Protein 5KKU (pdb70)

Radius of gyration: 38.11 Å; Cα contacts (8 Å, |Δi|>4): 2691; chains: 4; bounding box: 74×84×121 Å

Sequence (1148 aa):
DQVKTFLQKISHTNYIVRDHRVHQIRVLPGVTLIDMLYRLAAGYLGERPIELRQIIFKQPVVTSEEFDKHLYVTFTPARDSWKVEITSEKAKNGTPLGGNRDENMECQLYLQEDAPRAKELNIEAFMKNASRKWDMHDIYGIARRSHIEHGEFMKNEGAVYQLQDKEELMELTLSDLAEGFREKFKAHPAFLDASTLAGSSFALPYIPFMIDRFCMYQPFPKTIYTYSAKNSRTESGVSDSEPDVYSADFTIYDRAGNVLAECEKLTVKRVRQANMITHLEHHHHHTDQVKTFLQKISHTNYIVRDHRVHQIRVLPGVTLIDMLYRLAAGYLGERPIELRQIIFKQPVVTSEEFDKHLYVTFTPARDSWKVEITSEKAKNGTPLGGNRDENMECQLYLQEDAPRAKELNIEAFMKNASRKWDMHDIYGIARRSHIEHGEFMKNEGAVYQLQDKEELMELTLSDLAEGFREKFKAHPAFLDASTLAGSSFALSAPYIPFMIDRFCMYQPFPKTIYTYSAKNSRTESGVSDSEPDVYSADFTIYDRAGNVLAECEKLTVKRVRQANMITHLEHHHHHATDQVKTFLQKISHTNYIVRDHRVHQIRVLPGVTLIDMLYRLAAGYLGERPIELRQIIFKQPVVTSEEFDKHLYVTFTPARDSWKVEITSEKAKNGTPLGGNRDENMECQLYLQEDAPRAKELNIEAFMKNASRKWDMHDIYGIARRSHIEHGEFMKNEGAVYQLQDKEELMELTLSDLAEGFREKFKAHPAFLDASTLAGSSFALSPYIPFMIDRFCMYQPFPKTIYTYSAKNSRTESGVSDSEPDVYSADFTIYDRAGNVLAECEKLTVKRVRQANMITHLEHHHHHTDQVKTFLQKISHTNYIVRDHRVHQIRVLPGVTLIDMLYRLAAGYLGERPIELRQIIFKQPVVTSEEFDKHLYVTFTPARDSWKVEITSEKAKNGTPLGGNRDENMECQLYLQAPRAKELNIEAFMKNASRKWDMHDIYGIARRSHIEHGEFMKNEGAVYQLQDKEELMELTLSDLAEGFREKFKAHPAFLDASTLAGSSFALYIPFMIDRFCMYQPFPKTIYTYSAKNSRTESGVSDSEPDVYSADFTIYDRAGNVLAECEKLTVKRVRQANMITHLEHHHHH

Organism: Bacillus amyloliquefaciens (NCBI:txid1390)

Secondary structure (DSSP, 8-state):
---EEEEEEE-TT-HHHHTEEETTEEEE-TTHHHHHHHHHHHHHT-S--EEEEEEEE-S-EE--SS-EEEEEEEEEEETTEEEEEEEEEEEETTEE-----EEEEEEEEEE--S---S----HHHHHHT-SEEEETTTTTHHHHHTTEEE-TTT--EEEEEEETTTEEEEEEE--HHHHTTTTTSSS-HHHHHHHTTTTTTTT--EEEEEEEEEEE-S---SEEEEEEEGGG-EETTSS-SS-SEEEEEEEEE-TTS-EEEEEEEEEEEE--HHHHHHHHHHHH--/--S-EEEEEEE-TT-HHHHTEEETTEEEE-TTHHHHHHHHHHHHHSTT--EEEEEEEE-S-EE-BTTBEEEEEEEEEE-SSSEEEEEEEEEEETTEE-----EEEEEEEEEE--SPPSSPP--HHHHHHT-SEEEEHHHHTHHHHHTTEEE-TTT--EEEEEEETTTEEEEEEE--HHHHTTTTTSSS-HHHHHHHTTTTHHHHH---EEEEEEEEEEE-S---SS-EEEEEGGG-EETTSS-SS-SEEEEEEEEE-TTS-EEEEEEEEEEEE--HHHHHHHHHHHH--/--SS-EEEEEEE-TT-HHHHTEEETTEEEE-TTHHHHHHHHHHHHHTTT--EEEEEEEE-S-EE--SS-EEEEEEEEEEETTEEEEEEEEEEEETTEE-----EEEEEEEEEE--SPP-SPP--HHHHHHH-SEEEEHHHHHHHHHTTTEEE-TTT--EEEEEEETTTEEEEEEE--HHHHTTTTTSSS-HHHHHHHTTTTHHHH---EEEEEEEEEEE-S---SEEEEEEEGGG-EETTSS-SS-SEEEEEEEEE-TTS-EEEEEEEEEEEE--HHHHHHHHHHHH--/--S-EEEEEEE-TT-HHHHTEEETTEEEE-TTHHHHHHHHHHHHHS-S--EEEEEEEE-S-EE--SS-EEEEEEEEEEETTEEEEEEEEEEEETTEE-----EEEEEEEEEE----SPP--HHHHHHT-SEEEEHHHHHHHHHHTTEEE-TTT--EEEEEEETTTEEEEEEE--HHHHTTGGGSSS-HHHHHHHTTTTGGGT--EEEEEEEEEE-S---SEEEEEEEGGG-EETTSS-SS-SEEEEEEEEE-TT--EEEEEEEEEEE---HHHHHHHHHHHH--

Foldseek 3Di:
DFKDKDKDWFFPPPLQQVFKDFLNWRWHALLNVVQVCLVVCCPPPPNFFKKWFWKFFFAIHTYEPVWIKMKIWMWGDDDQWTKIWIKMATDDPPGGDPDDIGTGMIIIMHGDDDDDPDAFDQPVVQVVQFDDKDWQVVLCVVCVVSRIGGDQQQRWGDMWTDDPLWKIKTKTAHHPVNQVCQVVIQERVSNSVSLVSPPVVNVPQKGWTTFGIKGFDARDDRIKMKMWGPVQKAFPPGDDPATQKIWTKIFIDDNVGDTGMITHITIIGHDDSVRVVVSSVVVHDD/DQAKDKDKDWFFCPPLQQVFKDFPNWRWHALCVCVLVVQVVCCVVVPNFFKKWFWKFFDAIQTYEPVWIKMKMWMWGDDDQFTKIWMKMATDDPPGGDPDDIGTGMIITMHGDDDDDPDDFDQCVVQPVQFDDKDWLVVLCVVVVVLRIGGDQQQRWGFMWGHHPLWKIKTWTFHRPNNVVCQVVTQARSSVSVSLVSPPSVSVVVVNKGFGTWRIKGFDAGDDGTKMKMWTPVFKAFPPRDDPATQKIWTWIFIADNVRDTGMTTHTRMIGDDDPVRVVVSSVVSHDD/DQQAKDKDKDWFFCPDLQQVFKDFLNWGWRAQCVVVLVCVVVCCVVVNPFFKKKFWKFFDAIQTYDPVWIKMKMWMWGDDDQWIKIWIKMATADPPGGPPDDIGTGMIIIMHTDDDDDPDDFDQQVVQQVQFPDKDWVVVLCVVVVVSRIGGGQQQDWGDMKTHHPLFKIKTKTAGHPVNVVCQVVTQARSSVSVSLVSPSSVSPVCPKGFTTFGIKGFDAGDDRIKMKMWGCVQKAFDPRDDPDTQKIWTWIFIADNRRDTGMTTHTRMIGDDDPVRVVVSSCVSHDD/DAAKDKDKDWFFCPPPQQVFKDALNWGWHALLVVVLVCLVVCCPVPPNFFKKWFWKFFDDIQTYEPAWIKMKMWIWHDDDQWTKIWIKMATDDPPGGPPDDIDTGMITIMHGDPDDDDFDQPVVQVVQFDDKDWVVVLCVVVVVSRIGGDQQQRWGDMKTHHPLWKIKTKTAHHPVNVVCQVVIQARSSVSVSLVSPSSVNVCAGWTTFRIKGFDAGDDRIKMKMWTPVQKAFDPRDDPDTQKIWTWIFIADNSGDTGMTTHTTMGGDDDSVRVVVSSVVSHDD

Structure (mmCIF, N/CA/C/O backbone):
data_5KKU
#
_entry.id   5KKU
#
_cell.length_a   41.355
_cell.length_b   73.981
_cell.length_c   94.178
_cell.angle_alpha   90.20
_cell.angle_beta   90.08
_cell.angle_gamma   90.66
#
_symmetry.space_group_name_H-M   'P 1'
#
loop_
_entity.id
_entity.type
_entity.pdbx_description
1 polymer 'Polyketide synthase type I'
2 water water
#
loop_
_atom_site.group_PDB
_atom_site.id
_atom_site.type_symbol
_atom_site.label_atom_id
_atom_site.label_alt_id
_atom_site.label_comp_id
_atom_site.label_asym_id
_atom_site.label_entity_id
_atom_site.label_seq_id
_atom_site.pdbx_PDB_ins_code
_atom_site.Cartn_x
_atom_site.Cartn_y
_atom_site.Cartn_z
_atom_site.occupancy
_atom_site.B_iso_or_equiv
_atom_site.auth_seq_id
_atom_site.auth_comp_id
_atom_site.auth_asym_id
_atom_site.auth_atom_id
_atom_site.pdbx_PDB_model_num
ATOM 1 N N . ASP A 1 6 ? 1.003 33.101 -45.190 1.00 53.45 6 ASP A N 1
ATOM 2 C CA . ASP A 1 6 ? -0.275 32.616 -44.757 1.00 47.21 6 ASP A CA 1
ATOM 3 C C . ASP A 1 6 ? -1.073 31.699 -45.702 1.00 54.35 6 ASP A C 1
ATOM 4 O O . ASP A 1 6 ? -1.441 31.952 -46.843 1.00 50.80 6 ASP A O 1
ATOM 9 N N . GLN A 1 7 ? -1.355 30.525 -45.147 1.00 58.98 7 GLN A N 1
ATOM 10 C CA . GLN A 1 7 ? -2.104 29.499 -45.863 1.00 53.77 7 GLN A CA 1
ATOM 11 C C . GLN A 1 7 ? -2.172 28.204 -45.061 1.00 46.35 7 GLN A C 1
ATOM 12 O O . GLN A 1 7 ? -3.053 28.029 -44.220 1.00 41.40 7 GLN A O 1
ATOM 18 N N . VAL A 1 8 ? -1.236 27.299 -45.329 1.00 40.69 8 VAL A N 1
ATOM 19 C CA . VAL A 1 8 ? -1.188 26.018 -44.633 1.00 40.04 8 VAL A CA 1
ATOM 20 C C . VAL A 1 8 ? 0.136 25.839 -43.898 1.00 43.06 8 VAL A C 1
ATOM 21 O O . VAL A 1 8 ? 1.203 26.127 -44.441 1.00 47.30 8 VAL A O 1
ATOM 25 N N . LYS A 1 9 ? 0.059 25.363 -42.659 1.00 38.66 9 LYS A N 1
ATOM 26 C CA . LYS A 1 9 ? 1.251 25.145 -41.847 1.00 36.54 9 LYS A CA 1
ATOM 27 C C . LYS A 1 9 ? 0.967 24.183 -40.699 1.00 35.63 9 LYS A C 1
ATOM 28 O O . LYS A 1 9 ? 0.279 24.531 -39.740 1.00 33.70 9 LYS A O 1
ATOM 34 N N . THR A 1 10 ? 1.501 22.970 -40.804 1.00 32.89 10 THR A N 1
ATOM 35 C CA . THR A 1 10 ? 1.307 21.956 -39.775 1.00 27.98 10 THR A CA 1
ATOM 36 C C . THR A 1 10 ? 2.398 22.033 -38.712 1.00 30.81 10 THR A C 1
ATOM 37 O O . THR A 1 10 ? 3.587 21.952 -39.022 1.00 28.27 10 THR A O 1
ATOM 41 N N . PHE A 1 11 ? 1.986 22.189 -37.458 1.00 34.64 11 PHE A N 1
ATOM 42 C CA . PHE A 1 11 ? 2.926 22.278 -36.348 1.00 33.50 11 PHE A CA 1
ATOM 43 C C . PHE A 1 11 ? 2.898 21.012 -35.498 1.00 27.46 11 PHE A C 1
ATOM 44 O O . PHE A 1 11 ? 1.841 20.416 -35.289 1.00 24.53 11 PHE A O 1
ATOM 52 N N . LEU A 1 12 ? 4.066 20.606 -35.010 1.00 31.24 12 LEU A N 1
ATOM 53 C CA . LEU A 1 12 ? 4.177 19.412 -34.183 1.00 26.80 12 LEU A CA 1
ATOM 54 C C . LEU A 1 12 ? 4.246 19.647 -32.690 1.00 28.67 12 LEU A C 1
ATOM 55 O O . LEU A 1 12 ? 5.121 20.299 -32.259 1.00 24.70 12 LEU A O 1
ATOM 60 N N . GLN A 1 13 ? 3.344 19.054 -31.923 1.00 28.25 13 GLN A N 1
ATOM 61 C CA . GLN A 1 13 ? 3.392 19.146 -30.474 1.00 23.43 13 GLN A CA 1
ATOM 62 C C . GLN A 1 13 ? 3.464 17.768 -29.838 1.00 25.12 13 GLN A C 1
ATOM 63 O O . GLN A 1 13 ? 2.918 16.865 -30.334 1.00 25.60 13 GLN A O 1
ATOM 69 N N . LYS A 1 14 ? 4.136 17.653 -28.717 1.00 28.62 14 LYS A N 1
ATOM 70 C CA . LYS A 1 14 ? 4.290 16.373 -28.064 1.00 30.13 14 LYS A CA 1
ATOM 71 C C . LYS A 1 14 ? 3.573 16.248 -26.741 1.00 28.94 14 LYS A C 1
ATOM 72 O O . LYS A 1 14 ? 3.789 17.003 -25.873 1.00 36.68 14 LYS A O 1
ATOM 78 N N . ILE A 1 15 ? 2.708 15.282 -26.596 1.00 26.72 15 ILE A N 1
ATOM 79 C CA . ILE A 1 15 ? 2.084 14.979 -25.327 1.00 22.70 15 ILE A CA 1
ATOM 80 C C . ILE A 1 15 ? 2.575 13.630 -24.815 1.00 27.18 15 ILE A C 1
ATOM 81 O O . ILE A 1 15 ? 2.111 12.621 -25.206 1.00 26.82 15 ILE A O 1
ATOM 86 N N . SER A 1 16 ? 3.546 13.636 -23.934 1.00 26.48 16 SER A N 1
ATOM 87 C CA . SER A 1 16 ? 4.051 12.392 -23.395 1.00 27.89 16 SER A CA 1
ATOM 88 C C . SER A 1 16 ? 3.262 11.855 -22.221 1.00 21.41 16 SER A C 1
ATOM 89 O O . SER A 1 16 ? 2.544 12.559 -21.603 1.00 25.04 16 SER A O 1
ATOM 92 N N . HIS A 1 17 ? 3.429 10.592 -21.924 1.00 24.65 17 HIS A N 1
ATOM 93 C CA . HIS A 1 17 ? 2.782 9.918 -20.818 1.00 21.03 17 HIS A CA 1
ATOM 94 C C . HIS A 1 17 ? 3.121 10.553 -19.479 1.00 22.65 17 HIS A C 1
ATOM 95 O O . HIS A 1 17 ? 2.333 10.510 -18.594 1.00 24.62 17 HIS A O 1
ATOM 102 N N . THR A 1 18 ? 4.302 11.147 -19.363 1.00 18.35 18 THR A N 1
ATOM 103 C CA . THR A 1 18 ? 4.768 11.811 -18.169 1.00 22.62 18 THR A CA 1
ATOM 104 C C . THR A 1 18 ? 4.369 13.269 -18.029 1.00 26.98 18 THR A C 1
ATOM 105 O O . THR A 1 18 ? 4.659 13.906 -17.064 1.00 28.75 18 THR A O 1
ATOM 109 N N . ASN A 1 19 ? 3.667 13.806 -19.010 1.00 24.49 19 ASN A N 1
ATOM 110 C CA . ASN A 1 19 ? 3.173 15.155 -18.924 1.00 23.70 19 ASN A CA 1
ATOM 111 C C . ASN A 1 19 ? 2.266 15.350 -17.701 1.00 25.63 19 ASN A C 1
ATOM 112 O O . ASN A 1 19 ? 1.394 14.586 -17.482 1.00 23.52 19 ASN A O 1
ATOM 117 N N . TYR A 1 20 ? 2.520 16.387 -16.929 1.00 21.40 20 TYR A N 1
ATOM 118 C CA . TYR A 1 20 ? 1.822 16.584 -15.683 1.00 28.45 20 TYR A CA 1
ATOM 119 C C . TYR A 1 20 ? 0.316 16.631 -15.847 1.00 25.31 20 TYR A C 1
ATOM 120 O O . TYR A 1 20 ? -0.363 16.262 -14.967 1.00 21.21 20 TYR A O 1
ATOM 129 N N . ILE A 1 21 ? -0.157 17.096 -16.999 1.00 16.95 21 ILE A N 1
ATOM 130 C CA . ILE A 1 21 ? -1.589 17.184 -17.259 1.00 23.33 21 ILE A CA 1
ATOM 131 C C . ILE A 1 21 ? -2.250 15.811 -17.182 1.00 22.44 21 ILE A C 1
ATOM 132 O O . ILE A 1 21 ? -3.146 15.587 -16.368 1.00 26.33 21 ILE A O 1
ATOM 137 N N . VAL A 1 22 ? -1.802 14.896 -18.035 1.00 22.47 22 VAL A N 1
ATOM 138 C CA . VAL A 1 22 ? -2.349 13.545 -18.066 1.00 24.20 22 VAL A CA 1
ATOM 139 C C . VAL A 1 22 ? -2.005 12.780 -16.792 1.00 23.29 22 VAL A C 1
ATOM 140 O O . VAL A 1 22 ? -2.750 11.898 -16.365 1.00 21.51 22 VAL A O 1
ATOM 144 N N . ARG A 1 23 ? -0.912 13.101 -16.188 1.00 20.75 23 ARG A N 1
ATOM 145 C CA . ARG A 1 23 ? -0.578 12.410 -15.008 1.00 23.09 23 ARG A CA 1
ATOM 146 C C . ARG A 1 23 ? -1.590 12.701 -13.944 1.00 23.57 23 ARG A C 1
ATOM 147 O O . ARG A 1 23 ? -1.939 11.862 -13.194 1.00 18.12 23 ARG A O 1
ATOM 155 N N . ASP A 1 24 ? -2.080 13.925 -13.944 1.00 26.64 24 ASP A N 1
ATOM 156 C CA . ASP A 1 24 ? -2.969 14.390 -12.900 1.00 25.61 24 ASP A CA 1
ATOM 157 C C . ASP A 1 24 ? -4.397 14.584 -13.424 1.00 24.66 24 ASP A C 1
ATOM 158 O O . ASP A 1 24 ? -5.173 15.307 -12.899 1.00 20.87 24 ASP A O 1
ATOM 163 N N . HIS A 1 25 ? -4.694 13.895 -14.505 1.00 24.18 25 HIS A N 1
ATOM 164 C CA . HIS A 1 25 ? -6.052 13.782 -15.025 1.00 26.83 25 HIS A CA 1
ATOM 165 C C . HIS A 1 25 ? -6.343 12.406 -15.587 1.00 26.94 25 HIS A C 1
ATOM 166 O O . HIS A 1 25 ? -6.028 12.085 -16.715 1.00 23.98 25 HIS A O 1
ATOM 173 N N . ARG A 1 26 ? -6.920 11.568 -14.776 1.00 24.68 26 ARG A N 1
ATOM 174 C CA . ARG A 1 26 ? -7.212 10.247 -15.243 1.00 18.93 26 ARG A CA 1
ATOM 175 C C . ARG A 1 26 ? -8.681 9.909 -15.148 1.00 21.73 26 ARG A C 1
ATOM 176 O O . ARG A 1 26 ? -9.301 10.218 -14.205 1.00 24.06 26 ARG A O 1
ATOM 184 N N . VAL A 1 27 ? -9.230 9.338 -16.181 1.00 25.11 27 VAL A N 1
ATOM 185 C CA . VAL A 1 27 ? -10.587 8.876 -16.184 1.00 22.50 27 VAL A CA 1
ATOM 186 C C . VAL A 1 27 ? -10.672 7.343 -16.239 1.00 25.10 27 VAL A C 1
ATOM 187 O O . VAL A 1 27 ? -10.204 6.743 -17.148 1.00 29.13 27 VAL A O 1
ATOM 191 N N . HIS A 1 28 ? -11.295 6.724 -15.272 1.00 28.60 28 HIS A N 1
ATOM 192 C CA . HIS A 1 28 ? -11.148 5.303 -15.016 1.00 29.02 28 HIS A CA 1
ATOM 193 C C . HIS A 1 28 ? -9.693 4.846 -15.034 1.00 24.32 28 HIS A C 1
ATOM 194 O O . HIS A 1 28 ? -9.361 3.889 -15.624 1.00 22.61 28 HIS A O 1
ATOM 201 N N . GLN A 1 29 ? -8.852 5.561 -14.359 1.00 26.87 29 GLN A N 1
ATOM 202 C CA . GLN A 1 29 ? -7.495 5.139 -14.181 1.00 27.61 29 GLN A CA 1
ATOM 203 C C . GLN A 1 29 ? -6.697 5.175 -15.455 1.00 24.93 29 GLN A C 1
ATOM 204 O O . GLN A 1 29 ? -5.666 4.620 -15.515 1.00 28.96 29 GLN A O 1
ATOM 210 N N . ILE A 1 30 ? -7.215 5.843 -16.452 1.00 23.17 30 ILE A N 1
ATOM 211 C CA . ILE A 1 30 ? -6.499 6.015 -17.694 1.00 19.85 30 ILE A CA 1
ATOM 212 C C . ILE A 1 30 ? -6.129 7.483 -17.876 1.00 25.30 30 ILE A C 1
ATOM 213 O O . ILE A 1 30 ? -6.927 8.320 -17.642 1.00 21.56 30 ILE A O 1
ATOM 218 N N . ARG A 1 31 ? -4.897 7.744 -18.299 1.00 22.23 31 ARG A N 1
ATOM 219 C CA . ARG A 1 31 ? -4.432 9.110 -18.509 1.00 18.81 31 ARG A CA 1
ATOM 220 C C . ARG A 1 31 ? -4.928 9.661 -19.842 1.00 27.09 31 ARG A C 1
ATOM 221 O O . ARG A 1 31 ? -4.639 9.104 -20.901 1.00 24.33 31 ARG A O 1
ATOM 229 N N . VAL A 1 32 ? -5.676 10.758 -19.782 1.00 28.15 32 VAL A N 1
ATOM 230 C CA . VAL A 1 32 ? -6.213 11.387 -20.983 1.00 22.18 32 VAL A CA 1
ATOM 231 C C . VAL A 1 32 ? -5.855 12.868 -21.035 1.00 24.44 32 VAL A C 1
ATOM 232 O O . VAL A 1 32 ? -5.381 13.437 -20.051 1.00 25.97 32 VAL A O 1
ATOM 236 N N . LEU A 1 33 ? -6.084 13.488 -22.188 1.00 25.17 33 LEU A N 1
ATOM 237 C CA . LEU A 1 33 ? -5.786 14.903 -22.370 1.00 30.43 33 LEU A CA 1
ATOM 238 C C . LEU A 1 33 ? -7.063 15.736 -22.408 1.00 28.05 33 LEU A C 1
ATOM 239 O O . LEU A 1 33 ? -7.881 15.587 -23.321 1.00 25.48 33 LEU A O 1
ATOM 244 N N . PRO A 1 34 ? -7.224 16.642 -21.367 1.00 23.11 34 PRO A N 1
ATOM 245 C CA . PRO A 1 34 ? -8.469 17.428 -21.440 1.00 22.07 34 PRO A CA 1
ATOM 246 C C . PRO A 1 34 ? -8.619 18.132 -22.785 1.00 21.94 34 PRO A C 1
ATOM 247 O O . PRO A 1 34 ? -7.646 18.677 -23.306 1.00 20.60 34 PRO A O 1
ATOM 251 N N . GLY A 1 35 ? -9.829 18.117 -23.334 1.00 12.89 35 GLY A N 1
ATOM 252 C CA . GLY A 1 35 ? -10.094 18.754 -24.611 1.00 23.25 35 GLY A CA 1
ATOM 253 C C . GLY A 1 35 ? -9.787 20.238 -24.595 1.00 23.07 35 GLY A C 1
ATOM 254 O O . GLY A 1 35 ? -9.331 20.798 -25.592 1.00 20.47 35 GLY A O 1
ATOM 255 N N . VAL A 1 36 ? -10.037 20.877 -23.457 1.00 20.67 36 VAL A N 1
ATOM 256 C CA . VAL A 1 36 ? -9.789 22.289 -23.311 1.00 17.72 36 VAL A CA 1
ATOM 257 C C . VAL A 1 36 ? -8.321 22.646 -23.221 1.00 21.42 36 VAL A C 1
ATOM 258 O O . VAL A 1 36 ? -7.956 23.721 -23.487 1.00 26.95 36 VAL A O 1
ATOM 262 N N . THR A 1 37 ? -7.503 21.739 -22.805 1.00 20.51 37 THR A N 1
ATOM 263 C CA . THR A 1 37 ? -6.085 21.882 -22.872 1.00 21.58 37 THR A CA 1
ATOM 264 C C . THR A 1 37 ? -5.596 22.384 -24.242 1.00 27.46 37 THR A C 1
ATOM 265 O O . THR A 1 37 ? -4.678 23.144 -24.321 1.00 30.44 37 THR A O 1
ATOM 269 N N . LEU A 1 38 ? -6.219 21.920 -25.314 1.00 28.47 38 LEU A N 1
ATOM 270 C CA . LEU A 1 38 ? -5.864 22.281 -26.671 1.00 24.29 38 LEU A CA 1
ATOM 271 C C . LEU A 1 38 ? -6.076 23.735 -26.992 1.00 26.55 38 LEU A C 1
ATOM 272 O O . LEU A 1 38 ? -5.459 24.266 -27.867 1.00 25.47 38 LEU A O 1
ATOM 277 N N . ILE A 1 39 ? -6.937 24.391 -26.251 1.00 23.02 39 ILE A N 1
ATOM 278 C CA . ILE A 1 39 ? -7.126 25.814 -26.385 1.00 28.21 39 ILE A CA 1
ATOM 279 C C . ILE A 1 39 ? -5.805 26.558 -26.115 1.00 24.66 39 ILE A C 1
ATOM 280 O O . ILE A 1 39 ? -5.442 27.450 -26.840 1.00 26.15 39 ILE A O 1
ATOM 285 N N . ASP A 1 40 ? -5.082 26.137 -25.081 1.00 24.33 40 ASP A N 1
ATOM 286 C CA . ASP A 1 40 ? -3.769 26.698 -24.766 1.00 24.77 40 ASP A CA 1
ATOM 287 C C . ASP A 1 40 ? -2.794 26.433 -25.879 1.00 26.42 40 ASP A C 1
ATOM 288 O O . ASP A 1 40 ? -2.018 27.246 -26.230 1.00 33.76 40 ASP A O 1
ATOM 293 N N . MET A 1 41 ? -2.800 25.240 -26.420 1.00 26.14 41 MET A N 1
ATOM 294 C CA . MET A 1 41 ? -1.877 24.884 -27.479 1.00 24.79 41 MET A CA 1
ATOM 295 C C . MET A 1 41 ? -2.025 25.802 -28.667 1.00 25.83 41 MET A C 1
ATOM 296 O O . MET A 1 41 ? -1.057 26.224 -29.187 1.00 27.32 41 MET A O 1
ATOM 301 N N . LEU A 1 42 ? -3.248 26.066 -29.072 1.00 23.66 42 LEU A N 1
ATOM 302 C CA . LEU A 1 42 ? -3.525 26.921 -30.197 1.00 28.45 42 LEU A CA 1
ATOM 303 C C . LEU A 1 42 ? -3.023 28.332 -29.990 1.00 26.62 42 LEU A C 1
ATOM 304 O O . LEU A 1 42 ? -2.474 28.899 -30.855 1.00 28.01 42 LEU A O 1
ATOM 309 N N . TYR A 1 43 ? -3.213 28.847 -28.799 1.00 29.33 43 TYR A N 1
ATOM 310 C CA . TYR A 1 43 ? -2.740 30.151 -28.452 1.00 27.66 43 TYR A CA 1
ATOM 311 C C . TYR A 1 43 ? -1.217 30.235 -28.426 1.00 29.37 43 TYR A C 1
ATOM 312 O O . TYR A 1 43 ? -0.701 31.213 -28.817 1.00 29.88 43 TYR A O 1
ATOM 321 N N . ARG A 1 44 ? -0.528 29.195 -27.979 1.00 24.44 44 ARG A N 1
ATOM 322 C CA . ARG A 1 44 ? 0.904 29.205 -27.990 1.00 27.23 44 ARG A CA 1
ATOM 323 C C . ARG A 1 44 ? 1.436 29.178 -29.409 1.00 30.64 44 ARG A C 1
ATOM 324 O O . ARG A 1 44 ? 2.356 29.863 -29.709 1.00 31.96 44 ARG A O 1
ATOM 332 N N . LEU A 1 45 ? 0.851 28.342 -30.252 1.00 31.01 45 LEU A N 1
ATOM 333 C CA . LEU A 1 45 ? 1.255 28.164 -31.632 1.00 30.23 45 LEU A CA 1
ATOM 334 C C . LEU A 1 45 ? 0.881 29.330 -32.514 1.00 35.49 45 LEU A C 1
ATOM 335 O O . LEU A 1 45 ? 1.631 29.679 -33.357 1.00 38.65 45 LEU A O 1
ATOM 340 N N . ALA A 1 46 ? -0.297 29.887 -32.340 1.00 30.68 46 ALA A N 1
ATOM 341 C CA . ALA A 1 46 ? -0.699 31.022 -33.116 1.00 31.34 46 ALA A CA 1
ATOM 342 C C . ALA A 1 46 ? 0.367 32.081 -33.024 1.00 40.52 46 ALA A C 1
ATOM 343 O O . ALA A 1 46 ? 0.753 32.639 -33.986 1.00 43.78 46 ALA A O 1
ATOM 345 N N . ALA A 1 47 ? 0.771 32.371 -31.807 1.00 38.18 47 ALA A N 1
ATOM 346 C CA . ALA A 1 47 ? 1.692 33.433 -31.524 1.00 45.46 47 ALA A CA 1
ATOM 347 C C . ALA A 1 47 ? 2.886 33.317 -32.427 1.00 42.68 47 ALA A C 1
ATOM 348 O O . ALA A 1 47 ? 3.609 34.236 -32.586 1.00 47.00 47 ALA A O 1
ATOM 350 N N . GLY A 1 48 ? 3.067 32.160 -33.018 1.00 44.36 48 GLY A N 1
ATOM 351 C CA . GLY A 1 48 ? 4.199 31.913 -33.857 1.00 45.04 48 GLY A CA 1
ATOM 352 C C . GLY A 1 48 ? 3.929 31.940 -35.331 1.00 48.04 48 GLY A C 1
ATOM 353 O O . GLY A 1 48 ? 4.823 32.147 -36.091 1.00 54.09 48 GLY A O 1
ATOM 354 N N . TYR A 1 49 ? 2.693 31.731 -35.726 1.00 46.94 49 TYR A N 1
ATOM 355 C CA . TYR A 1 49 ? 2.381 31.470 -37.104 1.00 46.69 49 TYR A CA 1
ATOM 356 C C . TYR A 1 49 ? 1.747 32.675 -37.708 1.00 50.99 49 TYR A C 1
ATOM 357 O O . TYR A 1 49 ? 1.877 32.889 -38.884 1.00 52.82 49 TYR A O 1
ATOM 366 N N . LEU A 1 50 ? 1.130 33.494 -36.874 1.00 50.36 50 LEU A N 1
ATOM 367 C CA . LEU A 1 50 ? 0.452 34.687 -37.333 1.00 50.95 50 LEU A CA 1
ATOM 368 C C . LEU A 1 50 ? 1.298 35.898 -37.157 1.00 53.24 50 LEU A C 1
ATOM 369 O O . LEU A 1 50 ? 1.380 36.724 -38.033 1.00 54.30 50 LEU A O 1
ATOM 374 N N . GLY A 1 51 ? 1.921 35.984 -36.001 1.00 48.36 51 GLY A N 1
ATOM 375 C CA . GLY A 1 51 ? 2.622 37.138 -35.539 1.00 38.77 51 GLY A CA 1
ATOM 376 C C . GLY A 1 51 ? 2.091 36.997 -34.171 1.00 54.27 51 GLY A C 1
ATOM 377 O O . GLY A 1 51 ? 1.377 36.058 -33.958 1.00 55.46 51 GLY A O 1
ATOM 378 N N . GLU A 1 52 ? 2.399 37.891 -33.251 1.00 56.29 52 GLU A N 1
ATOM 379 C CA . GLU A 1 52 ? 1.732 37.848 -31.975 1.00 48.80 52 GLU A CA 1
ATOM 380 C C . GLU A 1 52 ? 0.722 38.895 -32.391 1.00 53.69 52 GLU A C 1
ATOM 381 O O . GLU A 1 52 ? 1.033 40.033 -32.582 1.00 63.02 52 GLU A O 1
ATOM 387 N N . ARG A 1 53 ? -0.519 38.488 -32.525 1.00 55.19 53 ARG A N 1
ATOM 388 C CA . ARG A 1 53 ? -1.576 39.403 -32.888 1.00 51.72 53 ARG A CA 1
ATOM 389 C C . ARG A 1 53 ? -2.595 38.734 -32.011 1.00 51.97 53 ARG A C 1
ATOM 390 O O . ARG A 1 53 ? -2.632 37.530 -32.007 1.00 53.98 53 ARG A O 1
ATOM 398 N N . PRO A 1 54 ? -3.393 39.458 -31.239 1.00 41.24 54 PRO A N 1
ATOM 399 C CA . PRO A 1 54 ? -4.321 38.696 -30.400 1.00 45.89 54 PRO A CA 1
ATOM 400 C C . PRO A 1 54 ? -5.378 37.960 -31.202 1.00 36.69 54 PRO A C 1
ATOM 401 O O . PRO A 1 54 ? -5.850 38.542 -32.103 1.00 42.17 54 PRO A O 1
ATOM 405 N N . ILE A 1 55 ? -5.699 36.716 -30.865 1.00 36.77 55 ILE A N 1
ATOM 406 C CA . ILE A 1 55 ? -6.698 35.973 -31.623 1.00 28.16 55 ILE A CA 1
ATOM 407 C C . ILE A 1 55 ? -7.658 35.202 -30.728 1.00 32.56 55 ILE A C 1
ATOM 408 O O . ILE A 1 55 ? -7.370 34.946 -29.559 1.00 34.54 55 ILE A O 1
ATOM 413 N N . GLU A 1 56 ? -8.803 34.836 -31.293 1.00 30.86 56 GLU A N 1
ATOM 414 C CA . GLU A 1 56 ? -9.817 34.090 -30.565 1.00 26.70 56 GLU A CA 1
ATOM 415 C C . GLU A 1 56 ? -10.195 32.828 -31.330 1.00 31.14 56 GLU A C 1
ATOM 416 O O . GLU A 1 56 ? -9.689 32.577 -32.424 1.00 27.60 56 GLU A O 1
ATOM 422 N N . LEU A 1 57 ? -11.088 32.037 -30.747 1.00 27.97 57 LEU A N 1
ATOM 423 C CA . LEU A 1 57 ? -11.530 30.826 -31.352 1.00 21.09 57 LEU A CA 1
ATOM 424 C C . LEU A 1 57 ? -13.032 30.706 -31.435 1.00 23.64 57 LEU A C 1
ATOM 425 O O . LEU A 1 57 ? -13.724 31.114 -30.568 1.00 28.41 57 LEU A O 1
ATOM 430 N N . ARG A 1 58 ? -13.533 30.138 -32.497 1.00 19.29 58 ARG A N 1
ATOM 431 C CA . ARG A 1 58 ? -14.944 29.951 -32.666 1.00 23.46 58 ARG A CA 1
ATOM 432 C C . ARG A 1 58 ? -15.282 28.562 -33.182 1.00 22.87 58 ARG A C 1
ATOM 433 O O . ARG A 1 58 ? -14.482 27.939 -33.775 1.00 27.15 58 ARG A O 1
ATOM 441 N N . GLN A 1 59 ? -16.504 28.136 -33.011 1.00 24.73 59 GLN A N 1
ATOM 442 C CA . GLN A 1 59 ? -16.979 26.850 -33.463 1.00 22.29 59 GLN A CA 1
ATOM 443 C C . GLN A 1 59 ? -16.029 25.724 -33.150 1.00 24.90 59 GLN A C 1
ATOM 444 O O . GLN A 1 59 ? -15.740 24.915 -33.955 1.00 28.50 59 GLN A O 1
ATOM 450 N N . ILE A 1 60 ? -15.583 25.639 -31.921 1.00 23.69 60 ILE A N 1
ATOM 451 C CA . ILE A 1 60 ? -14.734 24.569 -31.466 1.00 21.86 60 ILE A CA 1
ATOM 452 C C . ILE A 1 60 ? -15.464 23.257 -31.336 1.00 22.29 60 ILE A C 1
ATOM 453 O O . ILE A 1 60 ? -16.534 23.201 -30.842 1.00 21.42 60 ILE A O 1
ATOM 458 N N . ILE A 1 61 ? -14.860 22.193 -31.775 1.00 20.70 61 ILE A N 1
ATOM 459 C CA . ILE A 1 61 ? -15.418 20.886 -31.589 1.00 27.95 61 ILE A CA 1
ATOM 460 C C . ILE A 1 61 ? -14.385 19.960 -31.019 1.00 23.66 61 ILE A C 1
ATOM 461 O O . ILE A 1 61 ? -13.383 19.801 -31.592 1.00 24.38 61 ILE A O 1
ATOM 466 N N . PHE A 1 62 ? -14.676 19.347 -29.903 1.00 25.89 62 PHE A N 1
ATOM 467 C CA . PHE A 1 62 ? -13.783 18.424 -29.286 1.00 21.54 62 PHE A CA 1
ATOM 468 C C . PHE A 1 62 ? -14.128 17.018 -29.720 1.00 29.42 62 PHE A C 1
ATOM 469 O O . PHE A 1 62 ? -15.229 16.572 -29.591 1.00 26.96 62 PHE A O 1
ATOM 477 N N . LYS A 1 63 ? -13.163 16.327 -30.269 1.00 28.68 63 LYS A N 1
ATOM 478 C CA . LYS A 1 63 ? -13.399 15.029 -30.840 1.00 29.26 63 LYS A CA 1
ATOM 479 C C . LYS A 1 63 ? -12.821 13.635 -30.717 1.00 33.65 63 LYS A C 1
ATOM 480 O O . LYS A 1 63 ? -13.515 12.681 -30.921 1.00 55.69 63 LYS A O 1
ATOM 486 N N . GLN A 1 64 ? -11.704 13.424 -30.227 1.00 29.38 64 GLN A N 1
ATOM 487 C CA . GLN A 1 64 ? -11.222 12.145 -29.789 1.00 27.99 64 GLN A CA 1
ATOM 488 C C . GLN A 1 64 ? -10.308 12.569 -28.616 1.00 26.28 64 GLN A C 1
ATOM 489 O O . GLN A 1 64 ? -9.583 13.477 -28.753 1.00 22.25 64 GLN A O 1
ATOM 495 N N . PRO A 1 65 ? -10.394 11.921 -27.480 1.00 22.62 65 PRO A N 1
ATOM 496 C CA . PRO A 1 65 ? -9.527 12.256 -26.369 1.00 22.85 65 PRO A CA 1
ATOM 497 C C . PRO A 1 65 ? -8.088 11.842 -26.633 1.00 23.89 65 PRO A C 1
ATOM 498 O O . PRO A 1 65 ? -7.922 10.837 -27.216 1.00 23.21 65 PRO A O 1
ATOM 502 N N . VAL A 1 66 ? -7.103 12.643 -26.302 1.00 23.08 66 VAL A N 1
ATOM 503 C CA . VAL A 1 66 ? -5.718 12.233 -26.376 1.00 16.80 66 VAL A CA 1
ATOM 504 C C . VAL A 1 66 ? -5.371 11.387 -25.148 1.00 26.02 66 VAL A C 1
ATOM 505 O O . VAL A 1 66 ? -5.295 11.888 -24.073 1.00 18.12 66 VAL A O 1
ATOM 509 N N . VAL A 1 67 ? -5.194 10.089 -25.340 1.00 24.39 67 VAL A N 1
ATOM 510 C CA . VAL A 1 67 ? -4.864 9.145 -24.291 1.00 22.92 67 VAL A CA 1
ATOM 511 C C . VAL A 1 67 ? -3.408 8.691 -24.367 1.00 26.61 67 VAL A C 1
ATOM 512 O O . VAL A 1 67 ? -2.962 8.300 -25.381 1.00 21.85 67 VAL A O 1
ATOM 516 N N . THR A 1 68 ? -2.739 8.655 -23.233 1.00 20.04 68 THR A N 1
ATOM 517 C CA . THR A 1 68 ? -1.383 8.137 -23.166 1.00 22.56 68 THR A CA 1
ATOM 518 C C . THR A 1 68 ? -1.269 6.848 -22.413 1.00 24.23 68 THR A C 1
ATOM 519 O O . THR A 1 68 ? -2.144 6.478 -21.710 1.00 23.92 68 THR A O 1
ATOM 523 N N . SER A 1 69 ? -0.151 6.186 -22.550 1.00 23.63 69 SER A N 1
ATOM 524 C CA . SER A 1 69 ? 0.096 4.926 -21.925 1.00 20.61 69 SER A CA 1
ATOM 525 C C . SER A 1 69 ? 1.566 4.784 -21.550 1.00 25.58 69 SER A C 1
ATOM 526 O O . SER A 1 69 ? 2.373 5.505 -22.030 1.00 22.54 69 SER A O 1
ATOM 529 N N . GLU A 1 70 ? 1.905 3.856 -20.677 1.00 26.70 70 GLU A N 1
ATOM 530 C CA . GLU A 1 70 ? 3.270 3.460 -20.510 1.00 26.87 70 GLU A CA 1
ATOM 531 C C . GLU A 1 70 ? 3.868 2.958 -21.813 1.00 30.62 70 GLU A C 1
ATOM 532 O O . GLU A 1 70 ? 5.034 3.098 -22.050 1.00 25.54 70 GLU A O 1
ATOM 538 N N . GLU A 1 71 ? 3.024 2.347 -22.626 1.00 28.41 71 GLU A N 1
ATOM 539 C CA . GLU A 1 71 ? 3.407 1.775 -23.873 1.00 25.48 71 GLU A CA 1
ATOM 540 C C . GLU A 1 71 ? 3.623 2.779 -24.994 1.00 30.13 71 GLU A C 1
ATOM 541 O O . GLU A 1 71 ? 4.314 2.475 -25.904 1.00 33.45 71 GLU A O 1
ATOM 547 N N . PHE A 1 72 ? 2.977 3.939 -24.936 1.00 23.13 72 PHE A N 1
ATOM 548 C CA . PHE A 1 72 ? 3.093 4.973 -25.968 1.00 27.13 72 PHE A CA 1
ATOM 549 C C . PHE A 1 72 ? 2.863 6.415 -25.544 1.00 24.92 72 PHE A C 1
ATOM 550 O O . PHE A 1 72 ? 2.066 6.709 -24.741 1.00 25.76 72 PHE A O 1
ATOM 558 N N . ASP A 1 73 ? 3.561 7.335 -26.143 1.00 23.97 73 ASP A N 1
ATOM 559 C CA . ASP A 1 73 ? 3.252 8.730 -25.984 1.00 24.89 73 ASP A CA 1
ATOM 560 C C . ASP A 1 73 ? 2.348 9.179 -27.121 1.00 28.64 73 ASP A C 1
ATOM 561 O O . ASP A 1 73 ? 1.809 8.369 -27.822 1.00 30.82 73 ASP A O 1
ATOM 566 N N . LYS A 1 74 ? 2.185 10.464 -27.324 1.00 25.27 74 LYS A N 1
ATOM 567 C CA . LYS A 1 74 ? 1.459 10.952 -28.465 1.00 27.31 74 LYS A CA 1
ATOM 568 C C . LYS A 1 74 ? 2.145 12.100 -29.148 1.00 25.33 74 LYS A C 1
ATOM 569 O O . LYS A 1 74 ? 2.686 12.923 -28.521 1.00 23.52 74 LYS A O 1
ATOM 575 N N . HIS A 1 75 ? 2.090 12.122 -30.458 1.00 26.22 75 HIS A N 1
ATOM 576 C CA . HIS A 1 75 ? 2.438 13.273 -31.245 1.00 25.63 75 HIS A CA 1
ATOM 577 C C . HIS A 1 75 ? 1.227 13.903 -31.801 1.00 28.23 75 HIS A C 1
ATOM 578 O O . HIS A 1 75 ? 0.442 13.265 -32.388 1.00 29.92 75 HIS A O 1
ATOM 585 N N . LEU A 1 76 ? 1.071 15.182 -31.640 1.00 25.98 76 LEU A N 1
ATOM 586 C CA . LEU A 1 76 ? -0.059 15.896 -32.160 1.00 22.54 76 LEU A CA 1
ATOM 587 C C . LEU A 1 76 ? 0.323 16.747 -33.367 1.00 25.96 76 LEU A C 1
ATOM 588 O O . LEU A 1 76 ? 1.367 17.286 -33.436 1.00 29.10 76 LEU A O 1
ATOM 593 N N . TYR A 1 77 ? -0.539 16.847 -34.342 1.00 28.34 77 TYR A N 1
ATOM 594 C CA . TYR A 1 77 ? -0.297 17.664 -35.517 1.00 27.25 77 TYR A CA 1
ATOM 595 C C . TYR A 1 77 ? -1.327 18.796 -35.621 1.00 26.29 77 TYR A C 1
ATOM 596 O O . TYR A 1 77 ? -2.464 18.559 -35.867 1.00 28.60 77 TYR A O 1
ATOM 605 N N . VAL A 1 78 ? -0.890 20.021 -35.401 1.00 27.42 78 VAL A N 1
ATOM 606 C CA . VAL A 1 78 ? -1.759 21.181 -35.488 1.00 25.63 78 VAL A CA 1
ATOM 607 C C . VAL A 1 78 ? -1.643 21.850 -36.837 1.00 26.70 78 VAL A C 1
ATOM 608 O O . VAL A 1 78 ? -0.626 22.373 -37.174 1.00 30.34 78 VAL A O 1
ATOM 612 N N . THR A 1 79 ? -2.697 21.863 -37.598 1.00 26.54 79 THR A N 1
ATOM 613 C CA . THR A 1 79 ? -2.630 22.360 -38.952 1.00 30.90 79 THR A CA 1
ATOM 614 C C . THR A 1 79 ? -3.447 23.615 -39.164 1.00 30.14 79 THR A C 1
ATOM 615 O O . THR A 1 79 ? -4.628 23.604 -39.036 1.00 29.81 79 THR A O 1
ATOM 619 N N . PHE A 1 80 ? -2.787 24.701 -39.490 1.00 29.61 80 PHE A N 1
ATOM 620 C CA . PHE A 1 80 ? -3.466 25.937 -39.831 1.00 33.09 80 PHE A CA 1
ATOM 621 C C . PHE A 1 80 ? -3.778 25.994 -41.318 1.00 36.20 80 PHE A C 1
ATOM 622 O O . PHE A 1 80 ? -2.899 25.889 -42.122 1.00 38.09 80 PHE A O 1
ATOM 630 N N . THR A 1 81 ? -5.020 26.165 -41.696 1.00 33.43 81 THR A N 1
ATOM 631 C CA . THR A 1 81 ? -5.376 26.240 -43.082 1.00 32.21 81 THR A CA 1
ATOM 632 C C . THR A 1 81 ? -6.086 27.547 -43.322 1.00 42.87 81 THR A C 1
ATOM 633 O O . THR A 1 81 ? -7.042 27.832 -42.675 1.00 43.90 81 THR A O 1
ATOM 637 N N . PRO A 1 82 ? -5.629 28.318 -44.290 1.00 46.53 82 PRO A N 1
ATOM 638 C CA . PRO A 1 82 ? -6.268 29.569 -44.640 1.00 40.12 82 PRO A CA 1
ATOM 639 C C . PRO A 1 82 ? -7.718 29.429 -45.068 1.00 35.04 82 PRO A C 1
ATOM 640 O O . PRO A 1 82 ? -8.133 28.501 -45.694 1.00 27.26 82 PRO A O 1
ATOM 644 N N . ALA A 1 83 ? -8.480 30.432 -44.696 1.00 34.93 83 ALA A N 1
ATOM 645 C CA . ALA A 1 83 ? -9.877 30.461 -44.979 1.00 39.26 83 ALA A CA 1
ATOM 646 C C . ALA A 1 83 ? -10.450 31.850 -45.032 1.00 37.15 83 ALA A C 1
ATOM 647 O O . ALA A 1 83 ? -9.746 32.804 -45.111 1.00 32.83 83 ALA A O 1
ATOM 649 N N . ARG A 1 84 ? -11.760 31.903 -44.991 1.00 35.51 84 ARG A N 1
ATOM 650 C CA . ARG A 1 84 ? -12.525 33.120 -45.099 1.00 42.82 84 ARG A CA 1
ATOM 651 C C . ARG A 1 84 ? -12.373 34.168 -43.943 1.00 45.38 84 ARG A C 1
ATOM 652 O O . ARG A 1 84 ? -13.048 34.120 -42.954 1.00 43.48 84 ARG A O 1
ATOM 660 N N . ASP A 1 85 ? -11.450 35.102 -44.109 1.00 38.17 85 ASP A N 1
ATOM 661 C CA . ASP A 1 85 ? -11.189 36.106 -43.107 1.00 42.17 85 ASP A CA 1
ATOM 662 C C . ASP A 1 85 ? -10.898 35.394 -41.790 1.00 45.55 85 ASP A C 1
ATOM 663 O O . ASP A 1 85 ? -11.351 35.790 -40.747 1.00 38.86 85 ASP A O 1
ATOM 668 N N . SER A 1 86 ? -10.121 34.340 -41.855 1.00 41.67 86 SER A N 1
ATOM 669 C CA . SER A 1 86 ? -9.898 33.476 -40.702 1.00 40.71 86 SER A CA 1
ATOM 670 C C . SER A 1 86 ? -8.925 32.375 -41.027 1.00 41.16 86 SER A C 1
ATOM 671 O O . SER A 1 86 ? -8.383 32.354 -42.081 1.00 42.43 86 SER A O 1
ATOM 674 N N . TRP A 1 87 ? -8.747 31.452 -40.107 1.00 38.97 87 TRP A N 1
ATOM 675 C CA . TRP A 1 87 ? -8.031 30.225 -40.383 1.00 36.77 87 TRP A CA 1
ATOM 676 C C . TRP A 1 87 ? -8.721 29.020 -39.813 1.00 35.78 87 TRP A C 1
ATOM 677 O O . TRP A 1 87 ? -9.163 29.053 -38.719 1.00 35.83 87 TRP A O 1
ATOM 688 N N . LYS A 1 88 ? -8.772 27.934 -40.541 1.00 35.27 88 LYS A N 1
ATOM 689 C CA . LYS A 1 88 ? -9.243 26.729 -39.957 1.00 33.36 88 LYS A CA 1
ATOM 690 C C . LYS A 1 88 ? -8.117 26.009 -39.271 1.00 37.20 88 LYS A C 1
ATOM 691 O O . LYS A 1 88 ? -7.034 25.945 -39.745 1.00 33.89 88 LYS A O 1
ATOM 697 N N . VAL A 1 89 ? -8.398 25.482 -38.100 1.00 36.01 89 VAL A N 1
ATOM 698 C CA . VAL A 1 89 ? -7.422 24.744 -37.364 1.00 32.14 89 VAL A CA 1
ATOM 699 C C . VAL A 1 89 ? -7.888 23.349 -37.012 1.00 32.88 89 VAL A C 1
ATOM 700 O O . VAL A 1 89 ? -8.956 23.147 -36.528 1.00 33.85 89 VAL A O 1
ATOM 704 N N . GLU A 1 90 ? -7.040 22.374 -37.229 1.00 31.29 90 GLU A N 1
ATOM 705 C CA . GLU A 1 90 ? -7.361 21.027 -36.834 1.00 28.73 90 GLU A CA 1
ATOM 706 C C . GLU A 1 90 ? -6.215 20.362 -36.131 1.00 29.20 90 GLU A C 1
ATOM 707 O O . GLU A 1 90 ? -5.091 20.503 -36.545 1.00 22.10 90 GLU A O 1
ATOM 713 N N . ILE A 1 91 ? -6.529 19.622 -35.102 1.00 29.49 91 ILE A N 1
ATOM 714 C CA . ILE A 1 91 ? -5.550 18.865 -34.373 1.00 24.93 91 ILE A CA 1
ATOM 715 C C . ILE A 1 91 ? -5.778 17.366 -34.501 1.00 29.68 91 ILE A C 1
ATOM 716 O O . ILE A 1 91 ? -6.814 16.842 -34.216 1.00 27.33 91 ILE A O 1
ATOM 721 N N . THR A 1 92 ? -4.780 16.658 -34.948 1.00 29.01 92 THR A N 1
ATOM 722 C CA . THR A 1 92 ? -4.857 15.228 -34.960 1.00 26.92 92 THR A CA 1
ATOM 723 C C . THR A 1 92 ? -3.711 14.700 -34.137 1.00 26.62 92 THR A C 1
ATOM 724 O O . THR A 1 92 ? -2.889 15.437 -33.744 1.00 24.55 92 THR A O 1
ATOM 728 N N . SER A 1 93 ? -3.656 13.400 -33.952 1.00 27.23 93 SER A N 1
ATOM 729 C CA . SER A 1 93 ? -2.595 12.801 -33.183 1.00 27.59 93 SER A CA 1
ATOM 730 C C . SER A 1 93 ? -2.279 11.362 -33.504 1.00 25.23 93 SER A C 1
ATOM 731 O O . SER A 1 93 ? -3.049 10.668 -34.081 1.00 23.18 93 SER A O 1
ATOM 734 N N . GLU A 1 94 ? -1.143 10.903 -33.047 1.00 22.36 94 GLU A N 1
ATOM 735 C CA . GLU A 1 94 ? -0.641 9.613 -33.393 1.00 22.66 94 GLU A CA 1
ATOM 736 C C . GLU A 1 94 ? 0.187 9.047 -32.298 1.00 23.54 94 GLU A C 1
ATOM 737 O O . GLU A 1 94 ? 0.748 9.782 -31.586 1.00 21.58 94 GLU A O 1
ATOM 743 N N . LYS A 1 95 ? 0.251 7.729 -32.188 1.00 18.87 95 LYS A N 1
ATOM 744 C CA . LYS A 1 95 ? 1.092 7.111 -31.195 1.00 22.49 95 LYS A CA 1
ATOM 745 C C . LYS A 1 95 ? 2.589 7.357 -31.507 1.00 30.15 95 LYS A C 1
ATOM 746 O O . LYS A 1 95 ? 2.984 7.388 -32.651 1.00 26.97 95 LYS A O 1
ATOM 752 N N . ALA A 1 96 ? 3.402 7.532 -30.493 1.00 25.20 96 ALA A N 1
ATOM 753 C CA . ALA A 1 96 ? 4.835 7.599 -30.680 1.00 26.71 96 ALA A CA 1
ATOM 754 C C . ALA A 1 96 ? 5.539 6.919 -29.541 1.00 24.81 96 ALA A C 1
ATOM 755 O O . ALA A 1 96 ? 4.966 6.677 -28.541 1.00 30.38 96 ALA A O 1
ATOM 757 N N . LYS A 1 97 ? 6.803 6.634 -29.710 1.00 18.56 97 LYS A N 1
ATOM 758 C CA . LYS A 1 97 ? 7.604 6.019 -28.680 1.00 27.40 97 LYS A CA 1
ATOM 759 C C . LYS A 1 97 ? 9.055 6.492 -28.763 1.00 29.82 97 LYS A C 1
ATOM 760 O O . LYS A 1 97 ? 9.622 6.553 -29.805 1.00 31.22 97 LYS A O 1
ATOM 766 N N . ASN A 1 98 ? 9.610 6.859 -27.631 1.00 33.69 98 ASN A N 1
ATOM 767 C CA . ASN A 1 98 ? 10.958 7.368 -27.575 1.00 32.05 98 ASN A CA 1
ATOM 768 C C . ASN A 1 98 ? 11.256 8.406 -28.649 1.00 33.33 98 ASN A C 1
ATOM 769 O O . ASN A 1 98 ? 12.270 8.312 -29.330 1.00 34.22 98 ASN A O 1
ATOM 774 N N . GLY A 1 99 ? 10.352 9.360 -28.794 1.00 30.45 99 GLY A N 1
ATOM 775 C CA . GLY A 1 99 ? 10.491 10.467 -29.693 1.00 22.85 99 GLY A CA 1
ATOM 776 C C . GLY A 1 99 ? 10.150 10.282 -31.142 1.00 27.19 99 GLY A C 1
ATOM 777 O O . GLY A 1 99 ? 10.219 11.191 -31.869 1.00 26.34 99 GLY A O 1
ATOM 778 N N . THR A 1 100 ? 9.770 9.091 -31.532 1.00 27.87 100 THR A N 1
ATOM 779 C CA . THR A 1 100 ? 9.441 8.810 -32.898 1.00 31.44 100 THR A CA 1
ATOM 780 C C . THR A 1 100 ? 8.012 8.298 -33.078 1.00 30.20 100 THR A C 1
ATOM 781 O O . THR A 1 100 ? 7.619 7.360 -32.443 1.00 28.22 100 THR A O 1
ATOM 785 N N . PRO A 1 101 ? 7.255 8.958 -34.061 1.00 26.69 101 PRO A N 1
ATOM 786 C CA . PRO A 1 101 ? 5.913 8.396 -34.262 1.00 26.92 101 PRO A CA 1
ATOM 787 C C . PRO A 1 101 ? 5.900 6.984 -34.822 1.00 28.46 101 PRO A C 1
ATOM 788 O O . PRO A 1 101 ? 6.886 6.546 -35.309 1.00 25.63 101 PRO A O 1
ATOM 792 N N . LEU A 1 102 ? 4.769 6.325 -34.789 1.00 28.33 102 LEU A N 1
ATOM 793 C CA . LEU A 1 102 ? 4.702 4.947 -35.104 1.00 25.36 102 LEU A CA 1
ATOM 794 C C . LEU A 1 102 ? 4.160 4.626 -36.471 1.00 28.76 102 LEU A C 1
ATOM 795 O O . LEU A 1 102 ? 4.217 3.518 -36.881 1.00 26.56 102 LEU A O 1
ATOM 800 N N . GLY A 1 103 ? 3.630 5.641 -37.120 1.00 26.52 103 GLY A N 1
ATOM 801 C CA . GLY A 1 103 ? 3.102 5.586 -38.443 1.00 28.37 103 GLY A CA 1
ATOM 802 C C . GLY A 1 103 ? 1.729 5.025 -38.608 1.00 30.04 103 GLY A C 1
ATOM 803 O O . GLY A 1 103 ? 1.339 4.763 -39.696 1.00 31.77 103 GLY A O 1
ATOM 804 N N . GLY A 1 104 ? 1.017 4.813 -37.534 1.00 27.95 104 GLY A N 1
ATOM 805 C CA . GLY A 1 104 ? -0.310 4.279 -37.610 1.00 29.19 104 GLY A CA 1
ATOM 806 C C . GLY A 1 104 ? -1.397 5.262 -37.946 1.00 36.26 104 GLY A C 1
ATOM 807 O O . GLY A 1 104 ? -1.181 6.184 -38.664 1.00 35.90 104 GLY A O 1
ATOM 808 N N . ASN A 1 105 ? -2.581 5.022 -37.412 1.00 37.97 105 ASN A N 1
ATOM 809 C CA . ASN A 1 105 ? -3.731 5.829 -37.705 1.00 33.96 105 ASN A CA 1
ATOM 810 C C . ASN A 1 105 ? -3.699 7.119 -36.936 1.00 32.68 105 ASN A C 1
ATOM 811 O O . ASN A 1 105 ? -3.140 7.225 -35.878 1.00 30.35 105 ASN A O 1
ATOM 816 N N . ARG A 1 106 ? -4.332 8.127 -37.493 1.00 29.97 106 ARG A N 1
ATOM 817 C CA . ARG A 1 106 ? -4.402 9.413 -36.850 1.00 32.27 106 ARG A CA 1
ATOM 818 C C . ARG A 1 106 ? -5.797 9.724 -36.382 1.00 31.70 106 ARG A C 1
ATOM 819 O O . ARG A 1 106 ? -6.715 9.692 -37.159 1.00 31.67 106 ARG A O 1
ATOM 827 N N . ASP A 1 107 ? -5.920 10.078 -35.132 1.00 24.90 107 ASP A N 1
ATOM 828 C CA . ASP A 1 107 ? -7.176 10.456 -34.561 1.00 28.98 107 ASP A CA 1
ATOM 829 C C . ASP A 1 107 ? -7.431 11.922 -34.720 1.00 25.59 107 ASP A C 1
ATOM 830 O O . ASP A 1 107 ? -6.555 12.704 -34.602 1.00 31.13 107 ASP A O 1
ATOM 835 N N . GLU A 1 108 ? -8.650 12.292 -34.991 1.00 27.05 108 GLU A N 1
ATOM 836 C CA . GLU A 1 108 ? -8.970 13.694 -34.972 1.00 24.72 108 GLU A CA 1
ATOM 837 C C . GLU A 1 108 ? -9.356 14.102 -33.562 1.00 28.47 108 GLU A C 1
ATOM 838 O O . GLU A 1 108 ? -10.158 13.480 -32.923 1.00 25.71 108 GLU A O 1
ATOM 844 N N . ASN A 1 109 ? -8.733 15.142 -33.075 1.00 26.21 109 ASN A N 1
ATOM 845 C CA . ASN A 1 109 ? -8.912 15.561 -31.714 1.00 23.02 109 ASN A CA 1
ATOM 846 C C . ASN A 1 109 ? -9.721 16.811 -31.541 1.00 22.77 109 ASN A C 1
ATOM 847 O O . ASN A 1 109 ? -10.460 16.918 -30.647 1.00 25.63 109 ASN A O 1
ATOM 852 N N . MET A 1 110 ? -9.613 17.713 -32.485 1.00 25.28 110 MET A N 1
ATOM 853 C CA . MET A 1 110 ? -10.277 18.973 -32.400 1.00 27.43 110 MET A CA 1
ATOM 854 C C . MET A 1 110 ? -10.227 19.822 -33.652 1.00 28.13 110 MET A C 1
ATOM 855 O O . MET A 1 110 ? -9.286 19.770 -34.389 1.00 25.16 110 MET A O 1
ATOM 860 N N . GLU A 1 111 ? -11.265 20.614 -33.860 1.00 28.55 111 GLU A N 1
ATOM 861 C CA . GLU A 1 111 ? -11.322 21.602 -34.908 1.00 31.35 111 GLU A CA 1
ATOM 862 C C . GLU A 1 111 ? -11.915 22.907 -34.451 1.00 28.38 111 GLU A C 1
ATOM 863 O O . GLU A 1 111 ? -12.684 22.941 -33.589 1.00 28.80 111 GLU A O 1
ATOM 869 N N . CYS A 1 112 ? -11.482 24.002 -35.006 1.00 28.10 112 CYS A N 1
ATOM 870 C CA . CYS A 1 112 ? -12.092 25.283 -34.729 1.00 29.44 112 CYS A CA 1
ATOM 871 C C . CYS A 1 112 ? -11.787 26.291 -35.826 1.00 28.16 112 CYS A C 1
ATOM 872 O O . CYS A 1 112 ? -11.067 25.996 -36.720 1.00 30.36 112 CYS A O 1
ATOM 875 N N . GLN A 1 113 ? -12.262 27.508 -35.704 1.00 26.83 113 GLN A N 1
ATOM 876 C CA . GLN A 1 113 ? -11.943 28.571 -36.618 1.00 28.11 113 GLN A CA 1
ATOM 877 C C . GLN A 1 113 ? -11.263 29.689 -35.891 1.00 25.10 113 GLN A C 1
ATOM 878 O O . GLN A 1 113 ? -11.764 30.212 -34.951 1.00 26.70 113 GLN A O 1
ATOM 884 N N . LEU A 1 114 ? -10.083 30.034 -36.317 1.00 23.60 114 LEU A N 1
ATOM 885 C CA . LEU A 1 114 ? -9.314 31.050 -35.641 1.00 29.79 114 LEU A CA 1
ATOM 886 C C . LEU A 1 114 ? -9.417 32.433 -36.280 1.00 31.70 114 LEU A C 1
ATOM 887 O O . LEU A 1 114 ? -9.071 32.617 -37.385 1.00 33.67 114 LEU A O 1
ATOM 892 N N . TYR A 1 115 ? -9.905 33.416 -35.558 1.00 30.65 115 TYR A N 1
ATOM 893 C CA . TYR A 1 115 ? -10.020 34.771 -36.055 1.00 26.66 115 TYR A CA 1
ATOM 894 C C . TYR A 1 115 ? -9.095 35.727 -35.360 1.00 35.59 115 TYR A C 1
ATOM 895 O O . TYR A 1 115 ? -8.684 35.508 -34.275 1.00 42.97 115 TYR A O 1
ATOM 904 N N . LEU A 1 116 ? -8.830 36.829 -35.999 1.00 35.95 116 LEU A N 1
ATOM 905 C CA . LEU A 1 116 ? -8.049 37.812 -35.342 1.00 43.12 116 LEU A CA 1
ATOM 906 C C . LEU A 1 116 ? -8.988 38.537 -34.381 1.00 39.79 116 LEU A C 1
ATOM 907 O O . LEU A 1 116 ? -10.099 38.789 -34.688 1.00 37.20 116 LEU A O 1
ATOM 912 N N . GLN A 1 117 ? -8.512 38.834 -33.197 1.00 44.71 117 GLN A N 1
ATOM 913 C CA . GLN A 1 117 ? -9.316 39.543 -32.218 1.00 45.97 117 GLN A CA 1
ATOM 914 C C . GLN A 1 117 ? -9.025 41.015 -32.400 1.00 55.29 117 GLN A C 1
ATOM 915 O O . GLN A 1 117 ? -7.905 41.426 -32.549 1.00 53.89 117 GLN A O 1
ATOM 921 N N . GLU A 1 118 ? -10.074 41.800 -32.378 1.00 57.77 118 GLU A N 1
ATOM 922 C CA . GLU A 1 118 ? -10.106 43.218 -32.718 1.00 53.53 118 GLU A CA 1
ATOM 923 C C . GLU A 1 118 ? -11.253 43.929 -32.009 1.00 50.46 118 GLU A C 1
ATOM 924 O O . GLU A 1 118 ? -11.370 45.153 -32.070 1.00 47.66 118 GLU A O 1
ATOM 930 N N . ASP A 1 119 ? -12.098 43.155 -31.336 1.00 55.54 119 ASP A N 1
ATOM 931 C CA . ASP A 1 119 ? -13.237 43.709 -30.614 1.00 50.80 119 ASP A CA 1
ATOM 932 C C . ASP A 1 119 ? -13.053 43.575 -29.106 1.00 49.44 119 ASP A C 1
ATOM 933 O O . ASP A 1 119 ? -12.483 42.595 -28.626 1.00 51.64 119 ASP A O 1
ATOM 938 N N . ALA A 1 120 ? -13.539 44.565 -28.365 1.00 46.58 120 ALA A N 1
ATOM 939 C CA . ALA A 1 120 ? -13.432 44.559 -26.951 1.00 41.99 120 ALA A CA 1
ATOM 940 C C . ALA A 1 120 ? -14.350 43.582 -26.271 1.00 41.49 120 ALA A C 1
ATOM 941 O O . ALA A 1 120 ? -15.319 43.137 -26.821 1.00 44.31 120 ALA A O 1
ATOM 943 N N . PRO A 1 121 ? -13.947 43.250 -24.972 1.00 40.92 121 PRO A N 1
ATOM 944 C CA . PRO A 1 121 ? -14.866 42.347 -24.279 1.00 38.03 121 PRO A CA 1
ATOM 945 C C . PRO A 1 121 ? -16.270 42.856 -24.141 1.00 35.56 121 PRO A C 1
ATOM 946 O O . PRO A 1 121 ? -16.497 44.002 -23.938 1.00 37.67 121 PRO A O 1
ATOM 950 N N . ARG A 1 122 ? -17.198 41.935 -24.216 1.00 35.49 122 ARG A N 1
ATOM 951 C CA . ARG A 1 122 ? -18.596 42.251 -24.133 1.00 37.39 122 ARG A CA 1
ATOM 952 C C . ARG A 1 122 ? -19.179 41.983 -22.752 1.00 42.13 122 ARG A C 1
ATOM 953 O O . ARG A 1 122 ? -20.291 42.326 -22.485 1.00 45.25 122 ARG A O 1
ATOM 961 N N . ALA A 1 123 ? -18.385 41.358 -21.888 1.00 32.85 123 ALA A N 1
ATOM 962 C CA . ALA A 1 123 ? -18.824 41.043 -20.534 1.00 39.91 123 ALA A CA 1
ATOM 963 C C . ALA A 1 123 ? -18.404 42.131 -19.552 1.00 34.62 123 ALA A C 1
ATOM 964 O O . ALA A 1 123 ? -17.214 42.368 -19.345 1.00 30.16 123 ALA A O 1
ATOM 966 N N . LYS A 1 124 ? -19.389 42.789 -18.949 1.00 33.55 124 LYS A N 1
ATOM 967 C CA . LYS A 1 124 ? -19.124 43.853 -17.987 1.00 33.73 124 LYS A CA 1
ATOM 968 C C . LYS A 1 124 ? -18.423 43.312 -16.746 1.00 37.50 124 LYS A C 1
ATOM 969 O O . LYS A 1 124 ? -18.675 42.185 -16.320 1.00 37.54 124 LYS A O 1
ATOM 975 N N . GLU A 1 125 ? -17.541 44.123 -16.170 1.00 41.21 125 GLU A N 1
ATOM 976 C CA . GLU A 1 125 ? -16.802 43.728 -14.977 1.00 42.59 125 GLU A CA 1
ATOM 977 C C . GLU A 1 125 ? -17.747 43.280 -13.867 1.00 33.11 125 GLU A C 1
ATOM 978 O O . GLU A 1 125 ? -18.967 43.314 -14.026 1.00 34.82 125 GLU A O 1
ATOM 984 N N . LEU A 1 126 ? -17.175 42.860 -12.743 1.00 29.54 126 LEU A N 1
ATOM 985 C CA . LEU A 1 126 ? -17.947 42.415 -11.632 1.00 28.21 126 LEU A CA 1
ATOM 986 C C . LEU A 1 126 ? -17.196 42.672 -10.355 1.00 31.30 126 LEU A C 1
ATOM 987 O O . LEU A 1 126 ? -16.002 42.513 -10.294 1.00 24.30 126 LEU A O 1
ATOM 992 N N . ASN A 1 127 ? -17.933 43.063 -9.335 1.00 26.69 127 ASN A N 1
ATOM 993 C CA . ASN A 1 127 ? -17.356 43.277 -8.043 1.00 30.34 127 ASN A CA 1
ATOM 994 C C . ASN A 1 127 ? -17.171 41.962 -7.329 1.00 24.31 127 ASN A C 1
ATOM 995 O O . ASN A 1 127 ? -18.085 41.471 -6.732 1.00 28.00 127 ASN A O 1
ATOM 1000 N N . ILE A 1 128 ? -15.962 41.441 -7.385 1.00 20.06 128 ILE A N 1
ATOM 1001 C CA . ILE A 1 128 ? -15.634 40.155 -6.821 1.00 26.73 128 ILE A CA 1
ATOM 1002 C C . ILE A 1 128 ? -15.902 40.106 -5.320 1.00 30.90 128 ILE A C 1
ATOM 1003 O O . ILE A 1 128 ? -16.560 39.209 -4.892 1.00 33.15 128 ILE A O 1
ATOM 1008 N N . GLU A 1 129 ? -15.381 41.055 -4.583 1.00 26.60 129 GLU A N 1
ATOM 1009 C CA . GLU A 1 129 ? -15.585 41.145 -3.172 1.00 25.13 129 GLU A CA 1
ATOM 1010 C C . GLU A 1 129 ? -17.047 41.194 -2.767 1.00 25.00 129 GLU A C 1
ATOM 1011 O O . GLU A 1 129 ? -17.434 40.521 -1.871 1.00 26.03 129 GLU A O 1
ATOM 1017 N N . ALA A 1 130 ? -17.799 42.023 -3.430 1.00 22.20 130 ALA A N 1
ATOM 1018 C CA . ALA A 1 130 ? -19.175 42.149 -3.126 1.00 26.38 130 ALA A CA 1
ATOM 1019 C C . ALA A 1 130 ? -19.959 40.881 -3.398 1.00 25.54 130 ALA A C 1
ATOM 1020 O O . ALA A 1 130 ? -20.829 40.572 -2.677 1.00 29.91 130 ALA A O 1
ATOM 1022 N N . PHE A 1 131 ? -19.618 40.181 -4.472 1.00 28.14 131 PHE A N 1
ATOM 1023 C CA . PHE A 1 131 ? -20.243 38.916 -4.816 1.00 27.29 131 PHE A CA 1
ATOM 1024 C C . PHE A 1 131 ? -20.021 37.907 -3.724 1.00 22.95 131 PHE A C 1
ATOM 1025 O O . PHE A 1 131 ? -20.915 37.253 -3.331 1.00 27.25 131 PHE A O 1
ATOM 1033 N N . MET A 1 132 ? -18.799 37.793 -3.261 1.00 23.38 132 MET A N 1
ATOM 1034 C CA . MET A 1 132 ? -18.449 36.853 -2.206 1.00 27.04 132 MET A CA 1
ATOM 1035 C C . MET A 1 132 ? -19.111 37.127 -0.861 1.00 27.75 132 MET A C 1
ATOM 1036 O O . MET A 1 132 ? -19.625 36.249 -0.246 1.00 22.66 132 MET A O 1
ATOM 1041 N N . LYS A 1 133 ? -19.105 38.383 -0.431 1.00 26.04 133 LYS A N 1
ATOM 1042 C CA . LYS A 1 133 ? -19.659 38.791 0.839 1.00 20.52 133 LYS A CA 1
ATOM 1043 C C . LYS A 1 133 ? -21.153 38.756 0.878 1.00 20.34 133 LYS A C 1
ATOM 1044 O O . LYS A 1 133 ? -21.715 38.615 1.879 1.00 21.68 133 LYS A O 1
ATOM 1050 N N . ASN A 1 134 ? -21.772 38.847 -0.265 1.00 20.11 134 ASN A N 1
ATOM 1051 C CA . ASN A 1 134 ? -23.188 38.823 -0.319 1.00 19.35 134 ASN A CA 1
ATOM 1052 C C . ASN A 1 134 ? -23.775 37.572 -0.945 1.00 19.97 134 ASN A C 1
ATOM 1053 O O . ASN A 1 134 ? -24.892 37.517 -1.262 1.00 24.89 134 ASN A O 1
ATOM 1058 N N . ALA A 1 135 ? -22.829 36.680 -1.087 1.00 25.21 135 ALA A N 1
ATOM 1059 C CA . ALA A 1 135 ? -23.042 35.335 -1.232 1.00 28.81 135 ALA A CA 1
ATOM 1060 C C . ALA A 1 135 ? -23.848 34.787 -0.109 1.00 26.66 135 ALA A C 1
ATOM 1061 O O . ALA A 1 135 ? -23.903 34.987 1.027 1.00 33.82 135 ALA A O 1
ATOM 1063 N N . SER A 1 136 ? -24.711 34.058 -0.805 1.00 22.81 136 SER A N 1
ATOM 1064 C CA . SER A 1 136 ? -25.858 33.236 -0.457 1.00 27.28 136 SER A CA 1
ATOM 1065 C C . SER A 1 136 ? -25.596 31.730 -0.161 1.00 24.77 136 SER A C 1
ATOM 1066 O O . SER A 1 136 ? -26.071 31.224 0.817 1.00 31.54 136 SER A O 1
ATOM 1069 N N . ARG A 1 137 ? -24.789 31.105 -1.018 1.00 20.85 137 ARG A N 1
ATOM 1070 C CA . ARG A 1 137 ? -24.299 29.756 -0.764 1.00 27.89 137 ARG A CA 1
ATOM 1071 C C . ARG A 1 137 ? -22.835 29.633 -1.201 1.00 21.00 137 ARG A C 1
ATOM 1072 O O . ARG A 1 137 ? -22.398 30.300 -2.138 1.00 26.09 137 ARG A O 1
ATOM 1080 N N . LYS A 1 138 ? -22.131 28.721 -0.536 1.00 19.81 138 LYS A N 1
ATOM 1081 C CA . LYS A 1 138 ? -20.738 28.515 -0.736 1.00 25.64 138 LYS A CA 1
ATOM 1082 C C . LYS A 1 138 ? -20.374 27.047 -0.589 1.00 25.63 138 LYS A C 1
ATOM 1083 O O . LYS A 1 138 ? -20.800 26.408 0.302 1.00 25.95 138 LYS A O 1
ATOM 1089 N N . TRP A 1 139 ? -19.565 26.548 -1.499 1.00 26.58 139 TRP A N 1
ATOM 1090 C CA . TRP A 1 139 ? -19.082 25.193 -1.405 1.00 27.91 139 TRP A CA 1
ATOM 1091 C C . TRP A 1 139 ? -17.571 25.141 -1.538 1.00 25.69 139 TRP A C 1
ATOM 1092 O O . TRP A 1 139 ? -17.041 25.926 -2.227 1.00 28.99 139 TRP A O 1
ATOM 1103 N N . ASP A 1 140 ? -16.928 24.198 -0.857 1.00 24.44 140 ASP A N 1
ATOM 1104 C CA . ASP A 1 140 ? -15.479 24.063 -0.917 1.00 25.58 140 ASP A CA 1
ATOM 1105 C C . ASP A 1 140 ? -15.026 23.686 -2.323 1.00 30.94 140 ASP A C 1
ATOM 1106 O O . ASP A 1 140 ? -15.812 23.177 -3.122 1.00 28.38 140 ASP A O 1
ATOM 1111 N N . MET A 1 141 ? -13.756 23.939 -2.618 1.00 30.06 141 MET A N 1
ATOM 1112 C CA . MET A 1 141 ? -13.199 23.628 -3.928 1.00 29.83 141 MET A CA 1
ATOM 1113 C C . MET A 1 141 ? -12.750 22.173 -4.009 1.00 26.09 141 MET A C 1
ATOM 1114 O O . MET A 1 141 ? -11.755 21.857 -4.662 1.00 22.67 141 MET A O 1
ATOM 1119 N N . HIS A 1 142 ? -13.488 21.289 -3.344 1.00 21.81 142 HIS A N 1
ATOM 1120 C CA . HIS A 1 142 ? -13.172 19.932 -3.348 1.00 23.14 142 HIS A CA 1
ATOM 1121 C C . HIS A 1 142 ? -14.446 19.124 -3.473 1.00 30.69 142 HIS A C 1
ATOM 1122 O O . HIS A 1 142 ? -14.404 18.023 -3.930 1.00 29.60 142 HIS A O 1
ATOM 1129 N N . ASP A 1 143 ? -15.573 19.713 -3.065 1.00 26.80 143 ASP A N 1
ATOM 1130 C CA . ASP A 1 143 ? -16.855 19.054 -3.199 1.00 25.13 143 ASP A CA 1
ATOM 1131 C C . ASP A 1 143 ? -17.384 19.142 -4.601 1.00 27.99 143 ASP A C 1
ATOM 1132 O O . ASP A 1 143 ? -18.032 18.260 -5.069 1.00 29.31 143 ASP A O 1
ATOM 1137 N N . ILE A 1 144 ? -17.124 20.248 -5.254 1.00 28.04 144 ILE A N 1
ATOM 1138 C CA . ILE A 1 144 ? -17.425 20.392 -6.653 1.00 30.56 144 ILE A CA 1
ATOM 1139 C C . ILE A 1 144 ? -16.717 19.314 -7.479 1.00 30.88 144 ILE A C 1
ATOM 1140 O O . ILE A 1 144 ? -17.298 18.705 -8.292 1.00 31.22 144 ILE A O 1
ATOM 1145 N N . TYR A 1 145 ? -15.470 19.045 -7.180 1.00 28.95 145 TYR A N 1
ATOM 1146 C CA . TYR A 1 145 ? -14.722 18.006 -7.845 1.00 28.45 145 TYR A CA 1
ATOM 1147 C C . TYR A 1 145 ? -15.321 16.593 -7.540 1.00 37.12 145 TYR A C 1
ATOM 1148 O O . TYR A 1 145 ? -15.063 15.639 -8.212 1.00 31.61 145 TYR A O 1
ATOM 1157 N N . GLY A 1 146 ? -16.132 16.514 -6.501 1.00 35.03 146 GLY A N 1
ATOM 1158 C CA . GLY A 1 146 ? -16.749 15.291 -6.096 1.00 28.62 146 GLY A CA 1
ATOM 1159 C C . GLY A 1 146 ? -17.577 14.723 -7.196 1.00 34.99 146 GLY A C 1
ATOM 1160 O O . GLY A 1 146 ? -17.797 13.570 -7.258 1.00 34.20 146 GLY A O 1
ATOM 1161 N N . ILE A 1 147 ? -18.014 15.576 -8.080 1.00 37.53 147 ILE A N 1
ATOM 1162 C CA . ILE A 1 147 ? -18.792 15.157 -9.200 1.00 37.85 147 ILE A CA 1
ATOM 1163 C C . ILE A 1 147 ? -17.923 14.378 -10.198 1.00 36.01 147 ILE A C 1
ATOM 1164 O O . ILE A 1 147 ? -18.343 13.389 -10.732 1.00 35.64 147 ILE A O 1
ATOM 1169 N N . ALA A 1 148 ? -16.704 14.834 -10.398 1.00 34.39 148 ALA A N 1
ATOM 1170 C CA . ALA A 1 148 ? -15.809 14.178 -11.266 1.00 27.94 148 ALA A CA 1
ATOM 1171 C C . ALA A 1 148 ? -15.350 12.874 -10.638 1.00 32.37 148 ALA A C 1
ATOM 1172 O O . ALA A 1 148 ? -15.247 11.894 -11.332 1.00 28.86 148 ALA A O 1
ATOM 1174 N N . ARG A 1 149 ? -15.169 12.859 -9.336 1.00 26.29 149 ARG A N 1
ATOM 1175 C CA . ARG A 1 149 ? -14.636 11.704 -8.680 1.00 32.65 149 ARG A CA 1
ATOM 1176 C C . ARG A 1 149 ? -15.557 10.553 -8.692 1.00 33.15 149 ARG A C 1
ATOM 1177 O O . ARG A 1 149 ? -15.137 9.485 -8.861 1.00 35.26 149 ARG A O 1
ATOM 1185 N N . ARG A 1 150 ? -16.816 10.843 -8.559 1.00 37.26 150 ARG A N 1
ATOM 1186 C CA . ARG A 1 150 ? -17.792 9.811 -8.498 1.00 36.25 150 ARG A CA 1
ATOM 1187 C C . ARG A 1 150 ? -18.168 9.419 -9.904 1.00 39.01 150 ARG A C 1
ATOM 1188 O O . ARG A 1 150 ? -18.675 8.362 -10.121 1.00 43.11 150 ARG A O 1
ATOM 1196 N N . SER A 1 151 ? -17.830 10.245 -10.871 1.00 37.81 151 SER A N 1
ATOM 1197 C CA . SER A 1 151 ? -17.893 9.835 -12.242 1.00 32.97 151 SER A CA 1
ATOM 1198 C C . SER A 1 151 ? -16.537 9.292 -12.759 1.00 30.86 151 SER A C 1
ATOM 1199 O O . SER A 1 151 ? -16.304 9.240 -13.908 1.00 35.20 151 SER A O 1
ATOM 1202 N N . HIS A 1 152 ? -15.689 8.862 -11.849 1.00 29.10 152 HIS A N 1
ATOM 1203 C CA . HIS A 1 152 ? -14.418 8.190 -12.128 1.00 36.42 152 HIS A CA 1
ATOM 1204 C C . HIS A 1 152 ? -13.402 9.020 -12.841 1.00 33.04 152 HIS A C 1
ATOM 1205 O O . HIS A 1 152 ? -12.602 8.538 -13.580 1.00 29.95 152 HIS A O 1
ATOM 1212 N N . ILE A 1 153 ? -13.460 10.289 -12.566 1.00 28.36 153 ILE A N 1
ATOM 1213 C CA . ILE A 1 153 ? -12.487 11.239 -13.042 1.00 25.11 153 ILE A CA 1
ATOM 1214 C C . ILE A 1 153 ? -11.606 11.709 -11.880 1.00 28.60 153 ILE A C 1
ATOM 1215 O O . ILE A 1 153 ? -12.090 12.181 -10.906 1.00 23.71 153 ILE A O 1
ATOM 1220 N N . GLU A 1 154 ? -10.318 11.547 -11.969 1.00 24.08 154 GLU A N 1
ATOM 1221 C CA . GLU A 1 154 ? -9.494 11.889 -10.859 1.00 19.74 154 GLU A CA 1
ATOM 1222 C C . GLU A 1 154 ? -8.454 12.944 -11.133 1.00 23.62 154 GLU A C 1
ATOM 1223 O O . GLU A 1 154 ? -7.534 12.750 -11.879 1.00 24.68 154 GLU A O 1
ATOM 1229 N N . HIS A 1 155 ? -8.592 14.070 -10.491 1.00 22.63 155 HIS A N 1
ATOM 1230 C CA . HIS A 1 155 ? -7.636 15.106 -10.628 1.00 19.95 155 HIS A CA 1
ATOM 1231 C C . HIS A 1 155 ? -6.517 14.980 -9.629 1.00 26.33 155 HIS A C 1
ATOM 1232 O O . HIS A 1 155 ? -6.756 14.810 -8.466 1.00 27.54 155 HIS A O 1
ATOM 1239 N N . GLY A 1 156 ? -5.296 15.014 -10.112 1.00 19.13 156 GLY A N 1
ATOM 1240 C CA . GLY A 1 156 ? -4.104 15.113 -9.312 1.00 21.65 156 GLY A CA 1
ATOM 1241 C C . GLY A 1 156 ? -3.586 16.515 -9.015 1.00 23.63 156 GLY A C 1
ATOM 1242 O O . GLY A 1 156 ? -4.164 17.459 -9.410 1.00 22.62 156 GLY A O 1
ATOM 1243 N N . GLU A 1 157 ? -2.481 16.612 -8.320 1.00 21.75 157 GLU A N 1
ATOM 1244 C CA . GLU A 1 157 ? -1.885 17.867 -7.913 1.00 19.51 157 GLU A CA 1
ATOM 1245 C C . GLU A 1 157 ? -1.868 19.014 -8.906 1.00 27.76 157 GLU A C 1
ATOM 1246 O O . GLU A 1 157 ? -2.335 20.075 -8.578 1.00 22.46 157 GLU A O 1
ATOM 1252 N N . PHE A 1 158 ? -1.340 18.778 -10.080 1.00 21.89 158 PHE A N 1
ATOM 1253 C CA . PHE A 1 158 ? -1.264 19.775 -11.063 1.00 19.66 158 PHE A CA 1
ATOM 1254 C C . PHE A 1 158 ? -2.624 20.120 -11.618 1.00 23.81 158 PHE A C 1
ATOM 1255 O O . PHE A 1 158 ? -2.860 21.198 -12.011 1.00 20.30 158 PHE A O 1
ATOM 1263 N N . MET A 1 159 ? -3.556 19.235 -11.749 1.00 26.33 159 MET A N 1
ATOM 1264 C CA . MET A 1 159 ? -4.803 19.684 -12.331 1.00 21.61 159 MET A CA 1
ATOM 1265 C C . MET A 1 159 ? -5.883 20.067 -11.360 1.00 23.05 159 MET A C 1
ATOM 1266 O O . MET A 1 159 ? -6.853 20.651 -11.733 1.00 20.80 159 MET A O 1
ATOM 1271 N N . LYS A 1 160 ? -5.711 19.746 -10.109 1.00 21.57 160 LYS A N 1
ATOM 1272 C CA . LYS A 1 160 ? -6.806 20.054 -9.192 1.00 21.94 160 LYS A CA 1
ATOM 1273 C C . LYS A 1 160 ? -6.673 21.447 -8.590 1.00 23.84 160 LYS A C 1
ATOM 1274 O O . LYS A 1 160 ? -5.736 21.743 -7.963 1.00 22.17 160 LYS A O 1
ATOM 1280 N N . ASN A 1 161 ? -7.612 22.327 -8.886 1.00 22.56 161 ASN A N 1
ATOM 1281 C CA . ASN A 1 161 ? -7.614 23.682 -8.369 1.00 19.99 161 ASN A CA 1
ATOM 1282 C C . ASN A 1 161 ? -8.091 23.784 -6.907 1.00 28.79 161 ASN A C 1
ATOM 1283 O O . ASN A 1 161 ? -8.933 23.043 -6.488 1.00 28.02 161 ASN A O 1
ATOM 1288 N N . GLU A 1 162 ? -7.574 24.737 -6.161 1.00 28.70 162 GLU A N 1
ATOM 1289 C CA . GLU A 1 162 ? -8.040 25.031 -4.822 1.00 29.75 162 GLU A CA 1
ATOM 1290 C C . GLU A 1 162 ? -8.913 26.261 -4.793 1.00 27.53 162 GLU A C 1
ATOM 1291 O O . GLU A 1 162 ? -8.609 27.243 -5.406 1.00 30.32 162 GLU A O 1
ATOM 1297 N N . GLY A 1 163 ? -9.981 26.189 -4.039 1.00 25.98 163 GLY A N 1
ATOM 1298 C CA . GLY A 1 163 ? -10.798 27.324 -3.760 1.00 23.85 163 GLY A CA 1
ATOM 1299 C C . GLY A 1 163 ? -12.195 26.999 -3.312 1.00 27.06 163 GLY A C 1
ATOM 1300 O O . GLY A 1 163 ? -12.401 26.025 -2.684 1.00 24.11 163 GLY A O 1
ATOM 1301 N N . ALA A 1 164 ? -13.134 27.839 -3.678 1.00 25.40 164 ALA A N 1
ATOM 1302 C CA . ALA A 1 164 ? -14.502 27.690 -3.300 1.00 27.99 164 ALA A CA 1
ATOM 1303 C C . ALA A 1 164 ? -15.492 28.231 -4.350 1.00 26.12 164 ALA A C 1
ATOM 1304 O O . ALA A 1 164 ? -15.134 29.017 -5.172 1.00 20.25 164 ALA A O 1
ATOM 1306 N N . VAL A 1 165 ? -16.742 27.828 -4.296 1.00 27.33 165 VAL A N 1
ATOM 1307 C CA . VAL A 1 165 ? -17.751 28.236 -5.231 1.00 22.53 165 VAL A CA 1
ATOM 1308 C C . VAL A 1 165 ? -18.857 29.008 -4.524 1.00 21.81 165 VAL A C 1
ATOM 1309 O O . VAL A 1 165 ? -19.484 28.524 -3.624 1.00 24.40 165 VAL A O 1
ATOM 1313 N N . TYR A 1 166 ? -19.124 30.201 -4.976 1.00 24.13 166 TYR A N 1
ATOM 1314 C CA . TYR A 1 166 ? -20.146 31.013 -4.386 1.00 22.90 166 TYR A CA 1
ATOM 1315 C C . TYR A 1 166 ? -21.351 31.051 -5.278 1.00 21.53 166 TYR A C 1
ATOM 1316 O O . TYR A 1 166 ? -21.225 31.111 -6.431 1.00 24.64 166 TYR A O 1
ATOM 1325 N N . GLN A 1 167 ? -22.514 31.027 -4.704 1.00 18.97 167 GLN A N 1
ATOM 1326 C CA . GLN A 1 167 ? -23.750 31.099 -5.427 1.00 25.31 167 GLN A CA 1
ATOM 1327 C C . GLN A 1 167 ? -24.609 32.247 -4.917 1.00 24.83 167 GLN A C 1
ATOM 1328 O O . GLN A 1 167 ? -24.793 32.385 -3.747 1.00 22.78 167 GLN A O 1
ATOM 1334 N N . LEU A 1 168 ? -25.140 33.038 -5.826 1.00 24.75 168 LEU A N 1
ATOM 1335 C CA . LEU A 1 168 ? -26.007 34.126 -5.441 1.00 28.70 1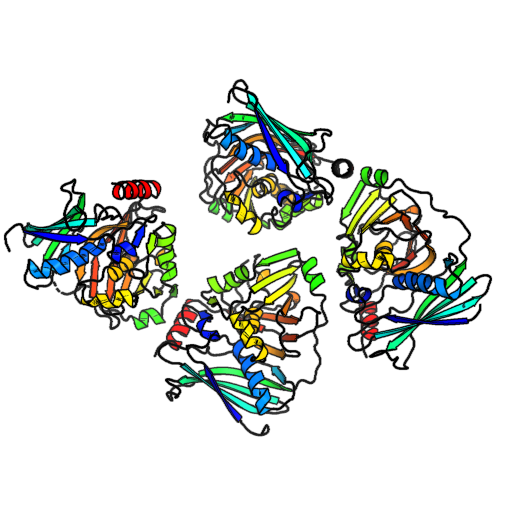68 LEU A CA 1
ATOM 1336 C C . LEU A 1 168 ? -27.438 33.967 -5.889 1.00 32.93 168 LEU A C 1
ATOM 1337 O O . LEU A 1 168 ? -27.702 34.010 -7.058 1.00 35.98 168 LEU A O 1
ATOM 1342 N N . GLN A 1 169 ? -28.359 33.711 -4.984 1.00 38.76 169 GLN A N 1
ATOM 1343 C CA . GLN A 1 169 ? -29.779 33.498 -5.326 1.00 40.01 169 GLN A CA 1
ATOM 1344 C C . GLN A 1 169 ? -30.165 32.421 -6.273 1.00 46.23 169 GLN A C 1
ATOM 1345 O O . GLN A 1 169 ? -31.221 32.424 -6.822 1.00 54.40 169 GLN A O 1
ATOM 1351 N N . ASP A 1 170 ? -29.289 31.472 -6.462 1.00 45.80 170 ASP A N 1
ATOM 1352 C CA . ASP A 1 170 ? -29.534 30.409 -7.323 1.00 45.41 170 ASP A CA 1
ATOM 1353 C C . ASP A 1 170 ? -29.361 30.789 -8.802 1.00 43.81 170 ASP A C 1
ATOM 1354 O O . ASP A 1 170 ? -29.738 30.048 -9.653 1.00 43.46 170 ASP A O 1
ATOM 1359 N N . LYS A 1 171 ? -28.788 31.972 -9.065 1.00 33.89 171 LYS A N 1
ATOM 1360 C CA . LYS A 1 171 ? -28.983 32.580 -10.366 1.00 32.00 171 LYS A CA 1
ATOM 1361 C C . LYS A 1 171 ? -27.546 32.783 -10.869 1.00 36.89 171 LYS A C 1
ATOM 1362 O O . LYS A 1 171 ? -27.305 32.774 -12.029 1.00 39.22 171 LYS A O 1
ATOM 1368 N N . GLU A 1 172 ? -26.609 33.021 -9.981 1.00 28.60 172 GLU A N 1
ATOM 1369 C CA . GLU A 1 172 ? -25.249 33.251 -10.419 1.00 25.96 172 GLU A CA 1
ATOM 1370 C C . GLU A 1 172 ? -24.232 32.445 -9.648 1.00 27.60 172 GLU A C 1
ATOM 1371 O O . GLU A 1 172 ? -24.452 32.069 -8.568 1.00 23.52 172 GLU A O 1
ATOM 1377 N N . GLU A 1 173 ? -23.108 32.196 -10.271 1.00 22.07 173 GLU A N 1
ATOM 1378 C CA . GLU A 1 173 ? -22.039 31.467 -9.664 1.00 24.22 173 GLU A CA 1
ATOM 1379 C C . GLU A 1 173 ? -20.665 32.091 -9.887 1.00 25.97 173 GLU A C 1
ATOM 1380 O O . GLU A 1 173 ? -20.396 32.671 -10.897 1.00 19.23 173 GLU A O 1
ATOM 1386 N N . LEU A 1 174 ? -19.804 31.943 -8.886 1.00 25.12 174 LEU A N 1
ATOM 1387 C CA . LEU A 1 174 ? -18.447 32.470 -8.937 1.00 22.45 174 LEU A CA 1
ATOM 1388 C C . LEU A 1 174 ? -17.487 31.442 -8.352 1.00 21.54 174 LEU A C 1
ATOM 1389 O O . LEU A 1 174 ? -17.649 31.012 -7.210 1.00 18.95 174 LEU A O 1
ATOM 1394 N N . MET A 1 175 ? -16.490 31.047 -9.136 1.00 20.05 175 MET A N 1
ATOM 1395 C CA . MET A 1 175 ? -15.521 30.055 -8.685 1.00 25.20 175 MET A CA 1
ATOM 1396 C C . MET A 1 175 ? -14.120 30.625 -8.478 1.00 21.74 175 MET A C 1
ATOM 1397 O O . MET A 1 175 ? -13.435 30.983 -9.437 1.00 26.12 175 MET A O 1
ATOM 1402 N N . GLU A 1 176 ? -13.701 30.698 -7.219 1.00 28.85 176 GLU A N 1
ATOM 1403 C CA . GLU A 1 176 ? -12.401 31.190 -6.879 1.00 29.73 176 GLU A CA 1
ATOM 1404 C C . GLU A 1 176 ? -11.440 30.058 -7.048 1.00 25.16 176 GLU A C 1
ATOM 1405 O O . GLU A 1 176 ? -11.516 29.090 -6.371 1.00 25.38 176 GLU A O 1
ATOM 1411 N N . LEU A 1 177 ? -10.552 30.173 -8.002 1.00 25.77 177 LEU A N 1
ATOM 1412 C CA . LEU A 1 177 ? -9.649 29.112 -8.315 1.00 20.59 177 LEU A CA 1
ATOM 1413 C C . LEU A 1 177 ? -8.196 29.499 -8.193 1.00 23.57 177 LEU A C 1
ATOM 1414 O O . LEU A 1 177 ? -7.794 30.525 -8.657 1.00 26.32 177 LEU A O 1
ATOM 1419 N N . THR A 1 178 ? -7.398 28.641 -7.584 1.00 28.95 178 THR A N 1
ATOM 1420 C CA . THR A 1 178 ? -5.967 28.811 -7.477 1.00 19.65 178 THR A CA 1
ATOM 1421 C C . THR A 1 178 ? -5.233 27.519 -7.784 1.00 25.09 178 THR A C 1
ATOM 1422 O O . THR A 1 178 ? -5.646 26.471 -7.423 1.00 24.44 178 THR A O 1
ATOM 1426 N N . LEU A 1 179 ? -4.098 27.610 -8.429 1.00 25.89 179 LEU A N 1
ATOM 1427 C CA . LEU A 1 179 ? -3.320 26.453 -8.715 1.00 22.39 179 LEU A CA 1
ATOM 1428 C C . LEU A 1 179 ? -2.591 25.899 -7.507 1.00 27.64 179 LEU A C 1
ATOM 1429 O O . LEU A 1 179 ? -2.405 26.578 -6.548 1.00 27.19 179 LEU A O 1
ATOM 1434 N N . SER A 1 180 ? -2.210 24.647 -7.553 1.00 23.79 180 SER A N 1
ATOM 1435 C CA . SER A 1 180 ? -1.249 24.107 -6.638 1.00 28.70 180 SER A CA 1
ATOM 1436 C C . SER A 1 180 ? 0.115 24.725 -6.912 1.00 25.44 180 SER A C 1
ATOM 1437 O O . SER A 1 180 ? 0.335 25.198 -7.963 1.00 26.19 180 SER A O 1
ATOM 1440 N N . ASP A 1 181 ? 0.999 24.704 -5.944 1.00 22.60 181 ASP A N 1
ATOM 1441 C CA . ASP A 1 181 ? 2.286 25.308 -6.126 1.00 22.63 181 ASP A CA 1
ATOM 1442 C C . ASP A 1 181 ? 3.016 24.739 -7.343 1.00 28.35 181 ASP A C 1
ATOM 1443 O O . ASP A 1 181 ? 3.524 25.474 -8.128 1.00 19.55 181 ASP A O 1
ATOM 1448 N N . LEU A 1 182 ? 3.046 23.421 -7.494 1.00 25.01 182 LEU A N 1
ATOM 1449 C CA . LEU A 1 182 ? 3.554 22.787 -8.693 1.00 24.30 182 LEU A CA 1
ATOM 1450 C C . LEU A 1 182 ? 2.970 23.349 -9.993 1.00 26.71 182 LEU A C 1
ATOM 1451 O O . LEU A 1 182 ? 3.689 23.728 -10.881 1.00 20.07 182 LEU A O 1
ATOM 1456 N N . ALA A 1 183 ? 1.652 23.430 -10.071 1.00 23.00 183 ALA A N 1
ATOM 1457 C CA . ALA A 1 183 ? 0.972 24.009 -11.198 1.00 20.70 183 ALA A CA 1
ATOM 1458 C C . ALA A 1 183 ? 1.264 25.461 -11.382 1.00 25.32 183 ALA A C 1
ATOM 1459 O O . ALA A 1 183 ? 1.340 25.927 -12.473 1.00 22.50 183 ALA A O 1
ATOM 1461 N N . GLU A 1 184 ? 1.491 26.150 -10.290 1.00 25.95 184 GLU A N 1
ATOM 1462 C CA . GLU A 1 184 ? 1.698 27.568 -10.315 1.00 26.15 184 GLU A CA 1
ATOM 1463 C C . GLU A 1 184 ? 2.989 27.940 -10.992 1.00 26.60 184 GLU A C 1
ATOM 1464 O O . GLU A 1 184 ? 3.069 28.954 -11.617 1.00 29.34 184 GLU A O 1
ATOM 1470 N N . GLY A 1 185 ? 3.992 27.088 -10.893 1.00 23.93 185 GLY A N 1
ATOM 1471 C CA . GLY A 1 185 ? 5.269 27.347 -11.490 1.00 21.90 185 GLY A CA 1
ATOM 1472 C C . GLY A 1 185 ? 5.249 27.381 -13.007 1.00 28.95 185 GLY A C 1
ATOM 1473 O O . GLY A 1 185 ? 6.155 27.848 -13.590 1.00 27.12 185 GLY A O 1
ATOM 1474 N N . PHE A 1 186 ? 4.187 26.885 -13.621 1.00 23.46 186 PHE A N 1
ATOM 1475 C CA . PHE A 1 186 ? 4.093 26.857 -15.049 1.00 20.18 186 PHE A CA 1
ATOM 1476 C C . PHE A 1 186 ? 3.164 27.927 -15.643 1.00 26.57 186 PHE A C 1
ATOM 1477 O O . PHE A 1 186 ? 3.056 28.077 -16.821 1.00 30.31 186 PHE A O 1
ATOM 1485 N N . ARG A 1 187 ? 2.403 28.540 -14.736 1.00 23.36 187 ARG A N 1
ATOM 1486 C CA . ARG A 1 187 ? 1.392 29.534 -15.069 1.00 25.73 187 ARG A CA 1
ATOM 1487 C C . ARG A 1 187 ? 1.977 30.550 -16.005 1.00 29.04 187 ARG A C 1
ATOM 1488 O O . ARG A 1 187 ? 1.293 31.102 -16.867 1.00 22.95 187 ARG A O 1
ATOM 1496 N N . GLU A 1 188 ? 3.204 30.902 -15.944 1.00 32.50 188 GLU A N 1
ATOM 1497 C CA . GLU A 1 188 ? 3.527 31.840 -16.945 1.00 26.41 188 GLU A CA 1
ATOM 1498 C C . GLU A 1 188 ? 4.083 31.111 -18.142 1.00 23.93 188 GLU A C 1
ATOM 1499 O O . GLU A 1 188 ? 4.413 31.738 -19.072 1.00 30.60 188 GLU A O 1
ATOM 1505 N N . LYS A 1 189 ? 4.147 29.785 -18.143 1.00 30.31 189 LYS A N 1
ATOM 1506 C CA . LYS A 1 189 ? 4.770 29.213 -19.309 1.00 28.38 189 LYS A CA 1
ATOM 1507 C C . LYS A 1 189 ? 3.713 28.912 -20.323 1.00 29.19 189 LYS A C 1
ATOM 1508 O O . LYS A 1 189 ? 3.969 28.769 -21.474 1.00 26.07 189 LYS A O 1
ATOM 1514 N N . PHE A 1 190 ? 2.478 28.867 -19.847 1.00 27.66 190 PHE A N 1
ATOM 1515 C CA . PHE A 1 190 ? 1.311 28.671 -20.663 1.00 18.45 190 PHE A CA 1
ATOM 1516 C C . PHE A 1 190 ? 0.762 30.005 -21.142 1.00 27.10 190 PHE A C 1
ATOM 1517 O O . PHE A 1 190 ? 1.047 31.036 -20.582 1.00 28.41 190 PHE A O 1
ATOM 1525 N N . LYS A 1 191 ? 0.008 30.015 -22.216 1.00 20.74 191 LYS A N 1
ATOM 1526 C CA . LYS A 1 191 ? -0.791 31.144 -22.593 1.00 24.35 191 LYS A CA 1
ATOM 1527 C C . LYS A 1 191 ? -2.093 31.153 -21.803 1.00 30.00 191 LYS A C 1
ATOM 1528 O O . LYS A 1 191 ? -2.573 32.192 -21.414 1.00 24.27 191 LYS A O 1
ATOM 1534 N N . ALA A 1 192 ? -2.640 29.979 -21.536 1.00 19.80 192 ALA A N 1
ATOM 1535 C CA . ALA A 1 192 ? -3.816 29.817 -20.713 1.00 23.20 192 ALA A CA 1
ATOM 1536 C C . ALA A 1 192 ? -3.538 28.467 -20.091 1.00 28.35 192 ALA A C 1
ATOM 1537 O O . ALA A 1 192 ? -3.316 27.511 -20.758 1.00 37.85 192 ALA A O 1
ATOM 1539 N N . HIS A 1 193 ? -3.489 28.411 -18.779 1.00 17.37 193 HIS A N 1
ATOM 1540 C CA . HIS A 1 193 ? -3.099 27.257 -18.034 1.00 17.77 193 HIS A CA 1
ATOM 1541 C C . HIS A 1 193 ? -4.251 26.274 -18.172 1.00 24.28 193 HIS A C 1
ATOM 1542 O O . HIS A 1 193 ? -5.360 26.582 -17.833 1.00 25.08 193 HIS A O 1
ATOM 1549 N N . PRO A 1 194 ? -3.931 25.079 -18.606 1.00 22.10 194 PRO A N 1
ATOM 1550 C CA . PRO A 1 194 ? -4.906 24.033 -18.783 1.00 19.71 194 PRO A CA 1
ATOM 1551 C C . PRO A 1 194 ? -5.635 23.690 -17.514 1.00 23.24 194 PRO A C 1
ATOM 1552 O O . PRO A 1 194 ? -6.786 23.404 -17.577 1.00 19.54 194 PRO A O 1
ATOM 1556 N N . ALA A 1 195 ? -4.950 23.732 -16.386 1.00 22.24 195 ALA A N 1
ATOM 1557 C CA . ALA A 1 195 ? -5.591 23.509 -15.111 1.00 21.95 195 ALA A CA 1
ATOM 1558 C C . ALA A 1 195 ? -6.721 24.489 -14.864 1.00 25.59 195 ALA A C 1
ATOM 1559 O O . ALA A 1 195 ? -7.774 24.114 -14.494 1.00 22.25 195 ALA A O 1
ATOM 1561 N N . PHE A 1 196 ? -6.463 25.763 -15.091 1.00 23.39 196 PHE A N 1
ATOM 1562 C CA . PHE A 1 196 ? -7.459 26.785 -15.019 1.00 16.47 196 PHE A CA 1
ATOM 1563 C C . PHE A 1 196 ? -8.607 26.549 -15.994 1.00 21.76 196 PHE A C 1
ATOM 1564 O O . PHE A 1 196 ? -9.726 26.653 -15.604 1.00 19.68 196 PHE A O 1
ATOM 1572 N N . LEU A 1 197 ? -8.296 26.196 -17.234 1.00 19.63 197 LEU A N 1
ATOM 1573 C CA . LEU A 1 197 ? -9.261 25.953 -18.265 1.00 13.29 197 LEU A CA 1
ATOM 1574 C C . LEU A 1 197 ? -10.176 24.779 -17.912 1.00 19.38 197 LEU A C 1
ATOM 1575 O O . LEU A 1 197 ? -11.359 24.887 -17.990 1.00 19.70 197 LEU A O 1
ATOM 1580 N N . ASP A 1 198 ? -9.612 23.645 -17.535 1.00 21.06 198 ASP A N 1
ATOM 1581 C CA . ASP A 1 198 ? -10.341 22.472 -17.099 1.00 14.30 198 ASP A CA 1
ATOM 1582 C C . ASP A 1 198 ? -11.318 22.756 -15.974 1.00 21.84 198 ASP A C 1
ATOM 1583 O O . ASP A 1 198 ? -12.446 22.480 -16.091 1.00 19.80 198 ASP A O 1
ATOM 1588 N N . ALA A 1 199 ? -10.842 23.320 -14.885 1.00 23.01 199 ALA A N 1
ATOM 1589 C CA . ALA A 1 199 ? -11.694 23.666 -13.768 1.00 25.17 199 ALA A CA 1
ATOM 1590 C C . ALA A 1 199 ? -12.802 24.628 -14.128 1.00 23.95 199 ALA A C 1
ATOM 1591 O O . ALA A 1 199 ? -13.846 24.554 -13.555 1.00 29.88 199 ALA A O 1
ATOM 1593 N N . SER A 1 200 ? -12.548 25.507 -15.060 1.00 16.98 200 SER A N 1
ATOM 1594 C CA . SER A 1 200 ? -13.537 26.451 -15.498 1.00 24.11 200 SER A CA 1
ATOM 1595 C C . SER A 1 200 ? -14.692 25.845 -16.263 1.00 20.68 200 SER A C 1
ATOM 1596 O O . SER A 1 200 ? -15.735 26.380 -16.262 1.00 23.87 200 SER A O 1
ATOM 1599 N N . THR A 1 201 ? -14.453 24.720 -16.914 1.00 19.79 201 THR A N 1
ATOM 1600 C CA . THR A 1 201 ? -15.516 23.991 -17.561 1.00 21.33 201 THR A CA 1
ATOM 1601 C C . THR A 1 201 ? -16.519 23.417 -16.601 1.00 24.27 201 THR A C 1
ATOM 1602 O O . THR A 1 201 ? -17.508 22.929 -17.014 1.00 25.76 201 THR A O 1
ATOM 1606 N N . LEU A 1 202 ? -16.247 23.536 -15.323 1.00 27.41 202 LEU A N 1
ATOM 1607 C CA . LEU A 1 202 ? -17.113 23.100 -14.284 1.00 24.70 202 LEU A CA 1
ATOM 1608 C C . LEU A 1 202 ? -18.072 24.170 -13.867 1.00 29.20 202 LEU A C 1
ATOM 1609 O O . LEU A 1 202 ? -18.799 23.983 -12.968 1.00 30.55 202 LEU A O 1
ATOM 1614 N N . ALA A 1 203 ? -18.058 25.297 -14.544 1.00 26.95 203 ALA A N 1
ATOM 1615 C CA . ALA A 1 203 ? -19.021 26.367 -14.286 1.00 29.58 203 ALA A CA 1
ATOM 1616 C C . ALA A 1 203 ? -20.489 25.954 -14.331 1.00 29.19 203 ALA A C 1
ATOM 1617 O O . ALA A 1 203 ? -20.916 25.250 -15.194 1.00 27.88 203 ALA A O 1
ATOM 1619 N N . GLY A 1 204 ? -21.225 26.386 -13.342 1.00 29.99 204 GLY A N 1
ATOM 1620 C CA . GLY A 1 204 ? -22.627 26.092 -13.260 1.00 29.66 204 GLY A CA 1
ATOM 1621 C C . GLY A 1 204 ? -22.924 24.851 -12.489 1.00 37.12 204 GLY A C 1
ATOM 1622 O O . GLY A 1 204 ? -24.036 24.511 -12.369 1.00 35.53 204 GLY A O 1
ATOM 1623 N N . SER A 1 205 ? -21.909 24.181 -11.976 1.00 35.29 205 SER A N 1
ATOM 1624 C CA . SER A 1 205 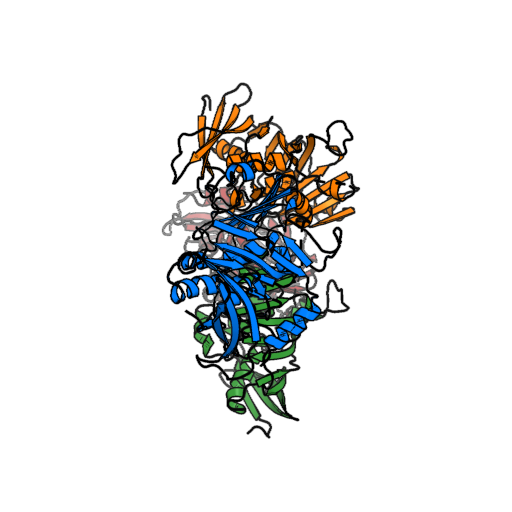? -22.126 22.987 -11.200 1.00 37.27 205 SER A CA 1
ATOM 1625 C C . SER A 1 205 ? -22.989 23.210 -9.961 1.00 39.64 205 SER A C 1
ATOM 1626 O O . SER A 1 205 ? -23.728 22.350 -9.563 1.00 38.47 205 SER A O 1
ATOM 1629 N N . SER A 1 206 ? -22.894 24.349 -9.336 1.00 39.14 206 SER A N 1
ATOM 1630 C CA . SER A 1 206 ? -23.695 24.630 -8.193 1.00 36.05 206 SER A CA 1
ATOM 1631 C C . SER A 1 206 ? -25.151 24.752 -8.602 1.00 36.95 206 SER A C 1
ATOM 1632 O O . SER A 1 206 ? -26.027 24.488 -7.864 1.00 41.46 206 SER A O 1
ATOM 1635 N N . PHE A 1 207 ? -25.424 25.211 -9.791 1.00 37.94 207 PHE A N 1
ATOM 1636 C CA . PHE A 1 207 ? -26.797 25.226 -10.210 1.00 39.59 207 PHE A CA 1
ATOM 1637 C C . PHE A 1 207 ? -27.127 23.784 -10.441 1.00 49.50 207 PHE A C 1
ATOM 1638 O O . PHE A 1 207 ? -26.475 23.154 -11.232 1.00 51.80 207 PHE A O 1
ATOM 1646 N N . ALA A 1 208 ? -28.138 23.260 -9.772 1.00 45.50 208 ALA A N 1
ATOM 1647 C CA . ALA A 1 208 ? -28.327 21.837 -9.698 1.00 47.61 208 ALA A CA 1
ATOM 1648 C C . ALA A 1 208 ? -27.763 20.801 -8.809 1.00 50.04 208 ALA A C 1
ATOM 1649 O O . ALA A 1 208 ? -27.799 19.653 -9.143 1.00 69.27 208 ALA A O 1
ATOM 1651 N N . LEU A 1 209 ? -26.935 21.191 -7.853 1.00 50.87 209 LEU A N 1
ATOM 1652 C CA . LEU A 1 209 ? -26.248 20.602 -6.687 1.00 53.19 209 LEU A CA 1
ATOM 1653 C C . LEU A 1 209 ? -26.936 21.160 -5.430 1.00 45.93 209 LEU A C 1
ATOM 1654 O O . LEU A 1 209 ? -27.294 22.318 -5.384 1.00 50.81 209 LEU A O 1
ATOM 1659 N N . PRO A 1 218 ? -21.520 12.314 -15.533 1.00 51.93 218 PRO A N 1
ATOM 1660 C CA . PRO A 1 218 ? -20.490 12.392 -16.575 1.00 47.44 218 PRO A CA 1
ATOM 1661 C C . PRO A 1 218 ? -20.873 13.305 -17.702 1.00 48.03 218 PRO A C 1
ATOM 1662 O O . PRO A 1 218 ? -21.553 12.857 -18.614 1.00 48.42 218 PRO A O 1
ATOM 1666 N N . TYR A 1 219 ? -20.578 14.595 -17.632 1.00 43.76 219 TYR A N 1
ATOM 1667 C CA . TYR A 1 219 ? -20.751 15.533 -18.743 1.00 42.28 219 TYR A CA 1
ATOM 1668 C C . TYR A 1 219 ? -19.428 16.108 -19.330 1.00 43.10 219 TYR A C 1
ATOM 1669 O O . TYR A 1 219 ? -18.690 16.816 -18.680 1.00 30.28 219 TYR A O 1
ATOM 1678 N N . ILE A 1 220 ? -19.189 15.764 -20.574 1.00 42.23 220 ILE A N 1
ATOM 1679 C CA . ILE A 1 220 ? -17.937 16.037 -21.212 1.00 34.80 220 ILE A CA 1
ATOM 1680 C C . ILE A 1 220 ? -18.017 17.155 -22.213 1.00 33.62 220 ILE A C 1
ATOM 1681 O O . ILE A 1 220 ? -18.886 17.199 -23.020 1.00 29.93 220 ILE A O 1
ATOM 1686 N N . PRO A 1 221 ? -16.967 18.070 -22.114 1.00 26.70 221 PRO A N 1
ATOM 1687 C CA . PRO A 1 221 ? -16.988 19.110 -23.134 1.00 26.64 221 PRO A CA 1
ATOM 1688 C C . PRO A 1 221 ? -17.043 18.631 -24.598 1.00 31.88 221 PRO A C 1
ATOM 1689 O O . PRO A 1 221 ? -16.406 17.691 -24.964 1.00 30.91 221 PRO A O 1
ATOM 1693 N N . PHE A 1 222 ? -17.849 19.328 -25.375 1.00 24.70 222 PHE A N 1
ATOM 1694 C CA . PHE A 1 222 ? -18.153 18.980 -26.709 1.00 28.70 222 PHE A CA 1
ATOM 1695 C C . PHE A 1 222 ? -18.342 19.950 -27.869 1.00 31.10 222 PHE A C 1
ATOM 1696 O O . PHE A 1 222 ? -18.327 19.542 -28.979 1.00 40.76 222 PHE A O 1
ATOM 1704 N N . MET A 1 223 ? -18.562 21.219 -27.575 1.00 23.26 223 MET A N 1
ATOM 1705 C CA . MET A 1 223 ? -18.479 22.285 -28.569 1.00 29.00 223 MET A CA 1
ATOM 1706 C C . MET A 1 223 ? -18.264 23.668 -27.965 1.00 26.70 223 MET A C 1
ATOM 1707 O O . MET A 1 223 ? -18.595 23.913 -26.806 1.00 24.30 223 MET A O 1
ATOM 1712 N N . ILE A 1 224 ? -17.648 24.627 -28.584 1.00 19.06 224 ILE A N 1
ATOM 1713 C CA . ILE A 1 224 ? -17.602 25.910 -27.907 1.00 19.45 224 ILE A CA 1
ATOM 1714 C C . ILE A 1 224 ? -17.864 26.926 -28.975 1.00 24.28 224 ILE A C 1
ATOM 1715 O O . ILE A 1 224 ? -17.200 26.898 -29.942 1.00 25.51 224 ILE A O 1
ATOM 1720 N N . ASP A 1 225 ? -18.835 27.780 -28.828 1.00 23.75 225 ASP A N 1
ATOM 1721 C CA . ASP A 1 225 ? -19.131 28.721 -29.893 1.00 23.20 225 ASP A CA 1
ATOM 1722 C C . ASP A 1 225 ? -18.043 29.751 -30.030 1.00 24.04 225 ASP A C 1
ATOM 1723 O O . ASP A 1 225 ? -17.589 30.023 -31.087 1.00 20.27 225 ASP A O 1
ATOM 1728 N N . ARG A 1 226 ? -17.611 30.317 -28.917 1.00 23.18 226 ARG A N 1
ATOM 1729 C CA . ARG A 1 226 ? -16.518 31.241 -28.898 1.00 22.58 226 ARG A CA 1
ATOM 1730 C C . ARG A 1 226 ? -15.733 31.205 -27.615 1.00 23.65 226 ARG A C 1
ATOM 1731 O O . ARG A 1 226 ? -16.308 31.152 -26.563 1.00 22.98 226 ARG A O 1
ATOM 1739 N N . PHE A 1 227 ? -14.422 31.231 -27.718 1.00 13.98 227 PHE A N 1
ATOM 1740 C CA . PHE A 1 227 ? -13.544 31.421 -26.598 1.00 23.37 227 PHE A CA 1
ATOM 1741 C C . PHE A 1 227 ? -12.507 32.462 -26.934 1.00 27.31 227 PHE A C 1
ATOM 1742 O O . PHE A 1 227 ? -11.961 32.454 -27.987 1.00 24.93 227 PHE A O 1
ATOM 1750 N N . CYS A 1 228 ? -12.242 33.372 -26.039 1.00 23.93 228 CYS A N 1
ATOM 1751 C CA . CYS A 1 228 ? -11.352 34.453 -26.326 1.00 24.00 228 CYS A CA 1
ATOM 1752 C C . CYS A 1 228 ? -10.546 34.858 -25.104 1.00 27.98 228 CYS A C 1
ATOM 1753 O O . CYS A 1 228 ? -11.116 35.179 -24.115 1.00 28.68 228 CYS A O 1
ATOM 1756 N N . MET A 1 229 ? -9.292 34.873 -24.975 1.00 27.76 229 MET A N 1
ATOM 1757 C CA . MET A 1 229 ? -8.302 35.308 -23.987 1.00 29.87 229 MET A CA 1
ATOM 1758 C C . MET A 1 229 ? -8.044 36.800 -24.104 1.00 30.54 229 MET A C 1
ATOM 1759 O O . MET A 1 229 ? -7.658 37.284 -25.166 1.00 36.56 229 MET A O 1
ATOM 1764 N N . TYR A 1 230 ? -8.317 37.598 -23.118 1.00 30.58 230 TYR A N 1
ATOM 1765 C CA . TYR A 1 230 ? -7.987 38.967 -23.358 1.00 27.60 230 TYR A CA 1
ATOM 1766 C C . TYR A 1 230 ? -6.719 39.331 -22.623 1.00 28.68 230 TYR A C 1
ATOM 1767 O O . TYR A 1 230 ? -5.987 40.170 -23.036 1.00 35.83 230 TYR A O 1
ATOM 1776 N N . GLN A 1 231 ? -6.439 38.612 -21.561 1.00 26.60 231 GLN A N 1
ATOM 1777 C CA . GLN A 1 231 ? -5.309 38.877 -20.717 1.00 29.42 231 GLN A CA 1
ATOM 1778 C C . GLN A 1 231 ? -4.795 37.571 -20.138 1.00 33.02 231 GLN A C 1
ATOM 1779 O O . GLN A 1 231 ? -5.522 36.617 -20.054 1.00 27.26 231 GLN A O 1
ATOM 1785 N N . PRO A 1 232 ? -3.546 37.517 -19.734 1.00 26.93 232 PRO A N 1
ATOM 1786 C CA . PRO A 1 232 ? -3.004 36.304 -19.134 1.00 28.29 232 PRO A CA 1
ATOM 1787 C C . PRO A 1 232 ? -3.510 36.057 -17.738 1.00 30.18 232 PRO A C 1
ATOM 1788 O O . PRO A 1 232 ? -3.778 36.983 -17.046 1.00 32.19 232 PRO A O 1
ATOM 1792 N N . PHE A 1 233 ? -3.700 34.820 -17.369 1.00 29.01 233 PHE A N 1
ATOM 1793 C CA . PHE A 1 233 ? -4.177 34.497 -16.059 1.00 26.26 233 PHE A CA 1
ATOM 1794 C C . PHE A 1 233 ? -3.233 34.899 -14.923 1.00 26.39 233 PHE A C 1
ATOM 1795 O O . PHE A 1 233 ? -2.083 34.698 -14.999 1.00 26.34 233 PHE A O 1
ATOM 1803 N N . PRO A 1 234 ? -3.767 35.399 -13.835 1.00 30.79 234 PRO A N 1
ATOM 1804 C CA . PRO A 1 234 ? -2.970 35.633 -12.641 1.00 22.83 234 PRO A CA 1
ATOM 1805 C C . PRO A 1 234 ? -2.989 34.433 -11.747 1.00 27.97 234 PRO A C 1
ATOM 1806 O O . PRO A 1 234 ? -3.475 33.440 -12.187 1.00 28.08 234 PRO A O 1
ATOM 1810 N N . LYS A 1 235 ? -2.483 34.522 -10.539 1.00 29.06 235 LYS A N 1
ATOM 1811 C CA . LYS A 1 235 ? -2.435 33.416 -9.636 1.00 22.70 235 LYS A CA 1
ATOM 1812 C C . LYS A 1 235 ? -3.799 32.887 -9.256 1.00 26.51 235 LYS A C 1
ATOM 1813 O O . LYS A 1 235 ? -3.989 31.728 -9.142 1.00 23.66 235 LYS A O 1
ATOM 1819 N N . THR A 1 236 ? -4.753 33.757 -9.028 1.00 20.78 236 THR A N 1
ATOM 1820 C CA . THR A 1 236 ? -6.092 33.317 -8.748 1.00 19.58 236 THR A CA 1
ATOM 1821 C C . THR A 1 236 ? -7.042 33.920 -9.752 1.00 22.01 236 THR A C 1
ATOM 1822 O O . THR A 1 236 ? -6.974 35.062 -10.021 1.00 17.06 236 THR A O 1
ATOM 1826 N N . ILE A 1 237 ? -7.940 33.121 -10.288 1.00 22.24 237 ILE A N 1
ATOM 1827 C CA . ILE A 1 237 ? -8.992 33.608 -11.147 1.00 16.72 237 ILE A CA 1
ATOM 1828 C C . ILE A 1 237 ? -10.390 33.437 -10.604 1.00 24.10 237 ILE A C 1
ATOM 1829 O O . ILE A 1 237 ? -10.629 32.708 -9.669 1.00 21.81 237 ILE A O 1
ATOM 1834 N N . TYR A 1 238 ? -11.332 34.103 -11.218 1.00 29.09 238 TYR A N 1
ATOM 1835 C CA . TYR A 1 238 ? -12.703 34.069 -10.789 1.00 27.67 238 TYR A CA 1
ATOM 1836 C C . TYR A 1 238 ? -13.609 33.813 -11.940 1.00 23.68 238 TYR A C 1
ATOM 1837 O O . TYR A 1 238 ? -13.874 34.690 -12.687 1.00 20.73 238 TYR A O 1
ATOM 1846 N N . THR A 1 239 ? -14.050 32.589 -12.052 1.00 23.38 239 THR A N 1
ATOM 1847 C CA . THR A 1 239 ? -14.909 32.156 -13.088 1.00 21.57 239 THR A CA 1
ATOM 1848 C C . THR A 1 239 ? -16.380 32.438 -12.789 1.00 23.72 239 THR A C 1
ATOM 1849 O O . THR A 1 239 ? -16.972 31.833 -11.960 1.00 22.31 239 THR A O 1
ATOM 1853 N N . TYR A 1 240 ? -16.966 33.370 -13.490 1.00 19.87 240 TYR A N 1
ATOM 1854 C CA . TYR A 1 240 ? -18.307 33.724 -13.294 1.00 16.01 240 TYR A CA 1
ATOM 1855 C C . TYR A 1 240 ? -19.222 33.053 -14.308 1.00 23.00 240 TYR A C 1
ATOM 1856 O O . TYR A 1 240 ? -18.894 32.963 -15.458 1.00 21.35 240 TYR A O 1
ATOM 1865 N N . SER A 1 241 ? -20.377 32.617 -13.874 1.00 13.39 241 SER A N 1
ATOM 1866 C CA . SER A 1 241 ? -21.347 31.957 -14.703 1.00 19.95 241 SER A CA 1
ATOM 1867 C C . SER A 1 241 ? -22.795 32.305 -14.266 1.00 27.99 241 SER A C 1
ATOM 1868 O O . SER A 1 241 ? -23.075 32.445 -13.121 1.00 29.44 241 SER A O 1
ATOM 1871 N N . ALA A 1 242 ? -23.674 32.512 -15.228 1.00 27.29 242 ALA A N 1
ATOM 1872 C CA . ALA A 1 242 ? -25.049 32.862 -14.944 1.00 27.49 242 ALA A CA 1
ATOM 1873 C C . ALA A 1 242 ? -26.088 31.875 -15.421 1.00 29.42 242 ALA A C 1
ATOM 1874 O O . ALA A 1 242 ? -26.013 31.319 -16.462 1.00 28.62 242 ALA A O 1
ATOM 1876 N N . LYS A 1 243 ? -27.094 31.705 -14.604 1.00 28.88 243 LYS A N 1
ATOM 1877 C CA . LYS A 1 243 ? -28.173 30.807 -14.901 1.00 29.73 243 LYS A CA 1
ATOM 1878 C C . LYS A 1 243 ? -28.926 31.123 -16.168 1.00 27.62 243 LYS A C 1
ATOM 1879 O O . LYS A 1 243 ? -29.174 30.261 -16.923 1.00 32.43 243 LYS A O 1
ATOM 1885 N N . ASN A 1 244 ? -29.172 32.391 -16.410 1.00 26.46 244 ASN A N 1
ATOM 1886 C CA . ASN A 1 244 ? -29.820 32.849 -17.625 1.00 35.74 244 ASN A CA 1
ATOM 1887 C C . ASN A 1 244 ? -29.115 32.557 -18.941 1.00 35.03 244 ASN A C 1
ATOM 1888 O O . ASN A 1 244 ? -29.727 32.534 -19.953 1.00 39.66 244 ASN A O 1
ATOM 1893 N N . SER A 1 245 ? -27.827 32.329 -18.898 1.00 33.96 245 SER A N 1
ATOM 1894 C CA . SER A 1 245 ? -27.035 31.918 -20.006 1.00 31.36 245 SER A CA 1
ATOM 1895 C C . SER A 1 245 ? -27.052 30.416 -20.233 1.00 29.85 245 SER A C 1
ATOM 1896 O O . SER A 1 245 ? -26.431 29.949 -21.122 1.00 32.98 245 SER A O 1
ATOM 1899 N N . ARG A 1 246 ? -27.690 29.661 -19.369 1.00 26.05 246 ARG A N 1
ATOM 1900 C CA . ARG A 1 246 ? -27.727 28.219 -19.508 1.00 31.93 246 ARG A CA 1
ATOM 1901 C C . ARG A 1 246 ? -28.971 27.749 -20.234 1.00 38.73 246 ARG A C 1
ATOM 1902 O O . ARG A 1 246 ? -30.041 28.161 -19.919 1.00 39.87 246 ARG A O 1
ATOM 1910 N N . THR A 1 247 ? -28.807 26.893 -21.223 1.00 38.05 247 THR A N 1
ATOM 1911 C CA . THR A 1 247 ? -29.896 26.213 -21.852 1.00 35.21 247 THR A CA 1
ATOM 1912 C C . THR A 1 247 ? -29.576 24.750 -21.905 1.00 38.61 247 THR A C 1
ATOM 1913 O O . THR A 1 247 ? -28.446 24.344 -21.758 1.00 36.77 247 THR A O 1
ATOM 1917 N N . GLU A 1 248 ? -30.608 23.964 -22.113 1.00 32.90 248 GLU A N 1
ATOM 1918 C CA . GLU A 1 248 ? -30.488 22.542 -22.106 1.00 36.34 248 GLU A CA 1
ATOM 1919 C C . GLU A 1 248 ? -31.550 21.810 -22.905 1.00 41.02 248 GLU A C 1
ATOM 1920 O O . GLU A 1 248 ? -32.599 22.333 -23.196 1.00 40.04 248 GLU A O 1
ATOM 1926 N N . SER A 1 249 ? -31.226 20.591 -23.288 1.00 39.06 249 SER A N 1
ATOM 1927 C CA . SER A 1 249 ? -32.058 19.836 -24.190 1.00 39.59 249 SER A CA 1
ATOM 1928 C C . SER A 1 249 ? -33.443 19.6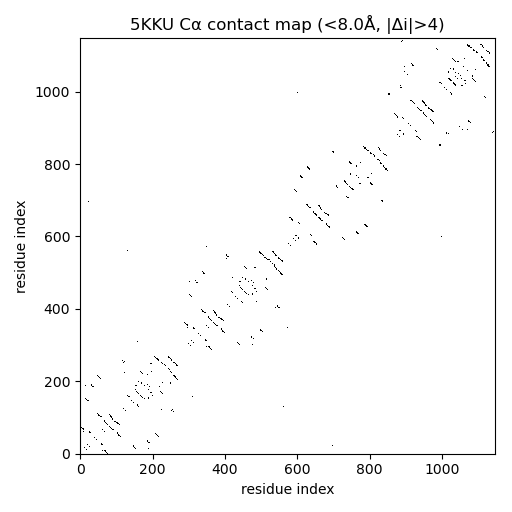89 -23.643 1.00 41.65 249 SER A C 1
ATOM 1929 O O . SER A 1 249 ? -33.610 19.299 -22.519 1.00 41.77 249 SER A O 1
ATOM 1932 N N . GLY A 1 250 ? -34.434 20.041 -24.439 1.00 37.68 250 GLY A N 1
ATOM 1933 C CA . GLY A 1 250 ? -35.808 19.793 -24.085 1.00 33.17 250 GLY A CA 1
ATOM 1934 C C . GLY A 1 250 ? -36.309 20.715 -23.013 1.00 33.33 250 GLY A C 1
ATOM 1935 O O . GLY A 1 250 ? -37.365 20.529 -22.502 1.00 28.82 250 GLY A O 1
ATOM 1936 N N . VAL A 1 251 ? -35.492 21.694 -22.700 1.00 30.18 251 VAL A N 1
ATOM 1937 C CA . VAL A 1 251 ? -35.720 22.662 -21.654 1.00 31.75 251 VAL A CA 1
ATOM 1938 C C . VAL A 1 251 ? -35.653 22.160 -20.214 1.00 34.74 251 VAL A C 1
ATOM 1939 O O . VAL A 1 251 ? -34.913 22.649 -19.446 1.00 33.03 251 VAL A O 1
ATOM 1943 N N . SER A 1 252 ? -36.471 21.190 -19.871 1.00 36.35 252 SER A N 1
ATOM 1944 C CA . SER A 1 252 ? -36.684 20.810 -18.503 1.00 36.41 252 SER A CA 1
ATOM 1945 C C . SER A 1 252 ? -36.484 19.326 -18.321 1.00 33.17 252 SER A C 1
ATOM 1946 O O . SER A 1 252 ? -37.366 18.613 -18.049 1.00 25.58 252 SER A O 1
ATOM 1949 N N . ASP A 1 253 ? -35.249 18.904 -18.437 1.00 36.01 253 ASP A N 1
ATOM 1950 C CA . ASP A 1 253 ? -34.877 17.496 -18.384 1.00 30.91 253 ASP A CA 1
ATOM 1951 C C . ASP A 1 253 ? -34.147 17.128 -17.123 1.00 32.36 253 ASP A C 1
ATOM 1952 O O . ASP A 1 253 ? -33.247 17.768 -16.724 1.00 32.88 253 ASP A O 1
ATOM 1957 N N . SER A 1 254 ? -34.552 16.044 -16.510 1.00 28.96 254 SER A N 1
ATOM 1958 C CA . SER A 1 254 ? -33.926 15.557 -15.320 1.00 32.11 254 SER A CA 1
ATOM 1959 C C . SER A 1 254 ? -32.570 14.959 -15.598 1.00 33.63 254 SER A C 1
ATOM 1960 O O . SER A 1 254 ? -31.755 14.899 -14.735 1.00 28.88 254 SER A O 1
ATOM 1963 N N . GLU A 1 255 ? -32.366 14.501 -16.825 1.00 39.05 255 GLU A N 1
ATOM 1964 C CA . GLU A 1 255 ? -31.130 13.918 -17.301 1.00 33.37 255 GLU A CA 1
ATOM 1965 C C . GLU A 1 255 ? -30.836 14.340 -18.743 1.00 35.52 255 GLU A C 1
ATOM 1966 O O . GLU A 1 255 ? -30.978 13.581 -19.670 1.00 32.38 255 GLU A O 1
ATOM 1972 N N . PRO A 1 256 ? -30.457 15.583 -18.932 1.00 36.16 256 PRO A N 1
ATOM 1973 C CA . PRO A 1 256 ? -30.312 16.070 -20.286 1.00 40.25 256 PRO A CA 1
ATOM 1974 C C . PRO A 1 256 ? -29.116 15.448 -20.978 1.00 45.71 256 PRO A C 1
ATOM 1975 O O . PRO A 1 256 ? -28.087 15.326 -20.379 1.00 42.80 256 PRO A O 1
ATOM 1979 N N . ASP A 1 257 ? -29.275 15.258 -22.279 1.00 45.54 257 ASP A N 1
ATOM 1980 C CA . ASP A 1 257 ? -28.247 14.905 -23.233 1.00 44.13 257 ASP A CA 1
ATOM 1981 C C . ASP A 1 257 ? -27.149 15.937 -23.422 1.00 44.66 257 ASP A C 1
ATOM 1982 O O . ASP A 1 257 ? -26.034 15.560 -23.515 1.00 51.08 257 ASP A O 1
ATOM 1987 N N . VAL A 1 258 ? -27.483 17.203 -23.544 1.00 48.24 258 VAL A N 1
ATOM 1988 C CA . VAL A 1 258 ? -26.486 18.143 -23.785 1.00 43.82 258 VAL A CA 1
ATOM 1989 C C . VAL A 1 258 ? -27.085 19.089 -22.905 1.00 46.08 258 VAL A C 1
ATOM 1990 O O . VAL A 1 258 ? -28.246 19.014 -22.660 1.00 38.82 258 VAL A O 1
ATOM 1994 N N . TYR A 1 259 ? -26.244 19.914 -22.368 1.00 41.17 259 TYR A N 1
ATOM 1995 C CA . TYR A 1 259 ? -26.552 21.271 -21.918 1.00 41.71 259 TYR A CA 1
ATOM 1996 C C . TYR A 1 259 ? -25.373 22.217 -22.140 1.00 37.82 259 TYR A C 1
ATOM 1997 O O . TYR A 1 259 ? -24.224 21.786 -22.240 1.00 37.31 259 TYR A O 1
ATOM 2006 N N . SER A 1 260 ? -25.636 23.495 -22.128 1.00 30.82 260 SER A N 1
ATOM 2007 C CA . SER A 1 260 ? -24.676 24.466 -22.523 1.00 34.43 260 SER A CA 1
ATOM 2008 C C . SER A 1 260 ? -24.841 25.775 -21.759 1.00 30.32 260 SER A C 1
ATOM 2009 O O . SER A 1 260 ? -25.901 26.084 -21.334 1.00 29.51 260 SER A O 1
ATOM 2012 N N . ALA A 1 261 ? -23.736 26.483 -21.580 1.00 30.13 261 ALA A N 1
ATOM 2013 C CA . ALA A 1 261 ? -23.641 27.717 -20.815 1.00 28.89 261 ALA A CA 1
ATOM 2014 C C . ALA A 1 261 ? -22.471 28.589 -21.224 1.00 29.26 261 ALA A C 1
ATOM 2015 O O . ALA A 1 261 ? -21.570 28.148 -21.830 1.00 25.46 261 ALA A O 1
ATOM 2017 N N . ASP A 1 262 ? -22.324 29.742 -20.920 1.00 27.77 262 ASP A N 1
ATOM 2018 C CA . ASP A 1 262 ? -21.363 30.812 -21.072 1.00 26.87 262 ASP A CA 1
ATOM 2019 C C . ASP A 1 262 ? -20.664 30.981 -19.772 1.00 26.61 262 ASP A C 1
ATOM 2020 O O . ASP A 1 262 ? -21.260 30.788 -18.741 1.00 28.02 262 ASP A O 1
ATOM 2025 N N . PHE A 1 263 ? -19.395 31.283 -19.757 1.00 27.49 263 PHE A N 1
ATOM 2026 C CA . PHE A 1 263 ? -18.749 31.665 -18.536 1.00 22.42 263 PHE A CA 1
ATOM 2027 C C . PHE A 1 263 ? -17.831 32.813 -18.827 1.00 30.60 263 PHE A C 1
ATOM 2028 O O . PHE A 1 263 ? -17.438 32.968 -19.942 1.00 30.59 263 PHE A O 1
ATOM 2036 N N . THR A 1 264 ? -17.498 33.617 -17.834 1.00 21.18 264 THR A N 1
ATOM 2037 C CA . THR A 1 264 ? -16.500 34.650 -17.981 1.00 22.22 264 THR A CA 1
ATOM 2038 C C . THR A 1 264 ? -15.470 34.509 -16.901 1.00 19.45 264 THR A C 1
ATOM 2039 O O . THR A 1 264 ? -15.814 34.289 -15.790 1.00 18.78 264 THR A O 1
ATOM 2043 N N . ILE A 1 265 ? -14.206 34.661 -17.227 1.00 25.30 265 ILE A N 1
ATOM 2044 C CA . ILE A 1 265 ? -13.144 34.542 -16.258 1.00 20.36 265 ILE A CA 1
ATOM 2045 C C . ILE A 1 265 ? -12.645 35.905 -15.890 1.00 23.66 265 ILE A C 1
ATOM 2046 O O . ILE A 1 265 ? -12.195 36.605 -16.723 1.00 24.95 265 ILE A O 1
ATOM 2051 N N . TYR A 1 266 ? -12.760 36.248 -14.633 1.00 24.26 266 TYR A N 1
ATOM 2052 C CA . TYR A 1 266 ? -12.310 37.515 -14.095 1.00 25.21 266 TYR A CA 1
ATOM 2053 C C . TYR A 1 266 ? -11.017 37.434 -13.304 1.00 22.35 266 TYR A C 1
ATOM 2054 O O . TYR A 1 266 ? -10.732 36.417 -12.768 1.00 21.24 266 TYR A O 1
ATOM 2063 N N . ASP A 1 267 ? -10.265 38.460 -13.416 1.00 20.86 267 ASP A N 1
ATOM 2064 C CA . ASP A 1 267 ? -9.560 38.678 -12.330 1.00 25.69 267 ASP A CA 1
ATOM 2065 C C . ASP A 1 267 ? -10.501 39.288 -11.306 1.00 25.44 267 ASP A C 1
ATOM 2066 O O . ASP A 1 267 ? -11.648 39.526 -11.333 1.00 30.39 267 ASP A O 1
ATOM 2071 N N . ARG A 1 268 ? -9.696 39.461 -10.286 1.00 22.87 268 ARG A N 1
ATOM 2072 C CA . ARG A 1 268 ? -9.951 39.904 -8.961 1.00 29.65 268 ARG A CA 1
ATOM 2073 C C . ARG A 1 268 ? -10.310 41.353 -8.840 1.00 26.59 268 ARG A C 1
ATOM 2074 O O . ARG A 1 268 ? -11.192 41.680 -8.101 1.00 27.50 268 ARG A O 1
ATOM 2082 N N . ALA A 1 269 ? -9.604 42.193 -9.564 1.00 27.03 269 ALA A N 1
ATOM 2083 C CA . ALA A 1 269 ? -10.040 43.550 -9.694 1.00 25.24 269 ALA A CA 1
ATOM 2084 C C . ALA A 1 269 ? -11.246 43.703 -10.570 1.00 25.49 269 ALA A C 1
ATOM 2085 O O . ALA A 1 269 ? -11.694 44.769 -10.774 1.00 24.74 269 ALA A O 1
ATOM 2087 N N . GLY A 1 270 ? -11.787 42.610 -11.057 1.00 24.01 270 GLY A N 1
ATOM 2088 C CA . GLY A 1 270 ? -12.936 42.657 -11.912 1.00 23.67 270 GLY A CA 1
ATOM 2089 C C . GLY A 1 270 ? -12.723 42.847 -13.383 1.00 23.13 270 GLY A C 1
ATOM 2090 O O . GLY A 1 270 ? -13.645 43.082 -14.057 1.00 28.94 270 GLY A O 1
ATOM 2091 N N . ASN A 1 271 ? -11.518 42.746 -13.884 1.00 25.24 271 ASN A N 1
ATOM 2092 C CA . ASN A 1 271 ? -11.257 42.767 -15.301 1.00 28.97 271 ASN A CA 1
ATOM 2093 C C . ASN A 1 271 ? -11.569 41.464 -15.988 1.00 28.38 271 ASN A C 1
ATOM 2094 O O . ASN A 1 271 ? -11.377 40.445 -15.426 1.00 26.10 271 ASN A O 1
ATOM 2099 N N . VAL A 1 272 ? -12.077 41.543 -17.202 1.00 28.80 272 VAL A N 1
ATOM 2100 C CA . VAL A 1 272 ? -12.271 40.381 -18.046 1.00 22.64 272 VAL A CA 1
ATOM 2101 C C . VAL A 1 272 ? -10.963 39.720 -18.514 1.00 24.86 272 VAL A C 1
ATOM 2102 O O . VAL A 1 272 ? -10.216 40.293 -19.221 1.00 27.23 272 VAL A O 1
ATOM 2106 N N . LEU A 1 273 ? -10.723 38.487 -18.134 1.00 21.73 273 LEU A N 1
ATOM 2107 C CA . LEU A 1 273 ? -9.536 37.804 -18.598 1.00 25.29 273 LEU A CA 1
ATOM 2108 C C . LEU A 1 273 ? -9.874 36.960 -19.798 1.00 26.75 273 LEU A C 1
ATOM 2109 O O . LEU A 1 273 ? -9.120 36.942 -20.718 1.00 23.19 273 LEU A O 1
ATOM 2114 N N . ALA A 1 274 ? -11.005 36.299 -19.761 1.00 18.80 274 ALA A N 1
ATOM 2115 C CA . ALA A 1 274 ? -11.449 35.481 -20.831 1.00 20.29 274 ALA A CA 1
ATOM 2116 C C . ALA A 1 274 ? -12.967 35.375 -20.963 1.00 23.89 274 ALA A C 1
ATOM 2117 O O . ALA A 1 274 ? -13.662 35.520 -20.029 1.00 18.31 274 ALA A O 1
ATOM 2119 N N . GLU A 1 275 ? -13.455 35.059 -22.140 1.00 24.00 275 GLU A N 1
ATOM 2120 C CA . GLU A 1 275 ? -14.849 34.860 -22.382 1.00 22.49 275 GLU A CA 1
ATOM 2121 C C . GLU A 1 275 ? -15.103 33.551 -23.081 1.00 25.71 275 GLU A C 1
ATOM 2122 O O . GLU A 1 275 ? -14.435 33.218 -24.039 1.00 26.25 275 GLU A O 1
ATOM 2128 N N . CYS A 1 276 ? -16.114 32.859 -22.652 1.00 19.58 276 CYS A N 1
ATOM 2129 C CA . CYS A 1 276 ? -16.511 31.654 -23.263 1.00 25.30 276 CYS A CA 1
ATOM 2130 C C . CYS A 1 276 ? -17.973 31.669 -23.572 1.00 25.28 276 CYS A C 1
ATOM 2131 O O . CYS A 1 276 ? -18.774 31.722 -22.718 1.00 22.42 276 CYS A O 1
ATOM 2134 N N . GLU A 1 277 ? -18.313 31.554 -24.820 1.00 27.99 277 GLU A N 1
ATOM 2135 C CA . GLU A 1 277 ? -19.687 31.609 -25.211 1.00 25.74 277 GLU A CA 1
ATOM 2136 C C . GLU A 1 277 ? -20.191 30.250 -25.561 1.00 23.46 277 GLU A C 1
ATOM 2137 O O . GLU A 1 277 ? -19.648 29.632 -26.423 1.00 22.97 277 GLU A O 1
ATOM 2143 N N . LYS A 1 278 ? -21.208 29.823 -24.869 1.00 23.43 278 LYS A N 1
ATOM 2144 C CA . LYS A 1 278 ? -21.860 28.584 -25.111 1.00 26.77 278 LYS A CA 1
ATOM 2145 C C . LYS A 1 278 ? -20.961 27.344 -25.079 1.00 23.17 278 LYS A C 1
ATOM 2146 O O . LYS A 1 278 ? -20.763 26.706 -26.061 1.00 23.71 278 LYS A O 1
ATOM 2152 N N . LEU A 1 279 ? -20.467 26.982 -23.916 1.00 22.57 279 LEU A N 1
ATOM 2153 C CA . LEU A 1 279 ? -19.775 25.719 -23.766 1.00 26.10 279 LEU A CA 1
ATOM 2154 C C . LEU A 1 279 ? -20.776 24.615 -23.690 1.00 27.17 279 LEU A C 1
ATOM 2155 O O . LEU A 1 279 ? -21.554 24.530 -22.797 1.00 20.63 279 LEU A O 1
ATOM 2160 N N . THR A 1 280 ? -20.786 23.755 -24.664 1.00 30.29 280 THR A N 1
ATOM 2161 C CA . THR A 1 280 ? -21.729 22.682 -24.675 1.00 24.28 280 THR A CA 1
ATOM 2162 C C . THR A 1 280 ? -21.044 21.463 -24.183 1.00 27.40 280 THR A C 1
ATOM 2163 O O . THR A 1 280 ? -20.003 21.174 -24.599 1.00 29.87 280 THR A O 1
ATOM 2167 N N . VAL A 1 281 ? -21.700 20.744 -23.301 1.00 29.81 281 VAL A N 1
ATOM 2168 C CA . VAL A 1 281 ? -21.169 19.559 -22.702 1.00 23.88 281 VAL A CA 1
ATOM 2169 C C . VAL A 1 281 ? -22.104 18.374 -22.885 1.00 30.15 281 VAL A C 1
ATOM 2170 O O . VAL A 1 281 ? -23.270 18.560 -22.918 1.00 32.93 281 VAL A O 1
ATOM 2174 N N . LYS A 1 282 ? -21.566 17.168 -23.019 1.00 29.90 282 LYS A N 1
ATOM 2175 C CA . LYS A 1 282 ? -22.423 16.006 -23.224 1.00 28.81 282 LYS A CA 1
ATOM 2176 C C . LYS A 1 282 ? -22.212 14.887 -22.212 1.00 42.07 282 LYS A C 1
ATOM 2177 O O . LYS A 1 282 ? -21.111 14.354 -22.079 1.00 44.92 282 LYS A O 1
ATOM 2183 N N . ARG A 1 283 ? -23.281 14.532 -21.506 1.00 42.93 283 ARG A N 1
ATOM 2184 C CA . ARG A 1 283 ? -23.216 13.459 -20.528 1.00 43.18 283 ARG A CA 1
ATOM 2185 C C . ARG A 1 283 ? -22.814 12.201 -21.281 1.00 42.86 283 ARG A C 1
ATOM 2186 O O . ARG A 1 283 ? -23.139 12.050 -22.458 1.00 43.94 283 ARG A O 1
ATOM 2194 N N . VAL A 1 284 ? -22.104 11.300 -20.614 1.00 51.49 284 VAL A N 1
ATOM 2195 C CA . VAL A 1 284 ? -21.662 10.075 -21.274 1.00 49.76 284 VAL A CA 1
ATOM 2196 C C . VAL A 1 284 ? -22.124 8.893 -20.466 1.00 45.16 284 VAL A C 1
ATOM 2197 O O . VAL A 1 284 ? -22.171 9.000 -19.275 1.00 44.39 284 VAL A O 1
ATOM 2201 N N . ARG A 1 285 ? -22.469 7.779 -21.094 1.00 39.88 285 ARG A N 1
ATOM 2202 C CA . ARG A 1 285 ? -22.746 6.572 -20.377 1.00 41.44 285 ARG A CA 1
ATOM 2203 C C . ARG A 1 285 ? -21.430 6.049 -19.832 1.00 37.73 285 ARG A C 1
ATOM 2204 O O . ARG A 1 285 ? -20.466 6.098 -20.511 1.00 35.52 285 ARG A O 1
ATOM 2212 N N . GLN A 1 286 ? -21.296 5.654 -18.588 1.00 36.17 286 GLN A N 1
ATOM 2213 C CA . GLN A 1 286 ? -20.147 4.951 -18.088 1.00 31.06 286 GLN A CA 1
ATOM 2214 C C . GLN A 1 286 ? -19.563 3.826 -18.947 1.00 34.67 286 GLN A C 1
ATOM 2215 O O . GLN A 1 286 ? -18.394 3.792 -19.202 1.00 27.41 286 GLN A O 1
ATOM 2221 N N . ALA A 1 287 ? -20.444 2.951 -19.368 1.00 28.05 287 ALA A N 1
ATOM 2222 C CA . ALA A 1 287 ? -20.070 1.808 -20.098 1.00 28.10 287 ALA A CA 1
ATOM 2223 C C . ALA A 1 287 ? -19.511 2.133 -21.461 1.00 29.12 287 ALA A C 1
ATOM 2224 O O . ALA A 1 287 ? -18.575 1.531 -21.894 1.00 31.24 287 ALA A O 1
ATOM 2226 N N . ASN A 1 288 ? -20.075 3.131 -22.097 1.00 31.05 288 ASN A N 1
ATOM 2227 C CA . ASN A 1 288 ? -19.551 3.663 -23.328 1.00 26.85 288 ASN A CA 1
ATOM 2228 C C . ASN A 1 288 ? -18.153 4.299 -23.154 1.00 31.03 288 ASN A C 1
ATOM 2229 O O . ASN A 1 288 ? -17.267 4.061 -23.930 1.00 25.00 288 ASN A O 1
ATOM 2234 N N . MET A 1 289 ? -18.013 5.038 -22.203 1.00 25.44 289 MET A N 1
ATOM 2235 C CA . MET A 1 289 ? -16.739 5.650 -21.835 1.00 28.23 289 MET A CA 1
ATOM 2236 C C . MET A 1 289 ? -15.690 4.605 -21.464 1.00 28.59 289 MET A C 1
ATOM 2237 O O . MET A 1 289 ? -14.537 4.699 -21.885 1.00 27.66 289 MET A O 1
ATOM 2242 N N . ILE A 1 290 ? -16.055 3.589 -20.711 1.00 29.19 290 ILE A N 1
ATOM 2243 C CA . ILE A 1 290 ? -15.101 2.521 -20.413 1.00 32.95 290 ILE A CA 1
ATOM 2244 C C . ILE A 1 290 ? -14.560 1.855 -21.681 1.00 27.85 290 ILE A C 1
ATOM 2245 O O . ILE A 1 290 ? -13.413 1.767 -21.882 1.00 33.15 290 ILE A O 1
ATOM 2250 N N . THR A 1 291 ? -15.449 1.484 -22.576 1.00 31.76 291 THR A N 1
ATOM 2251 C CA . THR A 1 291 ? -15.086 0.870 -23.838 1.00 31.42 291 THR A CA 1
ATOM 2252 C C . THR A 1 291 ? -14.180 1.769 -24.586 1.00 29.53 291 THR A C 1
ATOM 2253 O O . THR A 1 291 ? -13.191 1.342 -25.070 1.00 25.58 291 THR A O 1
ATOM 2257 N N . HIS A 1 292 ? -14.569 3.012 -24.700 1.00 30.39 292 HIS A N 1
ATOM 2258 C CA . HIS A 1 292 ? -13.881 4.022 -25.414 1.00 21.54 292 HIS A CA 1
ATOM 2259 C C . HIS A 1 292 ? -12.448 4.224 -24.910 1.00 27.35 292 HIS A C 1
ATOM 2260 O O . HIS A 1 292 ? -11.543 4.104 -25.659 1.00 22.60 292 HIS A O 1
ATOM 2267 N N . LEU A 1 293 ? -12.255 4.509 -23.638 1.00 28.86 293 LEU A N 1
ATOM 2268 C CA . LEU A 1 293 ? -10.944 4.756 -23.068 1.00 20.40 293 LEU A CA 1
ATOM 2269 C C . LEU A 1 293 ? -10.062 3.524 -23.087 1.00 26.44 293 LEU A C 1
ATOM 2270 O O . LEU A 1 293 ? -8.919 3.602 -23.386 1.00 21.76 293 LEU A O 1
ATOM 2275 N N . GLU A 1 294 ? -10.651 2.372 -22.818 1.00 24.59 294 GLU A N 1
ATOM 2276 C CA . GLU A 1 294 ? -9.863 1.169 -22.863 1.00 27.32 294 GLU A CA 1
ATOM 2277 C C . GLU A 1 294 ? -9.423 0.825 -24.241 1.00 24.84 294 GLU A C 1
ATOM 2278 O O . GLU A 1 294 ? -8.355 0.380 -24.398 1.00 31.74 294 GLU A O 1
ATOM 2284 N N . HIS A 1 295 ? -10.199 1.065 -25.279 1.00 24.49 295 HIS A N 1
ATOM 2285 C CA . HIS A 1 295 ? -9.746 0.976 -26.652 1.00 24.89 295 HIS A CA 1
ATOM 2286 C C . HIS A 1 295 ? -8.583 1.881 -26.939 1.00 24.83 295 HIS A C 1
ATOM 2287 O O . HIS A 1 295 ? -7.650 1.483 -27.530 1.00 31.38 295 HIS A O 1
ATOM 2294 N N . HIS A 1 296 ? -8.666 3.112 -26.495 1.00 22.01 296 HIS A N 1
ATOM 2295 C CA . HIS A 1 296 ? -7.582 4.049 -26.620 1.00 23.00 296 HIS A CA 1
ATOM 2296 C C . HIS A 1 296 ? -6.288 3.627 -25.907 1.00 24.18 296 HIS A C 1
ATOM 2297 O O . HIS A 1 296 ? -5.213 3.880 -26.373 1.00 24.84 296 HIS A O 1
ATOM 2304 N N . HIS A 1 297 ? -6.439 2.977 -24.780 1.00 26.01 297 HIS A N 1
ATOM 2305 C CA . HIS A 1 297 ? -5.336 2.570 -23.962 1.00 29.19 297 HIS A CA 1
ATOM 2306 C C . HIS A 1 297 ? -4.608 1.362 -24.518 1.00 27.43 297 HIS A C 1
ATOM 2307 O O . HIS A 1 297 ? -3.458 1.233 -24.333 1.00 25.45 297 HIS A O 1
ATOM 2314 N N . HIS A 1 298 ? -5.313 0.506 -25.207 1.00 29.76 298 HIS A N 1
ATOM 2315 C CA . HIS A 1 298 ? -4.760 -0.725 -25.707 1.00 32.60 298 HIS A CA 1
ATOM 2316 C C . HIS A 1 298 ? -3.803 -0.518 -26.862 1.00 35.47 298 HIS A C 1
ATOM 2317 O O . HIS A 1 298 ? -4.035 0.265 -27.725 1.00 41.46 298 HIS A O 1
ATOM 2324 N N . HIS A 1 299 ? -2.724 -1.245 -26.852 1.00 35.07 299 HIS A N 1
ATOM 2325 C CA . HIS A 1 299 ? -1.850 -1.258 -27.973 1.00 38.38 299 HIS A CA 1
ATOM 2326 C C . HIS A 1 299 ? -1.884 -2.625 -28.616 1.00 39.69 299 HIS A C 1
ATOM 2327 O O . HIS A 1 299 ? -2.637 -2.832 -29.534 1.00 43.31 299 HIS A O 1
ATOM 2334 N N . THR B 1 5 ? -5.375 40.389 43.346 1.00 41.73 5 THR B N 1
ATOM 2335 C CA . THR B 1 5 ? -6.534 40.018 42.581 1.00 39.34 5 THR B CA 1
ATOM 2336 C C . THR B 1 5 ? -7.607 41.042 42.840 1.00 42.25 5 THR B C 1
ATOM 2337 O O . THR B 1 5 ? -8.753 40.747 42.763 1.00 40.85 5 THR B O 1
ATOM 2341 N N . ASP B 1 6 ? -7.156 42.252 43.133 1.00 43.02 6 ASP B N 1
ATOM 2342 C CA . ASP B 1 6 ? -7.887 43.416 43.560 1.00 43.37 6 ASP B CA 1
ATOM 2343 C C . ASP B 1 6 ? -7.975 44.535 42.548 1.00 43.04 6 ASP B C 1
ATOM 2344 O O . ASP B 1 6 ? -8.660 45.504 42.725 1.00 39.58 6 ASP B O 1
ATOM 2349 N N . GLN B 1 7 ? -7.255 44.360 41.472 1.00 44.26 7 GLN B N 1
ATOM 2350 C CA . GLN B 1 7 ? -7.168 45.319 40.402 1.00 38.39 7 GLN B CA 1
ATOM 2351 C C . GLN B 1 7 ? -7.431 44.666 39.060 1.00 35.98 7 GLN B C 1
ATOM 2352 O O . GLN B 1 7 ? -7.314 43.479 38.942 1.00 42.48 7 GLN B O 1
ATOM 2358 N N . VAL B 1 8 ? -7.768 45.460 38.061 1.00 35.92 8 VAL B N 1
ATOM 2359 C CA . VAL B 1 8 ? -8.025 45.002 36.715 1.00 29.23 8 VAL B CA 1
ATOM 2360 C C . VAL B 1 8 ? -6.806 44.428 36.080 1.00 31.48 8 VAL B C 1
ATOM 2361 O O . VAL B 1 8 ? -5.784 45.009 36.141 1.00 39.82 8 VAL B O 1
ATOM 2365 N N . LYS B 1 9 ? -6.900 43.282 35.438 1.00 29.99 9 LYS B N 1
ATOM 2366 C CA . LYS B 1 9 ? -5.747 42.654 34.830 1.00 25.58 9 LYS B CA 1
ATOM 2367 C C . LYS B 1 9 ? -6.026 42.044 33.473 1.00 27.87 9 LYS B C 1
ATOM 2368 O O . LYS B 1 9 ? -6.959 41.297 33.296 1.00 25.22 9 LYS B O 1
ATOM 2374 N N . THR B 1 10 ? -5.119 42.345 32.553 1.00 22.93 10 THR B N 1
ATOM 2375 C CA . THR B 1 10 ? -5.250 41.948 31.170 1.00 24.50 10 THR B CA 1
ATOM 2376 C C . THR B 1 10 ? -4.253 40.890 30.788 1.00 20.63 10 THR B C 1
ATOM 2377 O O . THR B 1 10 ? -3.140 41.097 30.993 1.00 22.70 10 THR B O 1
ATOM 2381 N N . PHE B 1 11 ? -4.666 39.804 30.167 1.00 20.52 11 PHE B N 1
ATOM 2382 C CA . PHE B 1 11 ? -3.750 38.799 29.658 1.00 22.79 11 PHE B CA 1
ATOM 2383 C C . PHE B 1 11 ? -3.721 38.699 28.128 1.00 24.61 11 PHE B C 1
ATOM 2384 O O . PHE B 1 11 ? -4.734 38.717 27.485 1.00 23.57 11 PHE B O 1
ATOM 2392 N N . LEU B 1 12 ? -2.561 38.555 27.568 1.00 19.43 12 LEU B N 1
ATOM 2393 C CA . LEU B 1 12 ? -2.498 38.359 26.167 1.00 20.06 12 LEU B CA 1
ATOM 2394 C C . LEU B 1 12 ? -2.435 36.891 25.813 1.00 22.23 12 LEU B C 1
ATOM 2395 O O . LEU B 1 12 ? -1.691 36.151 26.383 1.00 22.49 12 LEU B O 1
ATOM 2400 N N . GLN B 1 13 ? -3.257 36.476 24.874 1.00 19.97 13 GLN B N 1
ATOM 2401 C CA . GLN B 1 13 ? -3.218 35.123 24.344 1.00 19.49 13 GLN B CA 1
ATOM 2402 C C . GLN B 1 13 ? -3.120 35.154 22.828 1.00 21.02 13 GLN B C 1
ATOM 2403 O O . GLN B 1 13 ? -3.703 35.982 22.205 1.00 20.84 13 GLN B O 1
ATOM 2409 N N . LYS B 1 14 ? -2.440 34.212 22.242 1.00 18.06 14 LYS B N 1
ATOM 2410 C CA . LYS B 1 14 ? -2.209 34.244 20.838 1.00 14.63 14 LYS B CA 1
ATOM 2411 C C . LYS B 1 14 ? -2.894 33.091 20.142 1.00 22.80 14 LYS B C 1
ATOM 2412 O O . LYS B 1 14 ? -2.677 31.954 20.484 1.00 24.09 14 LYS B O 1
ATOM 2418 N N . ILE B 1 15 ? -3.660 33.413 19.131 1.00 18.75 15 ILE B N 1
ATOM 2419 C CA . ILE B 1 15 ? -4.298 32.438 18.309 1.00 22.84 15 ILE B CA 1
ATOM 2420 C C . ILE B 1 15 ? -3.837 32.565 16.873 1.00 22.06 15 ILE B C 1
ATOM 2421 O O . ILE B 1 15 ? -4.266 33.386 16.168 1.00 17.92 15 ILE B O 1
ATOM 2426 N N . SER B 1 16 ? -2.905 31.736 16.482 1.00 19.16 16 SER B N 1
ATOM 2427 C CA . SER B 1 16 ? -2.382 31.824 15.151 1.00 21.55 16 SER B CA 1
ATOM 2428 C C . SER B 1 16 ? -3.202 31.037 14.141 1.00 26.29 16 SER B C 1
ATOM 2429 O O . SER B 1 16 ? -3.983 30.199 14.505 1.00 26.11 16 SER B O 1
ATOM 2432 N N . HIS B 1 17 ? -3.050 31.313 12.878 1.00 25.00 17 HIS B N 1
ATOM 2433 C CA . HIS B 1 17 ? -3.752 30.656 11.816 1.00 19.89 17 HIS B CA 1
ATOM 2434 C C . HIS B 1 17 ? -3.401 29.166 11.807 1.00 25.97 17 HIS B C 1
ATOM 2435 O O . HIS B 1 17 ? -4.168 28.366 11.431 1.00 25.58 17 HIS B O 1
ATOM 2442 N N . THR B 1 18 ? -2.209 28.845 12.255 1.00 22.52 18 THR B N 1
ATOM 2443 C CA . THR B 1 18 ? -1.743 27.485 12.284 1.00 25.66 18 THR B CA 1
ATOM 2444 C C . THR B 1 18 ? -2.098 26.681 13.546 1.00 21.78 18 THR B C 1
ATOM 2445 O O . THR B 1 18 ? -1.740 25.565 13.673 1.00 18.34 18 THR B O 1
ATOM 2449 N N . ASN B 1 19 ? -2.779 27.284 14.505 1.00 24.25 19 ASN B N 1
ATOM 2450 C CA . ASN B 1 19 ? -3.274 26.558 15.692 1.00 27.68 19 ASN B CA 1
ATOM 2451 C C . ASN B 1 19 ? -4.185 25.410 15.289 1.00 25.36 19 ASN B C 1
ATOM 2452 O O . ASN B 1 19 ? -5.021 25.597 14.469 1.00 23.33 19 ASN B O 1
ATOM 2457 N N . TYR B 1 20 ? -4.008 24.252 15.853 1.00 23.49 20 TYR B N 1
ATOM 2458 C CA . TYR B 1 20 ? -4.697 23.066 15.413 1.00 20.73 20 TYR B CA 1
ATOM 2459 C C . TYR B 1 20 ? -6.188 23.199 15.577 1.00 22.93 20 TYR B C 1
ATOM 2460 O O . TYR B 1 20 ? -6.939 22.641 14.869 1.00 26.77 20 TYR B O 1
ATOM 2469 N N . ILE B 1 21 ? -6.621 24.000 16.518 1.00 22.73 21 ILE B N 1
ATOM 2470 C CA . ILE B 1 21 ? -8.019 24.195 16.771 1.00 25.68 21 ILE B CA 1
ATOM 2471 C C . ILE B 1 21 ? -8.699 24.866 15.591 1.00 26.52 21 ILE B C 1
ATOM 2472 O O . ILE B 1 21 ? -9.699 24.398 15.129 1.00 27.78 21 ILE B O 1
ATOM 2477 N N . VAL B 1 22 ? -8.103 25.913 15.074 1.00 19.67 22 VAL B N 1
ATOM 2478 C CA . VAL B 1 22 ? -8.660 26.607 13.948 1.00 24.16 22 VAL B CA 1
ATOM 2479 C C . VAL B 1 22 ? -8.377 25.930 12.616 1.00 22.37 22 VAL B C 1
ATOM 2480 O O . VAL B 1 22 ? -9.136 25.975 11.727 1.00 24.27 22 VAL B O 1
ATOM 2484 N N . ARG B 1 23 ? -7.278 25.213 12.524 1.00 23.60 23 ARG B N 1
ATOM 2485 C CA . ARG B 1 23 ? -6.937 24.514 11.295 1.00 24.20 23 ARG B CA 1
ATOM 2486 C C . ARG B 1 23 ? -7.935 23.394 11.073 1.00 28.47 23 ARG B C 1
ATOM 2487 O O . ARG B 1 23 ? -8.316 23.090 9.989 1.00 23.26 23 ARG B O 1
ATOM 2495 N N . ASP B 1 24 ? -8.364 22.815 12.185 1.00 23.58 24 ASP B N 1
ATOM 2496 C CA . ASP B 1 24 ? -9.261 21.681 12.177 1.00 26.04 24 ASP B CA 1
ATOM 2497 C C . ASP B 1 24 ? -10.682 21.982 12.560 1.00 20.69 24 ASP B C 1
ATOM 2498 O O . ASP B 1 24 ? -11.426 21.149 12.904 1.00 22.46 24 ASP B O 1
ATOM 2503 N N . HIS B 1 25 ? -11.034 23.238 12.483 1.00 21.94 25 HIS B N 1
ATOM 2504 C CA . HIS B 1 25 ? -12.377 23.662 12.654 1.00 20.95 25 HIS B CA 1
ATOM 2505 C C . HIS B 1 25 ? -12.742 24.768 11.691 1.00 20.14 25 HIS B C 1
ATOM 2506 O O . HIS B 1 25 ? -12.467 25.899 11.910 1.00 24.02 25 HIS B O 1
ATOM 2513 N N . ARG B 1 26 ? -13.358 24.382 10.608 1.00 22.87 26 ARG B N 1
ATOM 2514 C CA . ARG B 1 26 ? -13.664 25.333 9.569 1.00 24.71 26 ARG B CA 1
ATOM 2515 C C . ARG B 1 26 ? -15.121 25.529 9.234 1.00 20.19 26 ARG B C 1
ATOM 2516 O O . ARG B 1 26 ? -15.812 24.578 9.059 1.00 28.17 26 ARG B O 1
ATOM 2524 N N . VAL B 1 27 ? -15.539 26.758 9.095 1.00 18.79 27 VAL B N 1
ATOM 2525 C CA . VAL B 1 27 ? -16.893 27.102 8.817 1.00 20.32 27 VAL B CA 1
ATOM 2526 C C . VAL B 1 27 ? -17.020 27.808 7.496 1.00 23.62 27 VAL B C 1
ATOM 2527 O O . VAL B 1 27 ? -16.576 28.882 7.341 1.00 25.42 27 VAL B O 1
ATOM 2531 N N . HIS B 1 28 ? -17.615 27.177 6.525 1.00 22.75 28 HIS B N 1
ATOM 2532 C CA . HIS B 1 28 ? -17.555 27.680 5.198 1.00 21.23 28 HIS B CA 1
ATOM 2533 C C . HIS B 1 28 ? -16.093 27.885 4.782 1.00 26.98 28 HIS B C 1
ATOM 2534 O O . HIS B 1 28 ? -15.740 28.907 4.297 1.00 18.95 28 HIS B O 1
ATOM 2541 N N . GLN B 1 29 ? -15.262 26.891 5.020 1.00 23.37 29 GLN B N 1
ATOM 2542 C CA . GLN B 1 29 ? -13.896 26.872 4.561 1.00 21.70 29 GLN B CA 1
ATOM 2543 C C . GLN B 1 29 ? -13.055 27.935 5.210 1.00 27.54 29 GLN B C 1
ATOM 2544 O O . GLN B 1 29 ? -11.965 28.188 4.791 1.00 27.44 29 GLN B O 1
ATOM 2550 N N . ILE B 1 30 ? -13.580 28.547 6.265 1.00 25.57 30 ILE B N 1
ATOM 2551 C CA . ILE B 1 30 ? -12.874 29.571 6.994 1.00 16.87 30 ILE B CA 1
ATOM 2552 C C . ILE B 1 30 ? -12.553 29.104 8.410 1.00 19.78 30 ILE B C 1
ATOM 2553 O O . ILE B 1 30 ? -13.396 28.615 9.083 1.00 18.31 30 ILE B O 1
ATOM 2558 N N . ARG B 1 31 ? -11.326 29.305 8.827 1.00 11.84 31 ARG B N 1
ATOM 2559 C CA . ARG B 1 31 ? -10.858 28.840 10.114 1.00 19.20 31 ARG B CA 1
ATOM 2560 C C . ARG B 1 31 ? -11.523 29.616 11.265 1.00 22.06 31 ARG B C 1
ATOM 2561 O O . ARG B 1 31 ? -11.443 30.805 11.324 1.00 26.25 31 ARG B O 1
ATOM 2569 N N . VAL B 1 32 ? -12.196 28.900 12.159 1.00 22.47 32 VAL B N 1
ATOM 2570 C CA . VAL B 1 32 ? -12.952 29.561 13.216 1.00 21.21 32 VAL B CA 1
ATOM 2571 C C . VAL B 1 32 ? -12.801 28.916 14.590 1.00 18.68 32 VAL B C 1
ATOM 2572 O O . VAL B 1 32 ? -13.159 27.755 14.790 1.00 23.16 32 VAL B O 1
ATOM 2576 N N . LEU B 1 33 ? -12.314 29.695 15.550 1.00 20.28 33 LEU B N 1
ATOM 2577 C CA . LEU B 1 33 ? -12.186 29.230 16.927 1.00 18.59 33 LEU B CA 1
ATOM 2578 C C . LEU B 1 33 ? -13.543 29.168 17.630 1.00 21.12 33 LEU B C 1
ATOM 2579 O O . LEU B 1 33 ? -14.187 30.192 17.853 1.00 20.08 33 LEU B O 1
ATOM 2584 N N . PRO B 1 34 ? -13.972 27.982 17.969 1.00 18.09 34 PRO B N 1
ATOM 2585 C CA . PRO B 1 34 ? -15.226 27.767 18.674 1.00 17.60 34 PRO B CA 1
ATOM 2586 C C . PRO B 1 34 ? -15.305 28.550 19.963 1.00 21.34 34 PRO B C 1
ATOM 2587 O O . PRO B 1 34 ? -14.337 28.664 20.634 1.00 20.14 34 PRO B O 1
ATOM 2591 N N . GLY B 1 35 ? -16.443 29.139 20.256 1.00 20.48 35 GLY B N 1
ATOM 2592 C CA . GLY B 1 35 ? -16.621 29.875 21.467 1.00 22.77 35 GLY B CA 1
ATOM 2593 C C . GLY B 1 35 ? -16.184 29.159 22.725 1.00 26.98 35 GLY B C 1
ATOM 2594 O O . GLY B 1 35 ? -15.623 29.760 23.576 1.00 23.31 35 GLY B O 1
ATOM 2595 N N . VAL B 1 36 ? -16.478 27.876 22.831 1.00 24.42 36 VAL B N 1
ATOM 2596 C CA . VAL B 1 36 ? -16.198 27.126 24.047 1.00 24.76 36 VAL B CA 1
ATOM 2597 C C . VAL B 1 36 ? -14.728 26.921 24.314 1.00 21.99 36 VAL B C 1
ATOM 2598 O O . VAL B 1 36 ? -14.367 26.608 25.392 1.00 26.86 36 VAL B O 1
ATOM 2602 N N . THR B 1 37 ? -13.884 27.156 23.331 1.00 20.07 37 THR B N 1
ATOM 2603 C CA . THR B 1 37 ? -12.447 27.161 23.494 1.00 21.14 37 THR B CA 1
ATOM 2604 C C . THR B 1 37 ? -12.042 28.087 24.604 1.00 23.80 37 THR B C 1
ATOM 2605 O O . THR B 1 37 ? -11.230 27.791 25.382 1.00 22.13 37 THR B O 1
ATOM 2609 N N . LEU B 1 38 ? -12.608 29.265 24.593 1.00 22.77 38 LEU B N 1
ATOM 2610 C CA . LEU B 1 38 ? -12.243 30.278 25.518 1.00 22.95 38 LEU B CA 1
ATOM 2611 C C . LEU B 1 38 ? -12.472 29.883 26.983 1.00 26.10 38 LEU B C 1
ATOM 2612 O O . LEU B 1 38 ? -11.833 30.372 27.839 1.00 22.15 38 LEU B O 1
ATOM 2617 N N . ILE B 1 39 ? -13.396 28.964 27.234 1.00 20.62 39 ILE B N 1
ATOM 2618 C CA . ILE B 1 39 ? -13.603 28.440 28.571 1.00 22.35 39 ILE B CA 1
ATOM 2619 C C . ILE B 1 39 ? -12.316 27.815 29.108 1.00 20.54 39 ILE B C 1
ATOM 2620 O O . ILE B 1 39 ? -11.918 28.041 30.199 1.00 22.72 39 ILE B O 1
ATOM 2625 N N . ASP B 1 40 ? -11.684 27.010 28.302 1.00 24.83 40 ASP B N 1
ATOM 2626 C CA . ASP B 1 40 ? -10.363 26.517 28.638 1.00 29.44 40 ASP B CA 1
ATOM 2627 C C . ASP B 1 40 ? -9.368 27.629 28.909 1.00 24.96 40 ASP B C 1
ATOM 2628 O O . ASP B 1 40 ? -8.602 27.538 29.801 1.00 25.57 40 ASP B O 1
ATOM 2633 N N . MET B 1 41 ? -9.422 28.679 28.096 1.00 23.19 41 MET B N 1
ATOM 2634 C CA . MET B 1 41 ? -8.529 29.817 28.259 1.00 26.72 41 MET B CA 1
ATOM 2635 C C . MET B 1 41 ? -8.816 30.485 29.596 1.00 21.73 41 MET B C 1
ATOM 2636 O O . MET B 1 41 ? -7.916 31.021 30.244 1.00 20.58 41 MET B O 1
ATOM 2641 N N . LEU B 1 42 ? -10.029 30.459 30.036 1.00 22.03 42 LEU B N 1
ATOM 2642 C CA . LEU B 1 42 ? -10.261 31.091 31.272 1.00 20.53 42 LEU B CA 1
ATOM 2643 C C . LEU B 1 42 ? -9.742 30.206 32.351 1.00 19.52 42 LEU B C 1
ATOM 2644 O O . LEU B 1 42 ? -9.178 30.703 33.222 1.00 21.27 42 LEU B O 1
ATOM 2649 N N . TYR B 1 43 ? -9.897 28.899 32.246 1.00 23.62 43 TYR B N 1
ATOM 2650 C CA . TYR B 1 43 ? -9.372 28.020 33.252 1.00 21.45 43 TYR B CA 1
ATOM 2651 C C . TYR B 1 43 ? -7.852 28.087 33.369 1.00 21.64 43 TYR B C 1
ATOM 2652 O O . TYR B 1 43 ? -7.344 28.158 34.434 1.00 25.35 43 TYR B O 1
ATOM 2661 N N . ARG B 1 44 ? -7.158 28.087 32.252 1.00 19.43 44 ARG B N 1
ATOM 2662 C CA . ARG B 1 44 ? -5.722 28.278 32.222 1.00 17.57 44 ARG B CA 1
ATOM 2663 C C . ARG B 1 44 ? -5.244 29.575 32.846 1.00 20.49 44 ARG B C 1
ATOM 2664 O O . ARG B 1 44 ? -4.380 29.559 33.644 1.00 21.35 44 ARG B O 1
ATOM 2672 N N . LEU B 1 45 ? -5.830 30.691 32.491 1.00 24.10 45 LEU B N 1
ATOM 2673 C CA . LEU B 1 45 ? -5.440 31.967 33.013 1.00 15.63 45 LEU B CA 1
ATOM 2674 C C . LEU B 1 45 ? -5.798 32.188 34.472 1.00 27.82 45 LEU B C 1
ATOM 2675 O O . LEU B 1 45 ? -5.059 32.754 35.227 1.00 26.55 45 LEU B O 1
ATOM 2680 N N . ALA B 1 46 ? -6.940 31.678 34.878 1.00 21.25 46 ALA B N 1
ATOM 2681 C CA . ALA B 1 46 ? -7.346 31.745 36.240 1.00 19.63 46 ALA B CA 1
ATOM 2682 C C . ALA B 1 46 ? -6.367 31.050 37.149 1.00 25.25 46 ALA B C 1
ATOM 2683 O O . ALA B 1 46 ? -6.092 31.519 38.202 1.00 28.44 46 ALA B O 1
ATOM 2685 N N . ALA B 1 47 ? -5.853 29.923 36.685 1.00 26.35 47 ALA B N 1
ATOM 2686 C CA . ALA B 1 47 ? -4.933 29.121 37.442 1.00 30.37 47 ALA B CA 1
ATOM 2687 C C . ALA B 1 47 ? -3.623 29.858 37.731 1.00 30.40 47 ALA B C 1
ATOM 2688 O O . ALA B 1 47 ? -2.899 29.477 38.588 1.00 31.71 47 ALA B O 1
ATOM 2690 N N . GLY B 1 48 ? -3.384 30.935 37.029 1.00 26.24 48 GLY B N 1
ATOM 2691 C CA . GLY B 1 48 ? -2.235 31.741 37.273 1.00 26.83 48 GLY B CA 1
ATOM 2692 C C . GLY B 1 48 ? -2.559 32.936 38.108 1.00 29.19 48 GLY B C 1
ATOM 2693 O O . GLY B 1 48 ? -1.868 33.256 39.022 1.00 28.28 48 GLY B O 1
ATOM 2694 N N . TYR B 1 49 ? -3.651 33.558 37.775 1.00 25.27 49 TYR B N 1
ATOM 2695 C CA . TYR B 1 49 ? -4.071 34.791 38.370 1.00 30.18 49 TYR B CA 1
ATOM 2696 C C . TYR B 1 49 ? -4.755 34.659 39.704 1.00 33.56 49 TYR B C 1
ATOM 2697 O O . TYR B 1 49 ? -4.690 35.521 40.489 1.00 32.17 49 TYR B O 1
ATOM 2706 N N . LEU B 1 50 ? -5.306 33.503 39.981 1.00 35.80 50 LEU B N 1
ATOM 2707 C CA . LEU B 1 50 ? -6.013 33.242 41.207 1.00 33.65 50 LEU B CA 1
ATOM 2708 C C . LEU B 1 50 ? -5.382 32.101 41.973 1.00 35.81 50 LEU B C 1
ATOM 2709 O O . LEU B 1 50 ? -5.896 31.678 42.964 1.00 39.63 50 LEU B O 1
ATOM 2714 N N . GLY B 1 51 ? -4.220 31.669 41.547 1.00 30.86 51 GLY B N 1
ATOM 2715 C CA . GLY B 1 51 ? -3.487 30.674 42.279 1.00 34.69 51 GLY B CA 1
ATOM 2716 C C . GLY B 1 51 ? -4.209 29.427 41.974 1.00 37.06 51 GLY B C 1
ATOM 2717 O O . GLY B 1 51 ? -4.820 29.373 40.949 1.00 37.34 51 GLY B O 1
ATOM 2718 N N . GLU B 1 52 ? -4.188 28.455 42.847 1.00 38.93 52 GLU B N 1
ATOM 2719 C CA . GLU B 1 52 ? -4.847 27.197 42.543 1.00 48.35 52 GLU B CA 1
ATOM 2720 C C . GLU B 1 52 ? -6.253 27.023 43.086 1.00 47.22 52 GLU B C 1
ATOM 2721 O O . GLU B 1 52 ? -6.684 25.919 43.314 1.00 50.99 52 GLU B O 1
ATOM 2727 N N . ARG B 1 53 ? -6.971 28.108 43.277 1.00 36.78 53 ARG B N 1
ATOM 2728 C CA . ARG B 1 53 ? -8.343 28.022 43.678 1.00 35.92 53 ARG B CA 1
ATOM 2729 C C . ARG B 1 53 ? -9.276 27.638 42.580 1.00 40.83 53 ARG B C 1
ATOM 2730 O O . ARG B 1 53 ? -9.168 28.169 41.475 1.00 41.99 53 ARG B O 1
ATOM 2738 N N . PRO B 1 54 ? -10.273 26.711 42.923 1.00 35.60 54 PRO B N 1
ATOM 2739 C CA . PRO B 1 54 ? -11.106 26.325 41.770 1.00 32.29 54 PRO B CA 1
ATOM 2740 C C . PRO B 1 54 ? -12.148 27.365 41.456 1.00 30.72 54 PRO B C 1
ATOM 2741 O O . PRO B 1 54 ? -12.614 28.008 42.344 1.00 26.20 54 PRO B O 1
ATOM 2745 N N . ILE B 1 55 ? -12.483 27.585 40.233 1.00 30.63 55 ILE B N 1
ATOM 2746 C CA . ILE B 1 55 ? -13.303 28.686 39.766 1.00 31.31 55 ILE B CA 1
ATOM 2747 C C . ILE B 1 55 ? -14.460 28.244 38.897 1.00 32.75 55 ILE B C 1
ATOM 2748 O O . ILE B 1 55 ? -14.486 27.142 38.422 1.00 31.92 55 ILE B O 1
ATOM 2753 N N . GLU B 1 56 ? -15.417 28.974 38.650 1.00 29.68 56 GLU B N 1
ATOM 2754 C CA . GLU B 1 56 ? -16.620 28.677 37.942 1.00 28.82 56 GLU B CA 1
ATOM 2755 C C . GLU B 1 56 ? -16.994 29.802 37.000 1.00 27.86 56 GLU B C 1
ATOM 2756 O O . GLU B 1 56 ? -16.617 30.927 37.239 1.00 28.65 56 GLU B O 1
ATOM 2762 N N . LEU B 1 57 ? -17.748 29.497 35.973 1.00 21.13 57 LEU B N 1
ATOM 2763 C CA . LEU B 1 57 ? -18.251 30.519 35.097 1.00 15.41 57 LEU B CA 1
ATOM 2764 C C . LEU B 1 57 ? -19.768 30.655 35.000 1.00 20.97 57 LEU B C 1
ATOM 2765 O O . LEU B 1 57 ? -20.451 29.687 34.843 1.00 21.05 57 LEU B O 1
ATOM 2770 N N . ARG B 1 58 ? -20.270 31.865 35.019 1.00 20.96 58 ARG B N 1
ATOM 2771 C CA . ARG B 1 58 ? -21.684 32.119 34.954 1.00 22.77 58 ARG B CA 1
ATOM 2772 C C . ARG B 1 58 ? -21.998 33.176 33.911 1.00 21.99 58 ARG B C 1
ATOM 2773 O O . ARG B 1 58 ? -21.160 33.949 33.648 1.00 22.97 58 ARG B O 1
ATOM 2781 N N . GLN B 1 59 ? -23.192 33.184 33.355 1.00 24.06 59 GLN B N 1
ATOM 2782 C CA . GLN B 1 59 ? -23.614 34.177 32.371 1.00 23.83 59 GLN B CA 1
ATOM 2783 C C . GLN B 1 59 ? -22.665 34.359 31.200 1.00 22.28 59 GLN B C 1
ATOM 2784 O O . GLN B 1 59 ? -22.388 35.438 30.798 1.00 21.00 59 GLN B O 1
ATOM 2790 N N . ILE B 1 60 ? -22.137 33.281 30.677 1.00 22.19 60 ILE B N 1
ATOM 2791 C CA . ILE B 1 60 ? -21.315 33.331 29.490 1.00 20.57 60 ILE B CA 1
ATOM 2792 C C . ILE B 1 60 ? -22.052 33.806 28.257 1.00 21.12 60 ILE B C 1
ATOM 2793 O O . ILE B 1 60 ? -23.078 33.315 27.973 1.00 25.97 60 ILE B O 1
ATOM 2798 N N . ILE B 1 61 ? -21.543 34.785 27.575 1.00 15.87 61 ILE B N 1
ATOM 2799 C CA . ILE B 1 61 ? -22.022 35.182 26.288 1.00 17.49 61 ILE B CA 1
ATOM 2800 C C . ILE B 1 61 ? -20.939 34.832 25.283 1.00 22.72 61 ILE B C 1
ATOM 2801 O O . ILE B 1 61 ? -19.794 34.862 25.578 1.00 27.62 61 ILE B O 1
ATOM 2806 N N . PHE B 1 62 ? -21.289 34.594 24.052 1.00 21.57 62 PHE B N 1
ATOM 2807 C CA . PHE B 1 62 ? -20.303 34.372 23.039 1.00 20.34 62 PHE B CA 1
ATOM 2808 C C . PHE B 1 62 ? -20.609 35.374 21.963 1.00 20.89 62 PHE B C 1
ATOM 2809 O O . PHE B 1 62 ? -21.712 35.452 21.562 1.00 57.24 62 PHE B O 1
ATOM 2817 N N . LYS B 1 63 ? -19.658 36.163 21.517 1.00 17.78 63 LYS B N 1
ATOM 2818 C CA . LYS B 1 63 ? -19.918 37.158 20.496 1.00 30.31 63 LYS B CA 1
ATOM 2819 C C . LYS B 1 63 ? -19.213 36.857 19.209 1.00 34.64 63 LYS B C 1
ATOM 2820 O O . LYS B 1 63 ? -19.486 35.849 18.635 1.00 50.34 63 LYS B O 1
ATOM 2826 N N . GLN B 1 64 ? -18.329 37.710 18.766 1.00 21.32 64 GLN B N 1
ATOM 2827 C CA . GLN B 1 64 ? -17.622 37.475 17.548 1.00 21.63 64 GLN B CA 1
ATOM 2828 C C . GLN B 1 64 ? -16.703 36.288 17.632 1.00 22.08 64 GLN B C 1
ATOM 2829 O O . GLN B 1 64 ? -16.005 36.073 18.597 1.00 12.94 64 GLN B O 1
ATOM 2835 N N . PRO B 1 65 ? -16.758 35.518 16.495 1.00 17.61 65 PRO B N 1
ATOM 2836 C CA . PRO B 1 65 ? -15.877 34.391 16.500 1.00 16.81 65 PRO B CA 1
ATOM 2837 C C . PRO B 1 65 ? -14.493 34.841 16.169 1.00 18.49 65 PRO B C 1
ATOM 2838 O O . PRO B 1 65 ? -14.372 35.783 15.454 1.00 23.58 65 PRO B O 1
ATOM 2842 N N . VAL B 1 66 ? -13.496 34.179 16.712 1.00 19.65 66 VAL B N 1
ATOM 2843 C CA . VAL B 1 66 ? -12.114 34.476 16.384 1.00 14.81 66 VAL B CA 1
ATOM 2844 C C . VAL B 1 66 ? -11.731 33.832 15.063 1.00 16.84 66 VAL B C 1
ATOM 2845 O O . VAL B 1 66 ? -11.578 32.656 14.957 1.00 16.97 66 VAL B O 1
ATOM 2849 N N . VAL B 1 67 ? -11.600 34.643 14.040 1.00 15.80 67 VAL B N 1
ATOM 2850 C CA . VAL B 1 67 ? -11.262 34.177 12.731 1.00 13.68 67 VAL B CA 1
ATOM 2851 C C . VAL B 1 67 ? -9.812 34.468 12.369 1.00 20.65 67 VAL B C 1
ATOM 2852 O O . VAL B 1 67 ? -9.337 35.546 12.524 1.00 23.47 67 VAL B O 1
ATOM 2856 N N . THR B 1 68 ? -9.156 33.468 11.811 1.00 15.20 68 THR B N 1
ATOM 2857 C CA . THR B 1 68 ? -7.799 33.600 11.328 1.00 18.33 68 THR B CA 1
ATOM 2858 C C . THR B 1 68 ? -7.712 33.559 9.818 1.00 20.60 68 THR B C 1
ATOM 2859 O O . THR B 1 68 ? -8.630 33.197 9.197 1.00 17.84 68 THR B O 1
ATOM 2863 N N . SER B 1 69 ? -6.612 33.985 9.245 1.00 21.49 69 SER B N 1
ATOM 2864 C CA . SER B 1 69 ? -6.366 33.883 7.815 1.00 24.74 69 SER B CA 1
ATOM 2865 C C . SER B 1 69 ? -4.894 33.659 7.534 1.00 24.87 69 SER B C 1
ATOM 2866 O O . SER B 1 69 ? -4.079 33.839 8.384 1.00 19.93 69 SER B O 1
ATOM 2869 N N . GLU B 1 70 ? -4.563 33.284 6.318 1.00 20.03 70 GLU B N 1
ATOM 2870 C CA . GLU B 1 70 ? -3.198 33.284 5.872 1.00 23.64 70 GLU B CA 1
ATOM 2871 C C . GLU B 1 70 ? -2.574 34.658 6.038 1.00 21.00 70 GLU B C 1
ATOM 2872 O O . GLU B 1 70 ? -1.447 34.778 6.319 1.00 15.40 70 GLU B O 1
ATOM 2878 N N . GLU B 1 71 ? -3.390 35.674 5.891 1.00 19.84 71 GLU B N 1
ATOM 2879 C CA . GLU B 1 71 ? -2.962 37.013 5.912 1.00 17.25 71 GLU B CA 1
ATOM 2880 C C . GLU B 1 71 ? -2.812 37.634 7.297 1.00 25.31 71 GLU B C 1
ATOM 2881 O O . GLU B 1 71 ? -2.161 38.621 7.412 1.00 31.71 71 GLU B O 1
ATOM 2887 N N . PHE B 1 72 ? -3.402 37.042 8.319 1.00 20.36 72 PHE B N 1
ATOM 2888 C CA . PHE B 1 72 ? -3.323 37.549 9.687 1.00 22.13 72 PHE B CA 1
ATOM 2889 C C . PHE B 1 72 ? -3.566 36.520 10.780 1.00 22.73 72 PHE B C 1
ATOM 2890 O O . PHE B 1 72 ? -4.363 35.676 10.642 1.00 21.38 72 PHE B O 1
ATOM 2898 N N . ASP B 1 73 ? -2.869 36.628 11.892 1.00 25.37 73 ASP B N 1
ATOM 2899 C CA . ASP B 1 73 ? -3.156 35.867 13.094 1.00 23.04 73 ASP B CA 1
ATOM 2900 C C . ASP B 1 73 ? -4.067 36.696 13.958 1.00 19.05 73 ASP B C 1
ATOM 2901 O O . ASP B 1 73 ? -4.526 37.699 13.483 1.00 12.15 73 ASP B O 1
ATOM 2906 N N . LYS B 1 74 ? -4.262 36.290 15.195 1.00 14.06 74 LYS B N 1
ATOM 2907 C CA . LYS B 1 74 ? -5.065 37.001 16.158 1.00 15.03 74 LYS B CA 1
ATOM 2908 C C . LYS B 1 74 ? -4.486 37.090 17.552 1.00 20.06 74 LYS B C 1
ATOM 2909 O O . LYS B 1 74 ? -4.095 36.132 18.122 1.00 20.18 74 LYS B O 1
ATOM 2915 N N . HIS B 1 75 ? -4.480 38.260 18.123 1.00 19.97 75 HIS B N 1
ATOM 2916 C CA . HIS B 1 75 ? -4.119 38.391 19.483 1.00 20.39 75 HIS B CA 1
ATOM 2917 C C . HIS B 1 75 ? -5.378 38.570 20.286 1.00 20.26 75 HIS B C 1
ATOM 2918 O O . HIS B 1 75 ? -6.213 39.306 19.887 1.00 27.30 75 HIS B O 1
ATOM 2925 N N . LEU B 1 76 ? -5.491 37.910 21.410 1.00 16.74 76 LEU B N 1
ATOM 2926 C CA . LEU B 1 76 ? -6.632 38.122 22.256 1.00 18.38 76 LEU B CA 1
ATOM 2927 C C . LEU B 1 76 ? -6.342 38.795 23.575 1.00 21.99 76 LEU B C 1
ATOM 2928 O O . LEU B 1 76 ? -5.359 38.548 24.179 1.00 23.12 76 LEU B O 1
ATOM 2933 N N . TYR B 1 77 ? -7.249 39.617 24.056 1.00 21.08 77 TYR B N 1
ATOM 2934 C CA . TYR B 1 77 ? -7.107 40.332 25.302 1.00 19.45 77 TYR B CA 1
ATOM 2935 C C . TYR B 1 77 ? -8.132 39.874 26.302 1.00 27.43 77 TYR B C 1
ATOM 2936 O O . TYR B 1 77 ? -9.284 40.142 26.152 1.00 29.30 77 TYR B O 1
ATOM 2945 N N . VAL B 1 78 ? -7.718 39.130 27.298 1.00 20.69 78 VAL B N 1
ATOM 2946 C CA . VAL B 1 78 ? -8.591 38.667 28.336 1.00 22.03 78 VAL B CA 1
ATOM 2947 C C . VAL B 1 78 ? -8.492 39.558 29.569 1.00 26.35 78 VAL B C 1
ATOM 2948 O O . VAL B 1 78 ? -7.503 39.594 30.225 1.00 23.98 78 VAL B O 1
ATOM 2952 N N . THR B 1 79 ? -9.529 40.266 29.878 1.00 25.21 79 THR B N 1
ATOM 2953 C CA . THR B 1 79 ? -9.511 41.202 30.963 1.00 24.09 79 THR B CA 1
ATOM 2954 C C . THR B 1 79 ? -10.342 40.777 32.162 1.00 28.72 79 THR B C 1
ATOM 2955 O O . THR B 1 79 ? -11.523 40.581 32.060 1.00 31.95 79 THR B O 1
ATOM 2959 N N . PHE B 1 80 ? -9.703 40.688 33.305 1.00 26.11 80 PHE B N 1
ATOM 2960 C CA . PHE B 1 80 ? -10.373 40.433 34.543 1.00 24.36 80 PHE B CA 1
ATOM 2961 C C . PHE B 1 80 ? -10.688 41.742 35.270 1.00 29.51 80 PHE B C 1
ATOM 2962 O O . PHE B 1 80 ? -9.828 42.538 35.502 1.00 29.96 80 PHE B O 1
ATOM 2970 N N . THR B 1 81 ? -11.919 41.960 35.663 1.00 22.54 81 THR B N 1
ATOM 2971 C CA . THR B 1 81 ? -12.286 43.159 36.389 1.00 24.36 81 THR B CA 1
ATOM 2972 C C . THR B 1 81 ? -12.909 42.819 37.725 1.00 26.17 81 THR B C 1
ATOM 2973 O O . THR B 1 81 ? -13.945 42.244 37.763 1.00 27.15 81 THR B O 1
ATOM 2977 N N . PRO B 1 82 ? -12.274 43.213 38.801 1.00 27.58 82 PRO B N 1
ATOM 2978 C CA . PRO B 1 82 ? -12.746 42.871 40.142 1.00 32.44 82 PRO B CA 1
ATOM 2979 C C . PRO B 1 82 ? -14.195 43.301 40.351 1.00 31.00 82 PRO B C 1
ATOM 2980 O O . PRO B 1 82 ? -14.596 44.284 39.817 1.00 30.91 82 PRO B O 1
ATOM 2984 N N . ALA B 1 83 ? -14.929 42.557 41.118 1.00 32.47 83 ALA B N 1
ATOM 2985 C CA . ALA B 1 83 ? -16.307 42.768 41.205 1.00 31.94 83 ALA B CA 1
ATOM 2986 C C . ALA B 1 83 ? -16.725 42.279 42.532 1.00 44.14 83 ALA B C 1
ATOM 2987 O O . ALA B 1 83 ? -15.931 41.891 43.357 1.00 41.58 83 ALA B O 1
ATOM 2989 N N . ARG B 1 84 ? -18.024 42.333 42.706 1.00 50.26 84 ARG B N 1
ATOM 2990 C CA . ARG B 1 84 ? -18.496 42.209 44.044 1.00 48.53 84 ARG B CA 1
ATOM 2991 C C . ARG B 1 84 ? -18.378 40.809 44.589 1.00 48.46 84 ARG B C 1
ATOM 2992 O O . ARG B 1 84 ? -17.638 40.670 45.517 1.00 54.36 84 ARG B O 1
ATOM 3000 N N . ASP B 1 85 ? -19.070 39.834 44.010 1.00 49.30 85 ASP B N 1
ATOM 3001 C CA . ASP B 1 85 ? -18.989 38.456 44.472 1.00 44.05 85 ASP B CA 1
ATOM 3002 C C . ASP B 1 85 ? -18.155 37.626 43.501 1.00 50.30 85 ASP B C 1
ATOM 3003 O O . ASP B 1 85 ? -18.096 36.401 43.610 1.00 64.09 85 ASP B O 1
ATOM 3008 N N . SER B 1 86 ? -17.513 38.300 42.550 1.00 45.45 86 SER B N 1
ATOM 3009 C CA . SER B 1 86 ? -16.684 37.619 41.560 1.00 34.76 86 SER B CA 1
ATOM 3010 C C . SER B 1 86 ? -15.893 38.589 40.681 1.00 28.40 86 SER B C 1
ATOM 3011 O O . SER B 1 86 ? -15.558 39.697 41.099 1.00 33.01 86 SER B O 1
ATOM 3014 N N . TRP B 1 87 ? -15.592 38.172 39.456 1.00 28.92 87 TRP B N 1
ATOM 3015 C CA . TRP B 1 87 ? -14.833 39.022 38.545 1.00 28.48 87 TRP B CA 1
ATOM 3016 C C . TRP B 1 87 ? -15.373 39.000 37.119 1.00 33.28 87 TRP B C 1
ATOM 3017 O O . TRP B 1 87 ? -15.513 37.938 36.513 1.00 28.54 87 TRP B O 1
ATOM 3028 N N . LYS B 1 88 ? -15.671 40.183 36.590 1.00 26.46 88 LYS B N 1
ATOM 3029 C CA . LYS B 1 88 ? -16.180 40.305 35.231 1.00 23.85 88 LYS B CA 1
ATOM 3030 C C . LYS B 1 88 ? -15.058 39.986 34.252 1.00 27.91 88 LYS B C 1
ATOM 3031 O O . LYS B 1 88 ? -13.965 40.543 34.349 1.00 27.07 88 LYS B O 1
ATOM 3037 N N . VAL B 1 89 ? -15.328 39.086 33.314 1.00 25.85 89 VAL B N 1
ATOM 3038 C CA . VAL B 1 89 ? -14.339 38.698 32.352 1.00 22.96 89 VAL B CA 1
ATOM 3039 C C . VAL B 1 89 ? -14.767 39.107 30.962 1.00 26.67 89 VAL B C 1
ATOM 3040 O O . VAL B 1 89 ? -15.867 38.883 30.570 1.00 26.15 89 VAL B O 1
ATOM 3044 N N . GLU B 1 90 ? -13.882 39.728 30.222 1.00 25.66 90 GLU B N 1
ATOM 3045 C CA . GLU B 1 90 ? -14.145 40.050 28.838 1.00 25.54 90 GLU B CA 1
ATOM 3046 C C . GLU B 1 90 ? -13.012 39.669 27.942 1.00 25.19 90 GLU B C 1
ATOM 3047 O O . GLU B 1 90 ? -11.896 39.851 28.284 1.00 19.56 90 GLU B O 1
ATOM 3053 N N . ILE B 1 91 ? -13.312 39.145 26.771 1.00 20.34 91 ILE B N 1
ATOM 3054 C CA . ILE B 1 91 ? -12.315 38.791 25.828 1.00 17.33 91 ILE B CA 1
ATOM 3055 C C . ILE B 1 91 ? -12.458 39.538 24.531 1.00 20.17 91 ILE B C 1
ATOM 3056 O O . ILE B 1 91 ? -13.436 39.485 23.892 1.00 23.56 91 ILE B O 1
ATOM 3061 N N . THR B 1 92 ? -11.412 40.169 24.122 1.00 16.32 92 THR B N 1
ATOM 3062 C CA . THR B 1 92 ? -11.423 40.832 22.864 1.00 22.55 92 THR B CA 1
ATOM 3063 C C . THR B 1 92 ? -10.260 40.432 21.997 1.00 22.29 92 THR B C 1
ATOM 3064 O O . THR B 1 92 ? -9.410 39.780 22.417 1.00 22.75 92 THR B O 1
ATOM 3068 N N . SER B 1 93 ? -10.218 40.893 20.776 1.00 19.70 93 SER B N 1
ATOM 3069 C CA . SER B 1 93 ? -9.147 40.505 19.897 1.00 21.57 93 SER B CA 1
ATOM 3070 C C . SER B 1 93 ? -8.886 41.452 18.747 1.00 25.10 93 SER B C 1
ATOM 3071 O O . SER B 1 93 ? -9.706 42.275 18.406 1.00 25.65 93 SER B O 1
ATOM 3074 N N . GLU B 1 94 ? -7.720 41.338 18.159 1.00 22.93 94 GLU B N 1
ATOM 3075 C CA . GLU B 1 94 ? -7.270 42.184 17.061 1.00 25.55 94 GLU B CA 1
ATOM 3076 C C . GLU B 1 94 ? -6.386 41.400 16.148 1.00 18.95 94 GLU B C 1
ATOM 3077 O O . GLU B 1 94 ? -5.801 40.449 16.572 1.00 17.49 94 GLU B O 1
ATOM 3083 N N . LYS B 1 95 ? -6.326 41.800 14.899 1.00 18.42 95 LYS B N 1
ATOM 3084 C CA . LYS B 1 95 ? -5.386 41.246 13.956 1.00 19.83 95 LYS B CA 1
ATOM 3085 C C . LYS B 1 95 ? -3.915 41.397 14.394 1.00 17.96 95 LYS B C 1
ATOM 3086 O O . LYS B 1 95 ? -3.518 42.384 14.888 1.00 17.22 95 LYS B O 1
ATOM 3092 N N . ALA B 1 96 ? -3.135 40.363 14.244 1.00 15.65 96 ALA B N 1
ATOM 3093 C CA . ALA B 1 96 ? -1.697 40.470 14.418 1.00 19.20 96 ALA B CA 1
ATOM 3094 C C . ALA B 1 96 ? -0.983 39.786 13.298 1.00 19.45 96 ALA B C 1
ATOM 3095 O O . ALA B 1 96 ? -1.515 38.957 12.687 1.00 19.35 96 ALA B O 1
ATOM 3097 N N . LYS B 1 97 ? 0.273 40.103 13.124 1.00 18.18 97 LYS B N 1
ATOM 3098 C CA . LYS B 1 97 ? 1.044 39.563 12.056 1.00 18.16 97 LYS B CA 1
ATOM 3099 C C . LYS B 1 97 ? 2.503 39.502 12.319 1.00 19.82 97 LYS B C 1
ATOM 3100 O O . LYS B 1 97 ? 3.114 40.451 12.734 1.00 28.18 97 LYS B O 1
ATOM 3106 N N . ASN B 1 98 ? 3.080 38.367 12.009 1.00 21.88 98 ASN B N 1
ATOM 3107 C CA . ASN B 1 98 ? 4.426 38.055 12.384 1.00 20.58 98 ASN B CA 1
ATOM 3108 C C . ASN B 1 98 ? 4.708 38.457 13.828 1.00 23.37 98 ASN B C 1
ATOM 3109 O O . ASN B 1 98 ? 5.666 39.110 14.070 1.00 16.39 98 ASN B O 1
ATOM 3114 N N . GLY B 1 99 ? 3.810 38.122 14.732 1.00 20.78 99 GLY B N 1
ATOM 3115 C CA . GLY B 1 99 ? 4.000 38.335 16.138 1.00 17.77 99 GLY B CA 1
ATOM 3116 C C . GLY B 1 99 ? 3.656 39.667 16.738 1.00 21.50 99 GLY B C 1
ATOM 3117 O O . GLY B 1 99 ? 3.796 39.869 17.891 1.00 11.52 99 GLY B O 1
ATOM 3118 N N . THR B 1 100 ? 3.172 40.585 15.928 1.00 20.69 100 THR B N 1
ATOM 3119 C CA . THR B 1 100 ? 2.893 41.942 16.330 1.00 17.16 100 THR B CA 1
ATOM 3120 C C . THR B 1 100 ? 1.478 42.370 15.988 1.00 18.66 100 THR B C 1
ATOM 3121 O O . THR B 1 100 ? 1.028 42.201 14.902 1.00 23.30 100 THR B O 1
ATOM 3125 N N . PRO B 1 101 ? 0.738 42.921 16.913 1.00 18.23 101 PRO B N 1
ATOM 3126 C CA . PRO B 1 101 ? -0.589 43.339 16.551 1.00 20.03 101 PRO B CA 1
ATOM 3127 C C . PRO B 1 101 ? -0.591 44.482 15.545 1.00 24.57 101 PRO B C 1
ATOM 3128 O O . PRO B 1 101 ? 0.370 45.143 15.346 1.00 16.42 101 PRO B O 1
ATOM 3132 N N . LEU B 1 102 ? -1.711 44.656 14.881 1.00 20.39 102 LEU B N 1
ATOM 3133 C CA . LEU B 1 102 ? -1.835 45.600 13.812 1.00 17.58 102 LEU B CA 1
ATOM 3134 C C . LEU B 1 102 ? -2.468 46.924 14.179 1.00 17.32 102 LEU B C 1
ATOM 3135 O O . LEU B 1 102 ? -2.437 47.794 13.409 1.00 21.62 102 LEU B O 1
ATOM 3140 N N . GLY B 1 103 ? -2.947 47.053 15.392 1.00 21.73 103 GLY B N 1
ATOM 3141 C CA . GLY B 1 103 ? -3.563 48.242 15.877 1.00 16.05 103 GLY B CA 1
ATOM 3142 C C . GLY B 1 103 ? -4.947 48.524 15.371 1.00 16.81 103 GLY B C 1
ATOM 3143 O O . GLY B 1 103 ? -5.385 49.607 15.474 1.00 19.35 103 GLY B O 1
ATOM 3144 N N . GLY B 1 104 ? -5.617 47.574 14.778 1.00 20.75 104 GLY B N 1
ATOM 3145 C CA . GLY B 1 104 ? -6.900 47.868 14.214 1.00 17.86 104 GLY B CA 1
ATOM 3146 C C . GLY B 1 104 ? -8.086 47.815 15.158 1.00 20.25 104 GLY B C 1
ATOM 3147 O O . GLY B 1 104 ? -7.954 48.030 16.309 1.00 16.67 104 GLY B O 1
ATOM 3148 N N . ASN B 1 105 ? -9.244 47.482 14.620 1.00 16.38 105 ASN B N 1
ATOM 3149 C CA . ASN B 1 105 ? -10.409 47.350 15.441 1.00 24.48 105 ASN B CA 1
ATOM 3150 C C . ASN B 1 105 ? -10.316 46.166 16.361 1.00 25.58 105 ASN B C 1
ATOM 3151 O O . ASN B 1 105 ? -9.716 45.180 16.056 1.00 23.96 105 ASN B O 1
ATOM 3156 N N . ARG B 1 106 ? -10.920 46.272 17.512 1.00 21.12 106 ARG B N 1
ATOM 3157 C CA . ARG B 1 106 ? -10.949 45.167 18.416 1.00 17.15 106 ARG B CA 1
ATOM 3158 C C . ARG B 1 106 ? -12.344 44.607 18.471 1.00 19.62 106 ARG B C 1
ATOM 3159 O O . ARG B 1 106 ? -13.242 45.330 18.714 1.00 23.82 106 ARG B O 1
ATOM 3167 N N . ASP B 1 107 ? -12.478 43.318 18.309 1.00 17.09 107 ASP B N 1
ATOM 3168 C CA . ASP B 1 107 ? -13.744 42.664 18.394 1.00 16.28 107 ASP B CA 1
ATOM 3169 C C . ASP B 1 107 ? -14.020 42.153 19.792 1.00 20.87 107 ASP B C 1
ATOM 3170 O O . ASP B 1 107 ? -13.138 41.721 20.473 1.00 21.66 107 ASP B O 1
ATOM 3175 N N . GLU B 1 108 ? -15.268 42.199 20.209 1.00 18.58 108 GLU B N 1
ATOM 3176 C CA . GLU B 1 108 ? -15.673 41.587 21.458 1.00 23.61 108 GLU B CA 1
ATOM 3177 C C . GLU B 1 108 ? -15.970 40.117 21.176 1.00 26.51 108 GLU B C 1
ATOM 3178 O O . GLU B 1 108 ? -16.737 39.816 20.308 1.00 27.87 108 GLU B O 1
ATOM 3184 N N . ASN B 1 109 ? -15.279 39.213 21.848 1.00 24.92 109 ASN B N 1
ATOM 3185 C CA . ASN B 1 109 ? -15.445 37.800 21.602 1.00 19.67 109 ASN B CA 1
ATOM 3186 C C . ASN B 1 109 ? -16.274 37.044 22.636 1.00 25.74 109 ASN B C 1
ATOM 3187 O O . ASN B 1 109 ? -16.943 36.124 22.283 1.00 22.73 109 ASN B O 1
ATOM 3192 N N . MET B 1 110 ? -16.210 37.445 23.898 1.00 25.45 110 MET B N 1
ATOM 3193 C CA . MET B 1 110 ? -16.899 36.770 24.984 1.00 25.55 110 MET B CA 1
ATOM 3194 C C . MET B 1 110 ? -16.921 37.570 26.286 1.00 23.10 110 MET B C 1
ATOM 3195 O O . MET B 1 110 ? -16.022 38.30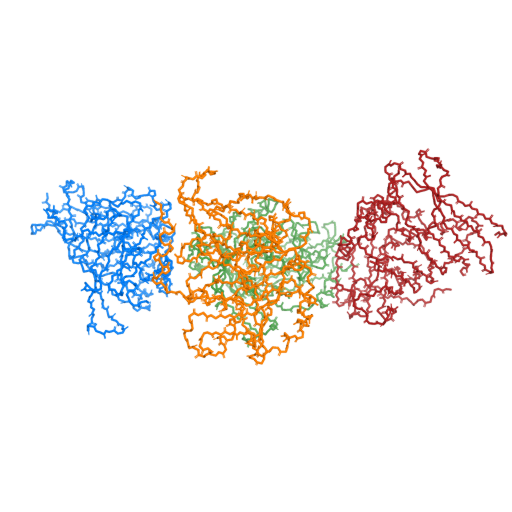9 26.563 1.00 24.75 110 MET B O 1
ATOM 3200 N N . GLU B 1 111 ? -18.000 37.466 27.037 1.00 19.89 111 GLU B N 1
ATOM 3201 C CA . GLU B 1 111 ? -18.090 37.946 28.394 1.00 24.97 111 GLU B CA 1
ATOM 3202 C C . GLU B 1 111 ? -18.687 36.931 29.348 1.00 22.57 111 GLU B C 1
ATOM 3203 O O . GLU B 1 111 ? -19.467 36.126 28.957 1.00 26.85 111 GLU B O 1
ATOM 3209 N N . CYS B 1 112 ? -18.287 36.979 30.599 1.00 26.72 112 CYS B N 1
ATOM 3210 C CA . CYS B 1 112 ? -18.911 36.136 31.615 1.00 27.44 112 CYS B CA 1
ATOM 3211 C C . CYS B 1 112 ? -18.563 36.607 33.020 1.00 24.10 112 CYS B C 1
ATOM 3212 O O . CYS B 1 112 ? -17.822 37.573 33.197 1.00 31.58 112 CYS B O 1
ATOM 3215 N N . GLN B 1 113 ? -19.067 35.941 34.026 1.00 24.31 113 GLN B N 1
ATOM 3216 C CA . GLN B 1 113 ? -18.669 36.169 35.391 1.00 26.44 113 GLN B CA 1
ATOM 3217 C C . GLN B 1 113 ? -17.961 34.978 35.952 1.00 30.72 113 GLN B C 1
ATOM 3218 O O . GLN B 1 113 ? -18.405 33.866 35.859 1.00 25.55 113 GLN B O 1
ATOM 3224 N N . LEU B 1 114 ? -16.853 35.278 36.595 1.00 21.80 114 LEU B N 1
ATOM 3225 C CA . LEU B 1 114 ? -16.066 34.270 37.180 1.00 24.12 114 LEU B CA 1
ATOM 3226 C C . LEU B 1 114 ? -16.193 34.232 38.690 1.00 33.11 114 LEU B C 1
ATOM 3227 O O . LEU B 1 114 ? -15.925 35.187 39.354 1.00 33.92 114 LEU B O 1
ATOM 3232 N N . TYR B 1 115 ? -16.660 33.118 39.218 1.00 29.87 115 TYR B N 1
ATOM 3233 C CA . TYR B 1 115 ? -16.763 32.922 40.652 1.00 30.54 115 TYR B CA 1
ATOM 3234 C C . TYR B 1 115 ? -15.760 31.917 41.189 1.00 29.62 115 TYR B C 1
ATOM 3235 O O . TYR B 1 115 ? -15.352 31.032 40.503 1.00 29.83 115 TYR B O 1
ATOM 3244 N N . LEU B 1 116 ? -15.380 32.060 42.439 1.00 30.93 116 LEU B N 1
ATOM 3245 C CA . LEU B 1 116 ? -14.643 31.023 43.107 1.00 29.23 116 LEU B CA 1
ATOM 3246 C C . LEU B 1 116 ? -15.631 29.924 43.392 1.00 29.88 116 LEU B C 1
ATOM 3247 O O . LEU B 1 116 ? -16.748 30.146 43.698 1.00 35.54 116 LEU B O 1
ATOM 3252 N N . GLN B 1 117 ? -15.183 28.725 43.180 1.00 31.66 117 GLN B N 1
ATOM 3253 C CA . GLN B 1 117 ? -15.998 27.570 43.199 1.00 33.59 117 GLN B CA 1
ATOM 3254 C C . GLN B 1 117 ? -16.250 27.069 44.593 1.00 39.14 117 GLN B C 1
ATOM 3255 O O . GLN B 1 117 ? -15.407 26.504 45.176 1.00 44.21 117 GLN B O 1
ATOM 3261 N N . GLU B 1 118 ? -17.447 27.245 45.097 1.00 41.51 118 GLU B N 1
ATOM 3262 C CA . GLU B 1 118 ? -17.796 26.879 46.443 1.00 40.62 118 GLU B CA 1
ATOM 3263 C C . GLU B 1 118 ? -18.704 25.677 46.560 1.00 45.41 118 GLU B C 1
ATOM 3264 O O . GLU B 1 118 ? -18.680 24.975 47.518 1.00 51.10 118 GLU B O 1
ATOM 3270 N N . ASP B 1 119 ? -19.585 25.490 45.602 1.00 44.85 119 ASP B N 1
ATOM 3271 C CA . ASP B 1 119 ? -20.522 24.377 45.671 1.00 45.35 119 ASP B CA 1
ATOM 3272 C C . ASP B 1 119 ? -20.078 23.062 45.037 1.00 42.00 119 ASP B C 1
ATOM 3273 O O . ASP B 1 119 ? -19.437 23.003 44.023 1.00 46.32 119 ASP B O 1
ATOM 3278 N N . ALA B 1 120 ? -20.416 21.968 45.673 1.00 39.09 120 ALA B N 1
ATOM 3279 C CA . ALA B 1 120 ? -20.111 20.681 45.104 1.00 40.11 120 ALA B CA 1
ATOM 3280 C C . ALA B 1 120 ? -20.981 20.409 43.887 1.00 34.37 120 ALA B C 1
ATOM 3281 O O . ALA B 1 120 ? -21.867 21.154 43.617 1.00 34.89 120 ALA B O 1
ATOM 3283 N N . PRO B 1 121 ? -20.751 19.365 43.140 1.00 33.58 121 PRO B N 1
ATOM 3284 C CA . PRO B 1 121 ? -21.562 19.097 41.973 1.00 33.85 121 PRO B CA 1
ATOM 3285 C C . PRO B 1 121 ? -22.984 18.789 42.347 1.00 37.46 121 PRO B C 1
ATOM 3286 O O . PRO B 1 121 ? -23.210 18.171 43.349 1.00 35.02 121 PRO B O 1
ATOM 3290 N N . ARG B 1 122 ? -23.895 19.195 41.494 1.00 31.94 122 ARG B N 1
ATOM 3291 C CA . ARG B 1 122 ? -25.267 18.972 41.782 1.00 37.55 122 ARG B CA 1
ATOM 3292 C C . ARG B 1 122 ? -25.697 17.641 41.202 1.00 35.63 122 ARG B C 1
ATOM 3293 O O . ARG B 1 122 ? -26.544 16.972 41.727 1.00 35.49 122 ARG B O 1
ATOM 3301 N N . ALA B 1 123 ? -25.054 17.253 40.136 1.00 30.09 123 ALA B N 1
ATOM 3302 C CA . ALA B 1 123 ? -25.320 15.990 39.528 1.00 38.87 123 ALA B CA 1
ATOM 3303 C C . ALA B 1 123 ? -24.704 14.922 40.377 1.00 38.84 123 ALA B C 1
ATOM 3304 O O . ALA B 1 123 ? -23.715 15.121 40.996 1.00 29.46 123 ALA B O 1
ATOM 3306 N N . LYS B 1 124 ? -25.335 13.772 40.366 1.00 38.99 124 LYS B N 1
ATOM 3307 C CA . LYS B 1 124 ? -24.879 12.648 41.111 1.00 33.57 124 LYS B CA 1
ATOM 3308 C C . LYS B 1 124 ? -24.214 11.732 40.166 1.00 36.07 124 LYS B C 1
ATOM 3309 O O . LYS B 1 124 ? -24.321 11.903 38.992 1.00 42.57 124 LYS B O 1
ATOM 3315 N N . GLU B 1 125 ? -23.534 10.739 40.687 1.00 35.60 125 GLU B N 1
ATOM 3316 C CA . GLU B 1 125 ? -22.826 9.760 39.872 1.00 30.89 125 GLU B CA 1
ATOM 3317 C C . GLU B 1 125 ? -23.765 8.967 38.980 1.00 36.65 125 GLU B C 1
ATOM 3318 O O . GLU B 1 125 ? -24.906 8.808 39.255 1.00 49.37 125 GLU B O 1
ATOM 3324 N N . LEU B 1 126 ? -23.235 8.443 37.921 1.00 32.25 126 LEU B N 1
ATOM 3325 C CA . LEU B 1 126 ? -24.022 7.723 36.968 1.00 32.89 126 LEU B CA 1
ATOM 3326 C C . LEU B 1 126 ? -23.288 6.423 36.588 1.00 29.51 126 LEU B C 1
ATOM 3327 O O . LEU B 1 126 ? -22.112 6.438 36.371 1.00 35.11 126 LEU B O 1
ATOM 3332 N N . ASN B 1 127 ? -23.989 5.326 36.569 1.00 30.71 127 ASN B N 1
ATOM 3333 C CA . ASN B 1 127 ? -23.383 4.104 36.121 1.00 31.03 127 ASN B CA 1
ATOM 3334 C C . ASN B 1 127 ? -23.306 4.110 34.606 1.00 30.49 127 ASN B C 1
ATOM 3335 O O . ASN B 1 127 ? -24.255 3.775 33.942 1.00 28.14 127 ASN B O 1
ATOM 3340 N N . ILE B 1 128 ? -22.144 4.441 34.091 1.00 28.29 128 ILE B N 1
ATOM 3341 C CA . ILE B 1 128 ? -21.919 4.649 32.680 1.00 28.06 128 ILE B CA 1
ATOM 3342 C C . ILE B 1 128 ? -22.146 3.395 31.877 1.00 27.92 128 ILE B C 1
ATOM 3343 O O . ILE B 1 128 ? -22.861 3.409 30.916 1.00 28.11 128 ILE B O 1
ATOM 3348 N N . GLU B 1 129 ? -21.503 2.323 32.296 1.00 24.81 129 GLU B N 1
ATOM 3349 C CA . GLU B 1 129 ? -21.610 1.063 31.621 1.00 27.24 129 GLU B CA 1
ATOM 3350 C C . GLU B 1 129 ? -23.034 0.551 31.605 1.00 25.84 129 GLU B C 1
ATOM 3351 O O . GLU B 1 129 ? -23.495 0.111 30.614 1.00 30.97 129 GLU B O 1
ATOM 3357 N N . ALA B 1 130 ? -23.698 0.619 32.735 1.00 26.89 130 ALA B N 1
ATOM 3358 C CA . ALA B 1 130 ? -25.055 0.225 32.819 1.00 29.19 130 ALA B CA 1
ATOM 3359 C C . ALA B 1 130 ? -25.889 0.979 31.798 1.00 28.80 130 ALA B C 1
ATOM 3360 O O . ALA B 1 130 ? -26.668 0.401 31.110 1.00 31.93 130 ALA B O 1
ATOM 3362 N N . PHE B 1 131 ? -25.770 2.318 31.693 1.00 25.07 131 PHE B N 1
ATOM 3363 C CA . PHE B 1 131 ? -26.769 3.302 31.146 1.00 32.19 131 PHE B CA 1
ATOM 3364 C C . PHE B 1 131 ? -27.015 2.922 29.719 1.00 36.38 131 PHE B C 1
ATOM 3365 O O . PHE B 1 131 ? -27.991 2.998 29.006 1.00 39.42 131 PHE B O 1
ATOM 3373 N N . MET B 1 132 ? -25.971 2.384 29.446 1.00 29.61 132 MET B N 1
ATOM 3374 C CA . MET B 1 132 ? -25.150 2.367 28.289 1.00 24.53 132 MET B CA 1
ATOM 3375 C C . MET B 1 132 ? -25.301 1.033 27.626 1.00 35.30 132 MET B C 1
ATOM 3376 O O . MET B 1 132 ? -25.526 0.967 26.469 1.00 35.87 132 MET B O 1
ATOM 3381 N N . LYS B 1 133 ? -25.179 -0.058 28.351 1.00 33.22 133 LYS B N 1
ATOM 3382 C CA . LYS B 1 133 ? -25.624 -1.302 27.802 1.00 29.70 133 LYS B CA 1
ATOM 3383 C C . LYS B 1 133 ? -27.183 -1.422 27.715 1.00 41.38 133 LYS B C 1
ATOM 3384 O O . LYS B 1 133 ? -27.714 -2.211 26.963 1.00 42.18 133 LYS B O 1
ATOM 3390 N N . ASN B 1 134 ? -27.907 -0.597 28.449 1.00 36.46 134 ASN B N 1
ATOM 3391 C CA . ASN B 1 134 ? -29.346 -0.583 28.376 1.00 32.95 134 ASN B CA 1
ATOM 3392 C C . ASN B 1 134 ? -29.895 0.323 27.309 1.00 32.01 134 ASN B C 1
ATOM 3393 O O . ASN B 1 134 ? -31.056 0.427 27.181 1.00 34.58 134 ASN B O 1
ATOM 3398 N N . ALA B 1 135 ? -29.026 0.916 26.539 1.00 36.31 135 ALA B N 1
ATOM 3399 C CA . ALA B 1 135 ? -29.399 1.854 25.510 1.00 38.34 135 ALA B CA 1
ATOM 3400 C C . ALA B 1 135 ? -30.272 1.285 24.426 1.00 35.42 135 ALA B C 1
ATOM 3401 O O . ALA B 1 135 ? -30.073 0.226 23.977 1.00 36.66 135 ALA B O 1
ATOM 3403 N N . SER B 1 136 ? -31.226 2.051 24.010 1.00 36.91 136 SER B N 1
ATOM 3404 C CA . SER B 1 136 ? -32.181 1.631 23.043 1.00 42.00 136 SER B CA 1
ATOM 3405 C C . SER B 1 136 ? -31.716 1.722 21.594 1.00 42.52 136 SER B C 1
ATOM 3406 O O . SER B 1 136 ? -32.086 0.924 20.777 1.00 43.75 136 SER B O 1
ATOM 3409 N N . ARG B 1 137 ? -30.900 2.696 21.287 1.00 34.18 137 ARG B N 1
ATOM 3410 C CA . ARG B 1 137 ? -30.406 2.877 19.961 1.00 32.35 137 ARG B CA 1
ATOM 3411 C C . ARG B 1 137 ? -29.009 3.415 20.103 1.00 33.00 137 ARG B C 1
ATOM 3412 O O . ARG B 1 137 ? -28.601 3.741 21.183 1.00 24.55 137 ARG B O 1
ATOM 3420 N N . LYS B 1 138 ? -28.302 3.492 18.979 1.00 35.08 138 LYS B N 1
ATOM 3421 C CA . LYS B 1 138 ? -26.918 3.918 18.957 1.00 28.08 138 LYS B CA 1
ATOM 3422 C C . LYS B 1 138 ? -26.529 4.533 17.628 1.00 32.08 138 LYS B C 1
ATOM 3423 O O . LYS B 1 138 ? -26.903 4.087 16.564 1.00 30.73 138 LYS B O 1
ATOM 3429 N N . TRP B 1 139 ? -25.724 5.566 17.708 1.00 28.61 139 TRP B N 1
ATOM 3430 C CA . TRP B 1 139 ? -25.117 6.134 16.532 1.00 28.33 139 TRP B CA 1
ATOM 3431 C C . TRP B 1 139 ? -23.611 6.296 16.650 1.00 31.93 139 TRP B C 1
ATOM 3432 O O . TRP B 1 139 ? -23.095 6.521 17.698 1.00 31.63 139 TRP B O 1
ATOM 3443 N N . ASP B 1 140 ? -22.931 6.211 15.510 1.00 34.09 140 ASP B N 1
ATOM 3444 C CA . ASP B 1 140 ? -21.485 6.384 15.461 1.00 29.55 140 ASP B CA 1
ATOM 3445 C C . ASP B 1 140 ? -21.166 7.878 15.416 1.00 35.85 140 ASP B C 1
ATOM 3446 O O . ASP B 1 140 ? -21.689 8.608 14.574 1.00 32.02 140 ASP B O 1
ATOM 3451 N N . MET B 1 141 ? -20.311 8.324 16.329 1.00 35.97 141 MET B N 1
ATOM 3452 C CA . MET B 1 141 ? -19.924 9.732 16.423 1.00 34.91 141 MET B CA 1
ATOM 3453 C C . MET B 1 141 ? -19.735 10.440 15.079 1.00 34.02 141 MET B C 1
ATOM 3454 O O . MET B 1 141 ? -19.805 11.667 15.008 1.00 26.45 141 MET B O 1
ATOM 3459 N N . HIS B 1 142 ? -19.492 9.674 14.020 1.00 34.55 142 HIS B N 1
ATOM 3460 C CA . HIS B 1 142 ? -19.283 10.254 12.694 1.00 30.12 142 HIS B CA 1
ATOM 3461 C C . HIS B 1 142 ? -20.568 10.772 12.048 1.00 32.33 142 HIS B C 1
ATOM 3462 O O . HIS B 1 142 ? -20.529 11.638 11.174 1.00 34.25 142 HIS B O 1
ATOM 3469 N N . ASP B 1 143 ? -21.702 10.235 12.482 1.00 29.67 143 ASP B N 1
ATOM 3470 C CA . ASP B 1 143 ? -22.986 10.617 11.959 1.00 29.23 143 ASP B CA 1
ATOM 3471 C C . ASP B 1 143 ? -23.638 11.759 12.710 1.00 31.94 143 ASP B C 1
ATOM 3472 O O . ASP B 1 143 ? -24.427 12.500 12.188 1.00 28.15 143 ASP B O 1
ATOM 3477 N N . ILE B 1 144 ? -23.247 11.899 13.964 1.00 33.19 144 ILE B N 1
ATOM 3478 C CA . ILE B 1 144 ? -23.621 13.046 14.760 1.00 29.66 144 ILE B CA 1
ATOM 3479 C C . ILE B 1 144 ? -22.973 14.288 14.192 1.00 28.06 144 ILE B C 1
ATOM 3480 O O . ILE B 1 144 ? -23.610 15.288 14.059 1.00 29.92 144 ILE B O 1
ATOM 3485 N N . TYR B 1 145 ? -21.697 14.176 13.883 1.00 28.78 145 TYR B N 1
ATOM 3486 C CA . TYR B 1 145 ? -20.951 15.215 13.235 1.00 25.09 145 TYR B CA 1
ATOM 3487 C C . TYR B 1 145 ? -21.593 15.626 11.901 1.00 31.20 145 TYR B C 1
ATOM 3488 O O . TYR B 1 145 ? -21.492 16.735 11.490 1.00 29.82 145 TYR B O 1
ATOM 3497 N N . GLY B 1 146 ? -22.310 14.713 11.273 1.00 34.83 146 GLY B N 1
ATOM 3498 C CA . GLY B 1 146 ? -23.058 15.029 10.096 1.00 32.81 146 GLY B CA 1
ATOM 3499 C C . GLY B 1 146 ? -23.930 16.237 10.250 1.00 31.95 146 GLY B C 1
ATOM 3500 O O . GLY B 1 146 ? -24.256 16.859 9.296 1.00 29.53 146 GLY B O 1
ATOM 3501 N N . ILE B 1 147 ? -24.315 16.557 11.455 1.00 31.02 147 ILE B N 1
ATOM 3502 C CA . ILE B 1 147 ? -25.188 17.678 11.646 1.00 35.41 147 ILE B CA 1
ATOM 3503 C C . ILE B 1 147 ? -24.395 18.935 11.461 1.00 38.83 147 ILE B C 1
ATOM 3504 O O . ILE B 1 147 ? -24.852 19.898 10.918 1.00 38.27 147 ILE B O 1
ATOM 3509 N N . ALA B 1 148 ? -23.148 18.883 11.896 1.00 32.17 148 ALA B N 1
ATOM 3510 C CA . ALA B 1 148 ? -22.226 19.987 11.724 1.00 34.23 148 ALA B CA 1
ATOM 3511 C C . ALA B 1 148 ? -21.893 20.225 10.264 1.00 32.29 148 ALA B C 1
ATOM 3512 O O . ALA B 1 148 ? -21.854 21.323 9.793 1.00 30.61 148 ALA B O 1
ATOM 3514 N N . ARG B 1 149 ? -21.734 19.144 9.540 1.00 29.25 149 ARG B N 1
ATOM 3515 C CA . ARG B 1 149 ? -21.438 19.229 8.132 1.00 32.66 149 ARG B CA 1
ATOM 3516 C C . ARG B 1 149 ? -22.509 19.923 7.363 1.00 33.18 149 ARG B C 1
ATOM 3517 O O . ARG B 1 149 ? -22.248 20.698 6.518 1.00 35.54 149 ARG B O 1
ATOM 3525 N N . ARG B 1 150 ? -23.744 19.636 7.675 1.00 32.65 150 ARG B N 1
ATOM 3526 C CA . ARG B 1 150 ? -24.835 20.294 7.026 1.00 34.49 150 ARG B CA 1
ATOM 3527 C C . ARG B 1 150 ? -24.954 21.753 7.486 1.00 36.54 150 ARG B C 1
ATOM 3528 O O . ARG B 1 150 ? -25.532 22.575 6.822 1.00 37.97 150 ARG B O 1
ATOM 3536 N N . SER B 1 151 ? -24.416 22.030 8.648 1.00 33.15 151 SER B N 1
ATOM 3537 C CA . SER B 1 151 ? -24.242 23.364 9.104 1.00 37.18 151 SER B CA 1
ATOM 3538 C C . SER B 1 151 ? -22.952 23.913 8.562 1.00 37.87 151 SER B C 1
ATOM 3539 O O . SER B 1 151 ? -22.458 24.856 9.083 1.00 41.30 151 SER B O 1
ATOM 3542 N N . HIS B 1 152 ? -22.408 23.323 7.523 1.00 35.31 152 HIS B N 1
ATOM 3543 C CA . HIS B 1 152 ? -21.127 23.708 6.985 1.00 32.27 152 HIS B CA 1
ATOM 3544 C C . HIS B 1 152 ? -20.008 23.865 7.973 1.00 31.59 152 HIS B C 1
ATOM 3545 O O . HIS B 1 152 ? -19.266 24.758 7.910 1.00 32.63 152 HIS B O 1
ATOM 3552 N N . ILE B 1 153 ? -19.824 22.914 8.851 1.00 29.15 153 ILE B N 1
ATOM 3553 C CA . ILE B 1 153 ? -18.729 22.908 9.739 1.00 21.74 153 ILE B CA 1
ATOM 3554 C C . ILE B 1 153 ? -17.945 21.685 9.426 1.00 32.08 153 ILE B C 1
ATOM 3555 O O . ILE B 1 153 ? -18.502 20.631 9.269 1.00 31.97 153 ILE B O 1
ATOM 3560 N N . GLU B 1 154 ? -16.635 21.813 9.331 1.00 22.91 154 GLU B N 1
ATOM 3561 C CA . GLU B 1 154 ? -15.764 20.715 9.061 1.00 25.83 154 GLU B CA 1
ATOM 3562 C C . GLU B 1 154 ? -14.760 20.524 10.153 1.00 25.11 154 GLU B C 1
ATOM 3563 O O . GLU B 1 154 ? -13.831 21.259 10.295 1.00 25.61 154 GLU B O 1
ATOM 3569 N N . HIS B 1 155 ? -14.961 19.488 10.921 1.00 23.33 155 HIS B N 1
ATOM 3570 C CA . HIS B 1 155 ? -14.073 19.147 11.956 1.00 26.99 155 HIS B CA 1
ATOM 3571 C C . HIS B 1 155 ? -12.932 18.343 11.382 1.00 28.15 155 HIS B C 1
ATOM 3572 O O . HIS B 1 155 ? -13.172 17.365 10.755 1.00 30.01 155 HIS B O 1
ATOM 3579 N N . GLY B 1 156 ? -11.706 18.761 11.612 1.00 24.73 156 GLY B N 1
ATOM 3580 C CA . GLY B 1 156 ? -10.524 18.064 11.204 1.00 18.26 156 GLY B CA 1
ATOM 3581 C C . GLY B 1 156 ? -9.920 17.127 12.231 1.00 25.12 156 GLY B C 1
ATOM 3582 O O . GLY B 1 156 ? -10.487 16.849 13.232 1.00 23.81 156 GLY B O 1
ATOM 3583 N N . GLU B 1 157 ? -8.741 16.675 11.929 1.00 28.20 157 GLU B N 1
ATOM 3584 C CA . GLU B 1 157 ? -8.042 15.740 12.740 1.00 28.59 157 GLU B CA 1
ATOM 3585 C C . GLU B 1 157 ? -7.974 16.111 14.228 1.00 31.93 157 GLU B C 1
ATOM 3586 O O . GLU B 1 157 ? -8.264 15.300 15.058 1.00 30.73 157 GLU B O 1
ATOM 3592 N N . PHE B 1 158 ? -7.621 17.336 14.611 1.00 28.05 158 PHE B N 1
ATOM 3593 C CA . PHE B 1 158 ? -7.378 17.687 16.024 1.00 22.78 158 PHE B CA 1
ATOM 3594 C C . PHE B 1 158 ? -8.561 17.672 17.034 1.00 27.15 158 PHE B C 1
ATOM 3595 O O . PHE B 1 158 ? -8.487 17.318 18.150 1.00 32.55 158 PHE B O 1
ATOM 3603 N N . MET B 1 159 ? -9.620 18.097 16.493 1.00 19.00 159 MET B N 1
ATOM 3604 C CA . MET B 1 159 ? -10.946 18.472 16.872 1.00 26.96 159 MET B CA 1
ATOM 3605 C C . MET B 1 159 ? -11.997 17.428 16.607 1.00 28.13 159 MET B C 1
ATOM 3606 O O . MET B 1 159 ? -13.006 17.467 17.209 1.00 24.92 159 MET B O 1
ATOM 3611 N N . LYS B 1 160 ? -11.953 16.525 15.665 1.00 28.23 160 LYS B N 1
ATOM 3612 C CA . LYS B 1 160 ? -13.108 15.633 15.558 1.00 24.49 160 LYS B CA 1
ATOM 3613 C C . LYS B 1 160 ? -13.013 14.492 16.549 1.00 25.50 160 LYS B C 1
ATOM 3614 O O . LYS B 1 160 ? -12.077 13.780 16.513 1.00 29.13 160 LYS B O 1
ATOM 3620 N N . ASN B 1 161 ? -13.981 14.342 17.429 1.00 26.23 161 ASN B N 1
ATOM 3621 C CA . ASN B 1 161 ? -13.979 13.281 18.415 1.00 30.07 161 ASN B CA 1
ATOM 3622 C C . ASN B 1 161 ? -14.316 11.914 17.817 1.00 28.15 161 ASN B C 1
ATOM 3623 O O . ASN B 1 161 ? -15.029 11.841 16.870 1.00 31.11 161 ASN B O 1
ATOM 3628 N N . GLU B 1 162 ? -13.833 10.842 18.396 1.00 28.73 162 GLU B N 1
ATOM 3629 C CA . GLU B 1 162 ? -14.305 9.533 18.028 1.00 26.61 162 GLU B CA 1
ATOM 3630 C C . GLU B 1 162 ? -15.110 8.913 19.162 1.00 28.38 162 GLU B C 1
ATOM 3631 O O . GLU B 1 162 ? -14.801 9.114 20.284 1.00 28.66 162 GLU B O 1
ATOM 3637 N N . GLY B 1 163 ? -16.133 8.156 18.843 1.00 23.65 163 GLY B N 1
ATOM 3638 C CA . GLY B 1 163 ? -16.930 7.512 19.836 1.00 27.10 163 GLY B CA 1
ATOM 3639 C C . GLY B 1 163 ? -18.335 7.239 19.375 1.00 28.49 163 GLY B C 1
ATOM 3640 O O . GLY B 1 163 ? -18.580 7.074 18.219 1.00 20.24 163 GLY B O 1
ATOM 3641 N N . ALA B 1 164 ? -19.243 7.166 20.315 1.00 23.02 164 ALA B N 1
ATOM 3642 C CA . ALA B 1 164 ? -20.589 6.852 19.989 1.00 30.48 164 ALA B CA 1
ATOM 3643 C C . ALA B 1 164 ? -21.555 7.505 20.938 1.00 30.35 164 ALA B C 1
ATOM 3644 O O . ALA B 1 164 ? -21.208 7.939 22.001 1.00 29.83 164 ALA B O 1
ATOM 3646 N N . VAL B 1 165 ? -22.799 7.572 20.525 1.00 27.90 165 VAL B N 1
ATOM 3647 C CA . VAL B 1 165 ? -23.851 8.162 21.311 1.00 26.42 165 VAL B CA 1
ATOM 3648 C C . VAL B 1 165 ? -24.968 7.170 21.632 1.00 27.76 165 VAL B C 1
ATOM 3649 O O . VAL B 1 165 ? -25.556 6.599 20.761 1.00 31.26 165 VAL B O 1
ATOM 3653 N N . TYR B 1 166 ? -25.226 6.950 22.899 1.00 30.31 166 TYR B N 1
ATOM 3654 C CA . TYR B 1 166 ? -26.233 6.008 23.319 1.00 27.99 166 TYR B CA 1
ATOM 3655 C C . TYR B 1 166 ? -27.462 6.745 23.732 1.00 30.18 166 TYR B C 1
ATOM 3656 O O . TYR B 1 166 ? -27.359 7.778 24.335 1.00 30.28 166 TYR B O 1
ATOM 3665 N N . GLN B 1 167 ? -28.629 6.202 23.401 1.00 29.44 167 GLN B N 1
ATOM 3666 C CA . GLN B 1 167 ? -29.896 6.832 23.752 1.00 27.39 167 GLN B CA 1
ATOM 3667 C C . GLN B 1 167 ? -30.739 5.913 24.629 1.00 31.31 167 GLN B C 1
ATOM 3668 O O . GLN B 1 167 ? -30.843 4.715 24.369 1.00 39.29 167 GLN B O 1
ATOM 3674 N N . LEU B 1 168 ? -31.310 6.410 25.683 1.00 27.48 168 LEU B N 1
ATOM 3675 C CA . LEU B 1 168 ? -32.155 5.548 26.471 1.00 33.29 168 LEU B CA 1
ATOM 3676 C C . LEU B 1 168 ? -33.573 6.064 26.416 1.00 33.04 168 LEU B C 1
ATOM 3677 O O . LEU B 1 168 ? -33.829 7.233 26.624 1.00 28.53 168 LEU B O 1
ATOM 3682 N N . GLN B 1 169 ? -34.473 5.143 26.079 1.00 39.42 169 GLN B N 1
ATOM 3683 C CA . GLN B 1 169 ? -35.876 5.378 25.927 1.00 31.88 169 GLN B CA 1
ATOM 3684 C C . GLN B 1 169 ? -36.247 6.732 25.329 1.00 33.50 169 GLN B C 1
ATOM 3685 O O . GLN B 1 169 ? -37.222 7.319 25.713 1.00 34.35 169 GLN B O 1
ATOM 3691 N N . ASP B 1 170 ? -35.495 7.184 24.354 1.00 30.71 170 ASP B N 1
ATOM 3692 C CA . ASP B 1 170 ? -35.717 8.458 23.725 1.00 35.19 170 ASP B CA 1
ATOM 3693 C C . ASP B 1 170 ? -35.825 9.630 24.701 1.00 33.59 170 ASP B C 1
ATOM 3694 O O . ASP B 1 170 ? -36.305 10.670 24.382 1.00 33.49 170 ASP B O 1
ATOM 3699 N N . LYS B 1 171 ? -35.257 9.467 25.865 1.00 31.88 171 LYS B N 1
ATOM 3700 C CA . LYS B 1 171 ? -35.354 10.460 26.871 1.00 37.71 171 LYS B CA 1
ATOM 3701 C C . LYS B 1 171 ? -33.964 10.914 27.338 1.00 28.59 171 LYS B C 1
ATOM 3702 O O . LYS B 1 171 ? -33.779 11.976 27.797 1.00 25.37 171 LYS B O 1
ATOM 3708 N N . GLU B 1 172 ? -32.991 10.050 27.230 1.00 25.82 172 GLU B N 1
ATOM 3709 C CA . GLU B 1 172 ? -31.672 10.320 27.755 1.00 28.38 172 GLU B CA 1
ATOM 3710 C C . GLU B 1 172 ? -30.597 10.056 26.726 1.00 29.55 172 GLU B C 1
ATOM 3711 O O . GLU B 1 172 ? -30.786 9.256 25.874 1.00 26.87 172 GLU B O 1
ATOM 3717 N N . GLU B 1 173 ? -29.448 10.703 26.841 1.00 24.54 173 GLU B N 1
ATOM 3718 C CA . GLU B 1 173 ? -28.357 10.589 25.883 1.00 25.78 173 GLU B CA 1
ATOM 3719 C C . GLU B 1 173 ? -27.001 10.603 26.512 1.00 23.79 173 GLU B C 1
ATOM 3720 O O . GLU B 1 173 ? -26.756 11.347 27.381 1.00 25.90 173 GLU B O 1
ATOM 3726 N N . LEU B 1 174 ? -26.123 9.752 26.040 1.00 25.49 174 LEU B N 1
ATOM 3727 C CA . LEU B 1 174 ? -24.760 9.651 26.502 1.00 22.95 174 LEU B CA 1
ATOM 3728 C C . LEU B 1 174 ? -23.774 9.564 25.350 1.00 29.51 174 LEU B C 1
ATOM 3729 O O . LEU B 1 174 ? -23.806 8.660 24.548 1.00 25.45 174 LEU B O 1
ATOM 3734 N N . MET B 1 175 ? -22.886 10.526 25.272 1.00 29.39 175 MET B N 1
ATOM 3735 C CA . MET B 1 175 ? -21.919 10.562 24.199 1.00 26.40 175 MET B CA 1
ATOM 3736 C C . MET B 1 175 ? -20.612 10.040 24.665 1.00 25.16 175 MET B C 1
ATOM 3737 O O . MET B 1 175 ? -20.063 10.571 25.560 1.00 24.94 175 MET B O 1
ATOM 3742 N N . GLU B 1 176 ? -20.121 8.983 24.035 1.00 30.40 176 GLU B N 1
ATOM 3743 C CA . GLU B 1 176 ? -18.837 8.459 24.483 1.00 28.78 176 GLU B CA 1
ATOM 3744 C C . GLU B 1 176 ? -17.695 9.016 23.650 1.00 25.38 176 GLU B C 1
ATOM 3745 O O . GLU B 1 176 ? -17.620 8.732 22.498 1.00 26.72 176 GLU B O 1
ATOM 3751 N N . LEU B 1 177 ? -16.814 9.772 24.251 1.00 26.80 177 LEU B N 1
ATOM 3752 C CA . LEU B 1 177 ? -15.909 10.525 23.445 1.00 24.97 177 LEU B CA 1
ATOM 3753 C C . LEU B 1 177 ? -14.462 10.308 23.740 1.00 24.12 177 LEU B C 1
ATOM 3754 O O . LEU B 1 177 ? -14.094 10.263 24.857 1.00 29.96 177 LEU B O 1
ATOM 3759 N N . THR B 1 178 ? -13.667 10.238 22.705 1.00 22.85 178 THR B N 1
ATOM 3760 C CA . THR B 1 178 ? -12.239 10.138 22.816 1.00 28.46 178 THR B CA 1
ATOM 3761 C C . THR B 1 178 ? -11.542 10.966 21.759 1.00 24.95 178 THR B C 1
ATOM 3762 O O . THR B 1 178 ? -11.990 11.071 20.658 1.00 27.23 178 THR B O 1
ATOM 3766 N N . LEU B 1 179 ? -10.397 11.507 22.102 1.00 26.45 179 LEU B N 1
ATOM 3767 C CA . LEU B 1 179 ? -9.618 12.299 21.193 1.00 21.80 179 LEU B CA 1
ATOM 3768 C C . LEU B 1 179 ? -8.932 11.523 20.124 1.00 24.64 179 LEU B C 1
ATOM 3769 O O . LEU B 1 179 ? -8.641 10.392 20.305 1.00 27.06 179 LEU B O 1
ATOM 3774 N N . SER B 1 180 ? -8.693 12.131 18.992 1.00 29.83 180 SER B N 1
ATOM 3775 C CA . SER B 1 180 ? -7.682 11.662 18.064 1.00 29.57 180 SER B CA 1
ATOM 3776 C C . SER B 1 180 ? -6.319 11.643 18.756 1.00 29.70 180 SER B C 1
ATOM 3777 O O . SER B 1 180 ? -6.121 12.371 19.693 1.00 33.30 180 SER B O 1
ATOM 3780 N N . ASP B 1 181 ? -5.438 10.764 18.337 1.00 35.91 181 ASP B N 1
ATOM 3781 C CA . ASP B 1 181 ? -4.133 10.725 18.964 1.00 35.31 181 ASP B CA 1
ATOM 3782 C C . ASP B 1 181 ? -3.465 12.111 18.964 1.00 28.31 181 ASP B C 1
ATOM 3783 O O . ASP B 1 181 ? -3.047 12.559 19.972 1.00 28.98 181 ASP B O 1
ATOM 3788 N N . LEU B 1 182 ? -3.492 12.795 17.837 1.00 26.30 182 LEU B N 1
ATOM 3789 C CA . LEU B 1 182 ? -2.999 14.152 17.747 1.00 27.03 182 LEU B CA 1
ATOM 3790 C C . LEU B 1 182 ? -3.544 15.021 18.853 1.00 30.71 182 LEU B C 1
ATOM 3791 O O . LEU B 1 182 ? -2.827 15.608 19.563 1.00 25.27 182 LEU B O 1
ATOM 3796 N N . ALA B 1 183 ? -4.850 15.061 18.989 1.00 29.65 183 ALA B N 1
ATOM 3797 C CA . ALA B 1 183 ? -5.522 15.766 20.046 1.00 25.67 183 ALA B CA 1
ATOM 3798 C C . ALA B 1 183 ? -5.169 15.288 21.421 1.00 30.42 183 ALA B C 1
ATOM 3799 O O . ALA B 1 183 ? -5.031 16.061 22.293 1.00 26.31 183 ALA B O 1
ATOM 3801 N N . GLU B 1 184 ? -4.926 13.995 21.585 1.00 27.70 184 GLU B N 1
ATOM 3802 C CA . GLU B 1 184 ? -4.637 13.428 22.885 1.00 26.87 184 GLU B CA 1
ATOM 3803 C C . GLU B 1 184 ? -3.306 13.877 23.479 1.00 29.43 184 GLU B C 1
ATOM 3804 O O . GLU B 1 184 ? -3.183 14.058 24.649 1.00 28.66 184 GLU B O 1
ATOM 3810 N N . GLY B 1 185 ? -2.336 14.078 22.623 1.00 29.90 185 GLY B N 1
ATOM 3811 C CA . GLY B 1 185 ? -1.052 14.583 23.013 1.00 26.98 185 GLY B CA 1
ATOM 3812 C C . GLY B 1 185 ? -1.080 15.884 23.755 1.00 31.18 185 GLY B C 1
ATOM 3813 O O . GLY B 1 185 ? -0.175 16.202 24.421 1.00 32.69 185 GLY B O 1
ATOM 3814 N N . PHE B 1 186 ? -2.146 16.652 23.623 1.00 32.61 186 PHE B N 1
ATOM 3815 C CA . PHE B 1 186 ? -2.253 17.930 24.291 1.00 25.63 186 PHE B CA 1
ATOM 3816 C C . PHE B 1 186 ? -3.164 17.955 25.495 1.00 25.27 186 PHE B C 1
ATOM 3817 O O . PHE B 1 186 ? -3.249 18.940 26.142 1.00 23.31 186 PHE B O 1
ATOM 3825 N N . ARG B 1 187 ? -3.836 16.849 25.776 1.00 26.38 187 ARG B N 1
ATOM 3826 C CA . ARG B 1 187 ? -4.917 16.839 26.738 1.00 26.88 187 ARG B CA 1
ATOM 3827 C C . ARG B 1 187 ? -4.542 17.300 28.112 1.00 28.94 187 ARG B C 1
ATOM 3828 O O . ARG B 1 187 ? -5.283 18.064 28.708 1.00 28.22 187 ARG B O 1
ATOM 3836 N N . GLU B 1 188 ? -3.396 16.865 28.582 1.00 25.67 188 GLU B N 1
ATOM 3837 C CA . GLU B 1 188 ? -2.940 17.273 29.865 1.00 25.71 188 GLU B CA 1
ATOM 3838 C C . GLU B 1 188 ? -2.388 18.690 29.909 1.00 26.43 188 GLU B C 1
ATOM 3839 O O . GLU B 1 188 ? -2.167 19.212 30.941 1.00 33.08 188 GLU B O 1
ATOM 3845 N N . LYS B 1 189 ? -2.228 19.299 28.769 1.00 26.60 189 LYS B N 1
ATOM 3846 C CA . LYS B 1 189 ? -1.678 20.638 28.724 1.00 31.73 189 LYS B CA 1
ATOM 3847 C C . LYS B 1 189 ? -2.781 21.679 28.639 1.00 23.63 189 LYS B C 1
ATOM 3848 O O . LYS B 1 189 ? -2.563 22.804 28.914 1.00 23.03 189 LYS B O 1
ATOM 3854 N N . PHE B 1 190 ? -3.971 21.278 28.217 1.00 21.17 190 PHE B N 1
ATOM 3855 C CA . PHE B 1 190 ? -5.183 22.067 28.379 1.00 23.54 190 PHE B CA 1
ATOM 3856 C C . PHE B 1 190 ? -5.770 21.867 29.800 1.00 21.75 190 PHE B C 1
ATOM 3857 O O . PHE B 1 190 ? -5.553 20.873 30.388 1.00 20.26 190 PHE B O 1
ATOM 3865 N N . LYS B 1 191 ? -6.450 22.851 30.320 1.00 21.47 191 LYS B N 1
ATOM 3866 C CA . LYS B 1 191 ? -7.250 22.663 31.513 1.00 22.63 191 LYS B CA 1
ATOM 3867 C C . LYS B 1 191 ? -8.607 22.002 31.180 1.00 29.26 191 LYS B C 1
ATOM 3868 O O . LYS B 1 191 ? -9.096 21.238 31.950 1.00 31.99 191 LYS B O 1
ATOM 3874 N N . ALA B 1 192 ? -9.153 22.260 30.005 1.00 19.49 192 ALA B N 1
ATOM 3875 C CA . ALA B 1 192 ? -10.312 21.591 29.493 1.00 20.84 192 ALA B CA 1
ATOM 3876 C C . ALA B 1 192 ? -10.193 21.601 27.991 1.00 21.85 192 ALA B C 1
ATOM 3877 O O . ALA B 1 192 ? -10.311 22.598 27.359 1.00 34.11 192 ALA B O 1
ATOM 3879 N N . HIS B 1 193 ? -9.964 20.452 27.427 1.00 16.12 193 HIS B N 1
ATOM 3880 C CA . HIS B 1 193 ? -9.650 20.305 26.031 1.00 19.09 193 HIS B CA 1
ATOM 3881 C C . HIS B 1 193 ? -10.747 20.828 25.079 1.00 26.23 193 HIS B C 1
ATOM 3882 O O . HIS B 1 193 ? -11.836 20.333 25.038 1.00 24.98 193 HIS B O 1
ATOM 3889 N N . PRO B 1 194 ? -10.397 21.837 24.306 1.00 27.54 194 PRO B N 1
ATOM 3890 C CA . PRO B 1 194 ? -11.341 22.492 23.414 1.00 20.12 194 PRO B CA 1
ATOM 3891 C C . PRO B 1 194 ? -12.032 21.520 22.470 1.00 23.06 194 PRO B C 1
ATOM 3892 O O . PRO B 1 194 ? -13.114 21.783 22.145 1.00 21.93 194 PRO B O 1
ATOM 3896 N N . ALA B 1 195 ? -11.399 20.414 22.102 1.00 24.00 195 ALA B N 1
ATOM 3897 C CA . ALA B 1 195 ? -12.035 19.394 21.300 1.00 22.37 195 ALA B CA 1
ATOM 3898 C C . ALA B 1 195 ? -13.142 18.680 22.016 1.00 22.15 195 ALA B C 1
ATOM 3899 O O . ALA B 1 195 ? -14.166 18.448 21.442 1.00 23.17 195 ALA B O 1
ATOM 3901 N N . PHE B 1 196 ? -12.939 18.377 23.290 1.00 23.20 196 PHE B N 1
ATOM 3902 C CA . PHE B 1 196 ? -13.898 17.710 24.123 1.00 16.11 196 PHE B CA 1
ATOM 3903 C C . PHE B 1 196 ? -15.040 18.673 24.364 1.00 21.32 196 PHE B C 1
ATOM 3904 O O . PHE B 1 196 ? -16.145 18.298 24.307 1.00 27.85 196 PHE B O 1
ATOM 3912 N N . LEU B 1 197 ? -14.751 19.919 24.647 1.00 22.26 197 LEU B N 1
ATOM 3913 C CA . LEU B 1 197 ? -15.747 20.952 24.827 1.00 18.53 197 LEU B CA 1
ATOM 3914 C C . LEU B 1 197 ? -16.618 21.196 23.578 1.00 21.23 197 LEU B C 1
ATOM 3915 O O . LEU B 1 197 ? -17.818 21.258 23.629 1.00 17.59 197 LEU B O 1
ATOM 3920 N N . ASP B 1 198 ? -15.984 21.316 22.422 1.00 21.35 198 ASP B N 1
ATOM 3921 C CA . ASP B 1 198 ? -16.665 21.414 21.166 1.00 12.80 198 ASP B CA 1
ATOM 3922 C C . ASP B 1 198 ? -17.650 20.286 20.967 1.00 22.25 198 ASP B C 1
ATOM 3923 O O . ASP B 1 198 ? -18.795 20.512 20.732 1.00 18.46 198 ASP B O 1
ATOM 3928 N N . ALA B 1 199 ? -17.167 19.058 21.129 1.00 21.70 199 ALA B N 1
ATOM 3929 C CA . ALA B 1 199 ? -17.971 17.905 20.862 1.00 19.40 199 ALA B CA 1
ATOM 3930 C C . ALA B 1 199 ? -19.156 17.875 21.796 1.00 25.21 199 ALA B C 1
ATOM 3931 O O . ALA B 1 199 ? -20.228 17.546 21.388 1.00 26.83 199 ALA B O 1
ATOM 3933 N N . SER B 1 200 ? -18.947 18.287 23.036 1.00 19.00 200 SER B N 1
ATOM 3934 C CA . SER B 1 200 ? -19.977 18.305 24.022 1.00 16.11 200 SER B CA 1
ATOM 3935 C C . SER B 1 200 ? -21.099 19.283 23.751 1.00 21.58 200 SER B C 1
ATOM 3936 O O . SER B 1 200 ? -22.164 19.111 24.216 1.00 25.03 200 SER B O 1
ATOM 3939 N N . THR B 1 201 ? -20.831 20.319 22.983 1.00 19.76 201 THR B N 1
ATOM 3940 C CA . THR B 1 201 ? -21.892 21.229 22.612 1.00 23.91 201 THR B CA 1
ATOM 3941 C C . THR B 1 201 ? -22.889 20.596 21.646 1.00 26.81 201 THR B C 1
ATOM 3942 O O . THR B 1 201 ? -23.865 21.204 21.312 1.00 22.75 201 THR B O 1
ATOM 3946 N N . LEU B 1 202 ? -22.592 19.376 21.214 1.00 24.38 202 LEU B N 1
ATOM 3947 C CA . LEU B 1 202 ? -23.494 18.590 20.397 1.00 25.49 202 LEU B CA 1
ATOM 3948 C C . LEU B 1 202 ? -24.468 17.738 21.193 1.00 30.27 202 LEU B C 1
ATOM 3949 O O . LEU B 1 202 ? -25.241 17.004 20.652 1.00 23.91 202 LEU B O 1
ATOM 3954 N N . ALA B 1 203 ? -24.423 17.811 22.516 1.00 28.58 203 ALA B N 1
ATOM 3955 C CA . ALA B 1 203 ? -25.314 17.063 23.369 1.00 22.84 203 ALA B CA 1
ATOM 3956 C C . ALA B 1 203 ? -26.759 17.218 22.974 1.00 29.82 203 ALA B C 1
ATOM 3957 O O . ALA B 1 203 ? -27.265 18.296 22.788 1.00 28.92 203 ALA B O 1
ATOM 3959 N N . GLY B 1 204 ? -27.424 16.100 22.880 1.00 26.99 204 GLY B N 1
ATOM 3960 C CA . GLY B 1 204 ? -28.808 16.064 22.571 1.00 24.45 204 GLY B CA 1
ATOM 3961 C C . GLY B 1 204 ? -29.072 15.763 21.129 1.00 29.76 204 GLY B C 1
ATOM 3962 O O . GLY B 1 204 ? -30.184 15.590 20.731 1.00 27.81 204 GLY B O 1
ATOM 3963 N N . SER B 1 205 ? -28.019 15.699 20.336 1.00 26.02 205 SER B N 1
ATOM 3964 C CA . SER B 1 205 ? -28.151 15.565 18.899 1.00 26.63 205 SER B CA 1
ATOM 3965 C C . SER B 1 205 ? -28.913 14.333 18.482 1.00 34.86 205 SER B C 1
ATOM 3966 O O . SER B 1 205 ? -29.589 14.361 17.486 1.00 29.62 205 SER B O 1
ATOM 3969 N N . SER B 1 206 ? -28.786 13.267 19.250 1.00 29.49 206 SER B N 1
ATOM 3970 C CA . SER B 1 206 ? -29.446 12.011 18.979 1.00 32.73 206 SER B CA 1
ATOM 3971 C C . SER B 1 206 ? -30.949 12.108 18.996 1.00 36.65 206 SER B C 1
ATOM 3972 O O . SER B 1 206 ? -31.607 11.431 18.289 1.00 43.08 206 SER B O 1
ATOM 3975 N N . PHE B 1 207 ? -31.462 13.027 19.790 1.00 33.00 207 PHE B N 1
ATOM 3976 C CA . PHE B 1 207 ? -32.876 13.204 19.890 1.00 33.75 207 PHE B CA 1
ATOM 3977 C C . PHE B 1 207 ? -33.443 13.664 18.576 1.00 38.52 207 PHE B C 1
ATOM 3978 O O . PHE B 1 207 ? -34.520 13.294 18.227 1.00 39.80 207 PHE B O 1
ATOM 3986 N N . ALA B 1 208 ? -32.694 14.420 17.830 1.00 38.12 208 ALA B N 1
ATOM 3987 C CA . ALA B 1 208 ? -33.239 14.876 16.600 1.00 37.83 208 ALA B CA 1
ATOM 3988 C C . ALA B 1 208 ? -32.979 13.853 15.533 1.00 41.10 208 ALA B C 1
ATOM 3989 O O . ALA B 1 208 ? -33.530 13.926 14.479 1.00 41.44 208 ALA B O 1
ATOM 3991 N N . LEU B 1 209 ? -32.080 12.913 15.770 1.00 39.05 209 LEU B N 1
ATOM 3992 C CA . LEU B 1 209 ? -31.864 11.864 14.782 1.00 40.53 209 LEU B CA 1
ATOM 3993 C C . LEU B 1 209 ? -33.002 10.867 14.865 1.00 39.77 209 LEU B C 1
ATOM 3994 O O . LEU B 1 209 ? -33.373 10.228 13.912 1.00 43.16 209 LEU B O 1
ATOM 3999 N N . SER B 1 210 ? -33.537 10.749 16.047 1.00 37.47 210 SER B N 1
ATOM 4000 C CA . SER B 1 210 ? -34.432 9.689 16.333 1.00 39.10 210 SER B CA 1
ATOM 4001 C C . SER B 1 210 ? -35.851 10.139 16.107 1.00 44.00 210 SER B C 1
ATOM 4002 O O . SER B 1 210 ? -36.772 9.474 16.473 1.00 39.81 210 SER B O 1
ATOM 4005 N N . ALA B 1 211 ? -36.011 11.269 15.446 1.00 50.66 211 ALA B N 1
ATOM 4006 C CA . ALA B 1 211 ? -37.315 11.816 15.240 1.00 45.54 211 ALA B CA 1
ATOM 4007 C C . ALA B 1 211 ? -37.353 12.613 13.950 1.00 40.37 211 ALA B C 1
ATOM 4008 O O . ALA B 1 211 ? -36.420 12.573 13.168 1.00 36.18 211 ALA B O 1
ATOM 4010 N N . PRO B 1 218 ? -28.521 24.995 11.234 1.00 35.56 218 PRO B N 1
ATOM 4011 C CA . PRO B 1 218 ? -27.297 25.611 11.736 1.00 34.27 218 PRO B CA 1
ATOM 4012 C C . PRO B 1 218 ? -27.528 26.359 13.025 1.00 32.23 218 PRO B C 1
ATOM 4013 O O . PRO B 1 218 ? -28.052 27.428 12.982 1.00 33.26 218 PRO B O 1
ATOM 4017 N N . TYR B 1 219 ? -27.125 25.792 14.148 1.00 28.89 219 TYR B N 1
ATOM 4018 C CA . TYR B 1 219 ? -27.272 26.424 15.426 1.00 26.17 219 TYR B CA 1
ATOM 4019 C C . TYR B 1 219 ? -25.925 26.596 16.119 1.00 31.82 219 TYR B C 1
ATOM 4020 O O . TYR B 1 219 ? -25.180 25.677 16.264 1.00 34.53 219 TYR B O 1
ATOM 4029 N N . ILE B 1 220 ? -25.628 27.805 16.534 1.00 26.77 220 ILE B N 1
ATOM 4030 C CA . ILE B 1 220 ? -24.370 28.124 17.172 1.00 26.82 220 ILE B CA 1
ATOM 4031 C C . ILE B 1 220 ? -24.462 28.515 18.675 1.00 27.68 220 ILE B C 1
ATOM 4032 O O . ILE B 1 220 ? -25.346 29.228 19.089 1.00 20.15 220 ILE B O 1
ATOM 4037 N N . PRO B 1 221 ? -23.536 28.038 19.483 1.00 20.96 221 PRO B N 1
ATOM 4038 C CA . PRO B 1 221 ? -23.514 28.370 20.901 1.00 26.77 221 PRO B CA 1
ATOM 4039 C C . PRO B 1 221 ? -23.588 29.869 21.125 1.00 26.72 221 PRO B C 1
ATOM 4040 O O . PRO B 1 221 ? -22.952 30.608 20.457 1.00 21.38 221 PRO B O 1
ATOM 4044 N N . PHE B 1 222 ? -24.423 30.265 22.058 1.00 25.75 222 PHE B N 1
ATOM 4045 C CA . PHE B 1 222 ? -24.729 31.645 22.296 1.00 22.75 222 PHE B CA 1
ATOM 4046 C C . PHE B 1 222 ? -24.579 32.098 23.737 1.00 20.80 222 PHE B C 1
ATOM 4047 O O . PHE B 1 222 ? -23.895 33.005 24.010 1.00 19.37 222 PHE B O 1
ATOM 4055 N N . MET B 1 223 ? -25.239 31.446 24.655 1.00 18.50 223 MET B N 1
ATOM 4056 C CA . MET B 1 223 ? -25.076 31.721 26.077 1.00 20.99 223 MET B CA 1
ATOM 4057 C C . MET B 1 223 ? -24.874 30.464 26.898 1.00 18.88 223 MET B C 1
ATOM 4058 O O . MET B 1 223 ? -25.331 29.437 26.510 1.00 19.92 223 MET B O 1
ATOM 4063 N N . ILE B 1 224 ? -24.203 30.570 28.037 1.00 19.61 224 ILE B N 1
ATOM 4064 C CA . ILE B 1 224 ? -24.188 29.468 28.987 1.00 22.26 224 ILE B CA 1
ATOM 4065 C C . ILE B 1 224 ? -24.509 30.034 30.400 1.00 23.02 224 ILE B C 1
ATOM 4066 O O . ILE B 1 224 ? -23.866 30.944 30.854 1.00 19.16 224 ILE B O 1
ATOM 4071 N N . ASP B 1 225 ? -25.495 29.499 31.079 1.00 24.89 225 ASP B N 1
ATOM 4072 C CA . ASP B 1 225 ? -25.810 30.001 32.399 1.00 23.62 225 ASP B CA 1
ATOM 4073 C C . ASP B 1 225 ? -24.725 29.706 33.380 1.00 20.52 225 ASP B C 1
ATOM 4074 O O . ASP B 1 225 ? -24.334 30.539 34.107 1.00 23.22 225 ASP B O 1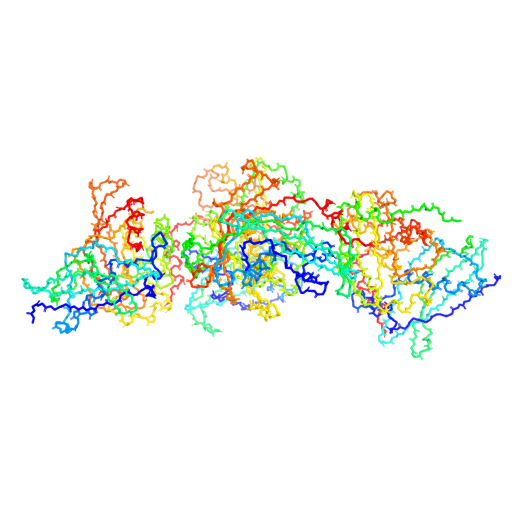
ATOM 4079 N N . ARG B 1 226 ? -24.180 28.503 33.309 1.00 25.12 226 ARG B N 1
ATOM 4080 C CA . ARG B 1 226 ? -23.144 28.058 34.220 1.00 22.27 226 ARG B CA 1
ATOM 4081 C C . ARG B 1 226 ? -22.296 26.910 33.726 1.00 22.18 226 ARG B C 1
ATOM 4082 O O . ARG B 1 226 ? -22.791 25.923 33.265 1.00 18.22 226 ARG B O 1
ATOM 4090 N N . PHE B 1 227 ? -21.000 27.064 33.812 1.00 18.93 227 PHE B N 1
ATOM 4091 C CA . PHE B 1 227 ? -20.093 25.990 33.487 1.00 20.40 227 PHE B CA 1
ATOM 4092 C C . PHE B 1 227 ? -19.035 25.845 34.545 1.00 24.15 227 PHE B C 1
ATOM 4093 O O . PHE B 1 227 ? -18.464 26.808 34.914 1.00 25.69 227 PHE B O 1
ATOM 4101 N N . CYS B 1 228 ? -18.807 24.647 35.029 1.00 18.14 228 CYS B N 1
ATOM 4102 C CA . CYS B 1 228 ? -17.857 24.380 36.093 1.00 24.18 228 CYS B CA 1
ATOM 4103 C C . CYS B 1 228 ? -17.082 23.097 35.889 1.00 27.12 228 CYS B C 1
ATOM 4104 O O . CYS B 1 228 ? -17.664 22.064 35.689 1.00 25.91 228 CYS B O 1
ATOM 4107 N N . MET B 1 229 ? -15.774 23.168 35.950 1.00 26.66 229 MET B N 1
ATOM 4108 C CA . MET B 1 229 ? -14.942 21.999 35.919 1.00 25.14 229 MET B CA 1
ATOM 4109 C C . MET B 1 229 ? -14.643 21.572 37.318 1.00 30.83 229 MET B C 1
ATOM 4110 O O . MET B 1 229 ? -14.224 22.341 38.131 1.00 27.74 229 MET B O 1
ATOM 4115 N N . TYR B 1 230 ? -14.930 20.328 37.592 1.00 28.06 230 TYR B N 1
ATOM 4116 C CA . TYR B 1 230 ? -14.716 19.789 38.897 1.00 26.72 230 TYR B CA 1
ATOM 4117 C C . TYR B 1 230 ? -13.502 18.873 38.898 1.00 30.44 230 TYR B C 1
ATOM 4118 O O . TYR B 1 230 ? -12.781 18.839 39.839 1.00 30.76 230 TYR B O 1
ATOM 4127 N N . GLN B 1 231 ? -13.244 18.194 37.808 1.00 26.52 231 GLN B N 1
ATOM 4128 C CA . GLN B 1 231 ? -12.128 17.289 37.706 1.00 27.28 231 GLN B CA 1
ATOM 4129 C C . GLN B 1 231 ? -11.585 17.339 36.278 1.00 30.27 231 GLN B C 1
ATOM 4130 O O . GLN B 1 231 ? -12.316 17.638 35.398 1.00 28.33 231 GLN B O 1
ATOM 4136 N N . PRO B 1 232 ? -10.322 16.998 36.057 1.00 25.93 232 PRO B N 1
ATOM 4137 C CA . PRO B 1 232 ? -9.737 17.028 34.732 1.00 24.88 232 PRO B CA 1
ATOM 4138 C C . PRO B 1 232 ? -10.216 15.958 33.835 1.00 29.63 232 PRO B C 1
ATOM 4139 O O . PRO B 1 232 ? -10.572 14.924 34.292 1.00 30.47 232 PRO B O 1
ATOM 4143 N N . PHE B 1 233 ? -10.220 16.223 32.533 1.00 26.19 233 PHE B N 1
ATOM 4144 C CA . PHE B 1 233 ? -10.671 15.242 31.553 1.00 23.71 233 PHE B CA 1
ATOM 4145 C C . PHE B 1 233 ? -9.715 14.055 31.484 1.00 30.65 233 PHE B C 1
ATOM 4146 O O . PHE B 1 233 ? -8.505 14.213 31.672 1.00 34.96 233 PHE B O 1
ATOM 4154 N N . PRO B 1 234 ? -10.302 12.913 31.304 1.00 28.57 234 PRO B N 1
ATOM 4155 C CA . PRO B 1 234 ? -9.580 11.730 31.024 1.00 30.44 234 PRO B CA 1
ATOM 4156 C C . PRO B 1 234 ? -9.665 11.694 29.526 1.00 35.56 234 PRO B C 1
ATOM 4157 O O . PRO B 1 234 ? -9.749 12.620 28.815 1.00 34.32 234 PRO B O 1
ATOM 4161 N N . LYS B 1 235 ? -9.767 10.519 29.063 1.00 35.28 235 LYS B N 1
ATOM 4162 C CA . LYS B 1 235 ? -9.505 10.114 27.687 1.00 30.87 235 LYS B CA 1
ATOM 4163 C C . LYS B 1 235 ? -10.805 9.871 26.927 1.00 35.03 235 LYS B C 1
ATOM 4164 O O . LYS B 1 235 ? -10.988 10.369 25.817 1.00 31.83 235 LYS B O 1
ATOM 4170 N N . THR B 1 236 ? -11.703 9.101 27.533 1.00 35.88 236 THR B N 1
ATOM 4171 C CA . THR B 1 236 ? -12.986 8.790 26.914 1.00 30.08 236 THR B CA 1
ATOM 4172 C C . THR B 1 236 ? -14.145 9.317 27.754 1.00 29.51 236 THR B C 1
ATOM 4173 O O . THR B 1 236 ? -14.894 8.544 28.352 1.00 25.91 236 THR B O 1
ATOM 4177 N N . ILE B 1 237 ? -14.287 10.638 27.795 1.00 23.62 237 ILE B N 1
ATOM 4178 C CA . ILE B 1 237 ? -15.343 11.264 28.553 1.00 23.88 237 ILE B CA 1
ATOM 4179 C C . ILE B 1 237 ? -16.760 10.842 28.143 1.00 24.12 237 ILE B C 1
ATOM 4180 O O . ILE B 1 237 ? -16.977 10.266 27.112 1.00 23.00 237 ILE B O 1
ATOM 4185 N N . TYR B 1 238 ? -17.732 11.086 28.994 1.00 21.20 238 TYR B N 1
ATOM 4186 C CA . TYR B 1 238 ? -19.110 10.751 28.694 1.00 25.16 238 TYR B CA 1
ATOM 4187 C C . TYR B 1 238 ? -19.999 11.935 28.960 1.00 24.89 238 TYR B C 1
ATOM 4188 O O . TYR B 1 238 ? -20.173 12.338 30.082 1.00 35.35 238 TYR B O 1
ATOM 4197 N N . THR B 1 239 ? -20.585 12.459 27.913 1.00 22.53 239 THR B N 1
ATOM 4198 C CA . THR B 1 239 ? -21.417 13.623 28.017 1.00 22.77 239 THR B CA 1
ATOM 4199 C C . THR B 1 239 ? -22.884 13.282 28.122 1.00 20.94 239 THR B C 1
ATOM 4200 O O . THR B 1 239 ? -23.488 12.941 27.186 1.00 21.76 239 THR B O 1
ATOM 4204 N N . TYR B 1 240 ? -23.451 13.349 29.301 1.00 26.59 240 TYR B N 1
ATOM 4205 C CA . TYR B 1 240 ? -24.838 13.044 29.554 1.00 22.70 240 TYR B CA 1
ATOM 4206 C C . TYR B 1 240 ? -25.732 14.227 29.358 1.00 23.95 240 TYR B C 1
ATOM 4207 O O . TYR B 1 240 ? -25.431 15.283 29.780 1.00 24.61 240 TYR B O 1
ATOM 4216 N N . SER B 1 241 ? -26.834 14.024 28.696 1.00 16.30 241 SER B N 1
ATOM 4217 C CA . SER B 1 241 ? -27.872 15.022 28.689 1.00 25.93 241 SER B CA 1
ATOM 4218 C C . SER B 1 241 ? -29.256 14.396 28.579 1.00 30.14 241 SER B C 1
ATOM 4219 O O . SER B 1 241 ? -29.419 13.279 28.159 1.00 26.41 241 SER B O 1
ATOM 4222 N N . ALA B 1 242 ? -30.260 15.145 28.965 1.00 29.61 242 ALA B N 1
ATOM 4223 C CA . ALA B 1 242 ? -31.619 14.665 28.996 1.00 28.41 242 ALA B CA 1
ATOM 4224 C C . ALA B 1 242 ? -32.625 15.588 28.307 1.00 26.55 242 ALA B C 1
ATOM 4225 O O . ALA B 1 242 ? -32.660 16.753 28.548 1.00 23.56 242 ALA B O 1
ATOM 4227 N N . LYS B 1 243 ? -33.467 14.975 27.524 1.00 22.80 243 LYS B N 1
ATOM 4228 C CA . LYS B 1 243 ? -34.453 15.672 26.777 1.00 31.82 243 LYS B CA 1
ATOM 4229 C C . LYS B 1 243 ? -35.258 16.465 27.735 1.00 35.40 243 LYS B C 1
ATOM 4230 O O . LYS B 1 243 ? -35.699 17.539 27.437 1.00 31.76 243 LYS B O 1
ATOM 4236 N N . ASN B 1 244 ? -35.412 15.875 28.882 1.00 31.37 244 ASN B N 1
ATOM 4237 C CA . ASN B 1 244 ? -35.979 16.382 30.061 1.00 33.49 244 ASN B CA 1
ATOM 4238 C C . ASN B 1 244 ? -35.526 17.759 30.475 1.00 32.61 244 ASN B C 1
ATOM 4239 O O . ASN B 1 244 ? -36.282 18.513 30.976 1.00 37.04 244 ASN B O 1
ATOM 4244 N N . SER B 1 245 ? -34.267 18.088 30.234 1.00 34.55 245 SER B N 1
ATOM 4245 C CA . SER B 1 245 ? -33.669 19.374 30.582 1.00 30.28 245 SER B CA 1
ATOM 4246 C C . SER B 1 245 ? -33.631 20.378 29.422 1.00 29.68 245 SER B C 1
ATOM 4247 O O . SER B 1 245 ? -33.121 21.443 29.538 1.00 21.66 245 SER B O 1
ATOM 4250 N N . ARG B 1 246 ? -34.210 20.000 28.304 1.00 28.32 246 ARG B N 1
ATOM 4251 C CA . ARG B 1 246 ? -34.198 20.917 27.199 1.00 33.79 246 ARG B CA 1
ATOM 4252 C C . ARG B 1 246 ? -35.446 21.795 27.103 1.00 31.23 246 ARG B C 1
ATOM 4253 O O . ARG B 1 246 ? -36.517 21.312 27.211 1.00 31.90 246 ARG B O 1
ATOM 4261 N N . THR B 1 247 ? -35.213 23.048 26.804 1.00 28.53 247 THR B N 1
ATOM 4262 C CA . THR B 1 247 ? -36.296 24.010 26.585 1.00 34.05 247 THR B CA 1
ATOM 4263 C C . THR B 1 247 ? -36.029 24.777 25.307 1.00 33.83 247 THR B C 1
ATOM 4264 O O . THR B 1 247 ? -34.903 24.958 24.941 1.00 34.22 247 THR B O 1
ATOM 4268 N N . GLU B 1 248 ? -37.077 25.129 24.594 1.00 32.21 248 GLU B N 1
ATOM 4269 C CA . GLU B 1 248 ? -36.894 25.897 23.382 1.00 34.42 248 GLU B CA 1
ATOM 4270 C C . GLU B 1 248 ? -37.967 26.898 23.149 1.00 40.03 248 GLU B C 1
ATOM 4271 O O . GLU B 1 248 ? -38.898 27.018 23.913 1.00 38.32 248 GLU B O 1
ATOM 4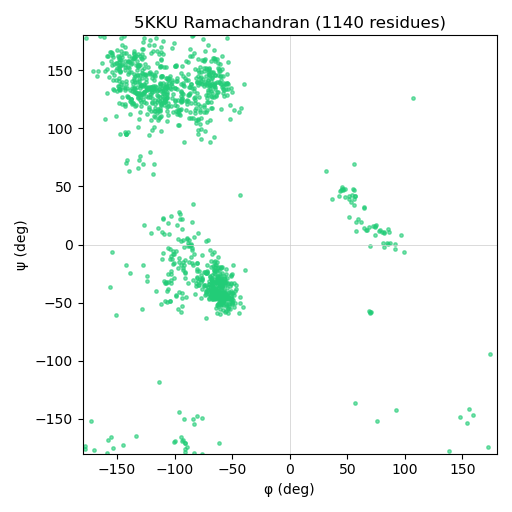277 N N . SER B 1 249 ? -37.802 27.611 22.060 1.00 36.83 249 SER B N 1
ATOM 4278 C CA . SER B 1 249 ? -38.631 28.765 21.962 1.00 36.87 249 SER B CA 1
ATOM 4279 C C . SER B 1 249 ? -40.006 28.456 21.422 1.00 31.86 249 SER B C 1
ATOM 4280 O O . SER B 1 249 ? -40.141 27.852 20.408 1.00 34.52 249 SER B O 1
ATOM 4283 N N . GLY B 1 250 ? -40.937 29.021 22.168 1.00 26.48 250 GLY B N 1
ATOM 4284 C CA . GLY B 1 250 ? -42.336 28.815 21.950 1.00 20.75 250 GLY B CA 1
ATOM 4285 C C . GLY B 1 250 ? -42.751 27.445 22.370 1.00 26.27 250 GLY B C 1
ATOM 4286 O O . GLY B 1 250 ? -43.775 27.017 21.985 1.00 28.02 250 GLY B O 1
ATOM 4287 N N . VAL B 1 251 ? -41.919 26.773 23.141 1.00 21.19 251 VAL B N 1
ATOM 4288 C CA . VAL B 1 251 ? -42.169 25.430 23.590 1.00 26.21 251 VAL B CA 1
ATOM 4289 C C . VAL B 1 251 ? -42.071 24.381 22.475 1.00 25.04 251 VAL B C 1
ATOM 4290 O O . VAL B 1 251 ? -41.368 23.473 22.604 1.00 27.80 251 VAL B O 1
ATOM 4294 N N . SER B 1 252 ? -42.841 24.511 21.432 1.00 22.36 252 SER B N 1
ATOM 4295 C CA . SER B 1 252 ? -42.935 23.533 20.401 1.00 21.33 252 SER B CA 1
ATOM 4296 C C . SER B 1 252 ? -42.763 24.152 19.007 1.00 26.39 252 SER B C 1
ATOM 4297 O O . SER B 1 252 ? -43.696 24.322 18.294 1.00 27.48 252 SER B O 1
ATOM 4300 N N . ASP B 1 253 ? -41.539 24.466 18.639 1.00 24.77 253 ASP B N 1
ATOM 4301 C CA . ASP B 1 253 ? -41.258 25.101 17.356 1.00 26.19 253 ASP B CA 1
ATOM 4302 C C . ASP B 1 253 ? -40.578 24.109 16.454 1.00 26.87 253 ASP B C 1
ATOM 4303 O O . ASP B 1 253 ? -39.731 23.456 16.874 1.00 28.96 253 ASP B O 1
ATOM 4308 N N . SER B 1 254 ? -40.947 24.007 15.213 1.00 28.46 254 SER B N 1
ATOM 4309 C CA . SER B 1 254 ? -40.227 23.160 14.307 1.00 28.41 254 SER B CA 1
ATOM 4310 C C . SER B 1 254 ? -38.981 23.813 13.791 1.00 29.35 254 SER B C 1
ATOM 4311 O O . SER B 1 254 ? -38.155 23.176 13.235 1.00 38.56 254 SER B O 1
ATOM 4314 N N . GLU B 1 255 ? -38.904 25.113 13.971 1.00 25.49 255 GLU B N 1
ATOM 4315 C CA . GLU B 1 255 ? -37.756 25.896 13.608 1.00 31.09 255 GLU B CA 1
ATOM 4316 C C . GLU B 1 255 ? -37.436 26.969 14.662 1.00 29.70 255 GLU B C 1
ATOM 4317 O O . GLU B 1 255 ? -37.542 28.123 14.402 1.00 33.74 255 GLU B O 1
ATOM 4323 N N . PRO B 1 256 ? -37.108 26.549 15.860 1.00 30.30 256 PRO B N 1
ATOM 4324 C CA . PRO B 1 256 ? -36.947 27.481 16.951 1.00 30.72 256 PRO B CA 1
ATOM 4325 C C . PRO B 1 256 ? -35.735 28.364 16.781 1.00 33.59 256 PRO B C 1
ATOM 4326 O O . PRO B 1 256 ? -34.713 27.918 16.353 1.00 31.89 256 PRO B O 1
ATOM 4330 N N . ASP B 1 257 ? -35.891 29.632 17.065 1.00 28.86 257 ASP B N 1
ATOM 4331 C CA . ASP B 1 257 ? -34.849 30.620 17.073 1.00 37.63 257 ASP B CA 1
ATOM 4332 C C . ASP B 1 257 ? -33.679 30.222 17.981 1.00 39.20 257 ASP B C 1
ATOM 4333 O O . ASP B 1 257 ? -32.552 30.336 17.598 1.00 35.66 257 ASP B O 1
ATOM 4338 N N . VAL B 1 258 ? -34.068 29.891 19.201 1.00 39.60 258 VAL B N 1
ATOM 4339 C CA . VAL B 1 258 ? -33.159 29.527 20.264 1.00 33.41 258 VAL B CA 1
ATOM 4340 C C . VAL B 1 258 ? -33.661 28.222 20.867 1.00 34.27 258 VAL B C 1
ATOM 4341 O O . VAL B 1 258 ? -34.840 28.030 20.968 1.00 28.29 258 VAL B O 1
ATOM 4345 N N . TYR B 1 259 ? -32.744 27.375 21.298 1.00 29.90 259 TYR B N 1
ATOM 4346 C CA . TYR B 1 259 ? -33.019 26.317 22.236 1.00 28.82 259 TYR B CA 1
ATOM 4347 C C . TYR B 1 259 ? -31.931 26.065 23.287 1.00 29.48 259 TYR B C 1
ATOM 4348 O O . TYR B 1 259 ? -30.790 26.444 23.102 1.00 26.88 259 TYR B O 1
ATOM 4357 N N . SER B 1 260 ? -32.292 25.454 24.399 1.00 25.53 260 SER B N 1
ATOM 4358 C CA . SER B 1 260 ? -31.408 25.301 25.544 1.00 28.76 260 SER B CA 1
ATOM 4359 C C . SER B 1 260 ? -31.395 23.907 26.112 1.00 29.47 260 SER B C 1
ATOM 4360 O O . SER B 1 260 ? -32.368 23.217 26.030 1.00 28.53 260 SER B O 1
ATOM 4363 N N . ALA B 1 261 ? -30.308 23.543 26.755 1.00 30.32 261 ALA B N 1
ATOM 4364 C CA . ALA B 1 261 ? -30.188 22.255 27.389 1.00 28.82 261 ALA B CA 1
ATOM 4365 C C . ALA B 1 261 ? -29.053 22.175 28.398 1.00 32.46 261 ALA B C 1
ATOM 4366 O O . ALA B 1 261 ? -28.116 22.888 28.287 1.00 29.16 261 ALA B O 1
ATOM 4368 N N . ASP B 1 262 ? -29.126 21.267 29.355 1.00 25.54 262 ASP B N 1
ATOM 4369 C CA . ASP B 1 262 ? -28.037 21.031 30.251 1.00 23.16 262 ASP B CA 1
ATOM 4370 C C . ASP B 1 262 ? -27.283 19.821 29.797 1.00 26.00 262 ASP B C 1
ATOM 4371 O O . ASP B 1 262 ? -27.869 18.970 29.207 1.00 21.64 262 ASP B O 1
ATOM 4376 N N . PHE B 1 263 ? -26.013 19.722 30.108 1.00 24.64 263 PHE B N 1
ATOM 4377 C CA . PHE B 1 263 ? -25.243 18.498 29.982 1.00 22.74 263 PHE B CA 1
ATOM 4378 C C . PHE B 1 263 ? -24.291 18.319 31.146 1.00 23.27 263 PHE B C 1
ATOM 4379 O O . PHE B 1 263 ? -23.908 19.263 31.748 1.00 26.75 263 PHE B O 1
ATOM 4387 N N . THR B 1 264 ? -23.875 17.108 31.424 1.00 23.18 264 THR B N 1
ATOM 4388 C CA . THR B 1 264 ? -22.938 16.810 32.472 1.00 19.58 264 THR B CA 1
ATOM 4389 C C . THR B 1 264 ? -21.890 15.857 31.948 1.00 21.42 264 THR B C 1
ATOM 4390 O O . THR B 1 264 ? -22.210 14.858 31.378 1.00 22.24 264 THR B O 1
ATOM 4394 N N . ILE B 1 265 ? -20.645 16.171 32.188 1.00 20.31 265 ILE B N 1
ATOM 4395 C CA . ILE B 1 265 ? -19.561 15.350 31.689 1.00 20.72 265 ILE B CA 1
ATOM 4396 C C . ILE B 1 265 ? -19.039 14.359 32.736 1.00 22.83 265 ILE B C 1
ATOM 4397 O O . ILE B 1 265 ? -18.671 14.726 33.785 1.00 26.87 265 ILE B O 1
ATOM 4402 N N . TYR B 1 266 ? -19.045 13.102 32.399 1.00 22.88 266 TYR B N 1
ATOM 4403 C CA . TYR B 1 266 ? -18.612 12.062 33.290 1.00 24.95 266 TYR B CA 1
ATOM 4404 C C . TYR B 1 266 ? -17.349 11.339 32.887 1.00 24.17 266 TYR B C 1
ATOM 4405 O O . TYR B 1 266 ? -17.068 11.236 31.745 1.00 28.15 266 TYR B O 1
ATOM 4414 N N . ASP B 1 267 ? -16.631 10.797 33.841 1.00 25.05 267 ASP B N 1
ATOM 4415 C CA . ASP B 1 267 ? -15.509 9.943 33.533 1.00 32.88 267 ASP B CA 1
ATOM 4416 C C . ASP B 1 267 ? -16.078 8.538 33.488 1.00 34.74 267 ASP B C 1
ATOM 4417 O O . ASP B 1 267 ? -17.263 8.342 33.650 1.00 33.80 267 ASP B O 1
ATOM 4422 N N . ARG B 1 268 ? -15.222 7.563 33.302 1.00 36.88 268 ARG B N 1
ATOM 4423 C CA . ARG B 1 268 ? -15.681 6.203 33.304 1.00 35.46 268 ARG B CA 1
ATOM 4424 C C . ARG B 1 268 ? -16.138 5.776 34.668 1.00 33.44 268 ARG B C 1
ATOM 4425 O O . ARG B 1 268 ? -17.105 5.091 34.735 1.00 32.00 268 ARG B O 1
ATOM 4433 N N . ALA B 1 269 ? -15.485 6.154 35.764 1.00 34.64 269 ALA B N 1
ATOM 4434 C CA . ALA B 1 269 ? -16.110 5.654 36.940 1.00 29.84 269 ALA B CA 1
ATOM 4435 C C . ALA B 1 269 ? -17.464 6.281 37.328 1.00 34.11 269 ALA B C 1
ATOM 4436 O O . ALA B 1 269 ? -17.957 5.951 38.378 1.00 35.01 269 ALA B O 1
ATOM 4438 N N . GLY B 1 270 ? -18.030 7.187 36.519 1.00 31.44 270 GLY B N 1
ATOM 4439 C CA . GLY B 1 270 ? -19.216 7.890 36.902 1.00 31.41 270 GLY B CA 1
ATOM 4440 C C . GLY B 1 270 ? -19.033 9.133 37.730 1.00 30.62 270 GLY B C 1
ATOM 4441 O O . GLY B 1 270 ? -19.944 9.629 38.294 1.00 27.21 270 GLY B O 1
ATOM 4442 N N . ASN B 1 271 ? -17.818 9.621 37.810 1.00 32.04 271 ASN B N 1
ATOM 4443 C CA . ASN B 1 271 ? -17.566 10.882 38.466 1.00 28.70 271 ASN B CA 1
ATOM 4444 C C . ASN B 1 271 ? -17.989 12.090 37.642 1.00 25.62 271 ASN B C 1
ATOM 4445 O O . ASN B 1 271 ? -17.888 12.088 36.474 1.00 28.50 271 ASN B O 1
ATOM 4450 N N . VAL B 1 272 ? -18.511 13.123 38.266 1.00 27.64 272 VAL B N 1
ATOM 4451 C CA . VAL B 1 272 ? -18.788 14.352 37.563 1.00 25.39 272 VAL B CA 1
ATOM 4452 C C . VAL B 1 272 ? -17.492 15.103 37.290 1.00 19.88 272 VAL B C 1
ATOM 4453 O O . VAL B 1 272 ? -16.806 15.475 38.168 1.00 22.84 272 VAL B O 1
ATOM 4457 N N . LEU B 1 273 ? -17.169 15.309 36.036 1.00 21.43 273 LEU B N 1
ATOM 4458 C CA . LEU B 1 273 ? -15.991 16.045 35.657 1.00 22.63 273 LEU B CA 1
ATOM 4459 C C . LEU B 1 273 ? -16.370 17.492 35.447 1.00 25.15 273 LEU B C 1
ATOM 4460 O O . LEU B 1 273 ? -15.676 18.341 35.876 1.00 22.64 273 LEU B O 1
ATOM 4465 N N . ALA B 1 274 ? -17.500 17.740 34.812 1.00 24.83 274 ALA B N 1
ATOM 4466 C CA . ALA B 1 274 ? -17.973 19.087 34.567 1.00 21.36 274 ALA B CA 1
ATOM 4467 C C . ALA B 1 274 ? -19.479 19.195 34.485 1.00 22.35 274 ALA B C 1
ATOM 4468 O O . ALA B 1 274 ? -20.151 18.273 34.167 1.00 17.96 274 ALA B O 1
ATOM 4470 N N . GLU B 1 275 ? -19.995 20.367 34.754 1.00 20.20 275 GLU B N 1
ATOM 4471 C CA . GLU B 1 275 ? -21.395 20.632 34.614 1.00 24.08 275 GLU B CA 1
ATOM 4472 C C . GLU B 1 275 ? -21.663 21.847 33.739 1.00 22.45 275 GLU B C 1
ATOM 4473 O O . GLU B 1 275 ? -21.037 22.850 33.875 1.00 20.74 275 GLU B O 1
ATOM 4479 N N . CYS B 1 276 ? -22.632 21.772 32.871 1.00 16.95 276 CYS B N 1
ATOM 4480 C CA . CYS B 1 276 ? -23.054 22.885 32.076 1.00 17.02 276 CYS B CA 1
ATOM 4481 C C . CYS B 1 276 ? -24.538 23.091 32.223 1.00 22.42 276 CYS B C 1
ATOM 4482 O O . CYS B 1 276 ? -25.336 22.269 31.872 1.00 24.40 276 CYS B O 1
ATOM 4485 N N . GLU B 1 277 ? -24.917 24.288 32.653 1.00 15.30 277 GLU B N 1
ATOM 4486 C CA . GLU B 1 277 ? -26.334 24.609 32.777 1.00 22.68 277 GLU B CA 1
ATOM 4487 C C . GLU B 1 277 ? -26.857 25.472 31.625 1.00 23.45 277 GLU B C 1
ATOM 4488 O O . GLU B 1 277 ? -26.320 26.540 31.334 1.00 23.12 277 GLU B O 1
ATOM 4494 N N . LYS B 1 278 ? -27.921 24.991 30.985 1.00 30.67 278 LYS B N 1
ATOM 4495 C CA . LYS B 1 278 ? -28.664 25.750 29.976 1.00 31.99 278 LYS B CA 1
ATOM 4496 C C . LYS B 1 278 ? -27.883 26.272 28.760 1.00 31.51 278 LYS B C 1
ATOM 4497 O O . LYS B 1 278 ? -28.100 27.406 28.332 1.00 43.45 278 LYS B O 1
ATOM 4503 N N . LEU B 1 279 ? -26.988 25.463 28.198 1.00 28.40 279 LEU B N 1
ATOM 4504 C CA . LEU B 1 279 ? -26.288 25.879 27.012 1.00 28.18 279 LEU B CA 1
ATOM 4505 C C . LEU B 1 279 ? -27.317 26.322 25.986 1.00 26.30 279 LEU B C 1
ATOM 4506 O O . LEU B 1 279 ? -28.094 25.553 25.513 1.00 28.75 279 LEU B O 1
ATOM 4511 N N . THR B 1 280 ? -27.431 27.607 25.730 1.00 23.94 280 THR B N 1
ATOM 4512 C CA . THR B 1 280 ? -28.355 28.098 24.732 1.00 21.67 280 THR B CA 1
ATOM 4513 C C . THR B 1 280 ? -27.599 28.213 23.427 1.00 26.14 280 THR B C 1
ATOM 4514 O O . THR B 1 280 ? -26.563 28.790 23.412 1.00 26.30 280 THR B O 1
ATOM 4518 N N . VAL B 1 281 ? -28.147 27.648 22.367 1.00 20.66 281 VAL B N 1
ATOM 4519 C CA . VAL B 1 281 ? -27.631 27.800 21.025 1.00 21.70 281 VAL B CA 1
ATOM 4520 C C . VAL B 1 281 ? -28.581 28.611 20.157 1.00 27.25 281 VAL B C 1
ATOM 4521 O O . VAL B 1 281 ? -29.713 28.695 20.482 1.00 28.52 281 VAL B O 1
ATOM 4525 N N . LYS B 1 282 ? -28.113 29.201 19.079 1.00 28.27 282 LYS B N 1
ATOM 4526 C CA . LYS B 1 282 ? -29.115 29.916 18.306 1.00 28.94 282 LYS B CA 1
ATOM 4527 C C . LYS B 1 282 ? -28.981 29.785 16.797 1.00 29.60 282 LYS B C 1
ATOM 4528 O O . LYS B 1 282 ? -27.913 29.891 16.267 1.00 28.24 282 LYS B O 1
ATOM 4534 N N . ARG B 1 283 ? -30.150 29.844 16.209 1.00 32.51 283 ARG B N 1
ATOM 4535 C CA . ARG B 1 283 ? -30.325 29.647 14.775 1.00 34.50 283 ARG B CA 1
ATOM 4536 C C . ARG B 1 283 ? -29.666 30.751 13.953 1.00 33.09 283 ARG B C 1
ATOM 4537 O O . ARG B 1 283 ? -29.947 31.903 14.127 1.00 30.10 283 ARG B O 1
ATOM 4545 N N . VAL B 1 284 ? -28.829 30.386 13.015 1.00 29.92 284 VAL B N 1
ATOM 4546 C CA . VAL B 1 284 ? -28.224 31.375 12.138 1.00 29.59 284 VAL B CA 1
ATOM 4547 C C . VAL B 1 284 ? -28.462 31.064 10.661 1.00 31.89 284 VAL B C 1
ATOM 4548 O O . VAL B 1 284 ? -28.517 29.944 10.290 1.00 29.85 284 VAL B O 1
ATOM 4552 N N . ARG B 1 285 ? -28.682 32.058 9.836 1.00 23.57 285 ARG B N 1
ATOM 4553 C CA . ARG B 1 285 ? -28.880 31.828 8.425 1.00 21.56 285 ARG B CA 1
ATOM 4554 C C . ARG B 1 285 ? -27.539 31.638 7.675 1.00 25.83 285 ARG B C 1
ATOM 4555 O O . ARG B 1 285 ? -26.582 32.321 7.917 1.00 20.15 285 ARG B O 1
ATOM 4563 N N . GLN B 1 286 ? -27.527 30.710 6.745 1.00 23.13 286 GLN B N 1
ATOM 4564 C CA . GLN B 1 286 ? -26.387 30.444 5.891 1.00 23.02 286 GLN B CA 1
ATOM 4565 C C . GLN B 1 286 ? -25.845 31.667 5.191 1.00 21.84 286 GLN B C 1
ATOM 4566 O O . GLN B 1 286 ? -24.702 31.936 5.205 1.00 22.71 286 GLN B O 1
ATOM 4572 N N . ALA B 1 287 ? -26.697 32.350 4.461 1.00 16.65 287 ALA B N 1
ATOM 4573 C CA . ALA B 1 287 ? -26.285 33.567 3.795 1.00 19.62 287 ALA B CA 1
ATOM 4574 C C . ALA B 1 287 ? -25.713 34.588 4.756 1.00 23.80 287 ALA B C 1
ATOM 4575 O O . ALA B 1 287 ? -24.694 35.156 4.494 1.00 25.45 287 ALA B O 1
ATOM 4577 N N . ASN B 1 288 ? -26.398 34.788 5.862 1.00 23.73 288 ASN B N 1
ATOM 4578 C CA . ASN B 1 288 ? -25.934 35.578 6.975 1.00 24.43 288 ASN B CA 1
ATOM 4579 C C . ASN B 1 288 ? -24.529 35.176 7.445 1.00 21.07 288 ASN B C 1
ATOM 4580 O O . ASN B 1 288 ? -23.706 35.998 7.659 1.00 25.59 288 ASN B O 1
ATOM 4585 N N . MET B 1 289 ? -24.304 33.883 7.565 1.00 19.62 289 MET B N 1
ATOM 4586 C CA . MET B 1 289 ? -23.096 33.306 8.038 1.00 22.64 289 MET B CA 1
ATOM 4587 C C . MET B 1 289 ? -21.965 33.583 7.084 1.00 28.63 289 MET B C 1
ATOM 4588 O O . MET B 1 289 ? -20.916 33.940 7.497 1.00 22.59 289 MET B O 1
ATOM 4593 N N . ILE B 1 290 ? -22.230 33.386 5.789 1.00 29.44 290 ILE B N 1
ATOM 4594 C CA . ILE B 1 290 ? -21.292 33.667 4.731 1.00 22.80 290 ILE B CA 1
ATOM 4595 C C . ILE B 1 290 ? -20.766 35.108 4.809 1.00 24.62 290 ILE B C 1
ATOM 4596 O O . ILE B 1 290 ? -19.593 35.323 4.889 1.00 19.80 290 ILE B O 1
ATOM 4601 N N . THR B 1 291 ? -21.680 36.070 4.747 1.00 23.01 291 THR B N 1
ATOM 4602 C CA . THR B 1 291 ? -21.319 37.451 4.923 1.00 24.74 291 THR B CA 1
ATOM 4603 C C . THR B 1 291 ? -20.443 37.660 6.125 1.00 23.09 291 THR B C 1
ATOM 4604 O O . THR B 1 291 ? -19.448 38.286 6.022 1.00 24.98 291 THR B O 1
ATOM 4608 N N . HIS B 1 292 ? -20.875 37.121 7.254 1.00 23.14 292 HIS B N 1
ATOM 4609 C CA . HIS B 1 292 ? -20.217 37.242 8.524 1.00 18.70 292 HIS B CA 1
ATOM 4610 C C . HIS B 1 292 ? -18.744 36.809 8.483 1.00 22.96 292 HIS B C 1
ATOM 4611 O O . HIS B 1 292 ? -17.883 37.555 8.811 1.00 14.83 292 HIS B O 1
ATOM 4618 N N . LEU B 1 293 ? -18.512 35.598 8.029 1.00 21.45 293 LEU B N 1
ATOM 4619 C CA . LEU B 1 293 ? -17.230 35.003 7.998 1.00 21.15 293 LEU B CA 1
ATOM 4620 C C . LEU B 1 293 ? -16.326 35.583 6.920 1.00 27.15 293 LEU B C 1
ATOM 4621 O O . LEU B 1 293 ? -15.166 35.707 7.119 1.00 21.63 293 LEU B O 1
ATOM 4626 N N . GLU B 1 294 ? -16.859 35.964 5.787 1.00 21.20 294 GLU B N 1
ATOM 4627 C CA . GLU B 1 294 ? -16.095 36.552 4.760 1.00 22.64 294 GLU B CA 1
ATOM 4628 C C . GLU B 1 294 ? -15.638 37.976 5.167 1.00 25.21 294 GLU B C 1
ATOM 4629 O O . GLU B 1 294 ? -14.574 38.417 4.876 1.00 25.76 294 GLU B O 1
ATOM 4635 N N . HIS B 1 295 ? -16.477 38.652 5.908 1.00 16.93 295 HIS B N 1
ATOM 4636 C CA . HIS B 1 295 ? -16.096 39.915 6.456 1.00 21.50 295 HIS B CA 1
ATOM 4637 C C . HIS B 1 295 ? -14.945 39.761 7.442 1.00 21.25 295 HIS B C 1
ATOM 4638 O O . HIS B 1 295 ? -14.008 40.508 7.393 1.00 20.58 295 HIS B O 1
ATOM 4645 N N . HIS B 1 296 ? -15.042 38.777 8.315 1.00 18.27 296 HIS B N 1
ATOM 4646 C CA . HIS B 1 296 ? -14.013 38.462 9.286 1.00 15.55 296 HIS B CA 1
ATOM 4647 C C . HIS B 1 296 ? -12.693 38.047 8.633 1.00 23.10 296 HIS B C 1
ATOM 4648 O O . HIS B 1 296 ? -11.648 38.376 9.095 1.00 21.58 296 HIS B O 1
ATOM 4655 N N . HIS B 1 297 ? -12.769 37.317 7.535 1.00 19.63 297 HIS B N 1
ATOM 4656 C CA . HIS B 1 297 ? -11.605 36.789 6.855 1.00 21.58 297 HIS B CA 1
ATOM 4657 C C . HIS B 1 297 ? -10.884 37.796 5.997 1.00 25.40 297 HIS B C 1
ATOM 4658 O O . HIS B 1 297 ? -9.757 37.655 5.716 1.00 23.62 297 HIS B O 1
ATOM 4665 N N . HIS B 1 298 ? -11.574 38.822 5.583 1.00 23.90 298 HIS B N 1
ATOM 4666 C CA . HIS B 1 298 ? -11.017 39.810 4.725 1.00 23.05 298 HIS B CA 1
ATOM 4667 C C . HIS B 1 298 ? -9.959 40.662 5.395 1.00 25.70 298 HIS B C 1
ATOM 4668 O O . HIS B 1 298 ? -10.104 41.060 6.512 1.00 27.91 298 HIS B O 1
ATOM 4675 N N . HIS B 1 299 ? -8.899 40.901 4.655 1.00 18.95 299 HIS B N 1
ATOM 4676 C CA . HIS B 1 299 ? -7.941 41.896 5.068 1.00 30.87 299 HIS B CA 1
ATOM 4677 C C . HIS B 1 299 ? -7.818 43.137 4.153 1.00 29.07 299 HIS B C 1
ATOM 4678 O O . HIS B 1 299 ? -7.125 43.140 3.168 1.00 28.73 299 HIS B O 1
ATOM 4685 N N . ALA C 1 4 ? 18.804 -28.253 -15.363 1.00 49.84 4 ALA C N 1
ATOM 4686 C CA . ALA C 1 4 ? 17.913 -29.040 -14.519 1.00 51.73 4 ALA C CA 1
ATOM 4687 C C . ALA C 1 4 ? 16.479 -28.985 -15.039 1.00 51.13 4 ALA C C 1
ATOM 4688 O O . ALA C 1 4 ? 16.225 -29.227 -16.218 1.00 56.87 4 ALA C O 1
ATOM 4690 N N . THR C 1 5 ? 15.517 -28.709 -14.192 1.00 51.43 5 THR C N 1
ATOM 4691 C CA . THR C 1 5 ? 14.172 -28.317 -14.578 1.00 44.77 5 THR C CA 1
ATOM 4692 C C . THR C 1 5 ? 13.271 -29.338 -15.210 1.00 45.67 5 THR C C 1
ATOM 4693 O O . THR C 1 5 ? 12.145 -29.058 -15.500 1.00 48.16 5 THR C O 1
ATOM 4697 N N . ASP C 1 6 ? 13.766 -30.536 -15.400 1.00 45.59 6 ASP C N 1
ATOM 4698 C CA . ASP C 1 6 ? 12.902 -31.628 -15.755 1.00 36.93 6 ASP C CA 1
ATOM 4699 C C . ASP C 1 6 ? 13.094 -32.781 -14.804 1.00 38.45 6 ASP C C 1
ATOM 4700 O O . ASP C 1 6 ? 12.735 -33.873 -15.065 1.00 42.16 6 ASP C O 1
ATOM 4705 N N . GLN C 1 7 ? 13.699 -32.495 -13.675 1.00 44.51 7 GLN C N 1
ATOM 4706 C CA . GLN C 1 7 ? 13.818 -33.421 -12.572 1.00 36.52 7 GLN C CA 1
ATOM 4707 C C . GLN C 1 7 ? 13.516 -32.788 -11.221 1.00 31.14 7 GLN C C 1
ATOM 4708 O O . GLN C 1 7 ? 13.440 -31.594 -11.087 1.00 33.70 7 GLN C O 1
ATOM 4714 N N . VAL C 1 8 ? 13.331 -33.607 -10.221 1.00 33.86 8 VAL C N 1
ATOM 4715 C CA . VAL C 1 8 ? 13.169 -33.164 -8.873 1.00 26.82 8 VAL C CA 1
ATOM 4716 C C . VAL C 1 8 ? 14.456 -32.559 -8.333 1.00 29.72 8 VAL C C 1
ATOM 4717 O O . VAL C 1 8 ? 15.496 -33.121 -8.486 1.00 26.23 8 VAL C O 1
ATOM 4721 N N . LYS C 1 9 ? 14.390 -31.345 -7.812 1.00 27.78 9 LYS C N 1
ATOM 4722 C CA . LYS C 1 9 ? 15.558 -30.695 -7.238 1.00 25.14 9 LYS C CA 1
ATOM 4723 C C . LYS C 1 9 ? 15.318 -30.117 -5.851 1.00 24.33 9 LYS C C 1
ATOM 4724 O O . LYS C 1 9 ? 14.394 -29.387 -5.655 1.00 24.55 9 LYS C O 1
ATOM 4730 N N . THR C 1 10 ? 16.190 -30.407 -4.908 1.00 23.94 10 THR C N 1
ATOM 4731 C CA . THR C 1 10 ? 16.075 -29.931 -3.536 1.00 21.98 10 THR C CA 1
ATOM 4732 C C . THR C 1 10 ? 17.159 -28.933 -3.132 1.00 26.12 10 THR C C 1
ATOM 4733 O O . THR C 1 10 ? 18.304 -29.158 -3.318 1.00 24.52 10 THR C O 1
ATOM 4737 N N . PHE C 1 11 ? 16.785 -27.776 -2.608 1.00 22.92 11 PHE C N 1
ATOM 4738 C CA . PHE C 1 11 ? 17.730 -26.765 -2.179 1.00 17.01 11 PHE C CA 1
ATOM 4739 C C . PHE C 1 11 ? 17.706 -26.625 -0.660 1.00 20.04 11 PHE C C 1
ATOM 4740 O O . PHE C 1 11 ? 16.662 -26.642 -0.079 1.00 16.94 11 PHE C O 1
ATOM 4748 N N . LEU C 1 12 ? 18.851 -26.488 -0.043 1.00 17.41 12 LEU C N 1
ATOM 4749 C CA . LEU C 1 12 ? 18.951 -26.258 1.372 1.00 17.15 12 LEU C CA 1
ATOM 4750 C C . LEU C 1 12 ? 19.035 -24.797 1.796 1.00 19.00 12 LEU C C 1
ATOM 4751 O O . LEU C 1 12 ? 19.864 -24.064 1.360 1.00 16.32 12 LEU C O 1
ATOM 4756 N N . GLN C 1 13 ? 18.200 -24.437 2.746 1.00 19.59 13 GLN C N 1
ATOM 4757 C CA . GLN C 1 13 ? 18.194 -23.107 3.301 1.00 21.10 13 GLN C CA 1
ATOM 4758 C C . GLN C 1 13 ? 18.295 -23.130 4.825 1.00 23.11 13 GLN C C 1
ATOM 4759 O O . GLN C 1 13 ? 17.711 -23.901 5.463 1.00 27.38 13 GLN C O 1
ATOM 4765 N N . LYS C 1 14 ? 19.109 -22.277 5.394 1.00 27.80 14 LYS C N 1
ATOM 4766 C CA . LYS C 1 14 ? 19.283 -22.295 6.824 1.00 28.28 14 LYS C CA 1
ATOM 4767 C C . LYS C 1 14 ? 18.534 -21.188 7.491 1.00 23.11 14 LYS C C 1
ATOM 4768 O O . LYS C 1 14 ? 18.605 -20.101 7.093 1.00 30.47 14 LYS C O 1
ATOM 4774 N N . ILE C 1 15 ? 17.835 -21.495 8.540 1.00 25.91 15 ILE C N 1
ATOM 4775 C CA . ILE C 1 15 ? 17.195 -20.478 9.338 1.00 20.93 15 ILE C CA 1
ATOM 4776 C C . ILE C 1 15 ? 17.694 -20.581 10.771 1.00 20.18 15 ILE C C 1
ATOM 4777 O O . ILE C 1 15 ? 17.213 -21.342 11.525 1.00 22.70 15 ILE C O 1
ATOM 4782 N N . SER C 1 16 ? 18.705 -19.819 11.114 1.00 18.97 16 SER C N 1
ATOM 4783 C CA . SER C 1 16 ? 19.304 -19.860 12.424 1.00 17.89 16 SER C CA 1
ATOM 4784 C C . SER C 1 16 ? 18.523 -19.088 13.446 1.00 19.69 16 SER C C 1
ATOM 4785 O O . SER C 1 16 ? 17.782 -18.254 13.116 1.00 19.43 16 SER C O 1
ATOM 4788 N N . HIS C 1 17 ? 18.709 -19.373 14.707 1.00 18.95 17 HIS C N 1
ATOM 4789 C CA . HIS C 1 17 ? 18.037 -18.659 15.767 1.00 17.16 17 HIS C CA 1
ATOM 4790 C C . HIS C 1 17 ? 18.421 -17.183 15.801 1.00 16.45 17 HIS C C 1
ATOM 4791 O O . HIS C 1 17 ? 17.711 -16.398 16.226 1.00 18.12 17 HIS C O 1
ATOM 4798 N N . THR C 1 18 ? 19.598 -16.863 15.338 1.00 19.58 18 THR C N 1
ATOM 4799 C CA . THR C 1 18 ? 20.070 -15.507 15.305 1.00 19.99 18 THR C CA 1
ATOM 4800 C C . THR C 1 18 ? 19.657 -14.692 14.069 1.00 19.92 18 THR C C 1
ATOM 4801 O O . THR C 1 18 ? 19.987 -13.573 13.966 1.00 24.42 18 THR C O 1
ATOM 4805 N N . ASN C 1 19 ? 18.923 -15.270 13.150 1.00 23.28 19 ASN C N 1
ATOM 4806 C CA . ASN C 1 19 ? 18.449 -14.563 11.982 1.00 22.91 19 ASN C CA 1
ATOM 4807 C C . ASN C 1 19 ? 17.602 -13.355 12.370 1.00 25.40 19 ASN C C 1
ATOM 4808 O O . ASN C 1 19 ? 16.776 -13.435 13.219 1.00 26.07 19 ASN C O 1
ATOM 4813 N N . TYR C 1 20 ? 17.833 -12.229 11.721 1.00 23.29 20 TYR C N 1
ATOM 4814 C CA . TYR C 1 20 ? 17.124 -10.992 11.998 1.00 22.26 20 TYR C CA 1
ATOM 4815 C C . TYR C 1 20 ? 15.640 -11.111 11.870 1.00 24.88 20 TYR C C 1
ATOM 4816 O O . TYR C 1 20 ? 14.932 -10.466 12.555 1.00 25.26 20 TYR C O 1
ATOM 4825 N N . ILE C 1 21 ? 15.141 -11.943 10.973 1.00 23.53 21 ILE C N 1
ATOM 4826 C CA . ILE C 1 21 ? 13.711 -12.122 10.730 1.00 20.58 21 ILE C CA 1
ATOM 4827 C C . ILE C 1 21 ? 13.016 -12.751 11.916 1.00 24.90 21 ILE C C 1
ATOM 4828 O O . ILE C 1 21 ? 12.011 -12.253 12.365 1.00 24.25 21 ILE C O 1
ATOM 4833 N N . VAL C 1 22 ? 13.588 -13.807 12.461 1.00 22.01 22 VAL C N 1
ATOM 4834 C CA . VAL C 1 22 ? 13.032 -14.459 13.608 1.00 18.09 22 VAL C CA 1
ATOM 4835 C C . VAL C 1 22 ? 13.407 -13.827 14.938 1.00 22.31 22 VAL C C 1
ATOM 4836 O O . VAL C 1 22 ? 12.667 -13.874 15.875 1.00 22.47 22 VAL C O 1
ATOM 4840 N N . ARG C 1 23 ? 14.586 -13.235 15.004 1.00 19.48 23 ARG C N 1
ATOM 4841 C CA . ARG C 1 23 ? 14.989 -12.502 16.181 1.00 20.31 23 ARG C CA 1
ATOM 4842 C C . ARG C 1 23 ? 14.058 -11.346 16.458 1.00 23.63 23 ARG C C 1
ATOM 4843 O O . ARG C 1 23 ? 13.784 -11.080 17.568 1.00 21.58 23 ARG C O 1
ATOM 4851 N N . ASP C 1 24 ? 13.551 -10.724 15.401 1.00 16.59 24 ASP C N 1
ATOM 4852 C CA . ASP C 1 24 ? 12.711 -9.555 15.479 1.00 25.99 24 ASP C CA 1
ATOM 4853 C C . ASP C 1 24 ? 11.257 -9.841 15.088 1.00 20.35 24 ASP C C 1
ATOM 4854 O O . ASP C 1 24 ? 10.516 -8.977 14.730 1.00 24.00 24 ASP C O 1
ATOM 4859 N N . HIS C 1 25 ? 10.856 -11.097 15.184 1.00 16.14 25 HIS C N 1
ATOM 4860 C CA . HIS C 1 25 ? 9.470 -11.493 15.029 1.00 18.88 25 HIS C CA 1
ATOM 4861 C C . HIS C 1 25 ? 9.115 -12.613 15.991 1.00 21.37 25 HIS C C 1
ATOM 4862 O O . HIS C 1 25 ? 9.353 -13.782 15.728 1.00 14.22 25 HIS C O 1
ATOM 4869 N N . ARG C 1 26 ? 8.562 -12.230 17.109 1.00 16.23 26 ARG C N 1
ATOM 4870 C CA . ARG C 1 26 ? 8.278 -13.182 18.145 1.00 18.39 26 ARG C CA 1
ATOM 4871 C C . ARG C 1 26 ? 6.815 -13.269 18.485 1.00 22.45 26 ARG C C 1
ATOM 4872 O O . ARG C 1 26 ? 6.158 -12.286 18.634 1.00 19.41 26 ARG C O 1
ATOM 4880 N N . VAL C 1 27 ? 6.327 -14.466 18.622 1.00 20.87 27 VAL C N 1
ATOM 4881 C CA . VAL C 1 27 ? 4.964 -14.725 18.984 1.00 15.42 27 VAL C CA 1
ATOM 4882 C C . VAL C 1 27 ? 4.883 -15.449 20.302 1.00 26.51 27 VAL C C 1
ATOM 4883 O O . VAL C 1 27 ? 5.359 -16.530 20.436 1.00 26.30 27 VAL C O 1
ATOM 4887 N N . HIS C 1 28 ? 4.313 -14.802 21.295 1.00 26.66 28 HIS C N 1
ATOM 4888 C CA . HIS C 1 28 ? 4.337 -15.326 22.630 1.00 27.70 28 HIS C CA 1
ATOM 4889 C C . HIS C 1 28 ? 5.783 -15.579 23.054 1.00 25.16 28 HIS C C 1
ATOM 4890 O O . HIS C 1 28 ? 6.084 -16.601 23.579 1.00 21.08 28 HIS C O 1
ATOM 4897 N N . GLN C 1 29 ? 6.640 -14.608 22.813 1.00 22.42 29 GLN C N 1
ATOM 4898 C CA . GLN C 1 29 ? 8.031 -14.635 23.178 1.00 21.58 29 GLN C CA 1
ATOM 4899 C C . GLN C 1 29 ? 8.799 -15.787 22.568 1.00 23.54 29 GLN C C 1
ATOM 4900 O O . GLN C 1 29 ? 9.819 -16.154 23.048 1.00 26.00 29 GLN C O 1
ATOM 4906 N N . ILE C 1 30 ? 8.298 -16.342 21.480 1.00 24.81 30 ILE C N 1
ATOM 4907 C CA . ILE C 1 30 ? 8.957 -17.395 20.763 1.00 16.93 30 ILE C CA 1
ATOM 4908 C C . ILE C 1 30 ? 9.232 -16.969 19.325 1.00 17.59 30 ILE C C 1
ATOM 4909 O O . ILE C 1 30 ? 8.385 -16.469 18.657 1.00 17.86 30 ILE C O 1
ATOM 4914 N N . ARG C 1 31 ? 10.451 -17.123 18.866 1.00 18.32 31 ARG C N 1
ATOM 4915 C CA . ARG C 1 31 ? 10.872 -16.597 17.579 1.00 13.81 31 ARG C CA 1
ATOM 4916 C C . ARG C 1 31 ? 10.250 -17.377 16.446 1.00 15.84 31 ARG C C 1
ATOM 4917 O O . ARG C 1 31 ? 10.438 -18.541 16.376 1.00 20.96 31 ARG C O 1
ATOM 4925 N N . VAL C 1 32 ? 9.535 -16.731 15.566 1.00 15.63 32 VAL C N 1
ATOM 4926 C CA . VAL C 1 32 ? 8.764 -17.368 14.519 1.00 18.00 32 VAL C CA 1
ATOM 4927 C C . VAL C 1 32 ? 9.016 -16.735 13.166 1.00 19.94 32 VAL C C 1
ATOM 4928 O O . VAL C 1 32 ? 8.876 -15.571 13.011 1.00 18.52 32 VAL C O 1
ATOM 4932 N N . LEU C 1 33 ? 9.362 -17.523 12.189 1.00 16.46 33 LEU C N 1
ATOM 4933 C CA . LEU C 1 33 ? 9.508 -17.015 10.869 1.00 16.48 33 LEU C CA 1
ATOM 4934 C C . LEU C 1 33 ? 8.153 -16.939 10.182 1.00 16.40 33 LEU C C 1
ATOM 4935 O O . LEU C 1 33 ? 7.525 -17.918 10.001 1.00 15.77 33 LEU C O 1
ATOM 4940 N N . PRO C 1 34 ? 7.696 -15.756 9.855 1.00 13.80 34 PRO C N 1
ATOM 4941 C CA . PRO C 1 34 ? 6.432 -15.585 9.157 1.00 14.12 34 PRO C CA 1
ATOM 4942 C C . PRO C 1 34 ? 6.386 -16.348 7.840 1.00 19.71 34 PRO C C 1
ATOM 4943 O O . PRO C 1 34 ? 7.384 -16.407 7.183 1.00 19.27 34 PRO C O 1
ATOM 4947 N N . GLY C 1 35 ? 5.276 -16.973 7.528 1.00 18.94 35 GLY C N 1
ATOM 4948 C CA . GLY C 1 35 ? 5.138 -17.728 6.323 1.00 18.69 35 GLY C CA 1
ATOM 4949 C C . GLY C 1 35 ? 5.514 -17.055 5.021 1.00 20.84 35 GLY C C 1
ATOM 4950 O O . GLY C 1 35 ? 6.151 -17.661 4.222 1.00 25.42 35 GLY C O 1
ATOM 4951 N N . VAL C 1 36 ? 5.160 -15.803 4.823 1.00 23.88 36 VAL C N 1
ATOM 4952 C CA . VAL C 1 36 ? 5.397 -15.110 3.572 1.00 21.69 36 VAL C CA 1
ATOM 4953 C C . VAL C 1 36 ? 6.890 -14.914 3.289 1.00 24.98 36 VAL C C 1
ATOM 4954 O O . VAL C 1 36 ? 7.317 -14.743 2.181 1.00 24.16 36 VAL C O 1
ATOM 4958 N N . THR C 1 37 ? 7.701 -14.966 4.332 1.00 19.29 37 THR C N 1
ATOM 4959 C CA . THR C 1 37 ? 9.124 -14.993 4.170 1.00 22.10 37 THR C CA 1
ATOM 4960 C C . THR C 1 37 ? 9.513 -15.941 3.045 1.00 22.35 37 THR C C 1
ATOM 4961 O O . THR C 1 37 ? 10.344 -15.620 2.245 1.00 27.47 37 THR C O 1
ATOM 4965 N N . LEU C 1 38 ? 8.907 -17.103 3.057 1.00 20.72 38 LEU C N 1
ATOM 4966 C CA . LEU C 1 38 ? 9.245 -18.164 2.153 1.00 22.21 38 LEU C CA 1
ATOM 4967 C C . LEU C 1 38 ? 8.997 -17.844 0.686 1.00 22.74 38 LEU C C 1
ATOM 4968 O O . LEU C 1 38 ? 9.593 -18.434 -0.157 1.00 25.07 38 LEU C O 1
ATOM 4973 N N . ILE C 1 39 ? 8.124 -16.896 0.392 1.00 21.72 39 ILE C N 1
ATOM 4974 C CA . ILE C 1 39 ? 7.952 -16.390 -0.945 1.00 16.76 39 ILE C CA 1
ATOM 4975 C C . ILE C 1 39 ? 9.259 -15.800 -1.478 1.00 23.19 39 ILE C C 1
ATOM 4976 O O . ILE C 1 39 ? 9.672 -16.069 -2.574 1.00 18.01 39 ILE C O 1
ATOM 4981 N N . ASP C 1 40 ? 9.883 -14.951 -0.685 1.00 18.96 40 ASP C N 1
ATOM 4982 C CA . ASP C 1 40 ? 11.206 -14.465 -0.967 1.00 20.68 40 ASP C CA 1
ATOM 4983 C C . ASP C 1 40 ? 12.141 -15.595 -1.274 1.00 22.84 40 ASP C C 1
ATOM 4984 O O . ASP C 1 40 ? 12.857 -15.539 -2.200 1.00 21.27 40 ASP C O 1
ATOM 4989 N N . MET C 1 41 ? 12.118 -16.557 -0.394 1.00 21.43 41 MET C N 1
ATOM 4990 C CA . MET C 1 41 ? 12.995 -17.679 -0.495 1.00 20.71 41 MET C CA 1
ATOM 4991 C C . MET C 1 41 ? 12.857 -18.366 -1.863 1.00 18.49 41 MET C C 1
ATOM 4992 O O . MET C 1 41 ? 13.793 -18.686 -2.482 1.00 20.28 41 MET C O 1
ATOM 4997 N N . LEU C 1 42 ? 11.628 -18.544 -2.286 1.00 17.56 42 LEU C N 1
ATOM 4998 C CA . LEU C 1 42 ? 11.321 -19.150 -3.563 1.00 19.30 42 LEU C CA 1
ATOM 4999 C C . LEU C 1 42 ? 11.883 -18.383 -4.727 1.00 21.15 42 LEU C C 1
ATOM 5000 O O . LEU C 1 42 ? 12.463 -18.983 -5.560 1.00 22.98 42 LEU C O 1
ATOM 5005 N N . TYR C 1 43 ? 11.665 -17.076 -4.740 1.00 19.14 43 TYR C N 1
ATOM 5006 C CA . TYR C 1 43 ? 12.196 -16.177 -5.747 1.00 23.59 43 TYR C CA 1
ATOM 5007 C C . TYR C 1 43 ? 13.721 -16.225 -5.861 1.00 27.27 43 TYR C C 1
ATOM 5008 O O . TYR C 1 43 ? 14.251 -16.262 -6.919 1.00 26.07 43 TYR C O 1
ATOM 5017 N N . ARG C 1 44 ? 14.395 -16.261 -4.737 1.00 24.28 44 ARG C N 1
ATOM 5018 C CA . ARG C 1 44 ? 15.831 -16.385 -4.690 1.00 21.52 44 ARG C CA 1
ATOM 5019 C C . ARG C 1 44 ? 16.301 -17.700 -5.262 1.00 23.05 44 ARG C C 1
ATOM 5020 O O . ARG C 1 44 ? 17.230 -17.726 -6.013 1.00 24.49 44 ARG C O 1
ATOM 5028 N N . LEU C 1 45 ? 15.603 -18.764 -4.948 1.00 23.33 45 LEU C N 1
ATOM 5029 C CA . LEU C 1 45 ? 16.016 -20.099 -5.354 1.00 22.03 45 LEU C CA 1
ATOM 5030 C C . LEU C 1 45 ? 15.653 -20.369 -6.793 1.00 28.21 45 LEU C C 1
ATOM 5031 O O . LEU C 1 45 ? 16.367 -20.988 -7.494 1.00 27.62 45 LEU C O 1
ATOM 5036 N N . ALA C 1 46 ? 14.527 -19.844 -7.237 1.00 24.94 46 ALA C N 1
ATOM 5037 C CA . ALA C 1 46 ? 14.115 -19.926 -8.614 1.00 23.81 46 ALA C CA 1
ATOM 5038 C C . ALA C 1 46 ? 15.173 -19.331 -9.501 1.00 32.05 46 ALA C C 1
ATOM 5039 O O . ALA C 1 46 ? 15.463 -19.856 -10.518 1.00 31.92 46 ALA C O 1
ATOM 5041 N N . ALA C 1 47 ? 15.745 -18.227 -9.067 1.00 32.66 47 ALA C N 1
ATOM 5042 C CA . ALA C 1 47 ? 16.711 -17.474 -9.833 1.00 34.29 47 ALA C CA 1
ATOM 5043 C C . ALA C 1 47 ? 17.943 -18.276 -10.132 1.00 34.85 47 ALA C C 1
ATOM 5044 O O . ALA C 1 47 ? 18.694 -17.909 -10.974 1.00 33.90 47 ALA C O 1
ATOM 5046 N N . GLY C 1 48 ? 18.127 -19.319 -9.360 1.00 35.68 48 GLY C N 1
ATOM 5047 C CA . GLY C 1 48 ? 19.183 -20.268 -9.565 1.00 39.24 48 GLY C CA 1
ATOM 5048 C C . GLY C 1 48 ? 18.692 -21.427 -10.377 1.00 40.69 48 GLY C C 1
ATOM 5049 O O . GLY C 1 48 ? 19.265 -21.734 -11.364 1.00 44.08 48 GLY C O 1
ATOM 5050 N N . TYR C 1 49 ? 17.665 -22.103 -9.904 1.00 40.68 49 TYR C N 1
ATOM 5051 C CA . TYR C 1 49 ? 17.110 -23.289 -10.513 1.00 39.67 49 TYR C CA 1
ATOM 5052 C C . TYR C 1 49 ? 16.602 -23.058 -11.930 1.00 45.05 49 TYR C C 1
ATOM 5053 O O . TYR C 1 49 ? 16.880 -23.829 -12.806 1.00 43.63 49 TYR C O 1
ATOM 5062 N N . LEU C 1 50 ? 15.827 -22.009 -12.132 1.00 38.43 50 LEU C N 1
ATOM 5063 C CA . LEU C 1 50 ? 15.181 -21.771 -13.396 1.00 37.12 50 LEU C CA 1
ATOM 5064 C C . LEU C 1 50 ? 15.843 -20.718 -14.284 1.00 45.10 50 LEU C C 1
ATOM 5065 O O . LEU C 1 50 ? 15.397 -20.447 -15.373 1.00 49.01 50 LEU C O 1
ATOM 5070 N N . GLY C 1 51 ? 16.853 -20.049 -13.792 1.00 36.43 51 GLY C N 1
ATOM 5071 C CA . GLY C 1 51 ? 17.564 -19.127 -14.624 1.00 35.74 51 GLY C CA 1
ATOM 5072 C C . GLY C 1 51 ? 17.022 -17.749 -14.529 1.00 41.41 51 GLY C C 1
ATOM 5073 O O . GLY C 1 51 ? 16.579 -17.322 -13.505 1.00 34.72 51 GLY C O 1
ATOM 5074 N N . GLU C 1 52 ? 17.004 -17.047 -15.643 1.00 37.39 52 GLU C N 1
ATOM 5075 C CA . GLU C 1 52 ? 16.462 -15.721 -15.678 1.00 37.58 52 GLU C CA 1
ATOM 5076 C C . GLU C 1 52 ? 15.025 -15.546 -16.105 1.00 40.77 52 GLU C C 1
ATOM 5077 O O . GLU C 1 52 ? 14.610 -14.513 -16.556 1.00 47.55 52 GLU C O 1
ATOM 5083 N N . ARG C 1 53 ? 14.228 -16.588 -16.004 1.00 37.88 53 ARG C N 1
ATOM 5084 C CA . ARG C 1 53 ? 12.804 -16.469 -16.249 1.00 33.54 53 ARG C CA 1
ATOM 5085 C C . ARG C 1 53 ? 11.948 -15.921 -15.140 1.00 30.66 53 ARG C C 1
ATOM 5086 O O . ARG C 1 53 ? 12.071 -16.357 -14.042 1.00 34.05 53 ARG C O 1
ATOM 5094 N N . PRO C 1 54 ? 11.108 -14.968 -15.401 1.00 33.36 54 PRO C N 1
ATOM 5095 C CA . PRO C 1 54 ? 10.250 -14.459 -14.343 1.00 29.79 54 PRO C CA 1
ATOM 5096 C C . PRO C 1 54 ? 9.225 -15.487 -13.906 1.00 33.11 54 PRO C C 1
ATOM 5097 O O . PRO C 1 54 ? 8.773 -16.244 -14.717 1.00 29.15 54 PRO C O 1
ATOM 5101 N N . ILE C 1 55 ? 8.958 -15.559 -12.621 1.00 29.18 55 ILE C N 1
ATOM 5102 C CA . ILE C 1 55 ? 8.053 -16.554 -12.091 1.00 29.36 55 ILE C CA 1
ATOM 5103 C C . ILE C 1 55 ? 6.921 -15.989 -11.234 1.00 28.25 55 ILE C C 1
ATOM 5104 O O . ILE C 1 55 ? 6.986 -14.890 -10.809 1.00 28.76 55 ILE C O 1
ATOM 5109 N N . GLU C 1 56 ? 5.888 -16.769 -11.052 1.00 25.72 56 GLU C N 1
ATOM 5110 C CA . GLU C 1 56 ? 4.816 -16.443 -10.144 1.00 26.68 56 GLU C CA 1
ATOM 5111 C C . GLU C 1 56 ? 4.430 -17.648 -9.289 1.00 28.49 56 GLU C C 1
ATOM 5112 O O . GLU C 1 56 ? 4.750 -18.747 -9.631 1.00 23.66 56 GLU C O 1
ATOM 5118 N N . LEU C 1 57 ? 3.758 -17.441 -8.182 1.00 23.96 57 LEU C N 1
ATOM 5119 C CA . LEU C 1 57 ? 3.303 -18.510 -7.356 1.00 18.30 57 LEU C CA 1
ATOM 5120 C C . LEU C 1 57 ? 1.800 -18.591 -7.248 1.00 24.00 57 LEU C C 1
ATOM 5121 O O . LEU C 1 57 ? 1.133 -17.615 -7.113 1.00 25.06 57 LEU C O 1
ATOM 5126 N N . ARG C 1 58 ? 1.241 -19.774 -7.331 1.00 25.83 58 ARG C N 1
ATOM 5127 C CA . ARG C 1 58 ? -0.189 -19.951 -7.192 1.00 20.73 58 ARG C CA 1
ATOM 5128 C C . ARG C 1 58 ? -0.519 -21.031 -6.161 1.00 24.29 58 ARG C C 1
ATOM 5129 O O . ARG C 1 58 ? 0.273 -21.883 -5.907 1.00 22.57 58 ARG C O 1
ATOM 5137 N N . GLN C 1 59 ? -1.732 -21.017 -5.640 1.00 23.91 59 GLN C N 1
ATOM 5138 C CA . GLN C 1 59 ? -2.182 -21.972 -4.646 1.00 19.61 59 GLN C CA 1
ATOM 5139 C C . GLN C 1 59 ? -1.198 -22.227 -3.508 1.00 24.83 59 GLN C C 1
ATOM 5140 O O . GLN C 1 59 ? -0.888 -23.342 -3.146 1.00 20.10 59 GLN C O 1
ATOM 5146 N N . ILE C 1 60 ? -0.673 -21.162 -2.938 1.00 22.67 60 ILE C N 1
ATOM 5147 C CA . ILE C 1 60 ? 0.194 -21.256 -1.798 1.00 17.05 60 ILE C CA 1
ATOM 5148 C C . ILE C 1 60 ? -0.585 -21.686 -0.584 1.00 20.48 60 ILE C C 1
ATOM 5149 O O . ILE C 1 60 ? -1.646 -21.231 -0.376 1.00 21.28 60 ILE C O 1
ATOM 5154 N N . ILE C 1 61 ? -0.041 -22.592 0.188 1.00 24.33 61 ILE C N 1
ATOM 5155 C CA . ILE C 1 61 ? -0.563 -22.981 1.470 1.00 24.70 61 ILE C CA 1
ATOM 5156 C C . ILE C 1 61 ? 0.511 -22.901 2.528 1.00 17.70 61 ILE C C 1
ATOM 5157 O O . ILE C 1 61 ? 1.531 -23.492 2.385 1.00 19.59 61 ILE C O 1
ATOM 5162 N N . PHE C 1 62 ? 0.257 -22.164 3.592 1.00 20.72 62 PHE C N 1
ATOM 5163 C CA . PHE C 1 62 ? 1.170 -22.068 4.707 1.00 17.88 62 PHE C CA 1
ATOM 5164 C C . PHE C 1 62 ? 0.905 -22.968 5.884 1.00 23.58 62 PHE C C 1
ATOM 5165 O O . PHE C 1 62 ? -0.029 -22.751 6.561 1.00 31.16 62 PHE C O 1
ATOM 5173 N N . LYS C 1 63 ? 1.774 -23.888 6.135 1.00 24.03 63 LYS C N 1
ATOM 5174 C CA . LYS C 1 63 ? 1.437 -24.833 7.116 1.00 22.78 63 LYS C CA 1
ATOM 5175 C C . LYS C 1 63 ? 1.856 -24.817 8.578 1.00 24.54 63 LYS C C 1
ATOM 5176 O O . LYS C 1 63 ? 1.067 -24.692 9.442 1.00 40.35 63 LYS C O 1
ATOM 5182 N N . GLN C 1 64 ? 3.115 -24.766 8.797 1.00 26.12 64 GLN C N 1
ATOM 5183 C CA . GLN C 1 64 ? 3.807 -25.178 9.993 1.00 25.90 64 GLN C CA 1
ATOM 5184 C C . GLN C 1 64 ? 4.774 -23.992 10.046 1.00 22.09 64 GLN C C 1
ATOM 5185 O O . GLN C 1 64 ? 5.498 -23.761 9.116 1.00 19.61 64 GLN C O 1
ATOM 5191 N N . PRO C 1 65 ? 4.753 -23.292 11.137 1.00 17.79 65 PRO C N 1
ATOM 5192 C CA . PRO C 1 65 ? 5.685 -22.230 11.382 1.00 14.70 65 PRO C CA 1
ATOM 5193 C C . PRO C 1 65 ? 7.121 -22.726 11.565 1.00 19.51 65 PRO C C 1
ATOM 5194 O O . PRO C 1 65 ? 7.305 -23.739 12.139 1.00 21.97 65 PRO C O 1
ATOM 5198 N N . VAL C 1 66 ? 8.110 -22.092 10.991 1.00 23.39 66 VAL C N 1
ATOM 5199 C CA . VAL C 1 66 ? 9.499 -22.357 11.330 1.00 15.12 66 VAL C CA 1
ATOM 5200 C C . VAL C 1 66 ? 9.823 -21.680 12.669 1.00 20.58 66 VAL C C 1
ATOM 5201 O O . VAL C 1 66 ? 9.851 -20.507 12.737 1.00 18.47 66 VAL C O 1
ATOM 5205 N N . VAL C 1 67 ? 10.005 -22.454 13.711 1.00 15.20 67 VAL C N 1
ATOM 5206 C CA . VAL C 1 67 ? 10.393 -21.993 15.017 1.00 16.81 67 VAL C CA 1
ATOM 5207 C C . VAL C 1 67 ? 11.826 -22.350 15.403 1.00 18.99 67 VAL C C 1
ATOM 5208 O O . VAL C 1 67 ? 12.197 -23.476 15.334 1.00 18.59 67 VAL C O 1
ATOM 5212 N N . THR C 1 68 ? 12.623 -21.374 15.769 1.00 19.59 68 THR C N 1
ATOM 5213 C CA . THR C 1 68 ? 13.943 -21.592 16.317 1.00 17.97 68 THR C CA 1
ATOM 5214 C C . THR C 1 68 ? 13.987 -21.475 17.827 1.00 22.51 68 THR C C 1
ATOM 5215 O O . THR C 1 68 ? 13.045 -21.044 18.433 1.00 15.71 68 THR C O 1
ATOM 5219 N N . SER C 1 69 ? 15.124 -21.787 18.397 1.00 25.57 69 SER C N 1
ATOM 5220 C CA . SER C 1 69 ? 15.379 -21.677 19.806 1.00 23.18 69 SER C CA 1
ATOM 5221 C C . SER C 1 69 ? 16.866 -21.512 20.107 1.00 24.87 69 SER C C 1
ATOM 5222 O O . SER C 1 69 ? 17.712 -21.679 19.274 1.00 26.08 69 SER C O 1
ATOM 5225 N N . GLU C 1 70 ? 17.183 -21.115 21.308 1.00 22.75 70 GLU C N 1
ATOM 5226 C CA . GLU C 1 70 ? 18.548 -21.165 21.734 1.00 23.91 70 GLU C CA 1
ATOM 5227 C C . GLU C 1 70 ? 19.095 -22.582 21.626 1.00 23.29 70 GLU C C 1
ATOM 5228 O O . GLU C 1 70 ? 20.243 -22.782 21.417 1.00 21.61 70 GLU C O 1
ATOM 5234 N N . GLU C 1 71 ? 18.214 -23.547 21.762 1.00 18.58 71 GLU C N 1
ATOM 5235 C CA . GLU C 1 71 ? 18.585 -24.920 21.716 1.00 19.42 71 GLU C CA 1
ATOM 5236 C C . GLU C 1 71 ? 18.777 -25.479 20.311 1.00 22.85 71 GLU C C 1
ATOM 5237 O O . GLU C 1 71 ? 19.481 -26.404 20.156 1.00 24.39 71 GLU C O 1
ATOM 5243 N N . PHE C 1 72 ? 18.082 -24.952 19.312 1.00 17.76 72 PHE C N 1
ATOM 5244 C CA . PHE C 1 72 ? 18.209 -25.424 17.926 1.00 22.08 72 PHE C CA 1
ATOM 5245 C C . PHE C 1 72 ? 18.018 -24.383 16.842 1.00 19.43 72 PHE C C 1
ATOM 5246 O O . PHE C 1 72 ? 17.254 -23.485 16.991 1.00 24.09 72 PHE C O 1
ATOM 5254 N N . ASP C 1 73 ? 18.683 -24.517 15.721 1.00 22.98 73 ASP C N 1
ATOM 5255 C CA . ASP C 1 73 ? 18.366 -23.722 14.563 1.00 18.15 73 ASP C CA 1
ATOM 5256 C C . ASP C 1 73 ? 17.520 -24.573 13.648 1.00 17.83 73 ASP C C 1
ATOM 5257 O O . ASP C 1 73 ? 17.136 -25.580 14.042 1.00 13.94 73 ASP C O 1
ATOM 5262 N N . LYS C 1 74 ? 17.284 -24.169 12.432 1.00 17.53 74 LYS C N 1
ATOM 5263 C CA . LYS C 1 74 ? 16.451 -24.890 11.510 1.00 21.28 74 LYS C CA 1
ATOM 5264 C C . LYS C 1 74 ? 17.026 -25.011 10.082 1.00 21.46 74 LYS C C 1
ATOM 5265 O O . LYS C 1 74 ? 17.430 -24.062 9.503 1.00 17.40 74 LYS C O 1
ATOM 5271 N N . HIS C 1 75 ? 17.026 -26.205 9.537 1.00 23.04 75 HIS C N 1
ATOM 5272 C CA . HIS C 1 75 ? 17.340 -26.451 8.157 1.00 18.20 75 HIS C CA 1
ATOM 5273 C C . HIS C 1 75 ? 16.103 -26.635 7.298 1.00 25.95 75 HIS C C 1
ATOM 5274 O O . HIS C 1 75 ? 15.265 -27.464 7.563 1.00 21.80 75 HIS C O 1
ATOM 5281 N N . LEU C 1 76 ? 15.975 -25.841 6.257 1.00 20.23 76 LEU C N 1
ATOM 5282 C CA . LEU C 1 76 ? 14.862 -25.969 5.366 1.00 17.77 76 LEU C CA 1
ATOM 5283 C C . LEU C 1 76 ? 15.208 -26.678 4.071 1.00 18.65 76 LEU C C 1
ATOM 5284 O O . LEU C 1 76 ? 16.249 -26.499 3.530 1.00 20.43 76 LEU C O 1
ATOM 5289 N N . TYR C 1 77 ? 14.311 -27.512 3.624 1.00 17.08 77 TYR C N 1
ATOM 5290 C CA . TYR C 1 77 ? 14.488 -28.215 2.377 1.00 20.69 77 TYR C CA 1
ATOM 5291 C C . TYR C 1 77 ? 13.442 -27.758 1.380 1.00 20.32 77 TYR C C 1
ATOM 5292 O O . TYR C 1 77 ? 12.300 -28.007 1.583 1.00 21.59 77 TYR C O 1
ATOM 5301 N N . VAL C 1 78 ? 13.850 -27.123 0.308 1.00 20.03 78 VAL C N 1
ATOM 5302 C CA . VAL C 1 78 ? 12.945 -26.589 -0.715 1.00 21.12 78 VAL C CA 1
ATOM 5303 C C . VAL C 1 78 ? 13.006 -27.436 -1.968 1.00 25.56 78 VAL C C 1
ATOM 5304 O O . VAL C 1 78 ? 13.952 -27.374 -2.695 1.00 19.71 78 VAL C O 1
ATOM 5308 N N . THR C 1 79 ? 11.982 -28.213 -2.213 1.00 25.54 79 THR C N 1
ATOM 5309 C CA . THR C 1 79 ? 12.004 -29.197 -3.281 1.00 26.28 79 THR C CA 1
ATOM 5310 C C . THR C 1 79 ? 11.102 -28.837 -4.434 1.00 29.58 79 THR C C 1
ATOM 5311 O O . THR C 1 79 ? 9.938 -28.629 -4.291 1.00 28.31 79 THR C O 1
ATOM 5315 N N . PHE C 1 80 ? 11.673 -28.812 -5.605 1.00 33.41 80 PHE C N 1
ATOM 5316 C CA . PHE C 1 80 ? 10.963 -28.520 -6.796 1.00 26.04 80 PHE C CA 1
ATOM 5317 C C . PHE C 1 80 ? 10.607 -29.814 -7.482 1.00 27.53 80 PHE C C 1
ATOM 5318 O O . PHE C 1 80 ? 11.430 -30.639 -7.711 1.00 27.35 80 PHE C O 1
ATOM 5326 N N . THR C 1 81 ? 9.374 -29.944 -7.914 1.00 30.86 81 THR C N 1
ATOM 5327 C CA . THR C 1 81 ? 8.942 -31.154 -8.575 1.00 27.94 81 THR C CA 1
ATOM 5328 C C . THR C 1 81 ? 8.288 -30.755 -9.840 1.00 30.92 81 THR C C 1
ATOM 5329 O O . THR C 1 81 ? 7.367 -30.025 -9.834 1.00 35.31 81 THR C O 1
ATOM 5333 N N . PRO C 1 82 ? 8.755 -31.232 -10.965 1.00 34.91 82 PRO C N 1
ATOM 5334 C CA . PRO C 1 82 ? 8.153 -30.870 -12.236 1.00 31.99 82 PRO C CA 1
ATOM 5335 C C . PRO C 1 82 ? 6.717 -31.301 -12.394 1.00 36.28 82 PRO C C 1
ATOM 5336 O O . PRO C 1 82 ? 6.308 -32.334 -11.905 1.00 38.95 82 PRO C O 1
ATOM 5340 N N . ALA C 1 83 ? 5.967 -30.487 -13.089 1.00 32.72 83 ALA C N 1
ATOM 5341 C CA . ALA C 1 83 ? 4.606 -30.786 -13.366 1.00 33.87 83 ALA C CA 1
ATOM 5342 C C . ALA C 1 83 ? 4.286 -30.278 -14.729 1.00 34.78 83 ALA C C 1
ATOM 5343 O O . ALA C 1 83 ? 5.152 -29.841 -15.453 1.00 30.17 83 ALA C O 1
ATOM 5345 N N . ARG C 1 84 ? 3.013 -30.354 -15.058 1.00 44.66 84 ARG C N 1
ATOM 5346 C CA . ARG C 1 84 ? 2.462 -29.932 -16.347 1.00 49.25 84 ARG C CA 1
ATOM 5347 C C . ARG C 1 84 ? 2.460 -28.452 -16.451 1.00 41.34 84 ARG C C 1
ATOM 5348 O O . ARG C 1 84 ? 1.654 -27.779 -15.851 1.00 44.46 84 ARG C O 1
ATOM 5356 N N . ASP C 1 85 ? 3.379 -27.949 -17.225 1.00 40.95 85 ASP C N 1
ATOM 5357 C CA . ASP C 1 85 ? 3.469 -26.530 -17.415 1.00 42.90 85 ASP C CA 1
ATOM 5358 C C . ASP C 1 85 ? 3.611 -25.797 -16.112 1.00 34.39 85 ASP C C 1
ATOM 5359 O O . ASP C 1 85 ? 3.126 -24.731 -15.988 1.00 39.71 85 ASP C O 1
ATOM 5364 N N . SER C 1 86 ? 4.291 -26.383 -15.154 1.00 30.00 86 SER C N 1
ATOM 5365 C CA . SER C 1 86 ? 4.470 -25.770 -13.860 1.00 30.58 86 SER C CA 1
ATOM 5366 C C . SER C 1 86 ? 5.340 -26.562 -12.926 1.00 32.67 86 SER C C 1
ATOM 5367 O O . SER C 1 86 ? 5.769 -27.633 -13.242 1.00 31.83 86 SER C O 1
ATOM 5370 N N . TRP C 1 87 ? 5.568 -26.029 -11.751 1.00 30.35 87 TRP C N 1
ATOM 5371 C CA . TRP C 1 87 ? 6.313 -26.779 -10.802 1.00 30.88 87 TRP C CA 1
ATOM 5372 C C . TRP C 1 87 ? 5.606 -26.837 -9.468 1.00 29.09 87 TRP C C 1
ATOM 5373 O O . TRP C 1 87 ? 5.128 -25.867 -8.961 1.00 27.68 87 TRP C O 1
ATOM 5384 N N . LYS C 1 88 ? 5.580 -27.998 -8.875 1.00 24.69 88 LYS C N 1
ATOM 5385 C CA . LYS C 1 88 ? 5.126 -28.081 -7.528 1.00 20.84 88 LYS C CA 1
ATOM 5386 C C . LYS C 1 88 ? 6.253 -27.798 -6.582 1.00 29.52 88 LYS C C 1
ATOM 5387 O O . LYS C 1 88 ? 7.331 -28.264 -6.774 1.00 28.69 88 LYS C O 1
ATOM 5393 N N . VAL C 1 89 ? 6.018 -27.049 -5.538 1.00 29.87 89 VAL C N 1
ATOM 5394 C CA . VAL C 1 89 ? 7.049 -26.644 -4.612 1.00 26.40 89 VAL C CA 1
ATOM 5395 C C . VAL C 1 89 ? 6.661 -26.999 -3.204 1.00 27.39 89 VAL C C 1
ATOM 5396 O O . VAL C 1 89 ? 5.586 -26.701 -2.784 1.00 31.30 89 VAL C O 1
ATOM 5400 N N . GLU C 1 90 ? 7.561 -27.621 -2.477 1.00 27.85 90 GLU C N 1
ATOM 5401 C CA . GLU C 1 90 ? 7.334 -27.978 -1.085 1.00 31.15 90 GLU C CA 1
ATOM 5402 C C . GLU C 1 90 ? 8.514 -27.599 -0.187 1.00 28.31 90 GLU C C 1
ATOM 5403 O O . GLU C 1 90 ? 9.633 -27.886 -0.508 1.00 22.48 90 GLU C O 1
ATOM 5409 N N . ILE C 1 91 ? 8.236 -26.924 0.901 1.00 26.05 91 ILE C N 1
ATOM 5410 C CA . ILE C 1 91 ? 9.228 -26.621 1.874 1.00 23.74 91 ILE C CA 1
ATOM 5411 C C . ILE C 1 91 ? 9.050 -27.414 3.140 1.00 21.94 91 ILE C C 1
ATOM 5412 O O . ILE C 1 91 ? 8.035 -27.372 3.715 1.00 22.07 91 ILE C O 1
ATOM 5417 N N . THR C 1 92 ? 10.045 -28.138 3.559 1.00 23.36 92 THR C N 1
ATOM 5418 C CA . THR C 1 92 ? 10.014 -28.761 4.845 1.00 17.18 92 THR C CA 1
ATOM 5419 C C . THR C 1 92 ? 11.198 -28.305 5.681 1.00 19.46 92 THR C C 1
ATOM 5420 O O . THR C 1 92 ? 12.088 -27.720 5.169 1.00 19.11 92 THR C O 1
ATOM 5424 N N . SER C 1 93 ? 11.201 -28.665 6.953 1.00 19.48 93 SER C N 1
ATOM 5425 C CA . SER C 1 93 ? 12.300 -28.343 7.822 1.00 19.02 93 SER C CA 1
ATOM 5426 C C . SER C 1 93 ? 12.523 -29.236 9.021 1.00 20.70 93 SER C C 1
ATOM 5427 O O . SER C 1 93 ? 11.671 -29.962 9.434 1.00 20.24 93 SER C O 1
ATOM 5430 N N . GLU C 1 94 ? 13.700 -29.137 9.579 1.00 20.64 94 GLU C N 1
ATOM 5431 C CA . GLU C 1 94 ? 14.130 -29.992 10.668 1.00 23.34 94 GLU C CA 1
ATOM 5432 C C . GLU C 1 94 ? 15.067 -29.265 11.576 1.00 19.29 94 GLU C C 1
ATOM 5433 O O . GLU C 1 94 ? 15.735 -28.366 11.134 1.00 18.61 94 GLU C O 1
ATOM 5439 N N . LYS C 1 95 ? 15.125 -29.651 12.835 1.00 20.62 95 LYS C N 1
ATOM 5440 C CA . LYS C 1 95 ? 16.032 -29.052 13.774 1.00 18.53 95 LYS C CA 1
ATOM 5441 C C . LYS C 1 95 ? 17.448 -29.236 13.280 1.00 20.37 95 LYS C C 1
ATOM 5442 O O . LYS C 1 95 ? 17.768 -30.228 12.686 1.00 26.00 95 LYS C O 1
ATOM 5448 N N . ALA C 1 96 ? 18.297 -28.254 13.458 1.00 16.67 96 ALA C N 1
ATOM 5449 C CA . ALA C 1 96 ? 19.724 -28.407 13.291 1.00 17.88 96 ALA C CA 1
ATOM 5450 C C . ALA C 1 96 ? 20.439 -27.733 14.424 1.00 21.96 96 ALA C C 1
ATOM 5451 O O . ALA C 1 96 ? 19.840 -26.940 15.059 1.00 21.18 96 ALA C O 1
ATOM 5453 N N . LYS C 1 97 ? 21.694 -28.088 14.653 1.00 16.33 97 LYS C N 1
ATOM 5454 C CA . LYS C 1 97 ? 22.520 -27.479 15.647 1.00 17.47 97 LYS C CA 1
ATOM 5455 C C . LYS C 1 97 ? 23.983 -27.408 15.265 1.00 20.52 97 LYS C C 1
ATOM 5456 O O . LYS C 1 97 ? 24.538 -28.306 14.742 1.00 22.01 97 LYS C O 1
ATOM 5462 N N . ASN C 1 98 ? 24.605 -26.298 15.549 1.00 20.98 98 ASN C N 1
ATOM 5463 C CA . ASN C 1 98 ? 25.953 -26.042 15.158 1.00 19.44 98 ASN C CA 1
ATOM 5464 C C . ASN C 1 98 ? 26.266 -26.441 13.718 1.00 26.44 98 ASN C C 1
ATOM 5465 O O . ASN C 1 98 ? 27.257 -27.066 13.466 1.00 27.45 98 ASN C O 1
ATOM 5470 N N . GLY C 1 99 ? 25.401 -26.051 12.790 1.00 23.78 99 GLY C N 1
ATOM 5471 C CA . GLY C 1 99 ? 25.594 -26.313 11.406 1.00 16.94 99 GLY C CA 1
ATOM 5472 C C . GLY C 1 99 ? 25.233 -27.672 10.896 1.00 20.76 99 GLY C C 1
ATOM 5473 O O . GLY C 1 99 ? 25.340 -27.908 9.749 1.00 28.13 99 GLY C O 1
ATOM 5474 N N . THR C 1 100 ? 24.733 -28.544 11.740 1.00 21.23 100 THR C N 1
ATOM 5475 C CA . THR C 1 100 ? 24.458 -29.919 11.403 1.00 19.58 100 THR C CA 1
ATOM 5476 C C . THR C 1 100 ? 23.043 -30.346 11.794 1.00 23.81 100 THR C C 1
ATOM 5477 O O . THR C 1 100 ? 22.649 -30.218 12.898 1.00 23.17 100 THR C O 1
ATOM 5481 N N . PRO C 1 101 ? 22.297 -30.922 10.867 1.00 26.04 101 PRO C N 1
ATOM 5482 C CA . PRO C 1 101 ? 20.965 -31.439 11.183 1.00 21.06 101 PRO C CA 1
ATOM 5483 C C . PRO C 1 101 ? 20.937 -32.565 12.219 1.00 26.61 101 PRO C C 1
ATOM 5484 O O . PRO C 1 101 ? 21.874 -33.289 12.392 1.00 17.39 101 PRO C O 1
ATOM 5488 N N . LEU C 1 102 ? 19.818 -32.640 12.921 1.00 24.90 102 LEU C N 1
ATOM 5489 C CA . LEU C 1 102 ? 19.643 -33.602 13.979 1.00 19.18 102 LEU C CA 1
ATOM 5490 C C . LEU C 1 102 ? 19.042 -34.930 13.533 1.00 18.86 102 LEU C C 1
ATOM 5491 O O . LEU C 1 102 ? 19.128 -35.856 14.240 1.00 22.76 102 LEU C O 1
ATOM 5496 N N . GLY C 1 103 ? 18.515 -34.957 12.332 1.00 21.69 103 GLY C N 1
ATOM 5497 C CA . GLY C 1 103 ? 17.893 -36.130 11.807 1.00 20.34 103 GLY C CA 1
ATOM 5498 C C . GLY C 1 103 ? 16.531 -36.456 12.363 1.00 18.30 103 GLY C C 1
ATOM 5499 O O . GLY C 1 103 ? 16.110 -37.539 12.195 1.00 23.77 103 GLY C O 1
ATOM 5500 N N . GLY C 1 104 ? 15.853 -35.557 13.005 1.00 22.18 104 GLY C N 1
ATOM 5501 C CA . GLY C 1 104 ? 14.582 -35.934 13.543 1.00 19.60 104 GLY C CA 1
ATOM 5502 C C . GLY C 1 104 ? 13.421 -35.691 12.634 1.00 19.02 104 GLY C C 1
ATOM 5503 O O . GLY C 1 104 ? 13.584 -35.799 11.473 1.00 20.75 104 GLY C O 1
ATOM 5504 N N . ASN C 1 105 ? 12.259 -35.435 13.170 1.00 20.29 105 ASN C N 1
ATOM 5505 C CA . ASN C 1 105 ? 11.107 -35.218 12.339 1.00 20.78 105 ASN C CA 1
ATOM 5506 C C . ASN C 1 105 ? 11.210 -34.035 11.393 1.00 23.92 105 ASN C C 1
ATOM 5507 O O . ASN C 1 105 ? 11.834 -33.084 11.692 1.00 21.30 105 ASN C O 1
ATOM 5512 N N . ARG C 1 106 ? 10.576 -34.119 10.257 1.00 21.73 106 ARG C N 1
ATOM 5513 C CA . ARG C 1 106 ? 10.518 -32.997 9.362 1.00 17.16 106 ARG C CA 1
ATOM 5514 C C . ARG C 1 106 ? 9.115 -32.399 9.228 1.00 23.26 106 ARG C C 1
ATOM 5515 O O . ARG C 1 106 ? 8.206 -33.070 8.842 1.00 19.64 106 ARG C O 1
ATOM 5523 N N . ASP C 1 107 ? 8.950 -31.151 9.570 1.00 14.53 107 ASP C N 1
ATOM 5524 C CA . ASP C 1 107 ? 7.695 -30.486 9.431 1.00 20.20 107 ASP C CA 1
ATOM 5525 C C . ASP C 1 107 ? 7.438 -29.985 8.013 1.00 20.43 107 ASP C C 1
ATOM 5526 O O . ASP C 1 107 ? 8.346 -29.611 7.338 1.00 13.89 107 ASP C O 1
ATOM 5531 N N . GLU C 1 108 ? 6.197 -30.059 7.572 1.00 14.79 108 GLU C N 1
ATOM 5532 C CA . GLU C 1 108 ? 5.731 -29.386 6.360 1.00 19.98 108 GLU C CA 1
ATOM 5533 C C . GLU C 1 108 ? 5.487 -27.857 6.594 1.00 23.49 108 GLU C C 1
ATOM 5534 O O . GLU C 1 108 ? 4.722 -27.467 7.417 1.00 20.45 108 GLU C O 1
ATOM 5540 N N . ASN C 1 109 ? 6.198 -27.019 5.879 1.00 16.39 109 ASN C N 1
ATOM 5541 C CA . ASN C 1 109 ? 6.104 -25.599 6.112 1.00 16.72 109 ASN C CA 1
ATOM 5542 C C . ASN C 1 109 ? 5.291 -24.833 5.087 1.00 22.32 109 ASN C C 1
ATOM 5543 O O . ASN C 1 109 ? 4.668 -23.875 5.402 1.00 21.26 109 ASN C O 1
ATOM 5548 N N . MET C 1 110 ? 5.487 -25.006 3.758 1.00 21.63 110 MET C N 1
ATOM 5549 C CA . MET C 1 110 ? 4.662 -24.391 2.761 1.00 24.13 110 MET C CA 1
ATOM 5550 C C . MET C 1 110 ? 4.417 -25.269 1.549 1.00 23.62 110 MET C C 1
ATOM 5551 O O . MET C 1 110 ? 5.238 -26.083 1.216 1.00 22.85 110 MET C O 1
ATOM 5556 N N . GLU C 1 111 ? 3.751 -25.339 0.542 1.00 16.88 111 GLU C N 1
ATOM 5557 C CA . GLU C 1 111 ? 3.186 -25.747 -0.716 1.00 23.85 111 GLU C CA 1
ATOM 5558 C C . GLU C 1 111 ? 2.718 -24.515 -1.489 1.00 18.82 111 GLU C C 1
ATOM 5559 O O . GLU C 1 111 ? 2.438 -23.513 -0.909 1.00 19.37 111 GLU C O 1
ATOM 5565 N N . CYS C 1 112 ? 3.087 -24.833 -2.800 1.00 24.01 112 CYS C N 1
ATOM 5566 C CA . CYS C 1 112 ? 2.508 -23.976 -3.827 1.00 20.02 112 CYS C CA 1
ATOM 5567 C C . CYS C 1 112 ? 2.750 -24.500 -5.207 1.00 22.49 112 CYS C C 1
ATOM 5568 O O . CYS C 1 112 ? 3.380 -25.460 -5.358 1.00 27.10 112 CYS C O 1
ATOM 5571 N N . GLN C 1 113 ? 2.337 -23.781 -6.214 1.00 24.63 113 GLN C N 1
ATOM 5572 C CA . GLN C 1 113 ? 2.590 -24.099 -7.587 1.00 23.44 113 GLN C CA 1
ATOM 5573 C C . GLN C 1 113 ? 3.365 -22.980 -8.190 1.00 23.52 113 GLN C C 1
ATOM 5574 O O . GLN C 1 113 ? 3.010 -21.881 -8.082 1.00 25.46 113 GLN C O 1
ATOM 5580 N N . LEU C 1 114 ? 4.433 -23.280 -8.870 1.00 25.59 114 LEU C N 1
ATOM 5581 C CA . LEU C 1 114 ? 5.237 -22.262 -9.496 1.00 25.39 114 LEU C CA 1
ATOM 5582 C C . LEU C 1 114 ? 5.088 -22.215 -11.016 1.00 26.36 114 LEU C C 1
ATOM 5583 O O . LEU C 1 114 ? 5.370 -23.137 -11.713 1.00 24.64 114 LEU C O 1
ATOM 5588 N N . TYR C 1 115 ? 4.621 -21.121 -11.546 1.00 26.42 115 TYR C N 1
ATOM 5589 C CA . TYR C 1 115 ? 4.518 -20.950 -12.960 1.00 23.57 115 TYR C CA 1
ATOM 5590 C C . TYR C 1 115 ? 5.491 -19.892 -13.451 1.00 30.48 115 TYR C C 1
ATOM 5591 O O . TYR C 1 115 ? 6.002 -19.122 -12.684 1.00 26.33 115 TYR C O 1
ATOM 5600 N N . LEU C 1 116 ? 5.540 -19.905 -14.698 1.00 31.86 116 LEU C N 1
ATOM 5601 C CA . LEU C 1 116 ? 6.406 -18.939 -15.315 1.00 30.20 116 LEU C CA 1
ATOM 5602 C C . LEU C 1 116 ? 5.666 -17.644 -15.618 1.00 28.16 116 LEU C C 1
ATOM 5603 O O . LEU C 1 116 ? 4.517 -17.671 -15.906 1.00 28.58 116 LEU C O 1
ATOM 5608 N N . GLN C 1 117 ? 6.082 -16.424 -15.552 1.00 31.16 117 GLN C N 1
ATOM 5609 C CA . GLN C 1 117 ? 5.299 -15.214 -15.867 1.00 34.96 117 GLN C CA 1
ATOM 5610 C C . GLN C 1 117 ? 5.039 -14.992 -17.332 1.00 35.43 117 GLN C C 1
ATOM 5611 O O . GLN C 1 117 ? 5.929 -14.758 -18.075 1.00 44.34 117 GLN C O 1
ATOM 5617 N N . GLU C 1 118 ? 3.799 -15.068 -17.719 1.00 33.11 118 GLU C N 1
ATOM 5618 C CA . GLU C 1 118 ? 3.450 -14.732 -19.054 1.00 40.36 118 GLU C CA 1
ATOM 5619 C C . GLU C 1 118 ? 2.700 -13.436 -19.073 1.00 42.81 118 GLU C C 1
ATOM 5620 O O . GLU C 1 118 ? 2.925 -12.598 -19.898 1.00 49.97 118 GLU C O 1
ATOM 5626 N N . ASP C 1 119 ? 1.712 -13.333 -18.208 1.00 40.31 119 ASP C N 1
ATOM 5627 C CA . ASP C 1 119 ? 0.777 -12.224 -18.167 1.00 38.13 119 ASP C CA 1
ATOM 5628 C C . ASP C 1 119 ? 1.239 -10.943 -17.478 1.00 39.78 119 ASP C C 1
ATOM 5629 O O . ASP C 1 119 ? 1.844 -10.953 -16.421 1.00 41.83 119 ASP C O 1
ATOM 5634 N N . ALA C 1 120 ? 0.895 -9.819 -18.057 1.00 39.74 120 ALA C N 1
ATOM 5635 C CA . ALA C 1 120 ? 1.223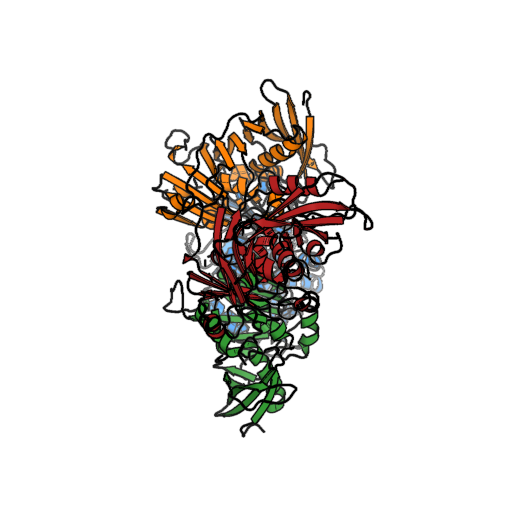 -8.551 -17.460 1.00 30.68 120 ALA C CA 1
ATOM 5636 C C . ALA C 1 120 ? 0.345 -8.262 -16.249 1.00 35.58 120 ALA C C 1
ATOM 5637 O O . ALA C 1 120 ? -0.651 -8.919 -16.053 1.00 29.30 120 ALA C O 1
ATOM 5639 N N . PRO C 1 121 ? 0.673 -7.286 -15.437 1.00 32.95 121 PRO C N 1
ATOM 5640 C CA . PRO C 1 121 ? -0.142 -6.976 -14.275 1.00 32.17 121 PRO C CA 1
ATOM 5641 C C . PRO C 1 121 ? -1.602 -6.718 -14.565 1.00 30.70 121 PRO C C 1
ATOM 5642 O O . PRO C 1 121 ? -1.965 -6.112 -15.514 1.00 31.94 121 PRO C O 1
ATOM 5646 N N . ARG C 1 122 ? -2.460 -7.234 -13.728 1.00 31.01 122 ARG C N 1
ATOM 5647 C CA . ARG C 1 122 ? -3.840 -6.859 -13.970 1.00 37.31 122 ARG C CA 1
ATOM 5648 C C . ARG C 1 122 ? -4.250 -5.647 -13.180 1.00 31.97 122 ARG C C 1
ATOM 5649 O O . ARG C 1 122 ? -5.144 -4.974 -13.539 1.00 37.63 122 ARG C O 1
ATOM 5657 N N . ALA C 1 123 ? -3.514 -5.245 -12.180 1.00 28.39 123 ALA C N 1
ATOM 5658 C CA . ALA C 1 123 ? -3.795 -3.991 -11.539 1.00 33.77 123 ALA C CA 1
ATOM 5659 C C . ALA C 1 123 ? -3.442 -2.840 -12.417 1.00 26.29 123 ALA C C 1
ATOM 5660 O O . ALA C 1 123 ? -2.504 -2.872 -13.115 1.00 31.66 123 ALA C O 1
ATOM 5662 N N . LYS C 1 124 ? -4.256 -1.822 -12.375 1.00 33.34 124 LYS C N 1
ATOM 5663 C CA . LYS C 1 124 ? -3.980 -0.582 -13.077 1.00 29.91 124 LYS C CA 1
ATOM 5664 C C . LYS C 1 124 ? -3.050 0.312 -12.259 1.00 31.71 124 LYS C C 1
ATOM 5665 O O . LYS C 1 124 ? -2.849 0.090 -11.098 1.00 29.17 124 LYS C O 1
ATOM 5671 N N . GLU C 1 125 ? -2.482 1.313 -12.908 1.00 28.71 125 GLU C N 1
ATOM 5672 C CA . GLU C 1 125 ? -1.713 2.336 -12.248 1.00 29.58 125 GLU C CA 1
ATOM 5673 C C . GLU C 1 125 ? -2.583 3.179 -11.346 1.00 29.24 125 GLU C C 1
ATOM 5674 O O . GLU C 1 125 ? -3.717 3.381 -11.603 1.00 26.13 125 GLU C O 1
ATOM 5680 N N . LEU C 1 126 ? -1.998 3.655 -10.275 1.00 28.35 126 LEU C N 1
ATOM 5681 C CA . LEU C 1 126 ? -2.678 4.437 -9.275 1.00 27.15 126 LEU C CA 1
ATOM 5682 C C . LEU C 1 126 ? -1.880 5.666 -8.936 1.00 29.31 126 LEU C C 1
ATOM 5683 O O . LEU C 1 126 ? -0.710 5.553 -8.731 1.00 33.65 126 LEU C O 1
ATOM 5688 N N . ASN C 1 127 ? -2.507 6.839 -8.941 1.00 25.66 127 ASN C N 1
ATOM 5689 C CA . ASN C 1 127 ? -1.859 8.059 -8.545 1.00 25.07 127 ASN C CA 1
ATOM 5690 C C . ASN C 1 127 ? -1.705 8.018 -7.006 1.00 23.53 127 ASN C C 1
ATOM 5691 O O . ASN C 1 127 ? -2.620 8.272 -6.294 1.00 22.97 127 ASN C O 1
ATOM 5696 N N . ILE C 1 128 ? -0.542 7.625 -6.553 1.00 22.54 128 ILE C N 1
ATOM 5697 C CA . ILE C 1 128 ? -0.244 7.458 -5.144 1.00 28.69 128 ILE C CA 1
ATOM 5698 C C . ILE C 1 128 ? -0.400 8.753 -4.386 1.00 31.73 128 ILE C C 1
ATOM 5699 O O . ILE C 1 128 ? -1.055 8.838 -3.433 1.00 34.83 128 ILE C O 1
ATOM 5704 N N . GLU C 1 129 ? 0.306 9.746 -4.853 1.00 25.88 129 GLU C N 1
ATOM 5705 C CA . GLU C 1 129 ? 0.266 11.043 -4.259 1.00 31.26 129 GLU C CA 1
ATOM 5706 C C . GLU C 1 129 ? -1.141 11.624 -4.137 1.00 29.70 129 GLU C C 1
ATOM 5707 O O . GLU C 1 129 ? -1.500 12.107 -3.132 1.00 33.97 129 GLU C O 1
ATOM 5713 N N . ALA C 1 130 ? -1.935 11.483 -5.176 1.00 32.92 130 ALA C N 1
ATOM 5714 C CA . ALA C 1 130 ? -3.309 11.885 -5.192 1.00 30.80 130 ALA C CA 1
ATOM 5715 C C . ALA C 1 130 ? -4.148 11.153 -4.159 1.00 35.37 130 ALA C C 1
ATOM 5716 O O . ALA C 1 130 ? -5.014 11.721 -3.555 1.00 38.54 130 ALA C O 1
ATOM 5718 N N . PHE C 1 131 ? -3.827 9.892 -3.937 1.00 32.64 131 PHE C N 1
ATOM 5719 C CA . PHE C 1 131 ? -4.543 9.064 -2.994 1.00 29.69 131 PHE C CA 1
ATOM 5720 C C . PHE C 1 131 ? -4.301 9.530 -1.581 1.00 31.03 131 PHE C C 1
ATOM 5721 O O . PHE C 1 131 ? -5.202 9.593 -0.780 1.00 27.81 131 PHE C O 1
ATOM 5729 N N . MET C 1 132 ? -3.059 9.837 -1.313 1.00 29.64 132 MET C N 1
ATOM 5730 C CA . MET C 1 132 ? -2.641 10.292 -0.020 1.00 32.05 132 MET C CA 1
ATOM 5731 C C . MET C 1 132 ? -3.292 11.614 0.307 1.00 34.48 132 MET C C 1
ATOM 5732 O O . MET C 1 132 ? -3.811 11.788 1.368 1.00 36.35 132 MET C O 1
ATOM 5737 N N . LYS C 1 133 ? -3.333 12.501 -0.667 1.00 35.01 133 LYS C N 1
ATOM 5738 C CA . LYS C 1 133 ? -3.879 13.807 -0.476 1.00 30.59 133 LYS C CA 1
ATOM 5739 C C . LYS C 1 133 ? -5.345 13.816 -0.215 1.00 36.60 133 LYS C C 1
ATOM 5740 O O . LYS C 1 133 ? -5.805 14.588 0.566 1.00 50.13 133 LYS C O 1
ATOM 5746 N N . ASN C 1 134 ? -6.082 12.929 -0.842 1.00 37.33 134 ASN C N 1
ATOM 5747 C CA . ASN C 1 134 ? -7.514 12.910 -0.666 1.00 39.62 134 ASN C CA 1
ATOM 5748 C C . ASN C 1 134 ? -7.987 11.979 0.451 1.00 38.43 134 ASN C C 1
ATOM 5749 O O . ASN C 1 134 ? -9.146 11.867 0.721 1.00 33.78 134 ASN C O 1
ATOM 5754 N N . ALA C 1 135 ? -7.062 11.283 1.081 1.00 33.38 135 ALA C N 1
ATOM 5755 C CA . ALA C 1 135 ? -7.412 10.352 2.131 1.00 36.01 135 ALA C CA 1
ATOM 5756 C C . ALA C 1 135 ? -8.133 10.997 3.288 1.00 33.50 135 ALA C C 1
ATOM 5757 O O . ALA C 1 135 ? -7.815 12.071 3.698 1.00 30.03 135 ALA C O 1
ATOM 5759 N N . SER C 1 136 ? -9.142 10.328 3.775 1.00 35.01 136 SER C N 1
ATOM 5760 C CA . SER C 1 136 ? -9.925 10.828 4.867 1.00 31.79 136 SER C CA 1
ATOM 5761 C C . SER C 1 136 ? -9.164 10.759 6.193 1.00 35.00 136 SER C C 1
ATOM 5762 O O . SER C 1 136 ? -9.209 11.672 6.958 1.00 37.29 136 SER C O 1
ATOM 5765 N N . ARG C 1 137 ? -8.458 9.661 6.451 1.00 36.85 137 ARG C N 1
ATOM 5766 C CA . ARG C 1 137 ? -7.679 9.464 7.677 1.00 33.50 137 ARG C CA 1
ATOM 5767 C C . ARG C 1 137 ? -6.314 8.905 7.459 1.00 35.88 137 ARG C C 1
ATOM 5768 O O . ARG C 1 137 ? -6.027 8.389 6.405 1.00 35.12 137 ARG C O 1
ATOM 5776 N N . LYS C 1 138 ? -5.490 9.011 8.479 1.00 29.11 138 LYS C N 1
ATOM 5777 C CA . LYS C 1 138 ? -4.137 8.562 8.437 1.00 33.43 138 LYS C CA 1
ATOM 5778 C C . LYS C 1 138 ? -3.635 8.061 9.798 1.00 34.70 138 LYS C C 1
ATOM 5779 O O . LYS C 1 138 ? -3.838 8.700 10.816 1.00 40.33 138 LYS C O 1
ATOM 5785 N N . TRP C 1 139 ? -2.979 6.913 9.823 1.00 28.32 139 TRP C N 1
ATOM 5786 C CA . TRP C 1 139 ? -2.450 6.377 11.054 1.00 23.63 139 TRP C CA 1
ATOM 5787 C C . TRP C 1 139 ? -0.958 6.175 10.997 1.00 24.84 139 TRP C C 1
ATOM 5788 O O . TRP C 1 139 ? -0.452 5.872 9.996 1.00 27.95 139 TRP C O 1
ATOM 5799 N N . ASP C 1 140 ? -0.294 6.306 12.102 1.00 28.27 140 ASP C N 1
ATOM 5800 C CA . ASP C 1 140 ? 1.074 5.998 12.132 1.00 26.91 140 ASP C CA 1
ATOM 5801 C C . ASP C 1 140 ? 1.046 4.492 12.007 1.00 36.35 140 ASP C C 1
ATOM 5802 O O . ASP C 1 140 ? 0.194 3.847 12.570 1.00 32.46 140 ASP C O 1
ATOM 5807 N N . MET C 1 141 ? 1.999 3.946 11.258 1.00 34.08 141 MET C N 1
ATOM 5808 C CA . MET C 1 141 ? 2.088 2.505 11.068 1.00 28.38 141 MET C CA 1
ATOM 5809 C C . MET C 1 141 ? 2.328 1.826 12.410 1.00 30.01 141 MET C C 1
ATOM 5810 O O . MET C 1 141 ? 1.890 0.698 12.635 1.00 22.99 141 MET C O 1
ATOM 5815 N N . HIS C 1 142 ? 3.027 2.525 13.299 1.00 29.50 142 HIS C N 1
ATOM 5816 C CA . HIS C 1 142 ? 3.322 1.999 14.624 1.00 27.79 142 HIS C CA 1
ATOM 5817 C C . HIS C 1 142 ? 2.031 1.565 15.306 1.00 29.71 142 HIS C C 1
ATOM 5818 O O . HIS C 1 142 ? 1.954 0.480 15.882 1.00 29.66 142 HIS C O 1
ATOM 5825 N N . ASP C 1 143 ? 1.016 2.421 15.233 1.00 28.15 143 ASP C N 1
ATOM 5826 C CA . ASP C 1 143 ? -0.249 2.128 15.822 1.00 25.95 143 ASP C CA 1
ATOM 5827 C C . ASP C 1 143 ? -0.982 1.021 15.112 1.00 27.37 143 ASP C C 1
ATOM 5828 O O . ASP C 1 143 ? -1.743 0.348 15.709 1.00 28.20 143 ASP C O 1
ATOM 5833 N N . ILE C 1 144 ? -0.728 0.849 13.838 1.00 25.63 144 ILE C N 1
ATOM 5834 C CA . ILE C 1 144 ? -1.239 -0.253 13.086 1.00 22.93 144 ILE C CA 1
ATOM 5835 C C . ILE C 1 144 ? -0.659 -1.559 13.600 1.00 26.12 144 ILE C C 1
ATOM 5836 O O . ILE C 1 144 ? -1.367 -2.498 13.700 1.00 22.70 144 ILE C O 1
ATOM 5841 N N . TYR C 1 145 ? 0.627 -1.564 13.923 1.00 25.02 145 TYR C N 1
ATOM 5842 C CA . TYR C 1 145 ? 1.307 -2.693 14.484 1.00 22.96 145 TYR C CA 1
ATOM 5843 C C . TYR C 1 145 ? 0.756 -3.028 15.882 1.00 30.89 145 TYR C C 1
ATOM 5844 O O . TYR C 1 145 ? 0.924 -4.077 16.354 1.00 29.59 145 TYR C O 1
ATOM 5853 N N . GLY C 1 146 ? 0.084 -2.091 16.530 1.00 32.95 146 GLY C N 1
ATOM 5854 C CA . GLY C 1 146 ? -0.636 -2.381 17.751 1.00 30.33 146 GLY C CA 1
ATOM 5855 C C . GLY C 1 146 ? -1.584 -3.557 17.685 1.00 34.85 146 GLY C C 1
ATOM 5856 O O . GLY C 1 146 ? -1.845 -4.183 18.639 1.00 38.02 146 GLY C O 1
ATOM 5857 N N . ILE C 1 147 ? -2.091 -3.853 16.516 1.00 29.87 147 ILE C N 1
ATOM 5858 C CA . ILE C 1 147 ? -2.948 -4.983 16.342 1.00 33.05 147 ILE C CA 1
ATOM 5859 C C . ILE C 1 147 ? -2.163 -6.258 16.515 1.00 34.03 147 ILE C C 1
ATOM 5860 O O . ILE C 1 147 ? -2.632 -7.187 17.091 1.00 38.37 147 ILE C O 1
ATOM 5865 N N . ALA C 1 148 ? -0.952 -6.285 16.018 1.00 30.92 148 ALA C N 1
ATOM 5866 C CA . ALA C 1 148 ? -0.085 -7.422 16.199 1.00 35.05 148 ALA C CA 1
ATOM 5867 C C . ALA C 1 148 ? 0.318 -7.570 17.636 1.00 34.93 148 ALA C C 1
ATOM 5868 O O . ALA C 1 148 ? 0.261 -8.639 18.190 1.00 31.00 148 ALA C O 1
ATOM 5870 N N . ARG C 1 149 ? 0.721 -6.461 18.217 1.00 33.47 149 ARG C N 1
ATOM 5871 C CA . ARG C 1 149 ? 1.136 -6.416 19.593 1.00 36.81 149 ARG C CA 1
ATOM 5872 C C . ARG C 1 149 ? 0.096 -6.966 20.543 1.00 39.83 149 ARG C C 1
ATOM 5873 O O . ARG C 1 149 ? 0.449 -7.676 21.440 1.00 43.54 149 ARG C O 1
ATOM 5881 N N . ARG C 1 150 ? -1.161 -6.707 20.263 1.00 36.11 150 ARG C N 1
ATOM 5882 C CA . ARG C 1 150 ? -2.217 -7.185 21.081 1.00 39.40 150 ARG C CA 1
ATOM 5883 C C . ARG C 1 150 ? -2.609 -8.597 20.762 1.00 40.69 150 ARG C C 1
ATOM 5884 O O . ARG C 1 150 ? -3.341 -9.191 21.473 1.00 40.90 150 ARG C O 1
ATOM 5892 N N . SER C 1 151 ? -2.073 -9.139 19.699 1.00 41.11 151 SER C N 1
ATOM 5893 C CA . SER C 1 151 ? -2.192 -10.547 19.435 1.00 38.33 151 SER C CA 1
ATOM 5894 C C . SER C 1 151 ? -0.939 -11.290 19.896 1.00 40.38 151 SER C C 1
ATOM 5895 O O . SER C 1 151 ? -0.698 -12.371 19.506 1.00 42.99 151 SER C O 1
ATOM 5898 N N . HIS C 1 152 ? -0.149 -10.664 20.733 1.00 38.27 152 HIS C N 1
ATOM 5899 C CA . HIS C 1 152 ? 1.104 -11.205 21.205 1.00 37.24 152 HIS C CA 1
ATOM 5900 C C . HIS C 1 152 ? 2.160 -11.404 20.103 1.00 34.99 152 HIS C C 1
ATOM 5901 O O . HIS C 1 152 ? 2.962 -12.271 20.161 1.00 33.35 152 HIS C O 1
ATOM 5908 N N . ILE C 1 153 ? 2.141 -10.557 19.106 1.00 33.70 153 ILE C N 1
ATOM 5909 C CA . ILE C 1 153 ? 3.190 -10.531 18.126 1.00 27.33 153 ILE C CA 1
ATOM 5910 C C . ILE C 1 153 ? 4.064 -9.328 18.306 1.00 30.14 153 ILE C C 1
ATOM 5911 O O . ILE C 1 153 ? 3.607 -8.241 18.282 1.00 35.64 153 ILE C O 1
ATOM 5916 N N . GLU C 1 154 ? 5.349 -9.538 18.433 1.00 27.64 154 GLU C N 1
ATOM 5917 C CA . GLU C 1 154 ? 6.258 -8.447 18.638 1.00 31.11 154 GLU C CA 1
ATOM 5918 C C . GLU C 1 154 ? 7.234 -8.249 17.493 1.00 27.84 154 GLU C C 1
ATOM 5919 O O . GLU C 1 154 ? 8.131 -9.024 17.291 1.00 22.23 154 GLU C O 1
ATOM 5925 N N . HIS C 1 155 ? 7.078 -7.146 16.814 1.00 22.85 155 HIS C N 1
ATOM 5926 C CA . HIS C 1 155 ? 7.950 -6.814 15.747 1.00 24.38 155 HIS C CA 1
ATOM 5927 C C . HIS C 1 155 ? 9.136 -6.033 16.243 1.00 24.39 155 HIS C C 1
ATOM 5928 O O . HIS C 1 155 ? 8.963 -5.073 16.899 1.00 28.53 155 HIS C O 1
ATOM 5935 N N . GLY C 1 156 ? 10.332 -6.500 15.966 1.00 25.48 156 GLY C N 1
ATOM 5936 C CA . GLY C 1 156 ? 11.569 -5.877 16.366 1.00 20.45 156 GLY C CA 1
ATOM 5937 C C . GLY C 1 156 ? 12.126 -4.902 15.358 1.00 27.18 156 GLY C C 1
ATOM 5938 O O . GLY C 1 156 ? 11.495 -4.588 14.418 1.00 24.62 156 GLY C O 1
ATOM 5939 N N . GLU C 1 157 ? 13.334 -4.458 15.586 1.00 26.28 157 GLU C N 1
ATOM 5940 C CA . GLU C 1 157 ? 14.004 -3.487 14.774 1.00 23.44 157 GLU C CA 1
ATOM 5941 C C . GLU C 1 157 ? 14.090 -3.840 13.277 1.00 22.44 157 GLU C C 1
ATOM 5942 O O . GLU C 1 157 ? 13.849 -3.027 12.459 1.00 24.96 157 GLU C O 1
ATOM 5948 N N . PHE C 1 158 ? 14.410 -5.081 12.948 1.00 17.57 158 PHE C N 1
ATOM 5949 C CA . PHE C 1 158 ? 14.524 -5.537 11.589 1.00 16.60 158 PHE C CA 1
ATOM 5950 C C . PHE C 1 158 ? 13.205 -5.576 10.846 1.00 24.11 158 PHE C C 1
ATOM 5951 O O . PHE C 1 158 ? 13.145 -5.218 9.712 1.00 21.49 158 PHE C O 1
ATOM 5959 N N . MET C 1 159 ? 12.144 -5.975 11.504 1.00 21.03 159 MET C N 1
ATOM 5960 C CA . MET C 1 159 ? 10.909 -6.298 10.879 1.00 15.94 159 MET C CA 1
ATOM 5961 C C . MET C 1 159 ? 9.873 -5.239 11.003 1.00 26.15 159 MET C C 1
ATOM 5962 O O . MET C 1 159 ? 8.912 -5.254 10.322 1.00 30.52 159 MET C O 1
ATOM 5967 N N . LYS C 1 160 ? 10.088 -4.282 11.848 1.00 24.63 160 LYS C N 1
ATOM 5968 C CA . LYS C 1 160 ? 9.097 -3.275 12.010 1.00 27.11 160 LYS C CA 1
ATOM 5969 C C . LYS C 1 160 ? 9.287 -2.209 10.991 1.00 23.95 160 LYS C C 1
ATOM 5970 O O . LYS C 1 160 ? 10.228 -1.491 11.008 1.00 25.32 160 LYS C O 1
ATOM 5976 N N . ASN C 1 161 ? 8.384 -2.168 10.044 1.00 22.91 161 ASN C N 1
ATOM 5977 C CA . ASN C 1 161 ? 8.392 -1.170 9.023 1.00 27.90 161 ASN C CA 1
ATOM 5978 C C . ASN C 1 161 ? 8.021 0.202 9.594 1.00 28.76 161 ASN C C 1
ATOM 5979 O O . ASN C 1 161 ? 7.277 0.256 10.497 1.00 30.64 161 ASN C O 1
ATOM 5984 N N . GLU C 1 162 ? 8.520 1.254 9.003 1.00 27.20 162 GLU C N 1
ATOM 5985 C CA . GLU C 1 162 ? 7.975 2.522 9.400 1.00 27.61 162 GLU C CA 1
ATOM 5986 C C . GLU C 1 162 ? 7.197 3.186 8.274 1.00 28.91 162 GLU C C 1
ATOM 5987 O O . GLU C 1 162 ? 7.526 3.026 7.150 1.00 29.09 162 GLU C O 1
ATOM 5993 N N . GLY C 1 163 ? 6.261 3.979 8.720 1.00 27.36 163 GLY C N 1
ATOM 5994 C CA . GLY C 1 163 ? 5.415 4.686 7.818 1.00 29.19 163 GLY C CA 1
ATOM 5995 C C . GLY C 1 163 ? 3.995 4.966 8.231 1.00 31.55 163 GLY C C 1
ATOM 5996 O O . GLY C 1 163 ? 3.730 5.126 9.392 1.00 24.22 163 GLY C O 1
ATOM 5997 N N . ALA C 1 164 ? 3.081 5.007 7.287 1.00 26.66 164 ALA C N 1
ATOM 5998 C CA . ALA C 1 164 ? 1.714 5.392 7.550 1.00 26.97 164 ALA C CA 1
ATOM 5999 C C . ALA C 1 164 ? 0.686 4.705 6.693 1.00 27.20 164 ALA C C 1
ATOM 6000 O O . ALA C 1 164 ? 0.935 4.354 5.591 1.00 30.32 164 ALA C O 1
ATOM 6002 N N . VAL C 1 165 ? -0.486 4.506 7.239 1.00 25.07 165 VAL C N 1
ATOM 6003 C CA . VAL C 1 165 ? -1.589 3.977 6.503 1.00 27.77 165 VAL C CA 1
ATOM 6004 C C . VAL C 1 165 ? -2.647 5.038 6.194 1.00 35.75 165 VAL C C 1
ATOM 6005 O O . VAL C 1 165 ? -3.116 5.714 7.075 1.00 32.02 165 VAL C O 1
ATOM 6009 N N . TYR C 1 166 ? -3.020 5.195 4.946 1.00 36.19 166 TYR C N 1
ATOM 6010 C CA . TYR C 1 166 ? -4.044 6.155 4.577 1.00 30.10 166 TYR C CA 1
ATOM 6011 C C . TYR C 1 166 ? -5.335 5.492 4.197 1.00 31.09 166 TYR C C 1
ATOM 6012 O O . TYR C 1 166 ? -5.353 4.526 3.484 1.00 34.38 166 TYR C O 1
ATOM 6021 N N . GLN C 1 167 ? -6.433 6.046 4.642 1.00 26.61 167 GLN C N 1
ATOM 6022 C CA . GLN C 1 167 ? -7.732 5.457 4.402 1.00 30.50 167 GLN C CA 1
ATOM 6023 C C . GLN C 1 167 ? -8.710 6.386 3.746 1.00 37.77 167 GLN C C 1
ATOM 6024 O O . GLN C 1 167 ? -8.888 7.494 4.157 1.00 36.45 167 GLN C O 1
ATOM 6030 N N . LEU C 1 168 ? -9.412 5.866 2.772 1.00 35.17 168 LEU C N 1
ATOM 6031 C CA . LEU C 1 168 ? -10.387 6.639 2.064 1.00 41.36 168 LEU C CA 1
ATOM 6032 C C . LEU C 1 168 ? -11.791 6.111 2.223 1.00 42.29 168 LEU C C 1
ATOM 6033 O O . LEU C 1 168 ? -12.052 5.016 1.878 1.00 42.52 168 LEU C O 1
ATOM 6038 N N . GLN C 1 169 ? -12.692 6.855 2.789 1.00 46.61 169 GLN C N 1
ATOM 6039 C CA . GLN C 1 169 ? -14.089 6.539 2.754 1.00 50.49 169 GLN C CA 1
ATOM 6040 C C . GLN C 1 169 ? -14.422 5.185 3.330 1.00 50.42 169 GLN C C 1
ATOM 6041 O O . GLN C 1 169 ? -15.561 4.807 3.307 1.00 51.33 169 GLN C O 1
ATOM 6047 N N . ASP C 1 170 ? -13.471 4.554 4.007 1.00 45.84 170 ASP C N 1
ATOM 6048 C CA . ASP C 1 170 ? -13.606 3.203 4.479 1.00 40.49 170 ASP C CA 1
ATOM 6049 C C . ASP C 1 170 ? -13.655 2.203 3.332 1.00 51.04 170 ASP C C 1
ATOM 6050 O O . ASP C 1 170 ? -13.929 1.051 3.536 1.00 50.28 170 ASP C O 1
ATOM 6055 N N . LYS C 1 171 ? -13.324 2.641 2.150 1.00 40.06 171 LYS C N 1
ATOM 6056 C CA . LYS C 1 171 ? -13.345 1.702 1.107 1.00 39.47 171 LYS C CA 1
ATOM 6057 C C . LYS C 1 171 ? -11.956 1.350 0.616 1.00 33.27 171 LYS C C 1
ATOM 6058 O O . LYS C 1 171 ? -11.734 0.247 0.224 1.00 36.89 171 LYS C O 1
ATOM 6064 N N . GLU C 1 172 ? -11.038 2.291 0.687 1.00 28.66 172 GLU C N 1
ATOM 6065 C CA . GLU C 1 172 ? -9.715 2.093 0.174 1.00 28.77 172 GLU C CA 1
ATOM 6066 C C . GLU C 1 172 ? -8.600 2.337 1.175 1.00 30.71 172 GLU C C 1
ATOM 6067 O O . GLU C 1 172 ? -8.730 3.121 2.055 1.00 29.16 172 GLU C O 1
ATOM 6073 N N . GLU C 1 173 ? -7.530 1.578 1.070 1.00 27.32 173 GLU C N 1
ATOM 6074 C CA . GLU C 1 173 ? -6.391 1.729 1.931 1.00 28.13 173 GLU C CA 1
ATOM 6075 C C . GLU C 1 173 ? -5.051 1.748 1.204 1.00 28.99 173 GLU C C 1
ATOM 6076 O O . GLU C 1 173 ? -4.861 1.075 0.231 1.00 27.86 173 GLU C O 1
ATOM 6082 N N . LEU C 1 174 ? -4.108 2.520 1.700 1.00 30.66 174 LEU C N 1
ATOM 6083 C CA . LEU C 1 174 ? -2.756 2.514 1.209 1.00 21.64 174 LEU C CA 1
ATOM 6084 C C . LEU C 1 174 ? -1.714 2.524 2.298 1.00 24.76 174 LEU C C 1
ATOM 6085 O O . LEU C 1 174 ? -1.635 3.410 3.061 1.00 28.23 174 LEU C O 1
ATOM 6090 N N . MET C 1 175 ? -0.851 1.541 2.341 1.00 29.24 175 MET C N 1
ATOM 6091 C CA . MET C 1 175 ? 0.171 1.509 3.352 1.00 23.78 175 MET C CA 1
ATOM 6092 C C . MET C 1 175 ? 1.467 2.013 2.798 1.00 27.13 175 MET C C 1
ATOM 6093 O O . MET C 1 175 ? 2.018 1.420 1.915 1.00 24.61 175 MET C O 1
ATOM 6098 N N . GLU C 1 176 ? 1.954 3.128 3.304 1.00 25.99 176 GLU C N 1
ATOM 6099 C CA . GLU C 1 176 ? 3.264 3.653 2.932 1.00 29.08 176 GLU C CA 1
ATOM 6100 C C . GLU C 1 176 ? 4.360 3.061 3.815 1.00 25.00 176 GLU C C 1
ATOM 6101 O O . GLU C 1 176 ? 4.442 3.372 4.946 1.00 22.52 176 GLU C O 1
ATOM 6107 N N . LEU C 1 177 ? 5.179 2.203 3.251 1.00 26.18 177 LEU C N 1
ATOM 6108 C CA . LEU C 1 177 ? 6.115 1.427 4.006 1.00 22.51 177 LEU C CA 1
ATOM 6109 C C . LEU C 1 177 ? 7.619 1.617 3.673 1.00 25.34 177 LEU C C 1
ATOM 6110 O O . LEU C 1 177 ? 8.039 1.574 2.534 1.00 22.58 177 LEU C O 1
ATOM 6115 N N . THR C 1 178 ? 8.421 1.770 4.692 1.00 22.91 178 THR C N 1
ATOM 6116 C CA . THR C 1 178 ? 9.825 1.922 4.540 1.00 26.39 178 THR C CA 1
ATOM 6117 C C . THR C 1 178 ? 10.563 1.031 5.550 1.00 27.96 178 THR C C 1
ATOM 6118 O O . THR C 1 178 ? 10.162 0.843 6.652 1.00 25.05 178 THR C O 1
ATOM 6122 N N . LEU C 1 179 ? 11.696 0.502 5.166 1.00 23.83 179 LEU C N 1
ATOM 6123 C CA . LEU C 1 179 ? 12.452 -0.335 6.081 1.00 22.26 179 LEU C CA 1
ATOM 6124 C C . LEU C 1 179 ? 13.157 0.446 7.159 1.00 25.57 179 LEU C C 1
ATOM 6125 O O . LEU C 1 179 ? 13.396 1.625 7.037 1.00 29.89 179 LEU C O 1
ATOM 6130 N N . SER C 1 180 ? 13.470 -0.213 8.225 1.00 19.30 180 SER C N 1
ATOM 6131 C CA . SER C 1 180 ? 14.399 0.305 9.145 1.00 19.40 180 SER C CA 1
ATOM 6132 C C . SER C 1 180 ? 15.791 0.407 8.493 1.00 25.87 180 SER C C 1
ATOM 6133 O O . SER C 1 180 ? 16.074 -0.236 7.511 1.00 25.71 180 SER C O 1
ATOM 6136 N N . ASP C 1 181 ? 16.640 1.256 9.028 1.00 26.90 181 ASP C N 1
ATOM 6137 C CA . ASP C 1 181 ? 17.983 1.356 8.562 1.00 23.19 181 ASP C CA 1
ATOM 6138 C C . ASP C 1 181 ? 18.687 0.003 8.481 1.00 22.49 181 ASP C C 1
ATOM 6139 O O . ASP C 1 181 ? 19.253 -0.330 7.489 1.00 21.14 181 ASP C O 1
ATOM 6144 N N . LEU C 1 182 ? 18.565 -0.788 9.532 1.00 22.61 182 LEU C N 1
ATOM 6145 C CA . LEU C 1 182 ? 19.129 -2.117 9.578 1.00 20.03 182 LEU C CA 1
ATOM 6146 C C . LEU C 1 182 ? 18.596 -2.987 8.459 1.00 25.21 182 LEU C C 1
ATOM 6147 O O . LEU C 1 182 ? 19.338 -3.598 7.729 1.00 22.90 182 LEU C O 1
ATOM 6152 N N . ALA C 1 183 ? 17.285 -3.039 8.339 1.00 26.75 183 ALA C N 1
ATOM 6153 C CA . ALA C 1 183 ? 16.616 -3.788 7.309 1.00 22.58 183 ALA C CA 1
ATOM 6154 C C . ALA C 1 183 ? 16.968 -3.313 5.916 1.00 23.32 183 ALA C C 1
ATOM 6155 O O . ALA C 1 183 ? 17.142 -4.113 5.057 1.00 21.14 183 ALA C O 1
ATOM 6157 N N . GLU C 1 184 ? 17.029 -2.015 5.693 1.00 21.36 184 GLU C N 1
ATOM 6158 C CA . GLU C 1 184 ? 17.278 -1.478 4.394 1.00 19.15 184 GLU C CA 1
ATOM 6159 C C . GLU C 1 184 ? 18.620 -1.914 3.804 1.00 26.22 184 GLU C C 1
ATOM 6160 O O . GLU C 1 184 ? 18.731 -2.071 2.642 1.00 20.66 184 GLU C O 1
ATOM 6166 N N . GLY C 1 185 ? 19.604 -2.148 4.650 1.00 23.54 185 GLY C N 1
ATOM 6167 C CA . GLY C 1 185 ? 20.873 -2.658 4.238 1.00 25.41 185 GLY C CA 1
ATOM 6168 C C . GLY C 1 185 ? 20.816 -3.984 3.537 1.00 28.31 185 GLY C C 1
ATOM 6169 O O . GLY C 1 185 ? 21.721 -4.356 2.865 1.00 31.05 185 GLY C O 1
ATOM 6170 N N . PHE C 1 186 ? 19.726 -4.694 3.720 1.00 23.35 186 PHE C N 1
ATOM 6171 C CA . PHE C 1 186 ? 19.534 -5.989 3.112 1.00 24.02 186 PHE C CA 1
ATOM 6172 C C . PHE C 1 186 ? 18.565 -6.003 1.959 1.00 22.53 186 PHE C C 1
ATOM 6173 O O . PHE C 1 186 ? 18.385 -7.025 1.381 1.00 26.58 186 PHE C O 1
ATOM 6181 N N . ARG C 1 187 ? 17.938 -4.873 1.644 1.00 19.39 187 ARG C N 1
ATOM 6182 C CA . ARG C 1 187 ? 16.897 -4.757 0.655 1.00 19.46 187 ARG C CA 1
ATOM 6183 C C . ARG C 1 187 ? 17.189 -5.334 -0.704 1.00 20.73 187 ARG C C 1
ATOM 6184 O O . ARG C 1 187 ? 16.389 -6.006 -1.255 1.00 23.68 187 ARG C O 1
ATOM 6192 N N . GLU C 1 188 ? 18.356 -5.092 -1.249 1.00 18.07 188 GLU C N 1
ATOM 6193 C CA . GLU C 1 188 ? 18.671 -5.584 -2.553 1.00 22.04 188 GLU C CA 1
ATOM 6194 C C . GLU C 1 188 ? 19.264 -6.948 -2.561 1.00 21.22 188 GLU C C 1
ATOM 6195 O O . GLU C 1 188 ? 19.479 -7.476 -3.587 1.00 15.90 188 GLU C O 1
ATOM 6201 N N . LYS C 1 189 ? 19.447 -7.518 -1.388 1.00 24.28 189 LYS C N 1
ATOM 6202 C CA . LYS C 1 189 ? 19.978 -8.862 -1.243 1.00 19.01 189 LYS C CA 1
ATOM 6203 C C . LYS C 1 189 ? 18.856 -9.843 -1.181 1.00 16.03 189 LYS C C 1
ATOM 6204 O O . LYS C 1 189 ? 19.011 -10.959 -1.477 1.00 17.80 189 LYS C O 1
ATOM 6210 N N . PHE C 1 190 ? 17.682 -9.371 -0.820 1.00 23.31 190 PHE C N 1
ATOM 6211 C CA . PHE C 1 190 ? 16.456 -10.122 -0.909 1.00 18.84 190 PHE C CA 1
ATOM 6212 C C . PHE C 1 190 ? 15.821 -9.934 -2.286 1.00 22.96 190 PHE C C 1
ATOM 6213 O O . PHE C 1 190 ? 16.006 -8.924 -2.893 1.00 23.53 190 PHE C O 1
ATOM 6221 N N . LYS C 1 191 ? 15.159 -10.940 -2.804 1.00 24.70 191 LYS C N 1
ATOM 6222 C CA . LYS C 1 191 ? 14.283 -10.778 -3.949 1.00 24.28 191 LYS C CA 1
ATOM 6223 C C . LYS C 1 191 ? 13.009 -10.039 -3.586 1.00 25.85 191 LYS C C 1
ATOM 6224 O O . LYS C 1 191 ? 12.537 -9.236 -4.316 1.00 26.91 191 LYS C O 1
ATOM 6230 N N . ALA C 1 192 ? 12.490 -10.337 -2.428 1.00 19.12 192 ALA C N 1
ATOM 6231 C CA . ALA C 1 192 ? 11.354 -9.651 -1.929 1.00 22.52 192 ALA C CA 1
ATOM 6232 C C . ALA C 1 192 ? 11.420 -9.565 -0.425 1.00 24.47 192 ALA C C 1
ATOM 6233 O O . ALA C 1 192 ? 11.089 -10.485 0.224 1.00 23.87 192 ALA C O 1
ATOM 6235 N N . HIS C 1 193 ? 11.923 -8.464 0.081 1.00 19.21 193 HIS C N 1
ATOM 6236 C CA . HIS C 1 193 ? 12.184 -8.290 1.492 1.00 21.65 193 HIS C CA 1
ATOM 6237 C C . HIS C 1 193 ? 11.059 -8.795 2.399 1.00 19.67 193 HIS C C 1
ATOM 6238 O O . HIS C 1 193 ? 10.010 -8.264 2.359 1.00 19.61 193 HIS C O 1
ATOM 6245 N N . PRO C 1 194 ? 11.344 -9.820 3.168 1.00 22.30 194 PRO C N 1
ATOM 6246 C CA . PRO C 1 194 ? 10.412 -10.405 4.114 1.00 23.37 194 PRO C CA 1
ATOM 6247 C C . PRO C 1 194 ? 9.760 -9.402 5.042 1.00 24.07 194 PRO C C 1
ATOM 6248 O O . PRO C 1 194 ? 8.649 -9.609 5.337 1.00 17.74 194 PRO C O 1
ATOM 6252 N N . ALA C 1 195 ? 10.459 -8.348 5.430 1.00 15.94 195 ALA C N 1
ATOM 6253 C CA . ALA C 1 195 ? 9.867 -7.333 6.222 1.00 21.10 195 ALA C CA 1
ATOM 6254 C C . ALA C 1 195 ? 8.772 -6.590 5.473 1.00 20.23 195 ALA C C 1
ATOM 6255 O O . ALA C 1 195 ? 7.776 -6.318 6.011 1.00 19.52 195 ALA C O 1
ATOM 6257 N N . PHE C 1 196 ? 9.007 -6.263 4.210 1.00 21.15 196 PHE C N 1
ATOM 6258 C CA . PHE C 1 196 ? 7.994 -5.636 3.382 1.00 20.45 196 PHE C CA 1
ATOM 6259 C C . PHE C 1 196 ? 6.818 -6.589 3.177 1.00 24.79 196 PHE C C 1
ATOM 6260 O O . PHE C 1 196 ? 5.725 -6.158 3.285 1.00 24.67 196 PHE C O 1
ATOM 6268 N N . LEU C 1 197 ? 7.097 -7.866 2.932 1.00 16.13 197 LEU C N 1
ATOM 6269 C CA . LEU C 1 197 ? 6.099 -8.892 2.760 1.00 18.91 197 LEU C CA 1
ATOM 6270 C C . LEU C 1 197 ? 5.205 -9.075 3.985 1.00 21.43 197 LEU C C 1
ATOM 6271 O O . LEU C 1 197 ? 4.019 -9.070 3.872 1.00 21.02 197 LEU C O 1
ATOM 6276 N N . ASP C 1 198 ? 5.804 -9.233 5.140 1.00 21.69 198 ASP C N 1
ATOM 6277 C CA . ASP C 1 198 ? 5.095 -9.363 6.369 1.00 20.00 198 ASP C CA 1
ATOM 6278 C C . ASP C 1 198 ? 4.182 -8.198 6.623 1.00 20.74 198 ASP C C 1
ATOM 6279 O O . ASP C 1 198 ? 3.040 -8.368 6.742 1.00 24.25 198 ASP C O 1
ATOM 6284 N N . ALA C 1 199 ? 4.735 -7.006 6.662 1.00 18.37 199 ALA C N 1
ATOM 6285 C CA . ALA C 1 199 ? 3.987 -5.790 6.886 1.00 19.49 199 ALA C CA 1
ATOM 6286 C C . ALA C 1 199 ? 2.805 -5.689 5.950 1.00 23.25 199 ALA C C 1
ATOM 6287 O O . ALA C 1 199 ? 1.761 -5.226 6.358 1.00 25.89 199 ALA C O 1
ATOM 6289 N N . SER C 1 200 ? 3.011 -6.096 4.701 1.00 16.48 200 SER C N 1
ATOM 6290 C CA . SER C 1 200 ? 1.986 -6.065 3.693 1.00 21.60 200 SER C CA 1
ATOM 6291 C C . SER C 1 200 ? 0.821 -6.948 4.005 1.00 20.15 200 SER C C 1
ATOM 6292 O O . SER C 1 200 ? -0.218 -6.660 3.596 1.00 22.55 200 SER C O 1
ATOM 6295 N N . THR C 1 201 ? 1.044 -8.035 4.728 1.00 22.87 201 THR C N 1
ATOM 6296 C CA . THR C 1 201 ? -0.021 -8.928 5.124 1.00 20.29 201 THR C CA 1
ATOM 6297 C C . THR C 1 201 ? -0.995 -8.227 6.045 1.00 29.15 201 THR C C 1
ATOM 6298 O O . THR C 1 201 ? -2.064 -8.698 6.239 1.00 32.57 201 THR C O 1
ATOM 6302 N N . LEU C 1 202 ? -0.569 -7.112 6.616 1.00 25.82 202 LEU C N 1
ATOM 6303 C CA . LEU C 1 202 ? -1.428 -6.257 7.412 1.00 25.35 202 LEU C CA 1
ATOM 6304 C C . LEU C 1 202 ? -2.322 -5.337 6.605 1.00 25.61 202 LEU C C 1
ATOM 6305 O O . LEU C 1 202 ? -2.929 -4.476 7.124 1.00 26.05 202 LEU C O 1
ATOM 6310 N N . ALA C 1 203 ? -2.389 -5.520 5.305 1.00 25.08 203 ALA C N 1
ATOM 6311 C CA . ALA C 1 203 ? -3.284 -4.732 4.491 1.00 25.00 203 ALA C CA 1
ATOM 6312 C C . ALA C 1 203 ? -4.743 -4.818 4.960 1.00 27.87 203 ALA C C 1
ATOM 6313 O O . ALA C 1 203 ? -5.232 -5.854 5.262 1.00 25.05 203 ALA C O 1
ATOM 6315 N N . GLY C 1 204 ? -5.415 -3.701 4.970 1.00 26.13 204 GLY C N 1
ATOM 6316 C CA . GLY C 1 204 ? -6.775 -3.656 5.407 1.00 28.77 204 GLY C CA 1
ATOM 6317 C C . GLY C 1 204 ? -6.965 -3.580 6.893 1.00 29.11 204 GLY C C 1
ATOM 6318 O O . GLY C 1 204 ? -8.034 -3.673 7.343 1.00 38.18 204 GLY C O 1
ATOM 6319 N N . SER C 1 205 ? -5.901 -3.335 7.632 1.00 31.95 205 SER C N 1
ATOM 6320 C CA . SER C 1 205 ? -5.970 -3.200 9.091 1.00 40.66 205 SER C CA 1
ATOM 6321 C C . SER C 1 205 ? -6.665 -1.943 9.547 1.00 42.25 205 SER C C 1
ATOM 6322 O O . SER C 1 205 ? -7.283 -1.898 10.570 1.00 43.80 205 SER C O 1
ATOM 6325 N N . SER C 1 206 ? -6.539 -0.899 8.759 1.00 42.58 206 SER C N 1
ATOM 6326 C CA . SER C 1 206 ? -7.185 0.357 9.071 1.00 42.83 206 SER C CA 1
ATOM 6327 C C . SER C 1 206 ? -8.711 0.282 9.030 1.00 39.85 206 SER C C 1
ATOM 6328 O O . SER C 1 206 ? -9.379 0.959 9.737 1.00 42.32 206 SER C O 1
ATOM 6331 N N . PHE C 1 207 ? -9.258 -0.586 8.209 1.00 39.91 207 PHE C N 1
ATOM 6332 C CA . PHE C 1 207 ? -10.695 -0.748 8.122 1.00 36.99 207 PHE C CA 1
ATOM 6333 C C . PHE C 1 207 ? -11.290 -1.216 9.418 1.00 46.27 207 PHE C C 1
ATOM 6334 O O . PHE C 1 207 ? -12.412 -0.869 9.726 1.00 47.98 207 PHE C O 1
ATOM 6342 N N . ALA C 1 208 ? -10.551 -1.998 10.176 1.00 47.43 208 ALA C N 1
ATOM 6343 C CA . ALA C 1 208 ? -11.091 -2.510 11.400 1.00 49.05 208 ALA C CA 1
ATOM 6344 C C . ALA C 1 208 ? -11.221 -1.431 12.441 1.00 55.68 208 ALA C C 1
ATOM 6345 O O . ALA C 1 208 ? -12.083 -1.472 13.288 1.00 54.82 208 ALA C O 1
ATOM 6347 N N . LEU C 1 209 ? -10.425 -0.381 12.324 1.00 51.85 209 LEU C N 1
ATOM 6348 C CA . LEU C 1 209 ? -10.384 0.569 13.399 1.00 50.77 209 LEU C CA 1
ATOM 6349 C C . LEU C 1 209 ? -11.686 1.248 13.086 1.00 55.75 209 LEU C C 1
ATOM 6350 O O . LEU C 1 209 ? -11.777 2.150 12.265 1.00 53.01 209 LEU C O 1
ATOM 6355 N N . SER C 1 210 ? -12.707 0.679 13.735 1.00 53.68 210 SER C N 1
ATOM 6356 C CA . SER C 1 210 ? -14.083 1.093 13.537 1.00 53.81 210 SER C CA 1
ATOM 6357 C C . SER C 1 210 ? -14.953 0.756 14.749 1.00 56.00 210 SER C C 1
ATOM 6358 O O . SER C 1 210 ? -15.842 -0.065 14.680 1.00 49.44 210 SER C O 1
ATOM 6361 N N . PRO C 1 218 ? -6.750 -12.053 16.175 1.00 36.14 218 PRO C N 1
ATOM 6362 C CA . PRO C 1 218 ? -5.556 -12.840 15.888 1.00 34.51 218 PRO C CA 1
ATOM 6363 C C . PRO C 1 218 ? -5.723 -13.707 14.644 1.00 35.32 218 PRO C C 1
ATOM 6364 O O . PRO C 1 218 ? -6.149 -14.825 14.746 1.00 37.74 218 PRO C O 1
ATOM 6368 N N . TYR C 1 219 ? -5.404 -13.176 13.488 1.00 33.29 219 TYR C N 1
ATOM 6369 C CA . TYR C 1 219 ? -5.509 -13.917 12.267 1.00 30.42 219 TYR C CA 1
ATOM 6370 C C . TYR C 1 219 ? -4.156 -14.069 11.621 1.00 31.96 219 TYR C C 1
ATOM 6371 O O . TYR C 1 219 ? -3.448 -13.125 11.485 1.00 34.24 219 TYR C O 1
ATOM 6380 N N . ILE C 1 220 ? -3.846 -15.276 11.179 1.00 28.27 220 ILE C N 1
ATOM 6381 C CA . ILE C 1 220 ? -2.579 -15.571 10.565 1.00 26.10 220 ILE C CA 1
ATOM 6382 C C . ILE C 1 220 ? -2.688 -16.069 9.122 1.00 26.79 220 ILE C C 1
ATOM 6383 O O . ILE C 1 220 ? -3.599 -16.756 8.793 1.00 21.44 220 ILE C O 1
ATOM 6388 N N . PRO C 1 221 ? -1.751 -15.682 8.264 1.00 23.21 221 PRO C N 1
ATOM 6389 C CA . PRO C 1 221 ? -1.879 -16.047 6.850 1.00 26.66 221 PRO C CA 1
ATOM 6390 C C . PRO C 1 221 ? -1.834 -17.559 6.673 1.00 23.42 221 PRO C C 1
ATOM 6391 O O . PRO C 1 221 ? -0.949 -18.219 7.220 1.00 23.88 221 PRO C O 1
ATOM 6395 N N . PHE C 1 222 ? -2.791 -18.060 5.914 1.00 22.20 222 PHE C N 1
ATOM 6396 C CA . PHE C 1 222 ? -3.044 -19.446 5.671 1.00 22.13 222 PHE C CA 1
ATOM 6397 C C . PHE C 1 222 ? -2.881 -19.926 4.219 1.00 17.99 222 PHE C C 1
ATOM 6398 O O . PHE C 1 222 ? -2.394 -20.942 3.938 1.00 20.32 222 PHE C O 1
ATOM 6406 N N . MET C 1 223 ? -3.320 -19.115 3.312 1.00 20.35 223 MET C N 1
ATOM 6407 C CA . MET C 1 223 ? -3.330 -19.399 1.881 1.00 19.00 223 MET C CA 1
ATOM 6408 C C . MET C 1 223 ? -3.244 -18.151 1.007 1.00 20.16 223 MET C C 1
ATOM 6409 O O . MET C 1 223 ? -3.619 -17.053 1.420 1.00 20.42 223 MET C O 1
ATOM 6414 N N . ILE C 1 224 ? -2.751 -18.345 -0.212 1.00 18.22 224 ILE C N 1
ATOM 6415 C CA . ILE C 1 224 ? -2.687 -17.301 -1.222 1.00 17.36 224 ILE C CA 1
ATOM 6416 C C . ILE C 1 224 ? -2.909 -17.938 -2.586 1.00 25.28 224 ILE C C 1
ATOM 6417 O O . ILE C 1 224 ? -2.224 -18.844 -2.985 1.00 21.36 224 ILE C O 1
ATOM 6422 N N . ASP C 1 225 ? -3.853 -17.420 -3.338 1.00 30.05 225 ASP C N 1
ATOM 6423 C CA . ASP C 1 225 ? -4.197 -17.956 -4.645 1.00 25.67 225 ASP C CA 1
ATOM 6424 C C . ASP C 1 225 ? -3.151 -17.628 -5.662 1.00 25.31 225 ASP C C 1
ATOM 6425 O O . ASP C 1 225 ? -2.745 -18.437 -6.432 1.00 24.73 225 ASP C O 1
ATOM 6430 N N . ARG C 1 226 ? -2.690 -16.397 -5.629 1.00 22.05 226 ARG C N 1
ATOM 6431 C CA . ARG C 1 226 ? -1.648 -15.964 -6.504 1.00 22.69 226 ARG C CA 1
ATOM 6432 C C . ARG C 1 226 ? -0.763 -14.870 -5.952 1.00 22.14 226 ARG C C 1
ATOM 6433 O O . ARG C 1 226 ? -1.232 -13.914 -5.434 1.00 24.07 226 ARG C O 1
ATOM 6441 N N . PHE C 1 227 ? 0.544 -14.998 -6.046 1.00 20.48 227 PHE C N 1
ATOM 6442 C CA . PHE C 1 227 ? 1.492 -13.952 -5.742 1.00 19.02 227 PHE C CA 1
ATOM 6443 C C . PHE C 1 227 ? 2.496 -13.788 -6.851 1.00 24.36 227 PHE C C 1
ATOM 6444 O O . PHE C 1 227 ? 3.076 -14.741 -7.294 1.00 21.78 227 PHE C O 1
ATOM 6452 N N . CYS C 1 228 ? 2.713 -12.580 -7.299 1.00 22.33 228 CYS C N 1
ATOM 6453 C CA . CYS C 1 228 ? 3.622 -12.345 -8.364 1.00 24.93 228 CYS C CA 1
ATOM 6454 C C . CYS C 1 228 ? 4.454 -11.083 -8.173 1.00 26.90 228 CYS C C 1
ATOM 6455 O O . CYS C 1 228 ? 3.903 -10.061 -7.952 1.00 27.59 228 CYS C O 1
ATOM 6458 N N . MET C 1 229 ? 5.756 -11.171 -8.253 1.00 27.19 229 MET C N 1
ATOM 6459 C CA . MET C 1 229 ? 6.629 -10.019 -8.234 1.00 26.67 229 MET C CA 1
ATOM 6460 C C . MET C 1 229 ? 6.936 -9.579 -9.663 1.00 25.80 229 MET C C 1
ATOM 6461 O O . MET C 1 229 ? 7.443 -10.343 -10.409 1.00 25.90 229 MET C O 1
ATOM 6466 N N . TYR C 1 230 ? 6.645 -8.340 -9.988 1.00 23.53 230 TYR C N 1
ATOM 6467 C CA . TYR C 1 230 ? 6.899 -7.819 -11.290 1.00 22.95 230 TYR C CA 1
ATOM 6468 C C . TYR C 1 230 ? 8.136 -6.925 -11.332 1.00 26.66 230 TYR C C 1
ATOM 6469 O O . TYR C 1 230 ? 8.851 -6.881 -12.312 1.00 26.48 230 TYR C O 1
ATOM 6478 N N . GLN C 1 231 ? 8.423 -6.252 -10.243 1.00 24.82 231 GLN C N 1
ATOM 6479 C CA . GLN C 1 231 ? 9.545 -5.344 -10.122 1.00 24.37 231 GLN C CA 1
ATOM 6480 C C . GLN C 1 231 ? 10.131 -5.460 -8.730 1.00 19.86 231 GLN C C 1
ATOM 6481 O O . GLN C 1 231 ? 9.419 -5.790 -7.845 1.00 20.67 231 GLN C O 1
ATOM 6487 N N . PRO C 1 232 ? 11.400 -5.150 -8.549 1.00 18.68 232 PRO C N 1
ATOM 6488 C CA . PRO C 1 232 ? 12.025 -5.162 -7.240 1.00 22.25 232 PRO C CA 1
ATOM 6489 C C . PRO C 1 232 ? 11.576 -4.046 -6.331 1.00 22.91 232 PRO C C 1
ATOM 6490 O O . PRO C 1 232 ? 11.214 -3.025 -6.827 1.00 25.51 232 PRO C O 1
ATOM 6494 N N . PHE C 1 233 ? 11.551 -4.292 -5.046 1.00 20.85 233 PHE C N 1
ATOM 6495 C CA . PHE C 1 233 ? 11.143 -3.300 -4.079 1.00 17.87 233 PHE C CA 1
ATOM 6496 C C . PHE C 1 233 ? 12.141 -2.143 -3.977 1.00 26.88 233 PHE C C 1
ATOM 6497 O O . PHE C 1 233 ? 13.332 -2.324 -3.771 1.00 24.50 233 PHE C O 1
ATOM 6505 N N . PRO C 1 234 ? 11.643 -0.935 -4.093 1.00 25.08 234 PRO C N 1
ATOM 6506 C CA . PRO C 1 234 ? 12.458 0.233 -3.802 1.00 27.60 234 PRO C CA 1
ATOM 6507 C C . PRO C 1 234 ? 12.486 0.534 -2.317 1.00 29.94 234 PRO C C 1
ATOM 6508 O O . PRO C 1 234 ? 11.862 -0.152 -1.566 1.00 33.18 234 PRO C O 1
ATOM 6512 N N . LYS C 1 235 ? 13.186 1.582 -1.936 1.00 27.65 235 LYS C N 1
ATOM 6513 C CA . LYS C 1 235 ? 13.220 2.032 -0.550 1.00 29.14 235 LYS C CA 1
ATOM 6514 C C . LYS C 1 235 ? 11.873 2.285 0.142 1.00 28.83 235 LYS C C 1
ATOM 6515 O O . LYS C 1 235 ? 11.718 2.045 1.311 1.00 29.21 235 LYS C O 1
ATOM 6521 N N . THR C 1 236 ? 10.879 2.739 -0.581 1.00 23.79 236 THR C N 1
ATOM 6522 C CA . THR C 1 236 ? 9.561 2.898 -0.022 1.00 24.80 236 THR C CA 1
ATOM 6523 C C . THR C 1 236 ? 8.517 2.313 -0.951 1.00 22.75 236 THR C C 1
ATOM 6524 O O . THR C 1 236 ? 8.517 2.587 -2.090 1.00 22.99 236 THR C O 1
ATOM 6528 N N . ILE C 1 237 ? 7.639 1.489 -0.442 1.00 26.27 237 ILE C N 1
ATOM 6529 C CA . ILE C 1 237 ? 6.597 0.886 -1.248 1.00 25.24 237 ILE C CA 1
ATOM 6530 C C . ILE C 1 237 ? 5.219 1.251 -0.740 1.00 23.20 237 ILE C C 1
ATOM 6531 O O . ILE C 1 237 ? 5.094 1.693 0.339 1.00 24.57 237 ILE C O 1
ATOM 6536 N N . TYR C 1 238 ? 4.207 1.023 -1.542 1.00 17.24 238 TYR C N 1
ATOM 6537 C CA . TYR C 1 238 ? 2.831 1.323 -1.219 1.00 23.13 238 TYR C CA 1
ATOM 6538 C C . TYR C 1 238 ? 1.869 0.179 -1.479 1.00 22.32 238 TYR C C 1
ATOM 6539 O O . TYR C 1 238 ? 1.552 -0.106 -2.588 1.00 21.09 238 TYR C O 1
ATOM 6548 N N . THR C 1 239 ? 1.390 -0.426 -0.432 1.00 19.73 239 THR C N 1
ATOM 6549 C CA . THR C 1 239 ? 0.525 -1.553 -0.588 1.00 25.16 239 THR C CA 1
ATOM 6550 C C . THR C 1 239 ? -0.941 -1.146 -0.532 1.00 19.39 239 THR C C 1
ATOM 6551 O O . THR C 1 239 ? -1.432 -0.765 0.466 1.00 22.17 239 THR C O 1
ATOM 6555 N N . TYR C 1 240 ? -1.621 -1.245 -1.642 1.00 20.84 240 TYR C N 1
ATOM 6556 C CA . TYR C 1 240 ? -3.003 -0.857 -1.771 1.00 18.82 240 TYR C CA 1
ATOM 6557 C C . TYR C 1 240 ? -3.959 -1.988 -1.526 1.00 20.33 240 TYR C C 1
ATOM 6558 O O . TYR C 1 240 ? -3.737 -3.029 -1.986 1.00 25.39 240 TYR C O 1
ATOM 6567 N N . SER C 1 241 ? -5.043 -1.742 -0.840 1.00 21.28 241 SER C N 1
ATOM 6568 C CA . SER C 1 241 ? -6.099 -2.731 -0.744 1.00 23.70 241 SER C CA 1
ATOM 6569 C C . SER C 1 241 ? -7.458 -2.076 -0.732 1.00 28.70 241 SER C C 1
ATOM 6570 O O . SER C 1 241 ? -7.534 -0.935 -0.435 1.00 32.60 241 SER C O 1
ATOM 6573 N N . ALA C 1 242 ? -8.507 -2.838 -0.959 1.00 26.97 242 ALA C N 1
ATOM 6574 C CA . ALA C 1 242 ? -9.858 -2.346 -0.987 1.00 23.65 242 ALA C CA 1
ATOM 6575 C C . ALA C 1 242 ? -10.838 -3.381 -0.501 1.00 26.12 242 ALA C C 1
ATOM 6576 O O . ALA C 1 242 ? -10.786 -4.506 -0.880 1.00 27.47 242 ALA C O 1
ATOM 6578 N N . LYS C 1 243 ? -11.776 -2.942 0.321 1.00 24.04 243 LYS C N 1
ATOM 6579 C CA . LYS C 1 243 ? -12.777 -3.842 0.890 1.00 26.45 243 LYS C CA 1
ATOM 6580 C C . LYS C 1 243 ? -13.643 -4.564 -0.119 1.00 29.14 243 LYS C C 1
ATOM 6581 O O . LYS C 1 243 ? -14.049 -5.638 0.102 1.00 35.83 243 LYS C O 1
ATOM 6587 N N . ASN C 1 244 ? -13.894 -3.955 -1.236 1.00 25.76 244 ASN C N 1
ATOM 6588 C CA . ASN C 1 244 ? -14.579 -4.606 -2.321 1.00 24.81 244 ASN C CA 1
ATOM 6589 C C . ASN C 1 244 ? -13.998 -5.923 -2.708 1.00 27.86 244 ASN C C 1
ATOM 6590 O O . ASN C 1 244 ? -14.685 -6.745 -3.165 1.00 37.50 244 ASN C O 1
ATOM 6595 N N . SER C 1 245 ? -12.710 -6.104 -2.445 1.00 30.10 245 SER C N 1
ATOM 6596 C CA . SER C 1 245 ? -12.003 -7.327 -2.728 1.00 25.80 245 SER C CA 1
ATOM 6597 C C . SER C 1 245 ? -12.102 -8.371 -1.624 1.00 24.40 245 SER C C 1
ATOM 6598 O O . SER C 1 245 ? -11.683 -9.467 -1.789 1.00 22.94 245 SER C O 1
ATOM 6601 N N . ARG C 1 246 ? -12.603 -8.010 -0.473 1.00 27.23 246 ARG C N 1
ATOM 6602 C CA . ARG C 1 246 ? -12.694 -8.902 0.676 1.00 25.49 246 ARG C CA 1
ATOM 6603 C C . ARG C 1 246 ? -13.910 -9.828 0.682 1.00 26.59 246 ARG C C 1
ATOM 6604 O O . ARG C 1 246 ? -14.994 -9.430 0.420 1.00 26.15 246 ARG C O 1
ATOM 6612 N N . THR C 1 247 ? -13.692 -11.082 0.986 1.00 25.56 247 THR C N 1
ATOM 6613 C CA . THR C 1 247 ? -14.748 -12.038 1.201 1.00 27.26 247 THR C CA 1
ATOM 6614 C C . THR C 1 247 ? -14.453 -12.767 2.488 1.00 34.48 247 THR C C 1
ATOM 6615 O O . THR C 1 247 ? -13.299 -12.818 2.876 1.00 30.88 247 THR C O 1
ATOM 6619 N N . GLU C 1 248 ? -15.485 -13.286 3.152 1.00 28.18 248 GLU C N 1
ATOM 6620 C CA . GLU C 1 248 ? -15.347 -13.976 4.430 1.00 30.10 248 GLU C CA 1
ATOM 6621 C C . GLU C 1 248 ? -16.314 -15.107 4.667 1.00 41.06 248 GLU C C 1
ATOM 6622 O O . GLU C 1 248 ? -17.162 -15.399 3.812 1.00 42.51 248 GLU C O 1
ATOM 6628 N N . SER C 1 249 ? -16.165 -15.767 5.804 1.00 41.51 249 SER C N 1
ATOM 6629 C CA . SER C 1 249 ? -17.000 -16.853 6.301 1.00 33.41 249 SER C CA 1
ATOM 6630 C C . SER C 1 249 ? -18.450 -16.460 6.288 1.00 30.70 249 SER C C 1
ATOM 6631 O O . SER C 1 249 ? -18.755 -15.467 6.869 1.00 36.28 249 SER C O 1
ATOM 6634 N N . GLY C 1 250 ? -19.324 -17.151 5.583 1.00 29.92 250 GLY C N 1
ATOM 6635 C CA . GLY C 1 250 ? -20.754 -16.917 5.635 1.00 22.88 250 GLY C CA 1
ATOM 6636 C C . GLY C 1 250 ? -21.185 -15.542 5.191 1.00 26.12 250 GLY C C 1
ATOM 6637 O O . GLY C 1 250 ? -22.252 -15.130 5.466 1.00 23.00 250 GLY C O 1
ATOM 6638 N N . VAL C 1 251 ? -20.323 -14.861 4.453 1.00 22.43 251 VAL C N 1
ATOM 6639 C CA . VAL C 1 251 ? -20.535 -13.503 3.980 1.00 23.45 251 VAL C CA 1
ATOM 6640 C C . VAL C 1 251 ? -20.493 -12.467 5.104 1.00 26.41 251 VAL C C 1
ATOM 6641 O O . VAL C 1 251 ? -19.701 -11.600 5.076 1.00 31.13 251 VAL C O 1
ATOM 6645 N N . SER C 1 252 ? -21.347 -12.581 6.093 1.00 26.03 252 SER C N 1
ATOM 6646 C CA . SER C 1 252 ? -21.357 -11.636 7.193 1.00 27.51 252 SER C CA 1
ATOM 6647 C C . SER C 1 252 ? -21.138 -12.195 8.592 1.00 27.19 252 SER C C 1
ATOM 6648 O O . SER C 1 252 ? -22.040 -12.311 9.356 1.00 28.54 252 SER C O 1
ATOM 6651 N N . ASP C 1 253 ? -19.909 -12.472 8.966 1.00 24.84 253 ASP C N 1
ATOM 6652 C CA . ASP C 1 253 ? -19.622 -13.034 10.271 1.00 22.58 253 ASP C CA 1
ATOM 6653 C C . ASP C 1 253 ? -18.920 -12.033 11.138 1.00 25.17 253 ASP C C 1
ATOM 6654 O O . ASP C 1 253 ? -18.041 -11.382 10.728 1.00 27.68 253 ASP C O 1
ATOM 6659 N N . SER C 1 254 ? -19.384 -11.903 12.356 1.00 26.65 254 SER C N 1
ATOM 6660 C CA . SER C 1 254 ? -18.743 -11.106 13.366 1.00 23.28 254 SER C CA 1
ATOM 6661 C C . SER C 1 254 ? -17.376 -11.670 13.795 1.00 22.54 254 SER C C 1
ATOM 6662 O O . SER C 1 254 ? -16.491 -10.969 14.144 1.00 22.96 254 SER C O 1
ATOM 6665 N N . GLU C 1 255 ? -17.263 -12.990 13.760 1.00 23.12 255 GLU C N 1
ATOM 6666 C CA . GLU C 1 255 ? -16.044 -13.707 14.095 1.00 21.84 255 GLU C CA 1
ATOM 6667 C C . GLU C 1 255 ? -15.694 -14.740 13.052 1.00 24.56 255 GLU C C 1
ATOM 6668 O O . GLU C 1 255 ? -15.766 -15.888 13.308 1.00 25.97 255 GLU C O 1
ATOM 6674 N N . PRO C 1 256 ? -15.363 -14.332 11.855 1.00 28.55 256 PRO C N 1
ATOM 6675 C CA . PRO C 1 256 ? -15.154 -15.287 10.785 1.00 25.32 256 PRO C CA 1
ATOM 6676 C C . PRO C 1 256 ? -13.979 -16.199 11.042 1.00 29.39 256 PRO C C 1
ATOM 6677 O O . PRO C 1 256 ? -12.993 -15.714 11.482 1.00 23.98 256 PRO C O 1
ATOM 6681 N N . ASP C 1 257 ? -14.119 -17.474 10.800 1.00 23.37 257 ASP C N 1
ATOM 6682 C CA . ASP C 1 257 ? -12.997 -18.338 10.952 1.00 29.85 257 ASP C CA 1
ATOM 6683 C C . ASP C 1 257 ? -11.932 -18.005 9.917 1.00 31.71 257 ASP C C 1
ATOM 6684 O O . ASP C 1 257 ? -10.786 -17.974 10.221 1.00 33.99 257 ASP C O 1
ATOM 6689 N N . VAL C 1 258 ? -12.340 -17.714 8.696 1.00 33.68 258 VAL C N 1
ATOM 6690 C CA . VAL C 1 258 ? -11.444 -17.272 7.658 1.00 30.84 258 VAL C CA 1
ATOM 6691 C C . VAL C 1 258 ? -11.968 -16.024 6.948 1.00 33.45 258 VAL C C 1
ATOM 6692 O O . VAL C 1 258 ? -13.133 -15.881 6.755 1.00 34.00 258 VAL C O 1
ATOM 6696 N N . TYR C 1 259 ? -11.084 -15.094 6.622 1.00 27.37 259 TYR C N 1
ATOM 6697 C CA . TYR C 1 259 ? -11.356 -14.050 5.643 1.00 30.16 259 TYR C CA 1
ATOM 6698 C C . TYR C 1 259 ? -10.220 -13.894 4.595 1.00 29.08 259 TYR C C 1
ATOM 6699 O O . TYR C 1 259 ? -9.126 -14.313 4.813 1.00 27.68 259 TYR C O 1
ATOM 6708 N N . SER C 1 260 ? -10.470 -13.233 3.506 1.00 23.52 260 SER C N 1
ATOM 6709 C CA . SER C 1 260 ? -9.467 -13.077 2.482 1.00 30.88 260 SER C CA 1
ATOM 6710 C C . SER C 1 260 ? -9.675 -11.838 1.632 1.00 23.76 260 SER C C 1
ATOM 6711 O O . SER C 1 260 ? -10.768 -11.374 1.465 1.00 30.24 260 SER C O 1
ATOM 6714 N N . ALA C 1 261 ? -8.593 -11.273 1.164 1.00 23.69 261 ALA C N 1
ATOM 6715 C CA . ALA C 1 261 ? -8.588 -10.021 0.459 1.00 25.11 261 ALA C CA 1
ATOM 6716 C C . ALA C 1 261 ? -7.409 -9.904 -0.504 1.00 23.01 261 ALA C C 1
ATOM 6717 O O . ALA C 1 261 ? -6.452 -10.556 -0.343 1.00 19.62 261 ALA C O 1
ATOM 6719 N N . ASP C 1 262 ? -7.477 -9.007 -1.462 1.00 24.85 262 ASP C N 1
ATOM 6720 C CA . ASP C 1 262 ? -6.379 -8.765 -2.357 1.00 19.59 262 ASP C CA 1
ATOM 6721 C C . ASP C 1 262 ? -5.594 -7.557 -1.929 1.00 22.62 262 ASP C C 1
ATOM 6722 O O . ASP C 1 262 ? -6.138 -6.691 -1.329 1.00 23.85 262 ASP C O 1
ATOM 6727 N N . PHE C 1 263 ? -4.342 -7.494 -2.277 1.00 19.27 263 PHE C N 1
ATOM 6728 C CA . PHE C 1 263 ? -3.604 -6.270 -2.228 1.00 18.76 263 PHE C CA 1
ATOM 6729 C C . PHE C 1 263 ? -2.621 -6.151 -3.383 1.00 22.92 263 PHE C C 1
ATOM 6730 O O . PHE C 1 263 ? -2.217 -7.142 -3.917 1.00 20.37 263 PHE C O 1
ATOM 6738 N N . THR C 1 264 ? -2.227 -4.921 -3.708 1.00 17.41 264 THR C N 1
ATOM 6739 C CA . THR C 1 264 ? -1.264 -4.601 -4.743 1.00 19.02 264 THR C CA 1
ATOM 6740 C C . THR C 1 264 ? -0.162 -3.702 -4.261 1.00 22.54 264 THR C C 1
ATOM 6741 O O . THR C 1 264 ? -0.429 -2.704 -3.659 1.00 25.93 264 THR C O 1
ATOM 6745 N N . ILE C 1 265 ? 1.069 -4.064 -4.517 1.00 16.54 265 ILE C N 1
ATOM 6746 C CA . ILE C 1 265 ? 2.164 -3.272 -4.060 1.00 21.44 265 ILE C CA 1
ATOM 6747 C C . ILE C 1 265 ? 2.669 -2.319 -5.120 1.00 26.47 265 ILE C C 1
ATOM 6748 O O . ILE C 1 265 ? 3.116 -2.770 -6.083 1.00 25.82 265 ILE C O 1
ATOM 6753 N N . TYR C 1 266 ? 2.566 -1.027 -4.928 1.00 25.89 266 TYR C N 1
ATOM 6754 C CA . TYR C 1 266 ? 2.982 -0.047 -5.901 1.00 19.17 266 TYR C CA 1
ATOM 6755 C C . TYR C 1 266 ? 4.255 0.672 -5.481 1.00 22.23 266 TYR C C 1
ATOM 6756 O O . TYR C 1 266 ? 4.515 0.766 -4.334 1.00 22.24 266 TYR C O 1
ATOM 6765 N N . ASP C 1 267 ? 5.045 1.167 -6.416 1.00 25.53 267 ASP C N 1
ATOM 6766 C CA . ASP C 1 267 ? 6.088 2.139 -6.122 1.00 26.70 267 ASP C CA 1
ATOM 6767 C C . ASP C 1 267 ? 5.495 3.541 -6.094 1.00 27.55 267 ASP C C 1
ATOM 6768 O O . ASP C 1 267 ? 4.344 3.697 -6.315 1.00 24.93 267 ASP C O 1
ATOM 6773 N N . ARG C 1 268 ? 6.298 4.539 -5.841 1.00 25.01 268 ARG C N 1
ATOM 6774 C CA . ARG C 1 268 ? 5.782 5.868 -5.737 1.00 23.67 268 ARG C CA 1
ATOM 6775 C C . ARG C 1 268 ? 5.245 6.452 -7.047 1.00 26.72 268 ARG C C 1
ATOM 6776 O O . ARG C 1 268 ? 4.360 7.246 -7.035 1.00 19.17 268 ARG C O 1
ATOM 6784 N N . ALA C 1 269 ? 5.745 5.998 -8.164 1.00 22.55 269 ALA C N 1
ATOM 6785 C CA . ALA C 1 269 ? 5.266 6.479 -9.396 1.00 23.13 269 ALA C CA 1
ATOM 6786 C C . ALA C 1 269 ? 4.007 5.780 -9.857 1.00 26.82 269 ALA C C 1
ATOM 6787 O O . ALA C 1 269 ? 3.558 6.010 -10.940 1.00 33.39 269 ALA C O 1
ATOM 6789 N N . GLY C 1 270 ? 3.436 4.929 -9.032 1.00 26.50 270 GLY C N 1
ATOM 6790 C CA . GLY C 1 270 ? 2.244 4.204 -9.417 1.00 30.09 270 GLY C CA 1
ATOM 6791 C C . GLY C 1 270 ? 2.395 2.945 -10.258 1.00 31.17 270 GLY C C 1
ATOM 6792 O O . GLY C 1 270 ? 1.442 2.393 -10.724 1.00 21.50 270 GLY C O 1
ATOM 6793 N N . ASN C 1 271 ? 3.616 2.485 -10.416 1.00 27.56 271 ASN C N 1
ATOM 6794 C CA . ASN C 1 271 ? 3.872 1.247 -11.084 1.00 25.98 271 ASN C CA 1
ATOM 6795 C C . ASN C 1 271 ? 3.593 0.047 -10.165 1.00 27.56 271 ASN C C 1
ATOM 6796 O O . ASN C 1 271 ? 3.910 0.097 -9.008 1.00 28.13 271 ASN C O 1
ATOM 6801 N N . VAL C 1 272 ? 3.005 -1.011 -10.681 1.00 21.06 272 VAL C N 1
ATOM 6802 C CA . VAL C 1 272 ? 2.798 -2.226 -9.928 1.00 21.11 272 VAL C CA 1
ATOM 6803 C C . VAL C 1 272 ? 4.072 -3.020 -9.673 1.00 24.94 272 VAL C C 1
ATOM 6804 O O . VAL C 1 272 ? 4.644 -3.539 -10.557 1.00 26.46 272 VAL C O 1
ATOM 6808 N N . LEU C 1 273 ? 4.446 -3.139 -8.433 1.00 18.74 273 LEU C N 1
ATOM 6809 C CA . LEU C 1 273 ? 5.569 -3.958 -8.119 1.00 21.54 273 LEU C CA 1
ATOM 6810 C C . LEU C 1 273 ? 5.235 -5.402 -7.876 1.00 22.10 273 LEU C C 1
ATOM 6811 O O . LEU C 1 273 ? 5.989 -6.232 -8.237 1.00 20.39 273 LEU C O 1
ATOM 6816 N N . ALA C 1 274 ? 4.074 -5.669 -7.325 1.00 20.07 274 ALA C N 1
ATOM 6817 C CA . ALA C 1 274 ? 3.658 -6.997 -6.987 1.00 20.54 274 ALA C CA 1
ATOM 6818 C C . ALA C 1 274 ? 2.163 -7.104 -6.823 1.00 21.39 274 ALA C C 1
ATOM 6819 O O . ALA C 1 274 ? 1.525 -6.172 -6.497 1.00 20.16 274 ALA C O 1
ATOM 6821 N N . GLU C 1 275 ? 1.618 -8.267 -7.122 1.00 22.15 275 GLU C N 1
ATOM 6822 C CA . GLU C 1 275 ? 0.209 -8.589 -6.889 1.00 23.06 275 GLU C CA 1
ATOM 6823 C C . GLU C 1 275 ? -0.022 -9.769 -5.981 1.00 25.92 275 GLU C C 1
ATOM 6824 O O . GLU C 1 275 ? 0.622 -10.816 -6.093 1.00 24.32 275 GLU C O 1
ATOM 6830 N N . CYS C 1 276 ? -0.933 -9.612 -5.045 1.00 20.17 276 CYS C N 1
ATOM 6831 C CA . CYS C 1 276 ? -1.428 -10.691 -4.229 1.00 22.35 276 CYS C CA 1
ATOM 6832 C C . CYS C 1 276 ? -2.902 -10.973 -4.384 1.00 23.36 276 CYS C C 1
ATOM 6833 O O . CYS C 1 276 ? -3.698 -10.226 -3.959 1.00 21.96 276 CYS C O 1
ATOM 6836 N N . GLU C 1 277 ? -3.242 -12.145 -4.905 1.00 24.64 277 GLU C N 1
ATOM 6837 C CA . GLU C 1 277 ? -4.649 -12.498 -5.036 1.00 23.52 277 GLU C CA 1
ATOM 6838 C C . GLU C 1 277 ? -5.166 -13.318 -3.851 1.00 22.60 277 GLU C C 1
ATOM 6839 O O . GLU C 1 277 ? -4.635 -14.382 -3.532 1.00 29.33 277 GLU C O 1
ATOM 6845 N N . LYS C 1 278 ? -6.218 -12.807 -3.217 1.00 23.96 278 LYS C N 1
ATOM 6846 C CA . LYS C 1 278 ? -6.969 -13.528 -2.187 1.00 29.34 278 LYS C CA 1
ATOM 6847 C C . LYS C 1 278 ? -6.198 -14.045 -0.961 1.00 30.53 278 LYS C C 1
ATOM 6848 O O . LYS C 1 278 ? -6.445 -15.165 -0.512 1.00 42.72 278 LYS C O 1
ATOM 6854 N N . LEU C 1 279 ? -5.283 -13.252 -0.409 1.00 31.25 279 LEU C N 1
ATOM 6855 C CA . LEU C 1 279 ? -4.619 -13.671 0.792 1.00 25.79 279 LEU C CA 1
ATOM 6856 C C . LEU C 1 279 ? -5.693 -14.147 1.749 1.00 25.19 279 LEU C C 1
ATOM 6857 O O . LEU C 1 279 ? -6.502 -13.397 2.186 1.00 27.43 279 LEU C O 1
ATOM 6862 N N . THR C 1 280 ? -5.706 -15.406 2.101 1.00 25.30 280 THR C N 1
ATOM 6863 C CA . THR C 1 280 ? -6.629 -15.908 3.082 1.00 21.96 280 THR C CA 1
ATOM 6864 C C . THR C 1 280 ? -5.924 -16.059 4.387 1.00 24.76 280 THR C C 1
ATOM 6865 O O . THR C 1 280 ? -4.911 -16.644 4.447 1.00 26.15 280 THR C O 1
ATOM 6869 N N . VAL C 1 281 ? -6.520 -15.503 5.423 1.00 22.80 281 VAL C N 1
ATOM 6870 C CA . VAL C 1 281 ? -6.041 -15.599 6.795 1.00 28.93 281 VAL C CA 1
ATOM 6871 C C . VAL C 1 281 ? -7.008 -16.341 7.683 1.00 29.24 281 VAL C C 1
ATOM 6872 O O . VAL C 1 281 ? -8.183 -16.309 7.465 1.00 33.59 281 VAL C O 1
ATOM 6876 N N . LYS C 1 282 ? -6.499 -17.037 8.674 1.00 25.16 282 LYS C N 1
ATOM 6877 C CA . LYS C 1 282 ? -7.352 -17.884 9.463 1.00 29.39 282 LYS C CA 1
ATOM 6878 C C . LYS C 1 282 ? -7.345 -17.534 10.926 1.00 31.59 282 LYS C C 1
ATOM 6879 O O . LYS C 1 282 ? -6.335 -17.124 11.419 1.00 35.89 282 LYS C O 1
ATOM 6885 N N . ARG C 1 283 ? -8.464 -17.719 11.585 1.00 28.06 283 ARG C N 1
ATOM 6886 C CA . ARG C 1 283 ? -8.602 -17.464 13.003 1.00 34.55 283 ARG C CA 1
ATOM 6887 C C . ARG C 1 283 ? -7.906 -18.495 13.866 1.00 38.48 283 ARG C C 1
ATOM 6888 O O . ARG C 1 283 ? -8.114 -19.661 13.723 1.00 42.16 283 ARG C O 1
ATOM 6896 N N . VAL C 1 284 ? -7.096 -18.019 14.773 1.00 37.23 284 VAL C N 1
ATOM 6897 C CA . VAL C 1 284 ? -6.478 -18.893 15.722 1.00 37.24 284 VAL C CA 1
ATOM 6898 C C . VAL C 1 284 ? -6.884 -18.498 17.145 1.00 32.26 284 VAL C C 1
ATOM 6899 O O . VAL C 1 284 ? -7.127 -17.388 17.451 1.00 35.84 284 VAL C O 1
ATOM 6903 N N . ARG C 1 285 ? -7.004 -19.457 18.013 1.00 27.75 285 ARG C N 1
ATOM 6904 C CA . ARG C 1 285 ? -7.286 -19.152 19.379 1.00 26.86 285 ARG C CA 1
ATOM 6905 C C . ARG C 1 285 ? -6.021 -19.156 20.205 1.00 29.25 285 ARG C C 1
ATOM 6906 O O . ARG C 1 285 ? -5.169 -19.982 19.980 1.00 28.31 285 ARG C O 1
ATOM 6914 N N . GLN C 1 286 ? -5.911 -18.219 21.140 1.00 25.28 286 GLN C N 1
ATOM 6915 C CA . GLN C 1 286 ? -4.719 -18.050 21.940 1.00 25.15 286 GLN C CA 1
ATOM 6916 C C . GLN C 1 286 ? -4.224 -19.340 22.572 1.00 26.75 286 GLN C C 1
ATOM 6917 O O . GLN C 1 286 ? -3.097 -19.651 22.489 1.00 23.76 286 GLN C O 1
ATOM 6923 N N . ALA C 1 287 ? -5.114 -20.053 23.211 1.00 21.95 287 ALA C N 1
ATOM 6924 C CA . ALA C 1 287 ? -4.756 -21.264 23.858 1.00 24.01 287 ALA C CA 1
ATOM 6925 C C . ALA C 1 287 ? -4.209 -22.310 22.910 1.00 19.05 287 ALA C C 1
ATOM 6926 O O . ALA C 1 287 ? -3.291 -22.952 23.220 1.00 22.92 287 ALA C O 1
ATOM 6928 N N . ASN C 1 288 ? -4.812 -22.414 21.760 1.00 22.76 288 ASN C N 1
ATOM 6929 C CA . ASN C 1 288 ? -4.374 -23.315 20.743 1.00 23.11 288 ASN C CA 1
ATOM 6930 C C . ASN C 1 288 ? -2.978 -22.933 20.252 1.00 17.58 288 ASN C C 1
ATOM 6931 O O . ASN C 1 288 ? -2.142 -23.743 20.098 1.00 23.30 288 ASN C O 1
ATOM 6936 N N . MET C 1 289 ? -2.784 -21.664 20.005 1.00 19.09 289 MET C N 1
ATOM 6937 C CA . MET C 1 289 ? -1.539 -21.094 19.595 1.00 24.71 289 MET C CA 1
ATOM 6938 C C . MET C 1 289 ? -0.410 -21.324 20.572 1.00 23.56 289 MET C C 1
ATOM 6939 O O . MET C 1 289 ? 0.688 -21.592 20.167 1.00 21.34 289 MET C O 1
ATOM 6944 N N . ILE C 1 290 ? -0.723 -21.241 21.852 1.00 19.47 290 ILE C N 1
ATOM 6945 C CA . ILE C 1 290 ? 0.189 -21.434 22.925 1.00 20.72 290 ILE C CA 1
ATOM 6946 C C . ILE C 1 290 ? 0.696 -22.851 22.915 1.00 19.55 290 ILE C C 1
ATOM 6947 O O . ILE C 1 290 ? 1.844 -23.056 22.889 1.00 19.25 290 ILE C O 1
ATOM 6952 N N . THR C 1 291 ? -0.215 -23.805 22.940 1.00 19.75 291 THR C N 1
ATOM 6953 C CA . THR C 1 291 ? 0.117 -25.191 22.796 1.00 19.05 291 THR C CA 1
ATOM 6954 C C . THR C 1 291 ? 0.959 -25.450 21.601 1.00 21.35 291 THR C C 1
ATOM 6955 O O . THR C 1 291 ? 1.899 -26.117 21.711 1.00 24.65 291 THR C O 1
ATOM 6959 N N . HIS C 1 292 ? 0.608 -24.901 20.454 1.00 18.02 292 HIS C N 1
ATOM 6960 C CA . HIS C 1 292 ? 1.281 -25.118 19.201 1.00 16.01 292 HIS C CA 1
ATOM 6961 C C . HIS C 1 292 ? 2.730 -24.627 19.260 1.00 21.03 292 HIS C C 1
ATOM 6962 O O . HIS C 1 292 ? 3.633 -25.351 19.021 1.00 19.93 292 HIS C O 1
ATOM 6969 N N . LEU C 1 293 ? 2.913 -23.407 19.698 1.00 19.74 293 LEU C N 1
ATOM 6970 C CA . LEU C 1 293 ? 4.205 -22.801 19.757 1.00 18.45 293 LEU C CA 1
ATOM 6971 C C . LEU C 1 293 ? 5.115 -23.438 20.801 1.00 23.14 293 LEU C C 1
ATOM 6972 O O . LEU C 1 293 ? 6.276 -23.646 20.581 1.00 16.56 293 LEU C O 1
ATOM 6977 N N . GLU C 1 294 ? 4.559 -23.783 21.963 1.00 17.34 294 GLU C N 1
ATOM 6978 C CA . GLU C 1 294 ? 5.329 -24.426 22.996 1.00 15.88 294 GLU C CA 1
ATOM 6979 C C . GLU C 1 294 ? 5.811 -25.789 22.550 1.00 22.23 294 GLU C C 1
ATOM 6980 O O . GLU C 1 294 ? 6.894 -26.163 22.823 1.00 16.32 294 GLU C O 1
ATOM 6986 N N . HIS C 1 295 ? 4.976 -26.511 21.838 1.00 17.99 295 HIS C N 1
ATOM 6987 C CA . HIS C 1 295 ? 5.415 -27.728 21.230 1.00 21.01 295 HIS C CA 1
ATOM 6988 C C . HIS C 1 295 ? 6.559 -27.551 20.262 1.00 16.67 295 HIS C C 1
ATOM 6989 O O . HIS C 1 295 ? 7.521 -28.227 20.339 1.00 19.85 295 HIS C O 1
ATOM 6996 N N . HIS C 1 296 ? 6.428 -26.614 19.365 1.00 18.12 296 HIS C N 1
ATOM 6997 C CA . HIS C 1 296 ? 7.465 -26.280 18.437 1.00 17.54 296 HIS C CA 1
ATOM 6998 C C . HIS C 1 296 ? 8.748 -25.858 19.102 1.00 14.59 296 HIS C C 1
ATOM 6999 O O . HIS C 1 296 ? 9.781 -26.115 18.631 1.00 21.64 296 HIS C O 1
ATOM 7006 N N . HIS C 1 297 ? 8.650 -25.164 20.210 1.00 19.99 297 HIS C N 1
ATOM 7007 C CA . HIS C 1 297 ? 9.785 -24.621 20.920 1.00 18.69 297 HIS C CA 1
ATOM 7008 C C . HIS C 1 297 ? 10.486 -25.639 21.779 1.00 22.67 297 HIS C C 1
ATOM 7009 O O . HIS C 1 297 ? 11.603 -25.488 22.072 1.00 17.53 297 HIS C O 1
ATOM 7016 N N . HIS C 1 298 ? 9.791 -26.693 22.122 1.00 15.33 298 HIS C N 1
ATOM 7017 C CA . HIS C 1 298 ? 10.295 -27.720 22.994 1.00 24.00 298 HIS C CA 1
ATOM 7018 C C . HIS C 1 298 ? 11.379 -28.587 22.364 1.00 27.91 298 HIS C C 1
ATOM 7019 O O . HIS C 1 298 ? 11.253 -29.033 21.259 1.00 29.43 298 HIS C O 1
ATOM 7026 N N . HIS C 1 299 ? 12.467 -28.771 23.079 1.00 18.96 299 HIS C N 1
ATOM 7027 C CA . HIS C 1 299 ? 13.459 -29.740 22.703 1.00 32.13 299 HIS C CA 1
ATOM 7028 C C . HIS C 1 299 ? 13.598 -30.814 23.761 1.00 29.81 299 HIS C C 1
ATOM 7029 O O . HIS C 1 299 ? 14.387 -30.741 24.626 1.00 22.00 299 HIS C O 1
ATOM 7036 N N . THR D 1 5 ? 20.243 -22.033 70.799 1.00 37.63 5 THR D N 1
ATOM 7037 C CA . THR D 1 5 ? 20.786 -21.452 72.019 1.00 40.25 5 THR D CA 1
ATOM 7038 C C . THR D 1 5 ? 19.650 -20.874 72.799 1.00 43.20 5 THR D C 1
ATOM 7039 O O . THR D 1 5 ? 18.583 -20.774 72.310 1.00 47.98 5 THR D O 1
ATOM 7043 N N . ASP D 1 6 ? 19.918 -20.540 74.034 1.00 37.97 6 ASP D N 1
ATOM 7044 C CA . ASP D 1 6 ? 18.946 -20.041 74.934 1.00 41.72 6 ASP D CA 1
ATOM 7045 C C . ASP D 1 6 ? 19.112 -18.598 75.257 1.00 41.78 6 ASP D C 1
ATOM 7046 O O . ASP D 1 6 ? 18.481 -18.084 76.122 1.00 38.98 6 ASP D O 1
ATOM 7051 N N . GLN D 1 7 ? 19.971 -17.912 74.578 1.00 38.32 7 GLN D N 1
ATOM 7052 C CA . GLN D 1 7 ? 20.038 -16.531 74.949 1.00 40.02 7 GLN D CA 1
ATOM 7053 C C . GLN D 1 7 ? 19.545 -15.584 73.849 1.00 30.95 7 GLN D C 1
ATOM 7054 O O . GLN D 1 7 ? 19.441 -15.928 72.737 1.00 34.88 7 GLN D O 1
ATOM 7060 N N . VAL D 1 8 ? 19.274 -14.361 74.211 1.00 31.35 8 VAL D N 1
ATOM 7061 C CA . VAL D 1 8 ? 19.033 -13.330 73.260 1.00 30.71 8 VAL D CA 1
ATOM 7062 C C . VAL D 1 8 ? 20.289 -13.029 72.509 1.00 32.18 8 VAL D C 1
ATOM 7063 O O . VAL D 1 8 ? 21.297 -12.808 73.085 1.00 33.62 8 VAL D O 1
ATOM 7067 N N . LYS D 1 9 ? 20.217 -12.994 71.209 1.00 31.96 9 LYS D N 1
ATOM 7068 C CA . LYS D 1 9 ? 21.397 -12.755 70.404 1.00 33.33 9 LYS D CA 1
ATOM 7069 C C . LYS D 1 9 ? 21.109 -11.851 69.230 1.00 29.41 9 LYS D C 1
ATOM 7070 O O . LYS D 1 9 ? 20.226 -12.099 68.480 1.00 29.62 9 LYS D O 1
ATOM 7076 N N . THR D 1 10 ? 21.867 -10.792 69.087 1.00 28.67 10 THR D N 1
ATOM 7077 C CA . THR D 1 10 ? 21.674 -9.857 68.011 1.00 25.65 10 THR D CA 1
ATOM 7078 C C . THR D 1 10 ? 22.822 -9.922 67.016 1.00 32.32 10 THR D C 1
ATOM 7079 O O . THR D 1 10 ? 23.967 -9.901 67.400 1.00 27.38 10 THR D O 1
ATOM 7083 N N . PHE D 1 11 ? 22.527 -9.946 65.732 1.00 33.10 11 PHE D N 1
ATOM 7084 C CA . PHE D 1 11 ? 23.533 -10.026 64.710 1.00 23.88 11 PHE D CA 1
ATOM 7085 C C . PHE D 1 11 ? 23.403 -8.769 63.895 1.00 23.42 11 PHE D C 1
ATOM 7086 O O . PHE D 1 11 ? 22.337 -8.286 63.680 1.00 23.33 11 PHE D O 1
ATOM 7094 N N . LEU D 1 12 ? 24.512 -8.275 63.403 1.00 25.20 12 LEU D N 1
ATOM 7095 C CA . LEU D 1 12 ? 24.525 -7.120 62.554 1.00 21.91 12 LEU D CA 1
ATOM 7096 C C . LEU D 1 12 ? 24.631 -7.492 61.101 1.00 22.24 12 LEU D C 1
ATOM 7097 O O . LEU D 1 12 ? 25.419 -8.306 60.724 1.00 20.72 12 LEU D O 1
ATOM 7102 N N . GLN D 1 13 ? 23.809 -6.858 60.279 1.00 20.22 13 GLN D N 1
ATOM 7103 C CA . GLN D 1 13 ? 23.845 -6.973 58.836 1.00 22.53 13 GLN D CA 1
ATOM 7104 C C . GLN D 1 13 ? 23.876 -5.601 58.189 1.00 26.83 13 GLN D C 1
ATOM 7105 O O . GLN D 1 13 ? 23.223 -4.714 58.593 1.00 31.73 13 GLN D O 1
ATOM 7111 N N . LYS D 1 14 ? 24.698 -5.445 57.189 1.00 27.45 14 LYS D N 1
ATOM 7112 C CA . LYS D 1 14 ? 24.830 -4.160 56.588 1.00 29.50 14 LYS D CA 1
ATOM 7113 C C . LYS D 1 14 ? 24.160 -4.070 55.216 1.00 32.31 14 LYS D C 1
ATOM 7114 O O . LYS D 1 14 ? 24.357 -4.895 54.401 1.00 28.88 14 LYS D O 1
ATOM 7120 N N . ILE D 1 15 ? 23.365 -3.043 55.015 1.00 27.09 15 ILE D N 1
ATOM 7121 C CA . ILE D 1 15 ? 22.720 -2.771 53.743 1.00 22.37 15 ILE D CA 1
ATOM 7122 C C . ILE D 1 15 ? 23.204 -1.441 53.222 1.00 25.88 15 ILE D C 1
ATOM 7123 O O . ILE D 1 15 ? 22.790 -0.399 53.661 1.00 31.37 15 ILE D O 1
ATOM 7128 N N . SER D 1 16 ? 24.118 -1.480 52.298 1.00 26.05 16 SER D N 1
ATOM 7129 C CA . SER D 1 16 ? 24.672 -0.248 51.756 1.00 23.65 16 SER D CA 1
ATOM 7130 C C . SER D 1 16 ? 23.845 0.262 50.580 1.00 24.19 16 SER D C 1
ATOM 7131 O O . SER D 1 16 ? 23.080 -0.483 49.966 1.00 21.84 16 SER D O 1
ATOM 7134 N N . HIS D 1 17 ? 23.933 1.522 50.299 1.00 21.68 17 HIS D N 1
ATOM 7135 C CA . HIS D 1 17 ? 23.270 2.138 49.183 1.00 23.12 17 HIS D CA 1
ATOM 7136 C C . HIS D 1 17 ? 23.705 1.529 47.841 1.00 25.64 17 HIS D C 1
ATOM 7137 O O . HIS D 1 17 ? 22.984 1.532 46.929 1.00 28.62 17 HIS D O 1
ATOM 7144 N N . THR D 1 18 ? 24.908 1.022 47.762 1.00 25.61 18 THR D N 1
ATOM 7145 C CA . THR D 1 18 ? 25.380 0.389 46.543 1.00 24.59 18 THR D CA 1
ATOM 7146 C C . THR D 1 18 ? 25.024 -1.098 46.375 1.00 26.42 18 THR D C 1
ATOM 7147 O O . THR D 1 18 ? 25.349 -1.696 45.420 1.00 25.99 18 THR D O 1
ATOM 7151 N N . ASN D 1 19 ? 24.323 -1.668 47.319 1.00 25.56 19 ASN D N 1
ATOM 7152 C CA . ASN D 1 19 ? 23.805 -3.032 47.175 1.00 25.54 19 ASN D CA 1
ATOM 7153 C C . ASN D 1 19 ? 22.961 -3.208 45.908 1.00 24.25 19 ASN D C 1
ATOM 7154 O O . ASN D 1 19 ? 22.093 -2.432 45.633 1.00 24.18 19 ASN D O 1
ATOM 7159 N N . TYR D 1 20 ? 23.269 -4.215 45.127 1.00 23.52 20 TYR D N 1
ATOM 7160 C CA . TYR D 1 20 ? 22.548 -4.468 43.914 1.00 27.73 20 TYR D CA 1
ATOM 7161 C C . TYR D 1 20 ? 21.035 -4.521 44.106 1.00 26.97 20 TYR D C 1
ATOM 7162 O O . TYR D 1 20 ? 20.315 -4.136 43.264 1.00 26.23 20 TYR D O 1
ATOM 7171 N N . ILE D 1 21 ? 20.609 -4.990 45.251 1.00 20.22 21 ILE D N 1
ATOM 7172 C CA . ILE D 1 21 ? 19.209 -5.139 45.560 1.00 24.02 21 ILE D CA 1
ATOM 7173 C C . ILE D 1 21 ? 18.490 -3.787 45.560 1.00 28.75 21 ILE D C 1
ATOM 7174 O O . ILE D 1 21 ? 17.536 -3.624 44.877 1.00 21.40 21 ILE D O 1
ATOM 7179 N N . VAL D 1 22 ? 18.993 -2.830 46.309 1.00 24.99 22 VAL D N 1
ATOM 7180 C CA . VAL D 1 22 ? 18.394 -1.520 46.361 1.00 22.35 22 VAL D CA 1
ATOM 7181 C C . VAL D 1 22 ? 18.731 -0.650 45.145 1.00 28.06 22 VAL D C 1
ATOM 7182 O O . VAL D 1 22 ? 17.952 0.166 44.762 1.00 25.17 22 VAL D O 1
ATOM 7186 N N . ARG D 1 23 ? 19.894 -0.853 44.534 1.00 27.81 23 ARG D N 1
ATOM 7187 C CA . ARG D 1 23 ? 20.261 -0.130 43.334 1.00 21.44 23 ARG D CA 1
ATOM 7188 C C . ARG D 1 23 ? 19.295 -0.403 42.238 1.00 24.87 23 ARG D C 1
ATOM 7189 O O . ARG D 1 23 ? 18.948 0.475 41.526 1.00 26.74 23 ARG D O 1
ATOM 7197 N N . ASP D 1 24 ? 18.918 -1.656 42.087 1.00 22.32 24 ASP D N 1
ATOM 7198 C CA . ASP D 1 24 ? 18.003 -2.102 41.070 1.00 21.46 24 ASP D CA 1
ATOM 7199 C C . ASP D 1 24 ? 16.576 -2.384 41.535 1.00 26.84 24 ASP D C 1
ATOM 7200 O O . ASP D 1 24 ? 15.851 -3.133 40.940 1.00 23.51 24 ASP D O 1
ATOM 7205 N N . HIS D 1 25 ? 16.194 -1.742 42.631 1.00 18.64 25 HIS D N 1
ATOM 7206 C CA . HIS D 1 25 ? 14.822 -1.701 43.067 1.00 18.40 25 HIS D CA 1
ATOM 7207 C C . HIS D 1 25 ? 14.492 -0.358 43.628 1.00 26.93 25 HIS D C 1
ATOM 7208 O O . HIS D 1 25 ? 14.741 -0.100 44.764 1.00 25.20 25 HIS D O 1
ATOM 7215 N N . ARG D 1 26 ? 13.929 0.496 42.789 1.00 22.26 26 ARG D N 1
ATOM 7216 C CA . ARG D 1 26 ? 13.641 1.851 43.176 1.00 24.39 26 ARG D CA 1
ATOM 7217 C C . ARG D 1 26 ? 12.150 2.215 43.151 1.00 28.98 26 ARG D C 1
ATOM 7218 O O . ARG D 1 26 ? 11.484 1.954 42.215 1.00 26.64 26 ARG D O 1
ATOM 7226 N N . VAL D 1 27 ? 11.675 2.833 44.205 1.00 27.99 27 VAL D N 1
ATOM 7227 C CA . VAL D 1 27 ? 10.315 3.304 44.284 1.00 26.67 27 VAL D CA 1
ATOM 7228 C C . VAL D 1 27 ? 10.221 4.823 44.316 1.00 26.50 27 VAL D C 1
ATOM 7229 O O . VAL D 1 27 ? 10.716 5.448 45.202 1.00 27.60 27 VAL D O 1
ATOM 7233 N N . HIS D 1 28 ? 9.602 5.405 43.319 1.00 26.26 28 HIS D N 1
ATOM 7234 C CA . HIS D 1 28 ? 9.665 6.839 43.102 1.00 26.76 28 HIS D CA 1
ATOM 7235 C C . HIS D 1 28 ? 11.094 7.345 43.040 1.00 27.59 28 HIS D C 1
ATOM 7236 O O . HIS D 1 28 ? 11.388 8.383 43.544 1.00 22.36 28 HIS D O 1
ATOM 7243 N N . GLN D 1 29 ? 11.967 6.552 42.464 1.00 24.77 29 GLN D N 1
ATOM 7244 C CA . GLN D 1 29 ? 13.339 6.938 42.254 1.00 25.01 29 GLN D CA 1
ATOM 7245 C C . GLN D 1 29 ? 14.133 6.928 43.526 1.00 28.30 29 GLN D C 1
ATOM 7246 O O . GLN D 1 29 ? 15.163 7.474 43.601 1.00 32.55 29 GLN D O 1
ATOM 7252 N N . ILE D 1 30 ? 13.596 6.281 44.537 1.00 27.29 30 ILE D N 1
ATOM 7253 C CA . ILE D 1 30 ? 14.265 6.078 45.792 1.00 23.36 30 ILE D CA 1
ATOM 7254 C C . ILE D 1 30 ? 14.613 4.590 46.027 1.00 23.91 30 ILE D C 1
ATOM 7255 O O . ILE D 1 30 ? 13.808 3.732 45.847 1.00 26.08 30 ILE D O 1
ATOM 7260 N N . ARG D 1 31 ? 15.827 4.295 46.416 1.00 27.09 31 ARG D N 1
ATOM 7261 C CA . ARG D 1 31 ? 16.262 2.915 46.557 1.00 20.23 31 ARG D CA 1
ATOM 7262 C C . ARG D 1 31 ? 15.689 2.266 47.793 1.00 25.13 31 ARG D C 1
ATOM 7263 O O . ARG D 1 31 ? 15.925 2.715 48.877 1.00 17.76 31 ARG D O 1
ATOM 7271 N N . VAL D 1 32 ? 14.945 1.204 47.606 1.00 24.71 32 VAL D N 1
ATOM 7272 C CA . VAL D 1 32 ? 14.227 0.515 48.637 1.00 20.39 32 VAL D CA 1
ATOM 7273 C C . VAL D 1 32 ? 14.545 -0.964 48.672 1.00 24.93 32 VAL D C 1
ATOM 7274 O O . VAL D 1 32 ? 14.471 -1.627 47.702 1.00 23.35 32 VAL D O 1
ATOM 7278 N N . LEU D 1 33 ? 14.838 -1.485 49.833 1.00 24.71 33 LEU D N 1
ATOM 7279 C CA . LEU D 1 33 ? 15.010 -2.893 49.961 1.00 21.98 33 LEU D CA 1
ATOM 7280 C C . LEU D 1 33 ? 13.658 -3.565 50.115 1.00 23.69 33 LEU D C 1
ATOM 7281 O O . LEU D 1 33 ? 12.928 -3.241 50.983 1.00 22.01 33 LEU D O 1
ATOM 7286 N N . PRO D 1 34 ? 13.346 -4.515 49.260 1.00 21.83 34 PRO D N 1
ATOM 7287 C CA . PRO D 1 34 ? 12.057 -5.195 49.334 1.00 24.93 34 PRO D CA 1
ATOM 7288 C C . PRO D 1 34 ? 11.963 -6.005 50.614 1.00 27.76 34 PRO D C 1
ATOM 7289 O O . PRO D 1 34 ? 12.918 -6.637 50.966 1.00 30.34 34 PRO D O 1
ATOM 7293 N N . GLY D 1 35 ? 10.850 -5.956 51.296 1.00 15.35 35 GLY D N 1
ATOM 7294 C CA . GLY D 1 35 ? 10.729 -6.665 52.514 1.00 24.93 35 GLY D CA 1
ATOM 7295 C C . GLY D 1 35 ? 11.120 -8.111 52.477 1.00 21.16 35 GLY D C 1
ATOM 7296 O O . GLY D 1 35 ? 11.790 -8.518 53.373 1.00 26.82 35 GLY D O 1
ATOM 7297 N N . VAL D 1 36 ? 10.743 -8.836 51.438 1.00 19.92 36 VAL D N 1
ATOM 7298 C CA . VAL D 1 36 ? 11.007 -10.241 51.348 1.00 17.56 36 VAL D CA 1
ATOM 7299 C C . VAL D 1 36 ? 12.463 -10.586 51.319 1.00 19.43 36 VAL D C 1
ATOM 7300 O O . VAL D 1 36 ? 12.799 -11.650 51.589 1.00 26.80 36 VAL D O 1
ATOM 7304 N N . THR D 1 37 ? 13.328 -9.671 50.978 1.00 22.98 37 THR D N 1
ATOM 7305 C CA . THR D 1 37 ? 14.756 -9.900 51.062 1.00 21.26 37 THR D CA 1
ATOM 7306 C C . THR D 1 37 ? 15.156 -10.367 52.441 1.00 23.03 37 THR D C 1
ATOM 7307 O O . THR D 1 37 ? 15.976 -11.220 52.577 1.00 23.24 37 THR D O 1
ATOM 7311 N N . LEU D 1 38 ? 14.576 -9.752 53.457 1.00 24.13 38 LEU D N 1
ATOM 7312 C CA . LEU D 1 38 ? 14.846 -10.081 54.821 1.00 20.09 38 LEU D CA 1
ATOM 7313 C C . LEU D 1 38 ? 14.619 -11.549 55.137 1.00 20.79 38 LEU D C 1
ATOM 7314 O O . LEU D 1 38 ? 15.190 -12.052 56.014 1.00 23.91 38 LEU D O 1
ATOM 7319 N N . ILE D 1 39 ? 13.766 -12.199 54.377 1.00 23.66 39 ILE D N 1
ATOM 7320 C CA . ILE D 1 39 ? 13.570 -13.625 54.493 1.00 23.21 39 ILE D CA 1
ATOM 7321 C C . ILE D 1 39 ? 14.855 -14.383 54.257 1.00 22.32 39 ILE D C 1
ATOM 7322 O O . ILE D 1 39 ? 15.207 -15.204 55.029 1.00 19.65 39 ILE D O 1
ATOM 7327 N N . ASP D 1 40 ? 15.536 -14.094 53.157 1.00 19.76 40 ASP D N 1
ATOM 7328 C CA . ASP D 1 40 ? 16.893 -14.566 52.905 1.00 23.59 40 ASP D CA 1
ATOM 7329 C C . ASP D 1 40 ? 17.865 -14.284 54.042 1.00 21.21 40 ASP D C 1
ATOM 7330 O O . ASP D 1 40 ? 18.617 -15.092 54.442 1.00 24.85 40 ASP D O 1
ATOM 7335 N N . MET D 1 41 ? 17.833 -13.074 54.517 1.00 18.99 41 MET D N 1
ATOM 7336 C CA . MET D 1 41 ? 18.723 -12.680 55.569 1.00 23.50 41 MET D CA 1
ATOM 7337 C C . MET D 1 41 ? 18.606 -13.607 56.752 1.00 25.16 41 MET D C 1
ATOM 7338 O O . MET D 1 41 ? 19.567 -14.046 57.297 1.00 21.92 41 MET D O 1
ATOM 7343 N N . LEU D 1 42 ? 17.368 -13.900 57.138 1.00 26.68 42 LEU D N 1
ATOM 7344 C CA . LEU D 1 42 ? 17.085 -14.789 58.232 1.00 21.07 42 LEU D CA 1
ATOM 7345 C C . LEU D 1 42 ? 17.602 -16.205 58.020 1.00 24.36 42 LEU D C 1
ATOM 7346 O O . LEU D 1 42 ? 18.154 -16.773 58.905 1.00 23.98 42 LEU D O 1
ATOM 7351 N N . TYR D 1 43 ? 17.402 -16.739 56.821 1.00 24.77 43 TYR D N 1
ATOM 7352 C CA . TYR D 1 43 ? 17.882 -18.055 56.516 1.00 19.19 43 TYR D CA 1
ATOM 7353 C C . TYR D 1 43 ? 19.399 -18.119 56.586 1.00 21.65 43 TYR D C 1
ATOM 7354 O O . TYR D 1 43 ? 19.920 -19.027 57.116 1.00 30.53 43 TYR D O 1
ATOM 7363 N N . ARG D 1 44 ? 20.085 -17.134 56.032 1.00 19.32 44 ARG D N 1
ATOM 7364 C CA . ARG D 1 44 ? 21.538 -17.065 56.151 1.00 26.87 44 ARG D CA 1
ATOM 7365 C C . ARG D 1 44 ? 22.001 -16.992 57.624 1.00 27.66 44 ARG D C 1
ATOM 7366 O O . ARG D 1 44 ? 22.914 -17.647 58.014 1.00 29.93 44 ARG D O 1
ATOM 7374 N N . LEU D 1 45 ? 21.338 -16.182 58.414 1.00 26.23 45 LEU D N 1
ATOM 7375 C CA . LEU D 1 45 ? 21.685 -15.947 59.790 1.00 25.28 45 LEU D CA 1
ATOM 7376 C C . LEU D 1 45 ? 21.317 -17.104 60.682 1.00 33.61 45 LEU D C 1
ATOM 7377 O O . LEU D 1 45 ? 22.045 -17.428 61.557 1.00 34.61 45 LEU D O 1
ATOM 7382 N N . ALA D 1 46 ? 20.225 -17.776 60.395 1.00 29.85 46 ALA D N 1
ATOM 7383 C CA . ALA D 1 46 ? 19.784 -18.868 61.200 1.00 27.10 46 ALA D CA 1
ATOM 7384 C C . ALA D 1 46 ? 20.770 -19.997 61.181 1.00 33.36 46 ALA D C 1
ATOM 7385 O O . ALA D 1 46 ? 20.971 -20.676 62.144 1.00 34.29 46 ALA D O 1
ATOM 7387 N N . ALA D 1 47 ? 21.411 -20.137 60.047 1.00 35.69 47 ALA D N 1
ATOM 7388 C CA . ALA D 1 47 ? 22.367 -21.194 59.850 1.00 40.91 47 ALA D CA 1
ATOM 7389 C C . ALA D 1 47 ? 23.493 -21.107 60.854 1.00 41.36 47 ALA D C 1
ATOM 7390 O O . ALA D 1 47 ? 24.130 -22.083 61.093 1.00 39.19 47 ALA D O 1
ATOM 7392 N N . GLY D 1 48 ? 23.690 -19.963 61.476 1.00 46.61 48 GLY D N 1
ATOM 7393 C CA . GLY D 1 48 ? 24.734 -19.813 62.454 1.00 34.97 48 GLY D CA 1
ATOM 7394 C C . GLY D 1 48 ? 24.242 -19.763 63.858 1.00 39.19 48 GLY D C 1
ATOM 7395 O O . GLY D 1 48 ? 24.839 -20.293 64.729 1.00 47.41 48 GLY D O 1
ATOM 7396 N N . TYR D 1 49 ? 23.123 -19.115 64.115 1.00 39.33 49 TYR D N 1
ATOM 7397 C CA . TYR D 1 49 ? 22.656 -19.001 65.494 1.00 41.35 49 TYR D CA 1
ATOM 7398 C C . TYR D 1 49 ? 22.244 -20.362 65.917 1.00 43.54 49 TYR D C 1
ATOM 7399 O O . TYR D 1 49 ? 22.386 -20.757 67.040 1.00 47.14 49 TYR D O 1
ATOM 7408 N N . LEU D 1 50 ? 21.809 -21.131 64.941 1.00 41.48 50 LEU D N 1
ATOM 7409 C CA . LEU D 1 50 ? 21.318 -22.460 65.163 1.00 43.48 50 LEU D CA 1
ATOM 7410 C C . LEU D 1 50 ? 22.258 -23.347 64.444 1.00 45.46 50 LEU D C 1
ATOM 7411 O O . LEU D 1 50 ? 23.179 -22.882 63.855 1.00 52.79 50 LEU D O 1
ATOM 7416 N N . GLY D 1 51 ? 22.116 -24.644 64.493 1.00 44.29 51 GLY D N 1
ATOM 7417 C CA . GLY D 1 51 ? 23.054 -25.451 63.735 1.00 37.91 51 GLY D CA 1
ATOM 7418 C C . GLY D 1 51 ? 22.693 -25.395 62.282 1.00 48.67 51 GLY D C 1
ATOM 7419 O O . GLY D 1 51 ? 22.159 -24.414 61.856 1.00 49.53 51 GLY D O 1
ATOM 7420 N N . GLU D 1 52 ? 22.932 -26.405 61.481 1.00 48.57 52 GLU D N 1
ATOM 7421 C CA . GLU D 1 52 ? 22.273 -25.984 60.270 1.00 40.95 52 GLU D CA 1
ATOM 7422 C C . GLU D 1 52 ? 21.156 -26.897 59.821 1.00 45.85 52 GLU D C 1
ATOM 7423 O O . GLU D 1 52 ? 20.872 -27.029 58.656 1.00 49.38 52 GLU D O 1
ATOM 7429 N N . ARG D 1 53 ? 20.295 -26.875 60.821 1.00 40.33 53 ARG D N 1
ATOM 7430 C CA . ARG D 1 53 ? 18.983 -27.470 60.751 1.00 37.84 53 ARG D CA 1
ATOM 7431 C C . ARG D 1 53 ? 18.007 -26.638 59.964 1.00 41.37 53 ARG D C 1
ATOM 7432 O O . ARG D 1 53 ? 17.983 -25.426 60.101 1.00 45.06 53 ARG D O 1
ATOM 7440 N N . PRO D 1 54 ? 17.127 -27.285 59.244 1.00 43.16 54 PRO D N 1
ATOM 7441 C CA . PRO D 1 54 ? 16.143 -26.576 58.427 1.00 32.73 54 PRO D CA 1
ATOM 7442 C C . PRO D 1 54 ? 15.157 -25.788 59.259 1.00 31.49 54 PRO D C 1
ATOM 7443 O O . PRO D 1 54 ? 14.713 -26.233 60.269 1.00 33.80 54 PRO D O 1
ATOM 7447 N N . ILE D 1 55 ? 14.865 -24.587 58.842 1.00 30.56 55 ILE D N 1
ATOM 7448 C CA . ILE D 1 55 ? 13.954 -23.759 59.564 1.00 30.59 55 ILE D CA 1
ATOM 7449 C C . ILE D 1 55 ? 12.833 -23.176 58.700 1.00 32.91 55 ILE D C 1
ATOM 7450 O O . ILE D 1 55 ? 12.894 -23.178 57.529 1.00 25.75 55 ILE D O 1
ATOM 7455 N N . GLU D 1 56 ? 11.834 -22.616 59.329 1.00 29.28 56 GLU D N 1
ATOM 7456 C CA . GLU D 1 56 ? 10.780 -22.017 58.622 1.00 27.21 56 GLU D CA 1
ATOM 7457 C C . GLU D 1 56 ? 10.213 -20.840 59.395 1.00 31.06 56 GLU D C 1
ATOM 7458 O O . GLU D 1 56 ? 10.366 -20.780 60.588 1.00 26.39 56 GLU D O 1
ATOM 7464 N N . LEU D 1 57 ? 9.623 -19.895 58.705 1.00 26.75 57 LEU D N 1
ATOM 7465 C CA . LEU D 1 57 ? 9.103 -18.686 59.291 1.00 23.65 57 LEU D CA 1
ATOM 7466 C C . LEU D 1 57 ? 7.575 -18.556 59.346 1.00 25.59 57 LEU D C 1
ATOM 7467 O O . LEU D 1 57 ? 6.891 -18.779 58.404 1.00 24.28 57 LEU D O 1
ATOM 7472 N N . ARG D 1 58 ? 7.075 -18.113 60.474 1.00 26.45 58 ARG D N 1
ATOM 7473 C CA . ARG D 1 58 ? 5.669 -17.910 60.701 1.00 25.00 58 ARG D CA 1
ATOM 7474 C C . ARG D 1 58 ? 5.296 -16.505 61.181 1.00 23.39 58 ARG D C 1
ATOM 7475 O O . ARG D 1 58 ? 6.061 -15.826 61.779 1.00 26.60 58 ARG D O 1
ATOM 7483 N N . GLN D 1 59 ? 4.080 -16.094 60.940 1.00 26.26 59 GLN D N 1
ATOM 7484 C CA . GLN D 1 59 ? 3.598 -14.790 61.357 1.00 28.13 59 GLN D CA 1
ATOM 7485 C C . GLN D 1 59 ? 4.513 -13.628 61.031 1.00 23.44 59 GLN D C 1
ATOM 7486 O O . GLN D 1 59 ? 4.726 -12.775 61.827 1.00 27.38 59 GLN D O 1
ATOM 7492 N N . ILE D 1 60 ? 5.115 -13.612 59.857 1.00 24.09 60 ILE D N 1
ATOM 7493 C CA . ILE D 1 60 ? 5.942 -12.507 59.410 1.00 25.48 60 ILE D CA 1
ATOM 7494 C C . ILE D 1 60 ? 5.122 -11.235 59.237 1.00 24.57 60 ILE D C 1
ATOM 7495 O O . ILE D 1 60 ? 4.066 -11.284 58.709 1.00 21.72 60 ILE D O 1
ATOM 7500 N N . ILE D 1 61 ? 5.667 -10.113 59.654 1.00 24.01 61 ILE D N 1
ATOM 7501 C CA . ILE D 1 61 ? 5.088 -8.798 59.489 1.00 18.38 61 ILE D CA 1
ATOM 7502 C C . ILE D 1 61 ? 6.135 -7.832 58.979 1.00 25.35 61 ILE D C 1
ATOM 7503 O O . ILE D 1 61 ? 7.121 -7.625 59.599 1.00 26.22 61 ILE D O 1
ATOM 7508 N N . PHE D 1 62 ? 5.882 -7.250 57.811 1.00 28.19 62 PHE D N 1
ATOM 7509 C CA . PHE D 1 62 ? 6.781 -6.252 57.244 1.00 29.29 62 PHE D CA 1
ATOM 7510 C C . PHE D 1 62 ? 6.404 -4.877 57.780 1.00 27.51 62 PHE D C 1
ATOM 7511 O O . PHE D 1 62 ? 5.237 -4.489 57.738 1.00 30.24 62 PHE D O 1
ATOM 7519 N N . LYS D 1 63 ? 7.387 -4.143 58.292 1.00 30.02 63 LYS D N 1
ATOM 7520 C CA . LYS D 1 63 ? 7.111 -2.907 58.904 1.00 31.90 63 LYS D CA 1
ATOM 7521 C C . LYS D 1 63 ? 8.259 -2.395 58.100 1.00 41.23 63 LYS D C 1
ATOM 7522 O O . LYS D 1 63 ? 8.643 -2.964 57.136 1.00 48.32 63 LYS D O 1
ATOM 7528 N N . GLN D 1 64 ? 8.761 -1.215 58.465 1.00 32.25 64 GLN D N 1
ATOM 7529 C CA . GLN D 1 64 ? 9.360 -0.105 57.758 1.00 31.58 64 GLN D CA 1
ATOM 7530 C C . GLN D 1 64 ? 10.288 -0.538 56.638 1.00 26.15 64 GLN D C 1
ATOM 7531 O O . GLN D 1 64 ? 11.042 -1.431 56.811 1.00 30.27 64 GLN D O 1
ATOM 7537 N N . PRO D 1 65 ? 10.234 0.119 55.511 1.00 27.04 65 PRO D N 1
ATOM 7538 C CA . PRO D 1 65 ? 11.124 -0.207 54.418 1.00 25.18 65 PRO D CA 1
ATOM 7539 C C . PRO D 1 65 ? 12.544 0.264 54.691 1.00 22.58 65 PRO D C 1
ATOM 7540 O O . PRO D 1 65 ? 12.675 1.314 55.217 1.00 21.49 65 PRO D O 1
ATOM 7544 N N . VAL D 1 66 ? 13.545 -0.489 54.350 1.00 24.27 66 VAL D N 1
ATOM 7545 C CA . VAL D 1 66 ? 14.930 -0.092 54.471 1.00 19.84 66 VAL D CA 1
ATOM 7546 C C . VAL D 1 66 ? 15.311 0.767 53.291 1.00 23.57 66 VAL D C 1
ATOM 7547 O O . VAL D 1 66 ? 15.426 0.322 52.208 1.00 20.16 66 VAL D O 1
ATOM 7551 N N . VAL D 1 67 ? 15.410 2.058 53.516 1.00 23.62 67 VAL D N 1
ATOM 7552 C CA . VAL D 1 67 ? 15.772 2.977 52.469 1.00 21.69 67 VAL D CA 1
ATOM 7553 C C . VAL D 1 67 ? 17.199 3.497 52.638 1.00 23.18 67 VAL D C 1
ATOM 7554 O O . VAL D 1 67 ? 17.608 3.833 53.705 1.00 26.10 67 VAL D O 1
ATOM 7558 N N . THR D 1 68 ? 17.938 3.548 51.550 1.00 19.60 68 THR D N 1
ATOM 7559 C CA . THR D 1 68 ? 19.260 4.144 51.531 1.00 22.60 68 THR D CA 1
ATOM 7560 C C . THR D 1 68 ? 19.344 5.447 50.759 1.00 28.18 68 THR D C 1
ATOM 7561 O O . THR D 1 68 ? 18.437 5.850 50.071 1.00 21.93 68 THR D O 1
ATOM 7565 N N . SER D 1 69 ? 20.513 6.037 50.818 1.00 27.27 69 SER D N 1
ATOM 7566 C CA . SER D 1 69 ? 20.820 7.263 50.149 1.00 22.47 69 SER D CA 1
ATOM 7567 C C . SER D 1 69 ? 22.278 7.378 49.761 1.00 28.65 69 SER D C 1
ATOM 7568 O O . SER D 1 69 ? 23.125 6.654 50.190 1.00 27.12 69 SER D O 1
ATOM 7571 N N . GLU D 1 70 ? 22.567 8.345 48.933 1.00 32.87 70 GLU D N 1
ATOM 7572 C CA . GLU D 1 70 ? 23.920 8.729 48.677 1.00 30.63 70 GLU D CA 1
ATOM 7573 C C . GLU D 1 70 ? 24.544 9.281 49.963 1.00 26.73 70 GLU D C 1
ATOM 7574 O O . GLU D 1 70 ? 25.701 9.236 50.139 1.00 24.63 70 GLU D O 1
ATOM 7580 N N . GLU D 1 71 ? 23.711 9.717 50.867 1.00 25.30 71 GLU D N 1
ATOM 7581 C CA . GLU D 1 71 ? 24.146 10.281 52.110 1.00 26.69 71 GLU D CA 1
ATOM 7582 C C . GLU D 1 71 ? 24.221 9.315 53.282 1.00 28.29 71 GLU D C 1
ATOM 7583 O O . GLU D 1 71 ? 24.832 9.598 54.255 1.00 33.66 71 GLU D O 1
ATOM 7589 N N . PHE D 1 72 ? 23.563 8.174 53.164 1.00 19.45 72 PHE D N 1
ATOM 7590 C CA . PHE D 1 72 ? 23.635 7.175 54.199 1.00 27.28 72 PHE D CA 1
ATOM 7591 C C . PHE D 1 72 ? 23.464 5.717 53.788 1.00 24.96 72 PHE D C 1
ATOM 7592 O O . PHE D 1 72 ? 22.735 5.408 52.908 1.00 20.88 72 PHE D O 1
ATOM 7600 N N . ASP D 1 73 ? 24.093 4.818 54.504 1.00 23.96 73 ASP D N 1
ATOM 7601 C CA . ASP D 1 73 ? 23.847 3.413 54.376 1.00 16.15 73 ASP D CA 1
ATOM 7602 C C . ASP D 1 73 ? 22.947 2.983 55.509 1.00 22.91 73 ASP D C 1
ATOM 7603 O O . ASP D 1 73 ? 22.461 3.824 56.200 1.00 22.05 73 ASP D O 1
ATOM 7608 N N . LYS D 1 74 ? 22.761 1.702 55.705 1.00 22.36 74 LYS D N 1
ATOM 7609 C CA . LYS D 1 74 ? 22.006 1.221 56.814 1.00 23.92 74 LYS D CA 1
ATOM 7610 C C . LYS D 1 74 ? 22.659 0.035 57.487 1.00 23.69 74 LYS D C 1
ATOM 7611 O O . LYS D 1 74 ? 23.150 -0.826 56.837 1.00 23.05 74 LYS D O 1
ATOM 7617 N N . HIS D 1 75 ? 22.603 -0.019 58.796 1.00 25.72 75 HIS D N 1
ATOM 7618 C CA . HIS D 1 75 ? 23.002 -1.191 59.538 1.00 15.91 75 HIS D CA 1
ATOM 7619 C C . HIS D 1 75 ? 21.750 -1.825 60.052 1.00 22.91 75 HIS D C 1
ATOM 7620 O O . HIS D 1 75 ? 20.893 -1.166 60.539 1.00 19.99 75 HIS D O 1
ATOM 7627 N N . LEU D 1 76 ? 21.652 -3.121 59.910 1.00 21.73 76 LEU D N 1
ATOM 7628 C CA . LEU D 1 76 ? 20.512 -3.846 60.403 1.00 23.64 76 LEU D CA 1
ATOM 7629 C C . LEU D 1 76 ? 20.862 -4.721 61.602 1.00 24.45 76 LEU D C 1
ATOM 7630 O O . LEU D 1 76 ? 21.880 -5.343 61.658 1.00 19.39 76 LEU D O 1
ATOM 7635 N N . TYR D 1 77 ? 19.970 -4.743 62.575 1.00 24.87 77 TYR D N 1
ATOM 7636 C CA . TYR D 1 77 ? 20.143 -5.542 63.765 1.00 22.14 77 TYR D CA 1
ATOM 7637 C C . TYR D 1 77 ? 19.121 -6.678 63.839 1.00 27.34 77 TYR D C 1
ATOM 7638 O O . TYR D 1 77 ? 17.954 -6.438 64.017 1.00 22.82 77 TYR D O 1
ATOM 7647 N N . VAL D 1 78 ? 19.598 -7.907 63.766 1.00 30.13 78 VAL D N 1
ATOM 7648 C CA . VAL D 1 78 ? 18.759 -9.076 63.753 1.00 22.74 78 VAL D CA 1
ATOM 7649 C C . VAL D 1 78 ? 18.820 -9.794 65.103 1.00 25.97 78 VAL D C 1
ATOM 7650 O O . VAL D 1 78 ? 19.800 -10.395 65.450 1.00 24.91 78 VAL D O 1
ATOM 7654 N N . THR D 1 79 ? 17.744 -9.777 65.835 1.00 24.79 79 THR D N 1
ATOM 7655 C CA . THR D 1 79 ? 17.762 -10.254 67.192 1.00 26.87 79 THR D CA 1
ATOM 7656 C C . THR D 1 79 ? 16.956 -11.499 67.313 1.00 28.03 79 THR D C 1
ATOM 7657 O O . THR D 1 79 ? 15.806 -11.487 67.013 1.00 30.84 79 THR D O 1
ATOM 7661 N N . PHE D 1 80 ? 17.584 -12.562 67.746 1.00 25.77 80 PHE D N 1
ATOM 7662 C CA . PHE D 1 80 ? 16.895 -13.779 68.069 1.00 28.00 80 PHE D CA 1
ATOM 7663 C C . PHE D 1 80 ? 16.537 -13.861 69.552 1.00 30.64 80 PHE D C 1
ATOM 7664 O O . PHE D 1 80 ? 17.363 -13.763 70.404 1.00 35.48 80 PHE D O 1
ATOM 7672 N N . THR D 1 81 ? 15.291 -14.067 69.860 1.00 26.81 81 THR D N 1
ATOM 7673 C CA . THR D 1 81 ? 14.878 -14.174 71.227 1.00 27.56 81 THR D CA 1
ATOM 7674 C C . THR D 1 81 ? 14.188 -15.506 71.464 1.00 34.39 81 THR D C 1
ATOM 7675 O O . THR D 1 81 ? 13.187 -15.780 70.859 1.00 33.01 81 THR D O 1
ATOM 7679 N N . PRO D 1 82 ? 14.716 -16.358 72.327 1.00 32.06 82 PRO D N 1
ATOM 7680 C CA . PRO D 1 82 ? 14.112 -17.666 72.512 1.00 33.20 82 PRO D CA 1
ATOM 7681 C C . PRO D 1 82 ? 12.699 -17.601 73.016 1.00 31.43 82 PRO D C 1
ATOM 7682 O O . PRO D 1 82 ? 12.373 -16.719 73.732 1.00 30.69 82 PRO D O 1
ATOM 7686 N N . ALA D 1 83 ? 11.896 -18.584 72.674 1.00 26.35 83 ALA D N 1
ATOM 7687 C CA . ALA D 1 83 ? 10.492 -18.603 72.948 1.00 29.97 83 ALA D CA 1
ATOM 7688 C C . ALA D 1 83 ? 9.951 -20.012 72.936 1.00 33.86 83 ALA D C 1
ATOM 7689 O O . ALA D 1 83 ? 10.695 -20.927 72.930 1.00 33.12 83 ALA D O 1
ATOM 7691 N N . ARG D 1 84 ? 8.648 -20.155 72.931 1.00 36.45 84 ARG D N 1
ATOM 7692 C CA . ARG D 1 84 ? 8.015 -21.457 73.070 1.00 38.68 84 ARG D CA 1
ATOM 7693 C C . ARG D 1 84 ? 8.236 -22.347 71.838 1.00 40.26 84 ARG D C 1
ATOM 7694 O O . ARG D 1 84 ? 7.642 -22.142 70.814 1.00 36.07 84 ARG D O 1
ATOM 7702 N N . ASP D 1 85 ? 9.079 -23.346 71.983 1.00 36.13 85 ASP D N 1
ATOM 7703 C CA . ASP D 1 85 ? 9.507 -24.215 70.903 1.00 41.22 85 ASP D CA 1
ATOM 7704 C C . ASP D 1 85 ? 9.818 -23.445 69.594 1.00 43.42 85 ASP D C 1
ATOM 7705 O O . ASP D 1 85 ? 9.581 -23.929 68.506 1.00 35.63 85 ASP D O 1
ATOM 7710 N N . SER D 1 86 ? 10.481 -22.314 69.741 1.00 34.48 86 SER D N 1
ATOM 7711 C CA . SER D 1 86 ? 10.724 -21.424 68.641 1.00 29.45 86 SER D CA 1
ATOM 7712 C C . SER D 1 86 ? 11.553 -20.216 69.067 1.00 38.73 86 SER D C 1
ATOM 7713 O O . SER D 1 86 ? 11.972 -20.141 70.185 1.00 30.78 86 SER D O 1
ATOM 7716 N N . TRP D 1 87 ? 11.781 -19.277 68.158 1.00 36.84 87 TRP D N 1
ATOM 7717 C CA . TRP D 1 87 ? 12.460 -18.036 68.481 1.00 32.95 87 TRP D CA 1
ATOM 7718 C C . TRP D 1 87 ? 11.799 -16.830 67.855 1.00 36.11 87 TRP D C 1
ATOM 7719 O O . TRP D 1 87 ? 11.520 -16.807 66.697 1.00 32.87 87 TRP D O 1
ATOM 7730 N N . LYS D 1 88 ? 11.631 -15.790 68.618 1.00 33.52 88 LYS D N 1
ATOM 7731 C CA . LYS D 1 88 ? 11.072 -14.615 68.073 1.00 32.91 88 LYS D CA 1
ATOM 7732 C C . LYS D 1 88 ? 12.146 -13.785 67.426 1.00 33.11 88 LYS D C 1
ATO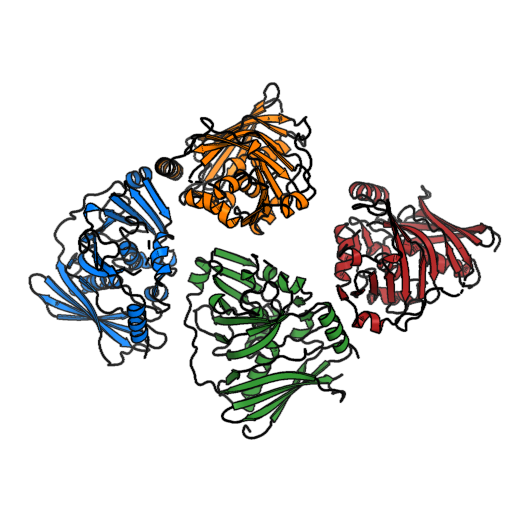M 7733 O O . LYS D 1 88 ? 13.189 -13.601 67.964 1.00 31.67 88 LYS D O 1
ATOM 7739 N N . VAL D 1 89 ? 11.886 -13.286 66.249 1.00 34.28 89 VAL D N 1
ATOM 7740 C CA . VAL D 1 89 ? 12.891 -12.549 65.525 1.00 29.54 89 VAL D CA 1
ATOM 7741 C C . VAL D 1 89 ? 12.414 -11.173 65.165 1.00 32.84 89 VAL D C 1
ATOM 7742 O O . VAL D 1 89 ? 11.354 -11.001 64.619 1.00 31.27 89 VAL D O 1
ATOM 7746 N N . GLU D 1 90 ? 13.284 -10.204 65.390 1.00 35.14 90 GLU D N 1
ATOM 7747 C CA . GLU D 1 90 ? 12.997 -8.853 65.042 1.00 25.62 90 GLU D CA 1
ATOM 7748 C C . GLU D 1 90 ? 14.147 -8.178 64.364 1.00 27.95 90 GLU D C 1
ATOM 7749 O O . GLU D 1 90 ? 15.266 -8.315 64.766 1.00 27.40 90 GLU D O 1
ATOM 7755 N N . ILE D 1 91 ? 13.878 -7.476 63.294 1.00 24.80 91 ILE D N 1
ATOM 7756 C CA . ILE D 1 91 ? 14.862 -6.701 62.627 1.00 24.72 91 ILE D CA 1
ATOM 7757 C C . ILE D 1 91 ? 14.633 -5.192 62.767 1.00 29.12 91 ILE D C 1
ATOM 7758 O O . ILE D 1 91 ? 13.599 -4.673 62.461 1.00 25.51 91 ILE D O 1
ATOM 7763 N N . THR D 1 92 ? 15.631 -4.507 63.268 1.00 25.19 92 THR D N 1
ATOM 7764 C CA . THR D 1 92 ? 15.645 -3.060 63.292 1.00 20.75 92 THR D CA 1
ATOM 7765 C C . THR D 1 92 ? 16.823 -2.494 62.493 1.00 26.27 92 THR D C 1
ATOM 7766 O O . THR D 1 92 ? 17.745 -3.168 62.147 1.00 25.22 92 THR D O 1
ATOM 7770 N N . SER D 1 93 ? 16.789 -1.222 62.211 1.00 26.03 93 SER D N 1
ATOM 7771 C CA . SER D 1 93 ? 17.798 -0.638 61.378 1.00 23.59 93 SER D CA 1
ATOM 7772 C C . SER D 1 93 ? 18.128 0.808 61.724 1.00 29.09 93 SER D C 1
ATOM 7773 O O . SER D 1 93 ? 17.322 1.507 62.323 1.00 25.29 93 SER D O 1
ATOM 7776 N N . GLU D 1 94 ? 19.288 1.250 61.320 1.00 22.74 94 GLU D N 1
ATOM 7777 C CA . GLU D 1 94 ? 19.810 2.529 61.659 1.00 21.11 94 GLU D CA 1
ATOM 7778 C C . GLU D 1 94 ? 20.663 3.085 60.519 1.00 23.63 94 GLU D C 1
ATOM 7779 O O . GLU D 1 94 ? 21.257 2.351 59.767 1.00 21.09 94 GLU D O 1
ATOM 7785 N N . LYS D 1 95 ? 20.681 4.372 60.403 1.00 20.63 95 LYS D N 1
ATOM 7786 C CA . LYS D 1 95 ? 21.563 5.015 59.492 1.00 25.21 95 LYS D CA 1
ATOM 7787 C C . LYS D 1 95 ? 23.053 4.757 59.775 1.00 26.03 95 LYS D C 1
ATOM 7788 O O . LYS D 1 95 ? 23.463 4.740 60.891 1.00 17.32 95 LYS D O 1
ATOM 7794 N N . ALA D 1 96 ? 23.855 4.542 58.754 1.00 24.02 96 ALA D N 1
ATOM 7795 C CA . ALA D 1 96 ? 25.293 4.450 58.934 1.00 22.29 96 ALA D CA 1
ATOM 7796 C C . ALA D 1 96 ? 25.992 5.136 57.825 1.00 23.19 96 ALA D C 1
ATOM 7797 O O . ALA D 1 96 ? 25.436 5.312 56.819 1.00 28.73 96 ALA D O 1
ATOM 7799 N N . LYS D 1 97 ? 27.234 5.524 58.048 1.00 26.99 97 LYS D N 1
ATOM 7800 C CA . LYS D 1 97 ? 28.047 6.156 57.039 1.00 23.88 97 LYS D CA 1
ATOM 7801 C C . LYS D 1 97 ? 29.525 5.741 57.112 1.00 29.78 97 LYS D C 1
ATOM 7802 O O . LYS D 1 97 ? 30.103 5.704 58.157 1.00 29.13 97 LYS D O 1
ATOM 7808 N N . ASN D 1 98 ? 30.094 5.408 55.985 1.00 30.66 98 ASN D N 1
ATOM 7809 C CA . ASN D 1 98 ? 31.441 4.910 55.946 1.00 32.86 98 ASN D CA 1
ATOM 7810 C C . ASN D 1 98 ? 31.737 3.742 56.902 1.00 31.31 98 ASN D C 1
ATOM 7811 O O . ASN D 1 98 ? 32.765 3.672 57.503 1.00 27.38 98 ASN D O 1
ATOM 7816 N N . GLY D 1 99 ? 30.807 2.840 57.044 1.00 24.34 99 GLY D N 1
ATOM 7817 C CA . GLY D 1 99 ? 31.007 1.686 57.865 1.00 27.21 99 GLY D CA 1
ATOM 7818 C C . GLY D 1 99 ? 30.684 1.842 59.313 1.00 23.06 99 GLY D C 1
ATOM 7819 O O . GLY D 1 99 ? 30.812 0.925 60.025 1.00 23.74 99 GLY D O 1
ATOM 7820 N N . THR D 1 100 ? 30.228 3.005 59.725 1.00 24.79 100 THR D N 1
ATOM 7821 C CA . THR D 1 100 ? 29.980 3.296 61.144 1.00 25.65 100 THR D CA 1
ATOM 7822 C C . THR D 1 100 ? 28.606 3.875 61.381 1.00 21.91 100 THR D C 1
ATOM 7823 O O . THR D 1 100 ? 28.242 4.814 60.780 1.00 27.89 100 THR D O 1
ATOM 7827 N N . PRO D 1 101 ? 27.848 3.289 62.272 1.00 25.71 101 PRO D N 1
ATOM 7828 C CA . PRO D 1 101 ? 26.534 3.797 62.664 1.00 28.01 101 PRO D CA 1
ATOM 7829 C C . PRO D 1 101 ? 26.518 5.264 63.125 1.00 27.74 101 PRO D C 1
ATOM 7830 O O . PRO D 1 101 ? 27.532 5.761 63.497 1.00 30.86 101 PRO D O 1
ATOM 7834 N N . LEU D 1 102 ? 25.382 5.885 63.042 1.00 22.89 102 LEU D N 1
ATOM 7835 C CA . LEU D 1 102 ? 25.197 7.262 63.389 1.00 26.27 102 LEU D CA 1
ATOM 7836 C C . LEU D 1 102 ? 24.671 7.456 64.814 1.00 28.30 102 LEU D C 1
ATOM 7837 O O . LEU D 1 102 ? 24.754 8.532 65.356 1.00 28.86 102 LEU D O 1
ATOM 7842 N N . GLY D 1 103 ? 24.182 6.385 65.400 1.00 26.21 103 GLY D N 1
ATOM 7843 C CA . GLY D 1 103 ? 23.659 6.375 66.739 1.00 28.31 103 GLY D CA 1
ATOM 7844 C C . GLY D 1 103 ? 22.261 6.934 66.865 1.00 27.74 103 GLY D C 1
ATOM 7845 O O . GLY D 1 103 ? 21.850 7.177 67.940 1.00 31.63 103 GLY D O 1
ATOM 7846 N N . GLY D 1 104 ? 21.576 7.124 65.768 1.00 24.61 104 GLY D N 1
ATOM 7847 C CA . GLY D 1 104 ? 20.249 7.690 65.776 1.00 30.93 104 GLY D CA 1
ATOM 7848 C C . GLY D 1 104 ? 19.029 6.830 66.037 1.00 27.42 104 GLY D C 1
ATOM 7849 O O . GLY D 1 104 ? 19.065 5.823 66.692 1.00 27.05 104 GLY D O 1
ATOM 7850 N N . ASN D 1 105 ? 17.896 7.259 65.537 1.00 31.45 105 ASN D N 1
ATOM 7851 C CA . ASN D 1 105 ? 16.677 6.510 65.730 1.00 31.04 105 ASN D CA 1
ATOM 7852 C C . ASN D 1 105 ? 16.689 5.172 65.029 1.00 31.96 105 ASN D C 1
ATOM 7853 O O . ASN D 1 105 ? 17.248 5.031 63.989 1.00 34.34 105 ASN D O 1
ATOM 7858 N N . ARG D 1 106 ? 16.034 4.201 65.597 1.00 30.19 106 ARG D N 1
ATOM 7859 C CA . ARG D 1 106 ? 15.883 2.924 64.974 1.00 27.00 106 ARG D CA 1
ATOM 7860 C C . ARG D 1 106 ? 14.466 2.612 64.513 1.00 32.83 106 ARG D C 1
ATOM 7861 O O . ARG D 1 106 ? 13.533 2.707 65.285 1.00 33.81 106 ARG D O 1
ATOM 7869 N N . ASP D 1 107 ? 14.321 2.155 63.288 1.00 27.07 107 ASP D N 1
ATOM 7870 C CA . ASP D 1 107 ? 13.056 1.773 62.741 1.00 24.97 107 ASP D CA 1
ATOM 7871 C C . ASP D 1 107 ? 12.886 0.279 62.841 1.00 28.39 107 ASP D C 1
ATOM 7872 O O . ASP D 1 107 ? 13.830 -0.440 62.706 1.00 23.99 107 ASP D O 1
ATOM 7877 N N . GLU D 1 108 ? 11.684 -0.158 63.109 1.00 27.14 108 GLU D N 1
ATOM 7878 C CA . GLU D 1 108 ? 11.332 -1.562 63.053 1.00 26.09 108 GLU D CA 1
ATOM 7879 C C . GLU D 1 108 ? 11.100 -1.999 61.612 1.00 29.17 108 GLU D C 1
ATOM 7880 O O . GLU D 1 108 ? 10.362 -1.402 60.914 1.00 31.82 108 GLU D O 1
ATOM 7886 N N . ASN D 1 109 ? 11.764 -3.049 61.166 1.00 27.94 109 ASN D N 1
ATOM 7887 C CA . ASN D 1 109 ? 11.600 -3.505 59.788 1.00 31.61 109 ASN D CA 1
ATOM 7888 C C . ASN D 1 109 ? 10.838 -4.772 59.594 1.00 34.06 109 ASN D C 1
ATOM 7889 O O . ASN D 1 109 ? 10.194 -4.944 58.629 1.00 31.55 109 ASN D O 1
ATOM 7894 N N . MET D 1 110 ? 10.925 -5.689 60.540 1.00 30.52 110 MET D N 1
ATOM 7895 C CA . MET D 1 110 ? 10.326 -6.980 60.396 1.00 23.36 110 MET D CA 1
ATOM 7896 C C . MET D 1 110 ? 10.247 -7.768 61.689 1.00 28.76 110 MET D C 1
ATOM 7897 O O . MET D 1 110 ? 11.100 -7.680 62.530 1.00 29.36 110 MET D O 1
ATOM 7902 N N . GLU D 1 111 ? 9.247 -8.596 61.808 1.00 27.92 111 GLU D N 1
ATOM 7903 C CA . GLU D 1 111 ? 9.092 -9.470 62.932 1.00 30.72 111 GLU D CA 1
ATOM 7904 C C . GLU D 1 111 ? 8.599 -10.826 62.438 1.00 30.86 111 GLU D C 1
ATOM 7905 O O . GLU D 1 111 ? 8.107 -10.966 61.368 1.00 30.91 111 GLU D O 1
ATOM 7911 N N . CYS D 1 112 ? 8.740 -11.812 63.254 1.00 28.68 112 CYS D N 1
ATOM 7912 C CA . CYS D 1 112 ? 8.172 -13.130 62.976 1.00 28.13 112 CYS D CA 1
ATOM 7913 C C . CYS D 1 112 ? 8.619 -14.186 63.988 1.00 27.46 112 CYS D C 1
ATOM 7914 O O . CYS D 1 112 ? 9.296 -13.873 64.968 1.00 29.03 112 CYS D O 1
ATOM 7917 N N . GLN D 1 113 ? 8.235 -15.436 63.741 1.00 26.85 113 GLN D N 1
ATOM 7918 C CA . GLN D 1 113 ? 8.583 -16.524 64.607 1.00 27.27 113 GLN D CA 1
ATOM 7919 C C . GLN D 1 113 ? 9.287 -17.574 63.812 1.00 26.91 113 GLN D C 1
ATOM 7920 O O . GLN D 1 113 ? 8.837 -17.972 62.798 1.00 26.63 113 GLN D O 1
ATOM 7926 N N . LEU D 1 114 ? 10.392 -18.062 64.323 1.00 31.70 114 LEU D N 1
ATOM 7927 C CA . LEU D 1 114 ? 11.229 -18.979 63.608 1.00 23.82 114 LEU D CA 1
ATOM 7928 C C . LEU D 1 114 ? 11.118 -20.340 64.223 1.00 32.26 114 LEU D C 1
ATOM 7929 O O . LEU D 1 114 ? 11.399 -20.502 65.361 1.00 31.91 114 LEU D O 1
ATOM 7934 N N . TYR D 1 115 ? 10.680 -21.331 63.477 1.00 29.91 115 TYR D N 1
ATOM 7935 C CA . TYR D 1 115 ? 10.556 -22.691 63.962 1.00 23.91 115 TYR D CA 1
ATOM 7936 C C . TYR D 1 115 ? 11.496 -23.602 63.208 1.00 29.40 115 TYR D C 1
ATOM 7937 O O . TYR D 1 115 ? 11.912 -23.301 62.139 1.00 32.32 115 TYR D O 1
ATOM 7946 N N . LEU D 1 116 ? 11.864 -24.720 63.804 1.00 31.52 116 LEU D N 1
ATOM 7947 C CA . LEU D 1 116 ? 12.570 -25.786 63.122 1.00 30.84 116 LEU D CA 1
ATOM 7948 C C . LEU D 1 116 ? 11.638 -26.594 62.252 1.00 28.35 116 LEU D C 1
ATOM 7949 O O . LEU D 1 116 ? 10.531 -26.798 62.602 1.00 31.57 116 LEU D O 1
ATOM 7954 N N . GLN D 1 117 ? 12.091 -26.946 61.082 1.00 33.22 117 GLN D N 1
ATOM 7955 C CA . GLN D 1 117 ? 11.235 -27.576 60.116 1.00 27.03 117 GLN D CA 1
ATOM 7956 C C . GLN D 1 117 ? 10.676 -28.894 60.568 1.00 34.22 117 GLN D C 1
ATOM 7957 O O . GLN D 1 117 ? 11.398 -29.807 60.835 1.00 41.27 117 GLN D O 1
ATOM 7963 N N . ALA D 1 120 ? 7.574 -32.227 56.071 1.00 39.40 120 ALA D N 1
ATOM 7964 C CA . ALA D 1 120 ? 7.755 -32.325 54.637 1.00 39.48 120 ALA D CA 1
ATOM 7965 C C . ALA D 1 120 ? 6.761 -31.424 54.011 1.00 39.10 120 ALA D C 1
ATOM 7966 O O . ALA D 1 120 ? 5.779 -31.151 54.605 1.00 42.36 120 ALA D O 1
ATOM 7968 N N . PRO D 1 121 ? 7.027 -30.927 52.826 1.00 38.13 121 PRO D N 1
ATOM 7969 C CA . PRO D 1 121 ? 6.113 -29.987 52.221 1.00 39.49 121 PRO D CA 1
ATOM 7970 C C . PRO D 1 121 ? 4.746 -30.606 52.015 1.00 39.91 121 PRO D C 1
ATOM 7971 O O . PRO D 1 121 ? 4.593 -31.808 51.933 1.00 35.84 121 PRO D O 1
ATOM 7975 N N . ARG D 1 122 ? 3.728 -29.771 51.966 1.00 36.24 122 ARG D N 1
ATOM 7976 C CA . ARG D 1 122 ? 2.386 -30.277 51.724 1.00 40.15 122 ARG D CA 1
ATOM 7977 C C . ARG D 1 122 ? 1.904 -30.115 50.309 1.00 41.11 122 ARG D C 1
ATOM 7978 O O . ARG D 1 122 ? 0.941 -30.712 49.932 1.00 50.78 122 ARG D O 1
ATOM 7986 N N . ALA D 1 123 ? 2.537 -29.296 49.526 1.00 37.78 123 ALA D N 1
ATOM 7987 C CA . ALA D 1 123 ? 2.146 -29.193 48.140 1.00 40.06 123 ALA D CA 1
ATOM 7988 C C . ALA D 1 123 ? 2.541 -30.447 47.446 1.00 34.85 123 ALA D C 1
ATOM 7989 O O . ALA D 1 123 ? 3.486 -31.084 47.792 1.00 37.78 123 ALA D O 1
ATOM 7991 N N . LYS D 1 124 ? 1.730 -30.826 46.495 1.00 42.27 124 LYS D N 1
ATOM 7992 C CA . LYS D 1 124 ? 1.993 -31.992 45.725 1.00 37.56 124 LYS D CA 1
ATOM 7993 C C . LYS D 1 124 ? 2.870 -31.519 44.639 1.00 32.97 124 LYS D C 1
ATOM 7994 O O . LYS D 1 124 ? 3.019 -30.356 44.425 1.00 30.25 124 LYS D O 1
ATOM 8000 N N . GLU D 1 125 ? 3.437 -32.459 43.930 1.00 34.57 125 GLU D N 1
ATOM 8001 C CA . GLU D 1 125 ? 4.278 -32.263 42.781 1.00 34.05 125 GLU D CA 1
ATOM 8002 C C . GLU D 1 125 ? 3.492 -31.591 41.660 1.00 26.81 125 GLU D C 1
ATOM 8003 O O . GLU D 1 125 ? 2.295 -31.584 41.689 1.00 28.31 125 GLU D O 1
ATOM 8009 N N . LEU D 1 126 ? 4.117 -30.974 40.701 1.00 30.81 126 LEU D N 1
ATOM 8010 C CA . LEU D 1 126 ? 3.379 -30.421 39.593 1.00 24.33 126 LEU D CA 1
ATOM 8011 C C . LEU D 1 126 ? 4.116 -30.612 38.291 1.00 25.39 126 LEU D C 1
ATOM 8012 O O . LEU D 1 126 ? 5.296 -30.436 38.213 1.00 20.33 126 LEU D O 1
ATOM 8017 N N . ASN D 1 127 ? 3.405 -31.041 37.277 1.00 25.41 127 ASN D N 1
ATOM 8018 C CA . ASN D 1 127 ? 4.014 -31.189 35.973 1.00 25.37 127 ASN D CA 1
ATOM 8019 C C . ASN D 1 127 ? 4.123 -29.849 35.252 1.00 24.63 127 ASN D C 1
ATOM 8020 O O . ASN D 1 127 ? 3.231 -29.453 34.600 1.00 22.89 127 ASN D O 1
ATOM 8025 N N . ILE D 1 128 ? 5.268 -29.207 35.373 1.00 24.77 128 ILE D N 1
ATOM 8026 C CA . ILE D 1 128 ? 5.492 -27.867 34.832 1.00 26.30 128 ILE D CA 1
ATOM 8027 C C . ILE D 1 128 ? 5.320 -27.809 33.317 1.00 24.60 128 ILE D C 1
ATOM 8028 O O . ILE D 1 128 ? 4.648 -26.915 32.800 1.00 23.53 128 ILE D O 1
ATOM 8033 N N . GLU D 1 129 ? 5.897 -28.767 32.616 1.00 20.34 129 GLU D N 1
ATOM 8034 C CA . GLU D 1 129 ? 5.846 -28.770 31.182 1.00 26.75 129 GLU D CA 1
ATOM 8035 C C . GLU D 1 129 ? 4.409 -28.933 30.658 1.00 28.83 129 GLU D C 1
ATOM 8036 O O . GLU D 1 129 ? 3.990 -28.239 29.752 1.00 25.91 129 GLU D O 1
ATOM 8042 N N . ALA D 1 130 ? 3.636 -29.794 31.301 1.00 20.38 130 ALA D N 1
ATOM 8043 C CA . ALA D 1 130 ? 2.267 -29.979 30.929 1.00 23.65 130 ALA D CA 1
ATOM 8044 C C . ALA D 1 130 ? 1.509 -28.708 31.105 1.00 24.33 130 ALA D C 1
ATOM 8045 O O . ALA D 1 130 ? 0.772 -28.350 30.268 1.00 32.32 130 ALA D O 1
ATOM 8047 N N . PHE D 1 131 ? 1.725 -28.048 32.229 1.00 22.90 131 PHE D N 1
ATOM 8048 C CA . PHE D 1 131 ? 1.055 -26.807 32.522 1.00 25.33 131 PHE D CA 1
ATOM 8049 C C . PHE D 1 131 ? 1.290 -25.798 31.424 1.00 23.25 131 PHE D C 1
ATOM 8050 O O . PHE D 1 131 ? 0.383 -25.208 30.946 1.00 20.01 131 PHE D O 1
ATOM 8058 N N . MET D 1 132 ? 2.540 -25.592 31.071 1.00 21.83 132 MET D N 1
ATOM 8059 C CA . MET D 1 132 ? 2.943 -24.673 30.026 1.00 21.98 132 MET D CA 1
ATOM 8060 C C . MET D 1 132 ? 2.295 -24.927 28.698 1.00 22.46 132 MET D C 1
ATOM 8061 O O . MET D 1 132 ? 1.727 -24.039 28.141 1.00 22.61 132 MET D O 1
ATOM 8066 N N . LYS D 1 133 ? 2.382 -26.152 28.210 1.00 16.78 133 LYS D N 1
ATOM 8067 C CA . LYS D 1 133 ? 1.858 -26.598 26.938 1.00 23.19 133 LYS D CA 1
ATOM 8068 C C . LYS D 1 133 ? 0.343 -26.643 26.845 1.00 23.87 133 LYS D C 1
ATOM 8069 O O . LYS D 1 133 ? -0.190 -26.645 25.793 1.00 20.77 133 LYS D O 1
ATOM 8075 N N . ASN D 1 134 ? -0.329 -26.671 27.972 1.00 17.75 134 ASN D N 1
ATOM 8076 C CA . ASN D 1 134 ? -1.768 -26.653 27.975 1.00 19.83 134 ASN D CA 1
ATOM 8077 C C . ASN D 1 134 ? -2.413 -25.386 28.592 1.00 23.13 134 ASN D C 1
ATOM 8078 O O . ASN D 1 134 ? -3.566 -25.322 28.797 1.00 17.01 134 ASN D O 1
ATOM 8083 N N . ALA D 1 135 ? -1.636 -24.350 28.775 1.00 19.12 135 ALA D N 1
ATOM 8084 C CA . ALA D 1 135 ? -2.145 -23.129 29.339 1.00 19.88 135 ALA D CA 1
ATOM 8085 C C . ALA D 1 135 ? -3.097 -22.344 28.429 1.00 22.63 135 ALA D C 1
ATOM 8086 O O . ALA D 1 135 ? -3.009 -22.377 27.256 1.00 17.56 135 ALA D O 1
ATOM 8088 N N . SER D 1 136 ? -4.000 -21.596 28.993 1.00 27.90 136 SER D N 1
ATOM 8089 C CA . SER D 1 136 ? -4.947 -20.817 28.221 1.00 27.39 136 SER D CA 1
ATOM 8090 C C . SER D 1 136 ? -4.373 -19.515 27.756 1.00 21.85 136 SER D C 1
ATOM 8091 O O . SER D 1 136 ? -4.614 -19.138 26.680 1.00 25.91 136 SER D O 1
ATOM 8094 N N . ARG D 1 137 ? -3.644 -18.808 28.590 1.00 19.97 137 ARG D N 1
ATOM 8095 C CA . ARG D 1 137 ? -3.039 -17.556 28.206 1.00 21.37 137 ARG D CA 1
ATOM 8096 C C . ARG D 1 137 ? -1.596 -17.406 28.646 1.00 23.10 137 ARG D C 1
ATOM 8097 O O . ARG D 1 137 ? -1.114 -18.137 29.450 1.00 17.84 137 ARG D O 1
ATOM 8105 N N . LYS D 1 138 ? -0.903 -16.454 28.059 1.00 22.94 138 LYS D N 1
ATOM 8106 C CA . LYS D 1 138 ? 0.495 -16.235 28.335 1.00 25.39 138 LYS D CA 1
ATOM 8107 C C . LYS D 1 138 ? 0.931 -14.806 28.232 1.00 27.99 138 LYS D C 1
ATOM 8108 O O . LYS D 1 138 ? 0.601 -14.157 27.297 1.00 31.99 138 LYS D O 1
ATOM 8114 N N . TRP D 1 139 ? 1.693 -14.327 29.201 1.00 28.81 139 TRP D N 1
ATOM 8115 C CA . TRP D 1 139 ? 2.254 -12.982 29.151 1.00 23.62 139 TRP D CA 1
ATOM 8116 C C . TRP D 1 139 ? 3.768 -13.020 29.261 1.00 25.50 139 TRP D C 1
ATOM 8117 O O . TRP D 1 139 ? 4.332 -13.902 29.910 1.00 30.02 139 TRP D O 1
ATOM 8128 N N . ASP D 1 140 ? 4.429 -12.038 28.706 1.00 22.57 140 ASP D N 1
ATOM 8129 C CA . ASP D 1 140 ? 5.832 -11.876 28.917 1.00 22.46 140 ASP D CA 1
ATOM 8130 C C . ASP D 1 140 ? 5.944 -11.337 30.304 1.00 25.10 140 ASP D C 1
ATOM 8131 O O . ASP D 1 140 ? 5.165 -10.529 30.682 1.00 30.74 140 ASP D O 1
ATOM 8136 N N . MET D 1 141 ? 6.876 -11.853 31.074 1.00 27.40 141 MET D N 1
ATOM 8137 C CA . MET D 1 141 ? 7.090 -11.358 32.412 1.00 29.41 141 MET D CA 1
ATOM 8138 C C . MET D 1 141 ? 7.255 -9.851 32.448 1.00 24.75 141 MET D C 1
ATOM 8139 O O . MET D 1 141 ? 6.812 -9.220 33.337 1.00 27.29 141 MET D O 1
ATOM 8144 N N . HIS D 1 142 ? 7.866 -9.306 31.450 1.00 24.76 142 HIS D N 1
ATOM 8145 C CA . HIS D 1 142 ? 8.030 -7.885 31.347 1.00 30.93 142 HIS D CA 1
ATOM 8146 C C . HIS D 1 142 ? 6.736 -7.076 31.422 1.00 28.02 142 HIS D C 1
ATOM 8147 O O . HIS D 1 142 ? 6.722 -6.008 31.885 1.00 25.79 142 HIS D O 1
ATOM 8154 N N . ASP D 1 143 ? 5.641 -7.634 30.939 1.00 27.58 143 ASP D N 1
ATOM 8155 C CA . ASP D 1 143 ? 4.355 -7.009 31.080 1.00 23.34 143 ASP D CA 1
ATOM 8156 C C . ASP D 1 143 ? 3.770 -7.162 32.458 1.00 23.72 143 ASP D C 1
ATOM 8157 O O . ASP D 1 143 ? 3.072 -6.332 32.906 1.00 25.82 143 ASP D O 1
ATOM 8162 N N . ILE D 1 144 ? 4.040 -8.260 33.127 1.00 23.75 144 ILE D N 1
ATOM 8163 C CA . ILE D 1 144 ? 3.656 -8.387 34.502 1.00 24.25 144 ILE D CA 1
ATOM 8164 C C . ILE D 1 144 ? 4.349 -7.336 35.329 1.00 28.95 144 ILE D C 1
ATOM 8165 O O . ILE D 1 144 ? 3.732 -6.757 36.154 1.00 28.67 144 ILE D O 1
ATOM 8170 N N . TYR D 1 145 ? 5.625 -7.046 35.057 1.00 20.05 145 TYR D N 1
ATOM 8171 C CA . TYR D 1 145 ? 6.369 -5.993 35.710 1.00 24.23 145 TYR D CA 1
ATOM 8172 C C . TYR D 1 145 ? 5.789 -4.622 35.371 1.00 32.55 145 TYR D C 1
ATOM 8173 O O . TYR D 1 145 ? 5.979 -3.674 36.071 1.00 23.96 145 TYR D O 1
ATOM 8182 N N . GLY D 1 146 ? 5.063 -4.544 34.262 1.00 31.05 146 GLY D N 1
ATOM 8183 C CA . GLY D 1 146 ? 4.309 -3.373 33.928 1.00 25.36 146 GLY D CA 1
ATOM 8184 C C . GLY D 1 146 ? 3.483 -2.828 35.065 1.00 32.36 146 GLY D C 1
ATOM 8185 O O . GLY D 1 146 ? 3.369 -1.654 35.233 1.00 32.48 146 GLY D O 1
ATOM 8186 N N . ILE D 1 147 ? 2.889 -3.707 35.829 1.00 31.90 147 ILE D N 1
ATOM 8187 C CA . ILE D 1 147 ? 2.124 -3.312 36.992 1.00 32.24 147 ILE D CA 1
ATOM 8188 C C . ILE D 1 147 ? 2.994 -2.544 37.984 1.00 35.09 147 ILE D C 1
ATOM 8189 O O . ILE D 1 147 ? 2.616 -1.546 38.502 1.00 39.73 147 ILE D O 1
ATOM 8194 N N . ALA D 1 148 ? 4.176 -3.047 38.242 1.00 28.63 148 ALA D N 1
ATOM 8195 C CA . ALA D 1 148 ? 5.114 -2.364 39.083 1.00 31.19 148 ALA D CA 1
ATOM 8196 C C . ALA D 1 148 ? 5.550 -1.027 38.521 1.00 28.48 148 ALA D C 1
ATOM 8197 O O . ALA D 1 148 ? 5.619 -0.082 39.223 1.00 29.76 148 ALA D O 1
ATOM 8199 N N . ARG D 1 149 ? 5.786 -0.993 37.245 1.00 25.13 149 ARG D N 1
ATOM 8200 C CA . ARG D 1 149 ? 6.168 0.204 36.586 1.00 32.72 149 ARG D CA 1
ATOM 8201 C C . ARG D 1 149 ? 5.149 1.325 36.716 1.00 32.12 149 ARG D C 1
ATOM 8202 O O . ARG D 1 149 ? 5.503 2.455 36.839 1.00 26.86 149 ARG D O 1
ATOM 8210 N N . ARG D 1 150 ? 3.883 0.984 36.700 1.00 34.98 150 ARG D N 1
ATOM 8211 C CA . ARG D 1 150 ? 2.864 1.984 36.730 1.00 29.30 150 ARG D CA 1
ATOM 8212 C C . ARG D 1 150 ? 2.639 2.465 38.137 1.00 30.24 150 ARG D C 1
ATOM 8213 O O . ARG D 1 150 ? 2.158 3.537 38.342 1.00 30.82 150 ARG D O 1
ATOM 8221 N N . SER D 1 151 ? 3.109 1.740 39.112 1.00 32.28 151 SER D N 1
ATOM 8222 C CA . SER D 1 151 ? 3.126 2.251 40.439 1.00 26.90 151 SER D CA 1
ATOM 8223 C C . SER D 1 151 ? 4.492 2.871 40.765 1.00 31.02 151 SER D C 1
ATOM 8224 O O . SER D 1 151 ? 4.893 2.937 41.876 1.00 33.11 151 SER D O 1
ATOM 8227 N N . HIS D 1 152 ? 5.206 3.335 39.766 1.00 31.04 152 HIS D N 1
ATOM 8228 C CA . HIS D 1 152 ? 6.497 3.974 39.961 1.00 32.45 152 HIS D CA 1
ATOM 8229 C C . HIS D 1 152 ? 7.485 3.129 40.694 1.00 33.50 152 HIS D C 1
ATOM 8230 O O . HIS D 1 152 ? 8.211 3.598 41.510 1.00 25.62 152 HIS D O 1
ATOM 8237 N N . ILE D 1 153 ? 7.501 1.848 40.402 1.00 34.33 153 ILE D N 1
ATOM 8238 C CA . ILE D 1 153 ? 8.541 0.960 40.853 1.00 26.85 153 ILE D CA 1
ATOM 8239 C C . ILE D 1 153 ? 9.445 0.581 39.695 1.00 32.01 153 ILE D C 1
ATOM 8240 O O . ILE D 1 153 ? 8.986 0.137 38.662 1.00 25.26 153 ILE D O 1
ATOM 8245 N N . GLU D 1 154 ? 10.734 0.784 39.834 1.00 29.71 154 GLU D N 1
ATOM 8246 C CA . GLU D 1 154 ? 11.702 0.553 38.781 1.00 27.04 154 GLU D CA 1
ATOM 8247 C C . GLU D 1 154 ? 12.629 -0.628 39.119 1.00 31.23 154 GLU D C 1
ATOM 8248 O O . GLU D 1 154 ? 13.483 -0.526 39.958 1.00 31.58 154 GLU D O 1
ATOM 8254 N N . HIS D 1 155 ? 12.473 -1.726 38.415 1.00 26.19 155 HIS D N 1
ATOM 8255 C CA . HIS D 1 155 ? 13.335 -2.863 38.554 1.00 23.78 155 HIS D CA 1
ATOM 8256 C C . HIS D 1 155 ? 14.554 -2.820 37.627 1.00 27.38 155 HIS D C 1
ATOM 8257 O O . HIS D 1 155 ? 14.426 -2.755 36.437 1.00 30.49 155 HIS D O 1
ATOM 8264 N N . GLY D 1 156 ? 15.731 -2.841 38.207 1.00 24.49 156 GLY D N 1
ATOM 8265 C CA . GLY D 1 156 ? 16.960 -2.880 37.462 1.00 27.82 156 GLY D CA 1
ATOM 8266 C C . GLY D 1 156 ? 17.499 -4.270 37.116 1.00 32.05 156 GLY D C 1
ATOM 8267 O O . GLY D 1 156 ? 16.907 -5.261 37.425 1.00 30.52 156 GLY D O 1
ATOM 8268 N N . GLU D 1 157 ? 18.670 -4.318 36.536 1.00 24.58 157 GLU D N 1
ATOM 8269 C CA . GLU D 1 157 ? 19.199 -5.527 35.995 1.00 26.88 157 GLU D CA 1
ATOM 8270 C C . GLU D 1 157 ? 19.311 -6.666 36.985 1.00 25.27 157 GLU D C 1
ATOM 8271 O O . GLU D 1 157 ? 19.102 -7.759 36.665 1.00 29.35 157 GLU D O 1
ATOM 8277 N N . PHE D 1 158 ? 19.739 -6.363 38.183 1.00 17.89 158 PHE D N 1
ATOM 8278 C CA . PHE D 1 158 ? 19.850 -7.341 39.210 1.00 25.34 158 PHE D CA 1
ATOM 8279 C C . PHE D 1 158 ? 18.544 -7.983 39.686 1.00 23.19 158 PHE D C 1
ATOM 8280 O O . PHE D 1 158 ? 18.517 -9.131 39.904 1.00 17.68 158 PHE D O 1
ATOM 8288 N N . MET D 1 159 ? 17.477 -7.232 39.803 1.00 20.19 159 MET D N 1
ATOM 8289 C CA . MET D 1 159 ? 16.232 -7.726 40.379 1.00 22.30 159 MET D CA 1
ATOM 8290 C C . MET D 1 159 ? 15.136 -8.097 39.405 1.00 20.74 159 MET D C 1
ATOM 8291 O O . MET D 1 159 ? 14.211 -8.766 39.744 1.00 15.82 159 MET D O 1
ATOM 8296 N N . LYS D 1 160 ? 15.266 -7.625 38.181 1.00 22.39 160 LYS D N 1
ATOM 8297 C CA . LYS D 1 160 ? 14.258 -7.898 37.207 1.00 21.29 160 LYS D CA 1
ATOM 8298 C C . LYS D 1 160 ? 14.414 -9.306 36.668 1.00 20.61 160 LYS D C 1
ATOM 8299 O O . LYS D 1 160 ? 15.365 -9.613 36.044 1.00 20.16 160 LYS D O 1
ATOM 8305 N N . ASN D 1 161 ? 13.448 -10.153 36.915 1.00 22.01 161 ASN D N 1
ATOM 8306 C CA . ASN D 1 161 ? 13.489 -11.509 36.444 1.00 19.14 161 ASN D CA 1
ATOM 8307 C C . ASN D 1 161 ? 13.081 -11.552 34.981 1.00 24.83 161 ASN D C 1
ATOM 8308 O O . ASN D 1 161 ? 12.336 -10.775 34.532 1.00 17.40 161 ASN D O 1
ATOM 8313 N N . GLU D 1 162 ? 13.597 -12.490 34.260 1.00 18.76 162 GLU D N 1
ATOM 8314 C CA . GLU D 1 162 ? 13.194 -12.725 32.901 1.00 21.31 162 GLU D CA 1
ATOM 8315 C C . GLU D 1 162 ? 12.332 -13.952 32.816 1.00 24.87 162 GLU D C 1
ATOM 8316 O O . GLU D 1 162 ? 12.577 -14.909 33.487 1.00 25.13 162 GLU D O 1
ATOM 8322 N N . GLY D 1 163 ? 11.334 -13.902 31.962 1.00 23.28 163 GLY D N 1
ATOM 8323 C CA . GLY D 1 163 ? 10.513 -15.045 31.691 1.00 23.28 163 GLY D CA 1
ATOM 8324 C C . GLY D 1 163 ? 9.122 -14.863 31.176 1.00 22.58 163 GLY D C 1
ATOM 8325 O O . GLY D 1 163 ? 8.858 -13.993 30.426 1.00 22.04 163 GLY D O 1
ATOM 8326 N N . ALA D 1 164 ? 8.217 -15.689 31.653 1.00 26.13 164 ALA D N 1
ATOM 8327 C CA . ALA D 1 164 ? 6.847 -15.679 31.234 1.00 20.60 164 ALA D CA 1
ATOM 8328 C C . ALA D 1 164 ? 5.864 -16.226 32.248 1.00 22.44 164 ALA D C 1
ATOM 8329 O O . ALA D 1 164 ? 6.155 -17.032 33.072 1.00 17.83 164 ALA D O 1
ATOM 8331 N N . VAL D 1 165 ? 4.629 -15.788 32.166 1.00 26.39 165 VAL D N 1
ATOM 8332 C CA . VAL D 1 165 ? 3.574 -16.182 33.068 1.00 24.06 165 VAL D CA 1
ATOM 8333 C C . VAL D 1 165 ? 2.497 -16.960 32.350 1.00 19.80 165 VAL D C 1
ATOM 8334 O O . VAL D 1 165 ? 1.908 -16.505 31.457 1.00 21.89 165 VAL D O 1
ATOM 8338 N N . TYR D 1 166 ? 2.230 -18.132 32.783 1.00 19.08 166 TYR D N 1
ATOM 8339 C CA . TYR D 1 166 ? 1.197 -18.910 32.182 1.00 18.70 166 TYR D CA 1
ATOM 8340 C C . TYR D 1 166 ? -0.052 -18.972 33.021 1.00 24.41 166 TYR D C 1
ATOM 8341 O O . TYR D 1 166 ? 0.012 -19.141 34.204 1.00 30.89 166 TYR D O 1
ATOM 8350 N N . GLN D 1 167 ? -1.194 -18.871 32.391 1.00 16.87 167 GLN D N 1
ATOM 8351 C CA . GLN D 1 167 ? -2.481 -18.950 33.063 1.00 23.45 167 GLN D CA 1
ATOM 8352 C C . GLN D 1 167 ? -3.351 -20.035 32.486 1.00 26.26 167 GLN D C 1
ATOM 8353 O O . GLN D 1 167 ? -3.497 -20.142 31.328 1.00 25.50 167 GLN D O 1
ATOM 8359 N N . LEU D 1 168 ? -3.973 -20.786 33.359 1.00 28.41 168 LEU D N 1
ATOM 8360 C CA . LEU D 1 168 ? -4.776 -21.904 32.960 1.00 32.35 168 LEU D CA 1
ATOM 8361 C C . LEU D 1 168 ? -6.212 -21.684 33.357 1.00 37.46 168 LEU D C 1
ATOM 8362 O O . LEU D 1 168 ? -6.505 -21.536 34.524 1.00 33.39 168 LEU D O 1
ATOM 8367 N N . GLN D 1 169 ? -7.096 -21.683 32.388 1.00 34.69 169 GLN D N 1
ATOM 8368 C CA . GLN D 1 169 ? -8.439 -21.246 32.613 1.00 40.49 169 GLN D CA 1
ATOM 8369 C C . GLN D 1 169 ? -8.171 -19.861 33.126 1.00 44.85 169 GLN D C 1
ATOM 8370 O O . GLN D 1 169 ? -7.488 -19.124 32.447 1.00 46.20 169 GLN D O 1
ATOM 8376 N N . ASP D 1 170 ? -8.836 -19.443 34.151 1.00 42.51 170 ASP D N 1
ATOM 8377 C CA . ASP D 1 170 ? -8.611 -18.269 34.954 1.00 42.80 170 ASP D CA 1
ATOM 8378 C C . ASP D 1 170 ? -8.135 -18.623 36.359 1.00 38.73 170 ASP D C 1
ATOM 8379 O O . ASP D 1 170 ? -7.785 -17.767 37.122 1.00 46.35 170 ASP D O 1
ATOM 8384 N N . LYS D 1 171 ? -8.254 -19.891 36.665 1.00 39.56 171 LYS D N 1
ATOM 8385 C CA . LYS D 1 171 ? -7.976 -20.406 37.960 1.00 38.51 171 LYS D CA 1
ATOM 8386 C C . LYS D 1 171 ? -6.550 -20.605 38.434 1.00 32.08 171 LYS D C 1
ATOM 8387 O O . LYS D 1 171 ? -6.285 -20.487 39.569 1.00 35.91 171 LYS D O 1
ATOM 8393 N N . GLU D 1 172 ? -5.629 -20.848 37.533 1.00 30.91 172 GLU D N 1
ATOM 8394 C CA . GLU D 1 172 ? -4.268 -21.150 37.922 1.00 29.09 172 GLU D CA 1
ATOM 8395 C C . GLU D 1 172 ? -3.205 -20.353 37.168 1.00 25.47 172 GLU D C 1
ATOM 8396 O O . GLU D 1 172 ? -3.381 -20.007 36.035 1.00 23.63 172 GLU D O 1
ATOM 8402 N N . GLU D 1 173 ? -2.069 -20.153 37.805 1.00 22.14 173 GLU D N 1
ATOM 8403 C CA . GLU D 1 173 ? -0.985 -19.375 37.286 1.00 20.39 173 GLU D CA 1
ATOM 8404 C C . GLU D 1 173 ? 0.373 -19.933 37.594 1.00 22.68 173 GLU D C 1
ATOM 8405 O O . GLU D 1 173 ? 0.635 -20.368 38.685 1.00 19.92 173 GLU D O 1
ATOM 8411 N N . LEU D 1 174 ? 1.261 -19.842 36.634 1.00 22.08 174 LEU D N 1
ATOM 8412 C CA . LEU D 1 174 ? 2.606 -20.285 36.786 1.00 19.85 174 LEU D CA 1
ATOM 8413 C C . LEU D 1 174 ? 3.620 -19.300 36.218 1.00 22.97 174 LEU D C 1
ATOM 8414 O O . LEU D 1 174 ? 3.620 -19.006 35.052 1.00 21.03 174 LEU D O 1
ATOM 8419 N N . MET D 1 175 ? 4.526 -18.840 37.055 1.00 16.29 175 MET D N 1
ATOM 8420 C CA . MET D 1 175 ? 5.497 -17.882 36.631 1.00 18.81 175 MET D CA 1
ATOM 8421 C C . MET D 1 175 ? 6.824 -18.526 36.365 1.00 19.69 175 MET D C 1
ATOM 8422 O O . MET D 1 175 ? 7.437 -19.009 37.250 1.00 26.30 175 MET D O 1
ATOM 8427 N N . GLU D 1 176 ? 7.282 -18.547 35.144 1.00 20.60 176 GLU D N 1
ATOM 8428 C CA . GLU D 1 176 ? 8.639 -19.004 34.849 1.00 22.53 176 GLU D CA 1
ATOM 8429 C C . GLU D 1 176 ? 9.639 -17.880 34.971 1.00 23.20 176 GLU D C 1
ATOM 8430 O O . GLU D 1 176 ? 9.619 -16.949 34.243 1.00 17.82 176 GLU D O 1
ATOM 8436 N N . LEU D 1 177 ? 10.521 -17.983 35.932 1.00 24.58 177 LEU D N 1
ATOM 8437 C CA . LEU D 1 177 ? 11.440 -16.937 36.238 1.00 19.31 177 LEU D CA 1
ATOM 8438 C C . LEU D 1 177 ? 12.886 -17.329 36.155 1.00 19.44 177 LEU D C 1
ATOM 8439 O O . LEU D 1 177 ? 13.278 -18.336 36.697 1.00 21.54 177 LEU D O 1
ATOM 8444 N N . THR D 1 178 ? 13.660 -16.486 35.512 1.00 15.88 178 THR D N 1
ATOM 8445 C CA . THR D 1 178 ? 15.080 -16.643 35.413 1.00 21.25 178 THR D CA 1
ATOM 8446 C C . THR D 1 178 ? 15.866 -15.360 35.759 1.00 19.66 178 THR D C 1
ATOM 8447 O O . THR D 1 178 ? 15.497 -14.296 35.380 1.00 21.16 178 THR D O 1
ATOM 8451 N N . LEU D 1 179 ? 16.991 -15.484 36.413 1.00 21.30 179 LEU D N 1
ATOM 8452 C CA . LEU D 1 179 ? 17.783 -14.322 36.740 1.00 18.05 179 LEU D CA 1
ATOM 8453 C C . LEU D 1 179 ? 18.529 -13.800 35.550 1.00 17.67 179 LEU D C 1
ATOM 8454 O O . LEU D 1 179 ? 18.733 -14.494 34.608 1.00 23.74 179 LEU D O 1
ATOM 8459 N N . SER D 1 180 ? 18.917 -12.556 35.595 1.00 21.53 180 SER D N 1
ATOM 8460 C CA . SER D 1 180 ? 19.934 -12.022 34.739 1.00 24.16 180 SER D CA 1
ATOM 8461 C C . SER D 1 180 ? 21.290 -12.637 35.041 1.00 24.73 180 SER D C 1
ATOM 8462 O O . SER D 1 180 ? 21.508 -13.162 36.090 1.00 30.00 180 SER D O 1
ATOM 8465 N N . ASP D 1 181 ? 22.214 -12.559 34.113 1.00 34.00 181 ASP D N 1
ATOM 8466 C CA . ASP D 1 181 ? 23.540 -13.105 34.331 1.00 30.74 181 ASP D CA 1
ATOM 8467 C C . ASP D 1 181 ? 24.172 -12.464 35.554 1.00 28.91 181 ASP D C 1
ATOM 8468 O O . ASP D 1 181 ? 24.673 -13.126 36.378 1.00 24.51 181 ASP D O 1
ATOM 8473 N N . LEU D 1 182 ? 24.096 -11.156 35.667 1.00 25.80 182 LEU D N 1
ATOM 8474 C CA . LEU D 1 182 ? 24.471 -10.460 36.867 1.00 21.92 182 LEU D CA 1
ATOM 8475 C C . LEU D 1 182 ? 23.947 -11.126 38.128 1.00 28.85 182 LEU D C 1
ATOM 8476 O O . LEU D 1 182 ? 24.677 -11.533 38.980 1.00 25.73 182 LEU D O 1
ATOM 8481 N N . ALA D 1 183 ? 22.643 -11.260 38.218 1.00 27.76 183 ALA D N 1
ATOM 8482 C CA . ALA D 1 183 ? 22.018 -11.817 39.380 1.00 18.17 183 ALA D CA 1
ATOM 8483 C C . ALA D 1 183 ? 22.301 -13.270 39.596 1.00 22.43 183 ALA D C 1
ATOM 8484 O O . ALA D 1 183 ? 22.341 -13.694 40.695 1.00 17.63 183 ALA D O 1
ATOM 8486 N N . GLU D 1 184 ? 22.501 -14.003 38.512 1.00 19.14 184 GLU D N 1
ATOM 8487 C CA . GLU D 1 184 ? 22.776 -15.421 38.576 1.00 20.74 184 GLU D CA 1
ATOM 8488 C C . GLU D 1 184 ? 24.057 -15.745 39.278 1.00 24.23 184 GLU D C 1
ATOM 8489 O O . GLU D 1 184 ? 24.144 -16.709 39.908 1.00 29.24 184 GLU D O 1
ATOM 8495 N N . GLY D 1 185 ? 25.055 -14.894 39.171 1.00 24.61 185 GLY D N 1
ATOM 8496 C CA . GLY D 1 185 ? 26.312 -15.086 39.826 1.00 20.68 185 GLY D CA 1
ATOM 8497 C C . GLY D 1 185 ? 26.230 -15.177 41.322 1.00 31.14 185 GLY D C 1
ATOM 8498 O O . GLY D 1 185 ? 27.057 -15.744 41.920 1.00 36.89 185 GLY D O 1
ATOM 8499 N N . PHE D 1 186 ? 25.165 -14.681 41.898 1.00 29.40 186 PHE D N 1
ATOM 8500 C CA . PHE D 1 186 ? 24.976 -14.579 43.326 1.00 27.93 186 PHE D CA 1
ATOM 8501 C C . PHE D 1 186 ? 24.080 -15.661 43.886 1.00 25.88 186 PHE D C 1
ATOM 8502 O O . PHE D 1 186 ? 23.939 -15.801 45.059 1.00 29.79 186 PHE D O 1
ATOM 8510 N N . ARG D 1 187 ? 23.460 -16.437 43.024 1.00 28.82 187 ARG D N 1
ATOM 8511 C CA . ARG D 1 187 ? 22.400 -17.346 43.399 1.00 23.28 187 ARG D CA 1
ATOM 8512 C C . ARG D 1 187 ? 22.810 -18.328 44.473 1.00 26.92 187 ARG D C 1
ATOM 8513 O O . ARG D 1 187 ? 22.131 -18.553 45.433 1.00 26.36 187 ARG D O 1
ATOM 8521 N N . GLU D 1 188 ? 23.997 -18.843 44.328 1.00 24.88 188 GLU D N 1
ATOM 8522 C CA . GLU D 1 188 ? 24.426 -19.849 45.244 1.00 24.71 188 GLU D CA 1
ATOM 8523 C C . GLU D 1 188 ? 25.014 -19.245 46.485 1.00 29.21 188 GLU D C 1
ATOM 8524 O O . GLU D 1 188 ? 25.323 -19.953 47.393 1.00 28.13 188 GLU D O 1
ATOM 8530 N N . LYS D 1 189 ? 25.104 -17.927 46.542 1.00 24.14 189 LYS D N 1
ATOM 8531 C CA . LYS D 1 189 ? 25.625 -17.204 47.678 1.00 24.28 189 LYS D CA 1
ATOM 8532 C C . LYS D 1 189 ? 24.495 -16.804 48.621 1.00 22.84 189 LYS D C 1
ATOM 8533 O O . LYS D 1 189 ? 24.648 -16.587 49.783 1.00 22.03 189 LYS D O 1
ATOM 8539 N N . PHE D 1 190 ? 23.306 -16.786 48.085 1.00 26.72 190 PHE D N 1
ATOM 8540 C CA . PHE D 1 190 ? 22.123 -16.491 48.817 1.00 19.32 190 PHE D CA 1
ATOM 8541 C C . PHE D 1 190 ? 21.503 -17.791 49.314 1.00 20.16 190 PHE D C 1
ATOM 8542 O O . PHE D 1 190 ? 21.674 -18.788 48.703 1.00 26.24 190 PHE D O 1
ATOM 8550 N N . LYS D 1 191 ? 20.773 -17.752 50.388 1.00 21.37 191 LYS D N 1
ATOM 8551 C CA . LYS D 1 191 ? 19.964 -18.843 50.800 1.00 17.65 191 LYS D CA 1
ATOM 8552 C C . LYS D 1 191 ? 18.729 -18.862 49.944 1.00 20.71 191 LYS D C 1
ATOM 8553 O O . LYS D 1 191 ? 18.341 -19.876 49.443 1.00 21.04 191 LYS D O 1
ATOM 8559 N N . ALA D 1 192 ? 18.138 -17.695 49.767 1.00 15.73 192 ALA D N 1
ATOM 8560 C CA . ALA D 1 192 ? 17.019 -17.526 48.871 1.00 21.44 192 ALA D CA 1
ATOM 8561 C C . ALA D 1 192 ? 17.067 -16.206 48.157 1.00 26.02 192 ALA D C 1
ATOM 8562 O O . ALA D 1 192 ? 16.687 -15.206 48.701 1.00 31.66 192 ALA D O 1
ATOM 8564 N N . HIS D 1 193 ? 17.586 -16.224 46.956 1.00 18.92 193 HIS D N 1
ATOM 8565 C CA . HIS D 1 193 ? 17.788 -15.038 46.192 1.00 22.03 193 HIS D CA 1
ATOM 8566 C C . HIS D 1 193 ? 16.616 -14.026 46.245 1.00 23.05 193 HIS D C 1
ATOM 8567 O O . HIS D 1 193 ? 15.546 -14.302 45.819 1.00 24.56 193 HIS D O 1
ATOM 8574 N N . PRO D 1 194 ? 16.902 -12.854 46.762 1.00 22.76 194 PRO D N 1
ATOM 8575 C CA . PRO D 1 194 ? 15.945 -11.785 46.884 1.00 19.70 194 PRO D CA 1
ATOM 8576 C C . PRO D 1 194 ? 15.260 -11.414 45.579 1.00 22.05 194 PRO D C 1
ATOM 8577 O O . PRO D 1 194 ? 14.123 -11.070 45.622 1.00 24.37 194 PRO D O 1
ATOM 8581 N N . ALA D 1 195 ? 15.950 -11.502 44.454 1.00 18.38 195 ALA D N 1
ATOM 8582 C CA . ALA D 1 195 ? 15.334 -11.343 43.154 1.00 21.96 195 ALA D CA 1
ATOM 8583 C C . ALA D 1 195 ? 14.227 -12.381 42.880 1.00 24.53 195 ALA D C 1
ATOM 8584 O O . ALA D 1 195 ? 13.183 -12.040 42.446 1.00 19.99 195 ALA D O 1
ATOM 8586 N N . PHE D 1 196 ? 14.477 -13.644 43.187 1.00 17.57 196 PHE D N 1
ATOM 8587 C CA . PHE D 1 196 ? 13.481 -14.680 43.061 1.00 17.98 196 PHE D CA 1
ATOM 8588 C C . PHE D 1 196 ? 12.322 -14.458 44.033 1.00 23.73 196 PHE D C 1
ATOM 8589 O O . PHE D 1 196 ? 11.194 -14.626 43.688 1.00 27.36 196 PHE D O 1
ATOM 8597 N N . LEU D 1 197 ? 12.662 -14.083 45.256 1.00 20.23 197 LEU D N 1
ATOM 8598 C CA . LEU D 1 197 ? 11.696 -13.793 46.281 1.00 23.03 197 LEU D CA 1
ATOM 8599 C C . LEU D 1 197 ? 10.774 -12.631 45.881 1.00 22.47 197 LEU D C 1
ATOM 8600 O O . LEU D 1 197 ? 9.610 -12.734 45.941 1.00 21.66 197 LEU D O 1
ATOM 8605 N N . ASP D 1 198 ? 11.347 -11.535 45.460 1.00 21.20 198 ASP D N 1
ATOM 8606 C CA . ASP D 1 198 ? 10.629 -10.365 45.032 1.00 20.00 198 ASP D CA 1
ATOM 8607 C C . ASP D 1 198 ? 9.636 -10.642 43.929 1.00 28.71 198 ASP D C 1
ATOM 8608 O O . ASP D 1 198 ? 8.480 -10.418 44.082 1.00 27.54 198 ASP D O 1
ATOM 8613 N N . ALA D 1 199 ? 10.129 -11.193 42.830 1.00 26.95 199 ALA D N 1
ATOM 8614 C CA . ALA D 1 199 ? 9.329 -11.596 41.680 1.00 26.97 199 ALA D CA 1
ATOM 8615 C C . ALA D 1 199 ? 8.159 -12.503 42.038 1.00 22.54 199 ALA D C 1
ATOM 8616 O O . ALA D 1 199 ? 7.102 -12.372 41.484 1.00 20.89 199 ALA D O 1
ATOM 8618 N N . SER D 1 200 ? 8.406 -13.424 42.933 1.00 19.19 200 SER D N 1
ATOM 8619 C CA . SER D 1 200 ? 7.430 -14.355 43.423 1.00 26.82 200 SER D CA 1
ATOM 8620 C C . SER D 1 200 ? 6.254 -13.712 44.173 1.00 25.57 200 SER D C 1
ATOM 8621 O O . SER D 1 200 ? 5.198 -14.232 44.169 1.00 20.53 200 SER D O 1
ATOM 8624 N N . THR D 1 201 ? 6.510 -12.573 44.796 1.00 21.73 201 THR D N 1
ATOM 8625 C CA . THR D 1 201 ? 5.476 -11.753 45.375 1.00 24.38 201 THR D CA 1
ATOM 8626 C C . THR D 1 201 ? 4.470 -11.198 44.399 1.00 22.78 201 THR D C 1
ATOM 8627 O O . THR D 1 201 ? 3.524 -10.672 44.806 1.00 27.26 201 THR D O 1
ATOM 8631 N N . LEU D 1 202 ? 4.714 -11.306 43.118 1.00 22.75 202 LEU D N 1
ATOM 8632 C CA . LEU D 1 202 ? 3.775 -10.927 42.076 1.00 25.50 202 LEU D CA 1
ATOM 8633 C C . LEU D 1 202 ? 2.837 -12.050 41.655 1.00 26.57 202 LEU D C 1
ATOM 8634 O O . LEU D 1 202 ? 2.139 -11.934 40.720 1.00 26.98 202 LEU D O 1
ATOM 8639 N N . ALA D 1 203 ? 2.876 -13.175 42.320 1.00 19.32 203 ALA D N 1
ATOM 8640 C CA . ALA D 1 203 ? 1.992 -14.267 41.970 1.00 27.49 203 ALA D CA 1
ATOM 8641 C C . ALA D 1 203 ? 0.510 -13.891 42.009 1.00 27.87 203 ALA D C 1
ATOM 8642 O O . ALA D 1 203 ? 0.063 -13.259 42.916 1.00 28.07 203 ALA D O 1
ATOM 8644 N N . GLY D 1 204 ? -0.215 -14.264 40.980 1.00 26.77 204 GLY D N 1
ATOM 8645 C CA . GLY D 1 204 ? -1.614 -13.911 40.809 1.00 26.25 204 GLY D CA 1
ATOM 8646 C C . GLY D 1 204 ? -1.854 -12.637 40.025 1.00 31.05 204 GLY D C 1
ATOM 8647 O O . GLY D 1 204 ? -2.950 -12.239 39.807 1.00 29.87 204 GLY D O 1
ATOM 8648 N N . SER D 1 205 ? -0.784 -11.969 39.656 1.00 25.90 205 SER D N 1
ATOM 8649 C CA . SER D 1 205 ? -0.874 -10.762 38.865 1.00 26.39 205 SER D CA 1
ATOM 8650 C C . SER D 1 205 ? -1.602 -10.969 37.538 1.00 30.68 205 SER D C 1
ATOM 8651 O O . SER D 1 205 ? -2.213 -10.077 37.035 1.00 33.62 205 SER D O 1
ATOM 8654 N N . SER D 1 206 ? -1.474 -12.141 36.961 1.00 29.47 206 SER D N 1
ATOM 8655 C CA . SER D 1 206 ? -2.161 -12.522 35.753 1.00 30.58 206 SER D CA 1
ATOM 8656 C C . SER D 1 206 ? -3.642 -12.440 35.851 1.00 33.28 206 SER D C 1
ATOM 8657 O O . SER D 1 206 ? -4.288 -12.123 34.888 1.00 38.31 206 SER D O 1
ATOM 8660 N N . PHE D 1 207 ? -4.181 -12.735 37.016 1.00 31.53 207 PHE D N 1
ATOM 8661 C CA . PHE D 1 207 ? -5.605 -12.688 37.237 1.00 33.97 207 PHE D CA 1
ATOM 8662 C C . PHE D 1 207 ? -6.125 -11.259 37.097 1.00 37.21 207 PHE D C 1
ATOM 8663 O O . PHE D 1 207 ? -7.285 -11.009 37.024 1.00 49.52 207 PHE D O 1
ATOM 8671 N N . ALA D 1 208 ? -5.216 -10.324 37.105 1.00 37.03 208 ALA D N 1
ATOM 8672 C CA . ALA D 1 208 ? -5.573 -8.949 36.974 1.00 36.58 208 ALA D CA 1
ATOM 8673 C C . ALA D 1 208 ? -5.490 -8.535 35.520 1.00 44.43 208 ALA D C 1
ATOM 8674 O O . ALA D 1 208 ? -6.444 -8.058 34.989 1.00 45.95 208 ALA D O 1
ATOM 8676 N N . LEU D 1 209 ? -4.335 -8.783 34.891 1.00 46.62 209 LEU D N 1
ATOM 8677 C CA . LEU D 1 209 ? -4.045 -8.554 33.475 1.00 43.49 209 LEU D CA 1
ATOM 8678 C C . LEU D 1 209 ? -5.155 -8.972 32.535 1.00 39.83 209 LEU D C 1
ATOM 8679 O O . LEU D 1 209 ? -5.378 -8.308 31.549 1.00 44.97 209 LEU D O 1
ATOM 8684 N N . TYR D 1 219 ? 0.179 -2.284 45.636 1.00 18.73 219 TYR D N 1
ATOM 8685 C CA . TYR D 1 219 ? 0.086 -3.211 46.760 1.00 31.70 219 TYR D CA 1
ATOM 8686 C C . TYR D 1 219 ? 1.444 -3.780 47.235 1.00 30.14 219 TYR D C 1
ATOM 8687 O O . TYR D 1 219 ? 2.197 -4.372 46.487 1.00 27.45 219 TYR D O 1
ATOM 8696 N N . ILE D 1 220 ? 1.706 -3.630 48.505 1.00 28.61 220 ILE D N 1
ATOM 8697 C CA . ILE D 1 220 ? 3.006 -3.923 49.050 1.00 29.54 220 ILE D CA 1
ATOM 8698 C C . ILE D 1 220 ? 2.915 -5.073 50.053 1.00 30.06 220 ILE D C 1
ATOM 8699 O O . ILE D 1 220 ? 2.032 -5.075 50.835 1.00 25.18 220 ILE D O 1
ATOM 8704 N N . PRO D 1 221 ? 3.829 -6.036 50.009 1.00 23.00 221 PRO D N 1
ATOM 8705 C CA . PRO D 1 221 ? 3.687 -7.186 50.906 1.00 26.17 221 PRO D CA 1
ATOM 8706 C C . PRO D 1 221 ? 3.753 -6.732 52.358 1.00 26.49 221 PRO D C 1
ATOM 8707 O O . PRO D 1 221 ? 4.656 -5.984 52.732 1.00 27.56 221 PRO D O 1
ATOM 8711 N N . PHE D 1 222 ? 2.798 -7.184 53.165 1.00 27.23 222 PHE D N 1
ATOM 8712 C CA . PHE D 1 222 ? 2.675 -6.817 54.572 1.00 24.84 222 PHE D CA 1
ATOM 8713 C C . PHE D 1 222 ? 2.950 -7.978 55.520 1.00 25.11 222 PHE D C 1
ATOM 8714 O O . PHE D 1 222 ? 3.673 -7.830 56.505 1.00 26.91 222 PHE D O 1
ATOM 8722 N N . MET D 1 223 ? 2.258 -9.080 55.246 1.00 26.27 223 MET D N 1
ATOM 8723 C CA . MET D 1 223 ? 2.263 -10.226 56.148 1.00 25.40 223 MET D CA 1
ATOM 8724 C C . MET D 1 223 ? 2.372 -11.572 55.436 1.00 23.92 223 MET D C 1
ATOM 8725 O O . MET D 1 223 ? 1.998 -11.712 54.272 1.00 23.92 223 MET D O 1
ATOM 8730 N N . ILE D 1 224 ? 2.887 -12.556 56.164 1.00 23.71 224 ILE D N 1
ATOM 8731 C CA . ILE D 1 224 ? 3.008 -13.920 55.685 1.00 23.61 224 ILE D CA 1
ATOM 8732 C C . ILE D 1 224 ? 2.746 -14.885 56.828 1.00 29.00 224 ILE D C 1
ATOM 8733 O O . ILE D 1 224 ? 3.441 -14.862 57.823 1.00 26.97 224 ILE D O 1
ATOM 8738 N N . ASP D 1 225 ? 1.724 -15.727 56.713 1.00 22.18 225 ASP D N 1
ATOM 8739 C CA . ASP D 1 225 ? 1.437 -16.697 57.747 1.00 22.35 225 ASP D CA 1
ATOM 8740 C C . ASP D 1 225 ? 2.537 -17.729 57.873 1.00 28.64 225 ASP D C 1
ATOM 8741 O O . ASP D 1 225 ? 2.954 -18.047 58.931 1.00 25.93 225 ASP D O 1
ATOM 8746 N N . ARG D 1 226 ? 3.021 -18.222 56.742 1.00 25.18 226 ARG D N 1
ATOM 8747 C CA . ARG D 1 226 ? 4.077 -19.191 56.726 1.00 24.39 226 ARG D CA 1
ATOM 8748 C C . ARG D 1 226 ? 4.946 -19.204 55.487 1.00 28.34 226 ARG D C 1
ATOM 8749 O O . ARG D 1 226 ? 4.468 -19.218 54.396 1.00 27.20 226 ARG D O 1
ATOM 8757 N N . PHE D 1 227 ? 6.248 -19.245 55.650 1.00 25.40 227 PHE D N 1
ATOM 8758 C CA . PHE D 1 227 ? 7.149 -19.395 54.546 1.00 25.73 227 PHE D CA 1
ATOM 8759 C C . PHE D 1 227 ? 8.191 -20.407 54.880 1.00 28.72 227 PHE D C 1
ATOM 8760 O O . PHE D 1 227 ? 8.753 -20.342 55.940 1.00 25.17 227 PHE D O 1
ATOM 8768 N N . CYS D 1 228 ? 8.464 -21.316 53.956 1.00 28.78 228 CYS D N 1
ATOM 8769 C CA . CYS D 1 228 ? 9.411 -22.380 54.147 1.00 23.70 228 CYS D CA 1
ATOM 8770 C C . CYS D 1 228 ? 10.220 -22.743 52.930 1.00 29.86 228 CYS D C 1
ATOM 8771 O O . CYS D 1 228 ? 9.672 -23.127 51.945 1.00 30.08 228 CYS D O 1
ATOM 8774 N N . MET D 1 229 ? 11.520 -22.637 53.018 1.00 24.35 229 MET D N 1
ATOM 8775 C CA . MET D 1 229 ? 12.382 -23.159 52.003 1.00 21.82 229 MET D CA 1
ATOM 8776 C C . MET D 1 229 ? 12.685 -24.611 52.272 1.00 25.45 229 MET D C 1
ATOM 8777 O O . MET D 1 229 ? 13.061 -24.940 53.340 1.00 31.88 229 MET D O 1
ATOM 8782 N N . TYR D 1 230 ? 12.530 -25.441 51.275 1.00 24.45 230 TYR D N 1
ATOM 8783 C CA . TYR D 1 230 ? 12.840 -26.825 51.407 1.00 24.74 230 TYR D CA 1
ATOM 8784 C C . TYR D 1 230 ? 14.091 -27.138 50.672 1.00 26.39 230 TYR D C 1
ATOM 8785 O O . TYR D 1 230 ? 14.871 -27.924 51.133 1.00 28.90 230 TYR D O 1
ATOM 8794 N N . GLN D 1 231 ? 14.256 -26.544 49.511 1.00 22.06 231 GLN D N 1
ATOM 8795 C CA . GLN D 1 231 ? 15.399 -26.740 48.658 1.00 24.51 231 GLN D CA 1
ATOM 8796 C C . GLN D 1 231 ? 15.965 -25.411 48.161 1.00 23.35 231 GLN D C 1
ATOM 8797 O O . GLN D 1 231 ? 15.260 -24.465 48.101 1.00 24.60 231 GLN D O 1
ATOM 8803 N N . PRO D 1 232 ? 17.210 -25.378 47.762 1.00 28.39 232 PRO D N 1
ATOM 8804 C CA . PRO D 1 232 ? 17.801 -24.184 47.164 1.00 23.75 232 PRO D CA 1
ATOM 8805 C C . PRO D 1 232 ? 17.275 -23.855 45.783 1.00 23.18 232 PRO D C 1
ATOM 8806 O O . PRO D 1 232 ? 16.908 -24.728 45.083 1.00 23.14 232 PRO D O 1
ATOM 8810 N N . PHE D 1 233 ? 17.226 -22.599 45.411 1.00 21.30 233 PHE D N 1
ATOM 8811 C CA . PHE D 1 233 ? 16.778 -22.215 44.098 1.00 20.66 233 PHE D CA 1
ATOM 8812 C C . PHE D 1 233 ? 17.741 -22.625 42.982 1.00 24.42 233 PHE D C 1
ATOM 8813 O O . PHE D 1 233 ? 18.907 -22.404 43.046 1.00 21.88 233 PHE D O 1
ATOM 8821 N N . PRO D 1 234 ? 17.217 -23.223 41.939 1.00 22.78 234 PRO D N 1
ATOM 8822 C CA . PRO D 1 234 ? 17.972 -23.485 40.729 1.00 20.21 234 PRO D CA 1
ATOM 8823 C C . PRO D 1 234 ? 17.980 -22.299 39.808 1.00 20.47 234 PRO D C 1
ATOM 8824 O O . PRO D 1 234 ? 17.488 -21.283 40.171 1.00 23.15 234 PRO D O 1
ATOM 8828 N N . LYS D 1 235 ? 18.630 -22.402 38.689 1.00 23.82 235 LYS D N 1
ATOM 8829 C CA . LYS D 1 235 ? 18.656 -21.241 37.849 1.00 21.19 235 LYS D CA 1
ATOM 8830 C C . LYS D 1 235 ? 17.282 -20.788 37.378 1.00 22.24 235 LYS D C 1
ATOM 8831 O O . LYS D 1 235 ? 17.007 -19.634 37.348 1.00 20.45 235 LYS D O 1
ATOM 8837 N N . THR D 1 236 ? 16.340 -21.673 37.162 1.00 20.30 236 THR D N 1
ATOM 8838 C CA . THR D 1 236 ? 14.996 -21.303 36.815 1.00 21.88 236 THR D CA 1
ATOM 8839 C C . THR D 1 236 ? 13.951 -21.803 37.822 1.00 23.75 236 THR D C 1
ATOM 8840 O O . THR D 1 236 ? 13.953 -22.919 38.220 1.00 21.25 236 THR D O 1
ATOM 8844 N N . ILE D 1 237 ? 13.044 -20.953 38.226 1.00 23.19 237 ILE D N 1
ATOM 8845 C CA . ILE D 1 237 ? 11.997 -21.396 39.108 1.00 19.41 237 ILE D CA 1
ATOM 8846 C C . ILE D 1 237 ? 10.630 -21.258 38.521 1.00 24.24 237 ILE D C 1
ATOM 8847 O O . ILE D 1 237 ? 10.469 -20.650 37.514 1.00 25.57 237 ILE D O 1
ATOM 8852 N N . TYR D 1 238 ? 9.635 -21.793 39.176 1.00 21.33 238 TYR D N 1
ATOM 8853 C CA . TYR D 1 238 ? 8.285 -21.744 38.739 1.00 20.24 238 TYR D CA 1
ATOM 8854 C C . TYR D 1 238 ? 7.403 -21.468 39.913 1.00 22.59 238 TYR D C 1
ATOM 8855 O O . TYR D 1 238 ? 7.228 -22.302 40.738 1.00 25.35 238 TYR D O 1
ATOM 8864 N N . THR D 1 239 ? 6.795 -20.310 39.923 1.00 23.53 239 THR D N 1
ATOM 8865 C CA . THR D 1 239 ? 5.973 -19.869 41.023 1.00 21.77 239 THR D CA 1
ATOM 8866 C C . THR D 1 239 ? 4.516 -20.120 40.763 1.00 21.83 239 THR D C 1
ATOM 8867 O O . THR D 1 239 ? 3.891 -19.429 40.031 1.00 20.97 239 THR D O 1
ATOM 8871 N N . TYR D 1 240 ? 4.007 -21.164 41.391 1.00 26.79 240 TYR D N 1
ATOM 8872 C CA . TYR D 1 240 ? 2.625 -21.565 41.177 1.00 22.78 240 TYR D CA 1
ATOM 8873 C C . TYR D 1 240 ? 1.706 -20.926 42.210 1.00 24.53 240 TYR D C 1
ATOM 8874 O O . TYR D 1 240 ? 2.026 -20.890 43.397 1.00 22.79 240 TYR D O 1
ATOM 8883 N N . SER D 1 241 ? 0.566 -20.438 41.775 1.00 22.38 241 SER D N 1
ATOM 8884 C CA . SER D 1 241 ? -0.475 -19.941 42.648 1.00 22.79 241 SER D CA 1
ATOM 8885 C C . SER D 1 241 ? -1.851 -20.206 42.084 1.00 25.57 241 SER D C 1
ATOM 8886 O O . SER D 1 241 ? -2.004 -20.300 40.921 1.00 30.61 241 SER D O 1
ATOM 8889 N N . ALA D 1 242 ? -2.847 -20.299 42.914 1.00 27.73 242 ALA D N 1
ATOM 8890 C CA . ALA D 1 242 ? -4.178 -20.577 42.459 1.00 24.39 242 ALA D CA 1
ATOM 8891 C C . ALA D 1 242 ? -5.171 -19.607 43.037 1.00 33.95 242 ALA D C 1
ATOM 8892 O O . ALA D 1 242 ? -5.089 -19.272 44.172 1.00 26.93 242 ALA D O 1
ATOM 8894 N N . LYS D 1 243 ? -6.096 -19.164 42.195 1.00 31.64 243 LYS D N 1
ATOM 8895 C CA . LYS D 1 243 ? -7.121 -18.215 42.530 1.00 30.24 243 LYS D CA 1
ATOM 8896 C C . LYS D 1 243 ? -8.008 -18.647 43.712 1.00 29.69 243 LYS D C 1
ATOM 8897 O O . LYS D 1 243 ? -8.393 -17.843 44.477 1.00 31.61 243 LYS D O 1
ATOM 8903 N N . ASN D 1 244 ? -8.196 -19.930 43.865 1.00 30.48 244 ASN D N 1
ATOM 8904 C CA . ASN D 1 244 ? -8.986 -20.452 44.933 1.00 35.17 244 ASN D CA 1
ATOM 8905 C C . ASN D 1 244 ? -8.390 -20.235 46.313 1.00 32.20 244 ASN D C 1
ATOM 8906 O O . ASN D 1 244 ? -9.025 -20.311 47.303 1.00 37.59 244 ASN D O 1
ATOM 8911 N N . SER D 1 245 ? -7.110 -19.951 46.351 1.00 29.75 245 SER D N 1
ATOM 8912 C CA . SER D 1 245 ? -6.438 -19.643 47.595 1.00 25.28 245 SER D CA 1
ATOM 8913 C C . SER D 1 245 ? -6.395 -18.164 47.884 1.00 27.55 245 SER D C 1
ATOM 8914 O O . SER D 1 245 ? -5.805 -17.737 48.798 1.00 24.64 245 SER D O 1
ATOM 8917 N N . ARG D 1 246 ? -7.014 -17.358 47.043 1.00 28.21 246 ARG D N 1
ATOM 8918 C CA . ARG D 1 246 ? -7.074 -15.922 47.222 1.00 25.67 246 ARG D CA 1
ATOM 8919 C C . ARG D 1 246 ? -8.245 -15.543 48.108 1.00 31.96 246 ARG D C 1
ATOM 8920 O O . ARG D 1 246 ? -9.321 -16.016 47.919 1.00 33.96 246 ARG D O 1
ATOM 8928 N N . THR D 1 247 ? -8.026 -14.657 49.050 1.00 30.42 247 THR D N 1
ATOM 8929 C CA . THR D 1 247 ? -9.082 -14.065 49.830 1.00 34.42 247 THR D CA 1
ATOM 8930 C C . THR D 1 247 ? -8.861 -12.578 49.945 1.00 39.29 247 THR D C 1
ATOM 8931 O O . THR D 1 247 ? -7.770 -12.106 49.761 1.00 37.43 247 THR D O 1
ATOM 8935 N N . GLU D 1 248 ? -9.879 -11.827 50.285 1.00 30.82 248 GLU D N 1
ATOM 8936 C CA . GLU D 1 248 ? -9.692 -10.394 50.359 1.00 32.67 248 GLU D CA 1
ATOM 8937 C C . GLU D 1 248 ? -10.724 -9.632 51.157 1.00 39.32 248 GLU D C 1
ATOM 8938 O O . GLU D 1 248 ? -11.680 -10.204 51.690 1.00 35.18 248 GLU D O 1
ATOM 8944 N N . SER D 1 249 ? -10.508 -8.338 51.223 1.00 38.04 249 SER D N 1
ATOM 8945 C CA . SER D 1 249 ? -11.266 -7.466 52.062 1.00 30.34 249 SER D CA 1
ATOM 8946 C C . SER D 1 249 ? -12.668 -7.480 51.582 1.00 33.20 249 SER D C 1
ATOM 8947 O O . SER D 1 249 ? -12.908 -7.336 50.433 1.00 36.99 249 SER D O 1
ATOM 8950 N N . GLY D 1 250 ? -13.610 -7.707 52.465 1.00 36.92 250 GLY D N 1
ATOM 8951 C CA . GLY D 1 250 ? -15.005 -7.584 52.107 1.00 31.72 250 GLY D CA 1
ATOM 8952 C C . GLY D 1 250 ? -15.450 -8.591 51.061 1.00 27.66 250 GLY D C 1
ATOM 8953 O O . GLY D 1 250 ? -16.478 -8.420 50.513 1.00 24.87 250 GLY D O 1
ATOM 8954 N N . VAL D 1 251 ? -14.637 -9.616 50.815 1.00 26.68 251 VAL D N 1
ATOM 8955 C CA . VAL D 1 251 ? -14.856 -10.637 49.817 1.00 26.75 251 VAL D CA 1
ATOM 8956 C C . VAL D 1 251 ? -14.731 -10.124 48.367 1.00 31.84 251 VAL D C 1
ATOM 8957 O O . VAL D 1 251 ? -13.960 -10.624 47.614 1.00 33.57 251 VAL D O 1
ATOM 8961 N N . SER D 1 252 ? -15.522 -9.125 48.013 1.00 32.60 252 SER D N 1
ATOM 8962 C CA . SER D 1 252 ? -15.656 -8.653 46.676 1.00 25.56 252 SER D CA 1
ATOM 8963 C C . SER D 1 252 ? -15.537 -7.143 46.533 1.00 31.99 252 SER D C 1
ATOM 8964 O O . SER D 1 252 ? -16.508 -6.467 46.272 1.00 25.29 252 SER D O 1
ATOM 8967 N N . ASP D 1 253 ? -14.310 -6.648 46.684 1.00 32.26 253 ASP D N 1
ATOM 8968 C CA . ASP D 1 253 ? -14.016 -5.235 46.655 1.00 28.89 253 ASP D CA 1
ATOM 8969 C C . ASP D 1 253 ? -13.312 -4.868 45.391 1.00 30.88 253 ASP D C 1
ATOM 8970 O O . ASP D 1 253 ? -12.427 -5.510 44.962 1.00 32.25 253 ASP D O 1
ATOM 8975 N N . SER D 1 254 ? -13.724 -3.770 44.802 1.00 30.52 254 SER D N 1
ATOM 8976 C CA . SER D 1 254 ? -13.138 -3.272 43.582 1.00 30.92 254 SER D CA 1
ATOM 8977 C C . SER D 1 254 ? -11.786 -2.650 43.861 1.00 34.67 254 SER D C 1
ATOM 8978 O O . SER D 1 254 ? -10.969 -2.565 42.996 1.00 34.64 254 SER D O 1
ATOM 8981 N N . GLU D 1 255 ? -11.594 -2.226 45.098 1.00 33.42 255 GLU D N 1
ATOM 8982 C CA . GLU D 1 255 ? -10.384 -1.605 45.584 1.00 29.05 255 GLU D CA 1
ATOM 8983 C C . GLU D 1 255 ? -10.140 -2.105 47.004 1.00 31.11 255 GLU D C 1
ATOM 8984 O O . GLU D 1 255 ? -10.292 -1.380 47.951 1.00 32.07 255 GLU D O 1
ATOM 8990 N N . PRO D 1 256 ? -9.772 -3.433 47.114 1.00 28.35 256 PRO D N 1
ATOM 8991 C CA . PRO D 1 256 ? -9.598 -3.906 48.480 1.00 29.92 256 PRO D CA 1
ATOM 8992 C C . PRO D 1 256 ? -8.421 -3.359 49.229 1.00 35.81 256 PRO D C 1
ATOM 8993 O O . PRO D 1 256 ? -7.375 -3.117 48.697 1.00 31.39 256 PRO D O 1
ATOM 8997 N N . ASP D 1 257 ? -8.648 -3.174 50.509 1.00 37.66 257 ASP D N 1
ATOM 8998 C CA . ASP D 1 257 ? -7.602 -2.705 51.384 1.00 38.65 257 ASP D CA 1
ATOM 8999 C C . ASP D 1 257 ? -6.531 -3.730 51.505 1.00 34.74 257 ASP D C 1
ATOM 9000 O O . ASP D 1 257 ? -5.398 -3.460 51.356 1.00 37.62 257 ASP D O 1
ATOM 9005 N N . VAL D 1 258 ? -6.871 -4.977 51.578 1.00 34.30 258 VAL D N 1
ATOM 9006 C CA . VAL D 1 258 ? -5.892 -5.992 51.659 1.00 38.65 258 VAL D CA 1
ATOM 9007 C C . VAL D 1 258 ? -6.414 -7.153 50.867 1.00 38.26 258 VAL D C 1
ATOM 9008 O O . VAL D 1 258 ? -7.575 -7.352 50.798 1.00 37.67 258 VAL D O 1
ATOM 9012 N N . TYR D 1 259 ? -5.512 -7.923 50.303 1.00 36.07 259 TYR D N 1
ATOM 9013 C CA . TYR D 1 259 ? -5.840 -9.246 49.866 1.00 37.23 259 TYR D CA 1
ATOM 9014 C C . TYR D 1 259 ? -4.685 -10.176 50.014 1.00 36.13 259 TYR D C 1
ATOM 9015 O O . TYR D 1 259 ? -3.577 -9.726 50.108 1.00 37.19 259 TYR D O 1
ATOM 9024 N N . SER D 1 260 ? -4.970 -11.461 50.070 1.00 33.68 260 SER D N 1
ATOM 9025 C CA . SER D 1 260 ? -3.938 -12.449 50.314 1.00 34.34 260 SER D CA 1
ATOM 9026 C C . SER D 1 260 ? -4.004 -13.680 49.444 1.00 28.09 260 SER D C 1
ATOM 9027 O O . SER D 1 260 ? -5.011 -13.964 48.924 1.00 35.18 260 SER D O 1
ATOM 9030 N N . ALA D 1 261 ? -2.912 -14.392 49.316 1.00 24.81 261 ALA D N 1
ATOM 9031 C CA . ALA D 1 261 ? -2.874 -15.595 48.524 1.00 26.35 261 ALA D CA 1
ATOM 9032 C C . ALA D 1 261 ? -1.731 -16.536 48.903 1.00 28.34 261 ALA D C 1
ATOM 9033 O O . ALA D 1 261 ? -0.795 -16.132 49.515 1.00 27.83 261 ALA D O 1
ATOM 9035 N N . ASP D 1 262 ? -1.806 -17.783 48.505 1.00 27.55 262 ASP D N 1
ATOM 9036 C CA . ASP D 1 262 ? -0.713 -18.725 48.687 1.00 25.41 262 ASP D CA 1
ATOM 9037 C C . ASP D 1 262 ? 0.064 -18.847 47.389 1.00 24.21 262 ASP D C 1
ATOM 9038 O O . ASP D 1 262 ? -0.501 -18.640 46.363 1.00 22.63 262 ASP D O 1
ATOM 9043 N N . PHE D 1 263 ? 1.329 -19.185 47.451 1.00 21.08 263 PHE D N 1
ATOM 9044 C CA . PHE D 1 263 ? 2.119 -19.605 46.321 1.00 26.15 263 PHE D CA 1
ATOM 9045 C C . PHE D 1 263 ? 3.122 -20.715 46.642 1.00 30.16 263 PHE D C 1
ATOM 9046 O O . PHE D 1 263 ? 3.590 -20.845 47.744 1.00 27.10 263 PHE D O 1
ATOM 9054 N N . THR D 1 264 ? 3.454 -21.505 45.642 1.00 28.27 264 THR D N 1
ATOM 9055 C CA . THR D 1 264 ? 4.455 -22.549 45.754 1.00 23.97 264 THR D CA 1
ATOM 9056 C C . THR D 1 264 ? 5.515 -22.431 44.696 1.00 25.56 264 THR D C 1
ATOM 9057 O O . THR D 1 264 ? 5.236 -22.271 43.559 1.00 23.59 264 THR D O 1
ATOM 9061 N N . ILE D 1 265 ? 6.768 -22.487 45.072 1.00 27.81 265 ILE D N 1
ATOM 9062 C CA . ILE D 1 265 ? 7.855 -22.454 44.120 1.00 20.91 265 ILE D CA 1
ATOM 9063 C C . ILE D 1 265 ? 8.334 -23.857 43.736 1.00 25.77 265 ILE D C 1
ATOM 9064 O O . ILE D 1 265 ? 8.737 -24.611 44.577 1.00 21.83 265 ILE D O 1
ATOM 9069 N N . TYR D 1 266 ? 8.302 -24.145 42.460 1.00 22.42 266 TYR D N 1
ATOM 9070 C CA . TYR D 1 266 ? 8.738 -25.422 41.962 1.00 24.32 266 TYR D CA 1
ATOM 9071 C C . TYR D 1 266 ? 10.019 -25.336 41.128 1.00 23.21 266 TYR D C 1
ATOM 9072 O O . TYR D 1 266 ? 10.285 -24.354 40.546 1.00 17.34 266 TYR D O 1
ATOM 9081 N N . ASP D 1 267 ? 10.785 -26.327 41.270 1.00 28.40 267 ASP D N 1
ATOM 9082 C CA . ASP D 1 267 ? 11.533 -26.587 40.202 1.00 25.34 267 ASP D CA 1
ATOM 9083 C C . ASP D 1 267 ? 10.639 -27.251 39.156 1.00 23.63 267 ASP D C 1
ATOM 9084 O O . ASP D 1 267 ? 9.495 -27.519 39.198 1.00 28.17 267 ASP D O 1
ATOM 9089 N N . ARG D 1 268 ? 11.345 -27.408 38.187 1.00 16.68 268 ARG D N 1
ATOM 9090 C CA . ARG D 1 268 ? 11.123 -27.799 36.806 1.00 28.87 268 ARG D CA 1
ATOM 9091 C C . ARG D 1 268 ? 10.733 -29.257 36.637 1.00 27.16 268 ARG D C 1
ATOM 9092 O O . ARG D 1 268 ? 9.945 -29.537 35.812 1.00 28.55 268 ARG D O 1
ATOM 9100 N N . ALA D 1 269 ? 11.573 -29.980 37.397 1.00 25.69 269 ALA D N 1
ATOM 9101 C CA . ALA D 1 269 ? 11.186 -31.356 37.547 1.00 25.39 269 ALA D CA 1
ATOM 9102 C C . ALA D 1 269 ? 9.921 -31.513 38.352 1.00 27.98 269 ALA D C 1
ATOM 9103 O O . ALA D 1 269 ? 9.413 -32.601 38.458 1.00 29.75 269 ALA D O 1
ATOM 9105 N N . GLY D 1 270 ? 9.438 -30.439 38.940 1.00 17.88 270 GLY D N 1
ATOM 9106 C CA . GLY D 1 270 ? 8.246 -30.482 39.726 1.00 21.69 270 GLY D CA 1
ATOM 9107 C C . GLY D 1 270 ? 8.372 -30.624 41.218 1.00 26.64 270 GLY D C 1
ATOM 9108 O O . GLY D 1 270 ? 7.399 -30.806 41.898 1.00 24.40 270 GLY D O 1
ATOM 9109 N N . ASN D 1 271 ? 9.586 -30.536 41.741 1.00 27.75 271 ASN D N 1
ATOM 9110 C CA . ASN D 1 271 ? 9.837 -30.634 43.156 1.00 22.31 271 ASN D CA 1
ATOM 9111 C C . ASN D 1 271 ? 9.480 -29.352 43.888 1.00 25.64 271 ASN D C 1
ATOM 9112 O O . ASN D 1 271 ? 9.737 -28.276 43.406 1.00 24.61 271 ASN D O 1
ATOM 9117 N N . VAL D 1 272 ? 8.908 -29.498 45.058 1.00 17.89 272 VAL D N 1
ATOM 9118 C CA . VAL D 1 272 ? 8.633 -28.349 45.880 1.00 23.86 272 VAL D CA 1
ATOM 9119 C C . VAL D 1 272 ? 9.910 -27.711 46.404 1.00 24.51 272 VAL D C 1
ATOM 9120 O O . VAL D 1 272 ? 10.642 -28.324 47.104 1.00 27.14 272 VAL D O 1
ATOM 9124 N N . LEU D 1 273 ? 10.179 -26.480 46.043 1.00 23.47 273 LEU D N 1
ATOM 9125 C CA . LEU D 1 273 ? 11.321 -25.774 46.550 1.00 20.26 273 LEU D CA 1
ATOM 9126 C C . LEU D 1 273 ? 10.937 -24.967 47.764 1.00 27.35 273 LEU D C 1
ATOM 9127 O O . LEU D 1 273 ? 11.636 -24.998 48.713 1.00 27.15 273 LEU D O 1
ATOM 9132 N N . ALA D 1 274 ? 9.825 -24.244 47.704 1.00 21.30 274 ALA D N 1
ATOM 9133 C CA . ALA D 1 274 ? 9.377 -23.323 48.721 1.00 21.20 274 ALA D CA 1
ATOM 9134 C C . ALA D 1 274 ? 7.853 -23.202 48.833 1.00 21.82 274 ALA D C 1
ATOM 9135 O O . ALA D 1 274 ? 7.171 -23.256 47.854 1.00 19.98 274 ALA D O 1
ATOM 9137 N N . GLU D 1 275 ? 7.356 -23.045 50.044 1.00 21.59 275 GLU D N 1
ATOM 9138 C CA . GLU D 1 275 ? 5.963 -22.718 50.281 1.00 21.65 275 GLU D CA 1
ATOM 9139 C C . GLU D 1 275 ? 5.678 -21.426 51.003 1.00 27.14 275 GLU D C 1
ATOM 9140 O O . GLU D 1 275 ? 6.246 -21.130 52.029 1.00 22.99 275 GLU D O 1
ATOM 9146 N N . CYS D 1 276 ? 4.732 -20.660 50.500 1.00 23.95 276 CYS D N 1
ATOM 9147 C CA . CYS D 1 276 ? 4.307 -19.442 51.116 1.00 23.51 276 CYS D CA 1
ATOM 9148 C C . CYS D 1 276 ? 2.801 -19.443 51.397 1.00 26.24 276 CYS D C 1
ATOM 9149 O O . CYS D 1 276 ? 2.014 -19.390 50.515 1.00 25.36 276 CYS D O 1
ATOM 9152 N N . GLU D 1 277 ? 2.447 -19.466 52.678 1.00 26.23 277 GLU D N 1
ATOM 9153 C CA . GLU D 1 277 ? 1.055 -19.597 53.094 1.00 27.85 277 GLU D CA 1
ATOM 9154 C C . GLU D 1 277 ? 0.399 -18.343 53.670 1.00 34.06 277 GLU D C 1
ATOM 9155 O O . GLU D 1 277 ? 0.942 -17.698 54.566 1.00 29.83 277 GLU D O 1
ATOM 9161 N N . LYS D 1 278 ? -0.777 -18.012 53.143 1.00 32.09 278 LYS D N 1
ATOM 9162 C CA . LYS D 1 278 ? -1.615 -16.823 53.274 1.00 35.42 278 LYS D CA 1
ATOM 9163 C C . LYS D 1 278 ? -0.833 -15.529 53.496 1.00 38.92 278 LYS D C 1
ATOM 9164 O O . LYS D 1 278 ? -1.254 -14.665 54.265 1.00 46.88 278 LYS D O 1
ATOM 9170 N N . LEU D 1 279 ? -0.098 -15.347 52.404 1.00 35.41 279 LEU D N 1
ATOM 9171 C CA . LEU D 1 279 ? 0.570 -14.076 52.141 1.00 30.59 279 LEU D CA 1
ATOM 9172 C C . LEU D 1 279 ? -0.460 -12.954 52.042 1.00 39.51 279 LEU D C 1
ATOM 9173 O O . LEU D 1 279 ? -1.574 -13.163 51.560 1.00 47.70 279 LEU D O 1
ATOM 9178 N N . THR D 1 280 ? -0.086 -11.765 52.505 1.00 34.87 280 THR D N 1
ATOM 9179 C CA . THR D 1 280 ? -0.990 -10.642 52.538 1.00 28.89 280 THR D CA 1
ATOM 9180 C C . THR D 1 280 ? -0.289 -9.403 52.102 1.00 30.16 280 THR D C 1
ATOM 9181 O O . THR D 1 280 ? 0.684 -9.041 52.667 1.00 29.65 280 THR D O 1
ATOM 9185 N N . VAL D 1 281 ? -0.844 -8.738 51.110 1.00 28.41 281 VAL D N 1
ATOM 9186 C CA . VAL D 1 281 ? -0.324 -7.490 50.619 1.00 25.91 281 VAL D CA 1
ATOM 9187 C C . VAL D 1 281 ? -1.329 -6.386 50.816 1.00 30.81 281 VAL D C 1
ATOM 9188 O O . VAL D 1 281 ? -2.467 -6.641 50.762 1.00 35.35 281 VAL D O 1
ATOM 9192 N N . LYS D 1 282 ? -0.887 -5.171 51.113 1.00 30.29 282 LYS D N 1
ATOM 9193 C CA . LYS D 1 282 ? -1.763 -4.081 51.502 1.00 31.66 282 LYS D CA 1
ATOM 9194 C C . LYS D 1 282 ? -1.721 -2.912 50.567 1.00 30.70 282 LYS D C 1
ATOM 9195 O O . LYS D 1 282 ? -0.675 -2.500 50.196 1.00 34.63 282 LYS D O 1
ATOM 9201 N N . ARG D 1 283 ? -2.842 -2.363 50.170 1.00 36.54 283 ARG D N 1
ATOM 9202 C CA . ARG D 1 283 ? -2.882 -1.225 49.288 1.00 34.82 283 ARG D CA 1
ATOM 9203 C C . ARG D 1 283 ? -2.378 0.007 49.997 1.00 41.27 283 ARG D C 1
ATOM 9204 O O . ARG D 1 283 ? -2.801 0.320 51.058 1.00 45.51 283 ARG D O 1
ATOM 9212 N N . VAL D 1 284 ? -1.526 0.729 49.324 1.00 40.80 284 VAL D N 1
ATOM 9213 C CA . VAL D 1 284 ? -1.049 1.946 49.852 1.00 42.81 284 VAL D CA 1
ATOM 9214 C C . VAL D 1 284 ? -1.274 3.029 48.822 1.00 44.46 284 VAL D C 1
ATOM 9215 O O . VAL D 1 284 ? -1.309 2.767 47.638 1.00 44.43 284 VAL D O 1
ATOM 9219 N N . ARG D 1 285 ? -1.439 4.261 49.256 1.00 36.05 285 ARG D N 1
ATOM 9220 C CA . ARG D 1 285 ? -1.624 5.302 48.297 1.00 33.16 285 ARG D CA 1
ATOM 9221 C C . ARG D 1 285 ? -0.364 6.050 47.899 1.00 41.82 285 ARG D C 1
ATOM 9222 O O . ARG D 1 285 ? 0.527 6.260 48.706 1.00 37.61 285 ARG D O 1
ATOM 9230 N N . GLN D 1 286 ? -0.360 6.487 46.644 1.00 33.07 286 GLN D N 1
ATOM 9231 C CA . GLN D 1 286 ? 0.745 7.194 46.052 1.00 37.20 286 GLN D CA 1
ATOM 9232 C C . GLN D 1 286 ? 1.204 8.405 46.851 1.00 36.37 286 GLN D C 1
ATOM 9233 O O . GLN D 1 286 ? 2.350 8.558 47.098 1.00 35.76 286 GLN D O 1
ATOM 9239 N N . ALA D 1 287 ? 0.307 9.279 47.218 1.00 38.78 287 ALA D N 1
ATOM 9240 C CA . ALA D 1 287 ? 0.682 10.412 48.012 1.00 34.96 287 ALA D CA 1
ATOM 9241 C C . ALA D 1 287 ? 1.273 10.023 49.357 1.00 34.01 287 ALA D C 1
ATOM 9242 O O . ALA D 1 287 ? 2.215 10.579 49.803 1.00 33.95 287 ALA D O 1
ATOM 9244 N N . ASN D 1 288 ? 0.669 9.051 49.988 1.00 34.91 288 ASN D N 1
ATOM 9245 C CA . ASN D 1 288 ? 1.244 8.497 51.177 1.00 32.28 288 ASN D CA 1
ATOM 9246 C C . ASN D 1 288 ? 2.611 7.877 50.895 1.00 34.99 288 ASN D C 1
ATOM 9247 O O . ASN D 1 288 ? 3.539 8.119 51.595 1.00 32.98 288 ASN D O 1
ATOM 9252 N N . MET D 1 289 ? 2.704 7.061 49.868 1.00 33.99 289 MET D N 1
ATOM 9253 C CA . MET D 1 289 ? 3.940 6.447 49.424 1.00 31.62 289 MET D CA 1
ATOM 9254 C C . MET D 1 289 ? 5.071 7.435 49.164 1.00 36.72 289 MET D C 1
ATOM 9255 O O . MET D 1 289 ? 6.185 7.212 49.581 1.00 33.55 289 MET D O 1
ATOM 9260 N N . ILE D 1 290 ? 4.766 8.538 48.487 1.00 33.69 290 ILE D N 1
ATOM 9261 C CA . ILE D 1 290 ? 5.751 9.565 48.180 1.00 34.06 290 ILE D CA 1
ATOM 9262 C C . ILE D 1 290 ? 6.268 10.178 49.464 1.00 34.57 290 ILE D C 1
ATOM 9263 O O . ILE D 1 290 ? 7.409 10.138 49.720 1.00 32.31 290 ILE D O 1
ATOM 9268 N N . THR D 1 291 ? 5.384 10.746 50.258 1.00 34.49 291 THR D N 1
ATOM 9269 C CA . THR D 1 291 ? 5.688 11.328 51.541 1.00 30.75 291 THR D CA 1
ATOM 9270 C C . THR D 1 291 ? 6.517 10.434 52.425 1.00 28.76 291 THR D C 1
ATOM 9271 O O . THR D 1 291 ? 7.452 10.860 53.006 1.00 27.55 291 THR D O 1
ATOM 9275 N N . HIS D 1 292 ? 6.161 9.189 52.459 1.00 28.31 292 HIS D N 1
ATOM 9276 C CA . HIS D 1 292 ? 6.758 8.233 53.327 1.00 26.92 292 HIS D CA 1
ATOM 9277 C C . HIS D 1 292 ? 8.204 7.933 52.945 1.00 30.79 292 HIS D C 1
ATOM 9278 O O . HIS D 1 292 ? 9.059 7.946 53.768 1.00 25.81 292 HIS D O 1
ATOM 9285 N N . LEU D 1 293 ? 8.428 7.740 51.651 1.00 26.77 293 LEU D N 1
ATOM 9286 C CA . LEU D 1 293 ? 9.712 7.397 51.114 1.00 26.58 293 LEU D CA 1
ATOM 9287 C C . LEU D 1 293 ? 10.642 8.612 51.159 1.00 26.80 293 LEU D C 1
ATOM 9288 O O . LEU D 1 293 ? 11.770 8.522 51.462 1.00 23.64 293 LEU D O 1
ATOM 9293 N N . GLU D 1 294 ? 10.081 9.776 50.846 1.00 28.16 294 GLU D N 1
ATOM 9294 C CA . GLU D 1 294 ? 10.762 11.061 50.969 1.00 28.48 294 GLU D CA 1
ATOM 9295 C C . GLU D 1 294 ? 11.273 11.343 52.374 1.00 25.22 294 GLU D C 1
ATOM 9296 O O . GLU D 1 294 ? 12.357 11.764 52.532 1.00 24.45 294 GLU D O 1
ATOM 9302 N N . HIS D 1 295 ? 10.490 10.983 53.380 1.00 26.41 295 HIS D N 1
ATOM 9303 C CA . HIS D 1 295 ? 10.891 11.091 54.775 1.00 23.60 295 HIS D CA 1
ATOM 9304 C C . HIS D 1 295 ? 12.045 10.200 55.108 1.00 26.62 295 HIS D C 1
ATOM 9305 O O . HIS D 1 295 ? 12.970 10.628 55.764 1.00 26.79 295 HIS D O 1
ATOM 9312 N N . HIS D 1 296 ? 11.970 8.969 54.639 1.00 25.92 296 HIS D N 1
ATOM 9313 C CA . HIS D 1 296 ? 13.030 8.003 54.799 1.00 24.24 296 HIS D CA 1
ATOM 9314 C C . HIS D 1 296 ? 14.318 8.363 54.078 1.00 20.65 296 HIS D C 1
ATOM 9315 O O . HIS D 1 296 ? 15.355 7.989 54.479 1.00 27.20 296 HIS D O 1
ATOM 9322 N N . HIS D 1 297 ? 14.227 9.146 53.039 1.00 29.30 297 HIS D N 1
ATOM 9323 C CA . HIS D 1 297 ? 15.352 9.433 52.205 1.00 28.66 297 HIS D CA 1
ATOM 9324 C C . HIS D 1 297 ? 16.083 10.654 52.666 1.00 26.67 297 HIS D C 1
ATOM 9325 O O . HIS D 1 297 ? 17.230 10.792 52.408 1.00 35.41 297 HIS D O 1
ATOM 9332 N N . HIS D 1 298 ? 15.418 11.526 53.372 1.00 26.33 298 HIS D N 1
ATOM 9333 C CA . HIS D 1 298 ? 16.016 12.756 53.804 1.00 33.36 298 HIS D CA 1
ATOM 9334 C C . HIS D 1 298 ? 16.904 12.614 55.024 1.00 36.08 298 HIS D C 1
ATOM 9335 O O . HIS D 1 298 ? 16.594 11.903 55.943 1.00 36.35 298 HIS D O 1
ATOM 9342 N N . HIS D 1 299 ? 18.051 13.273 55.005 1.00 37.61 299 HIS D N 1
ATOM 9343 C CA . HIS D 1 299 ? 18.923 13.373 56.158 1.00 36.60 299 HIS D CA 1
ATOM 9344 C C . HIS D 1 299 ? 18.897 14.753 56.764 1.00 39.49 299 HIS D C 1
ATOM 9345 O O . HIS D 1 299 ? 19.850 15.491 56.696 1.00 42.92 299 HIS D O 1
#

Nearest PDB structures (foldseek):
  5kku-assembly1_A  TM=1.004E+00  e=1.932E-60  Bacillus amyloliquefaciens
  5kku-assembly4_D  TM=1.001E+00  e=2.520E-55  Bacillus amyloliquefaciens
  5kku-assembly2_B  TM=9.995E-01  e=1.114E-54  Bacillus amyloliquefaciens
  5kku-assembly3_C  TM=9.993E-01  e=1.388E-54  Bacillus amyloliquefaciens
  8g7w-assembly2_B  TM=7.243E-01  e=6.331E-14  Micromonospora chalcea subsp. izumensis

B-factor: mean 28.85, std 8.7, range [2.92, 80.15]

CATH classification: 3.10.129.110

Solvent-accessible surface area: 53394 Å² total; per-residue (Å²): 102,122,99,106,79,39,81,36,120,9,39,13,106,44,78,9,0,61,2,18,14,10,25,77,8,21,9,5,10,23,6,5,5,1,0,4,0,20,76,23,4,27,66,24,14,33,132,112,86,4,10,0,80,93,0,46,19,70,59,35,2,0,1,2,99,91,3,40,9,9,0,32,0,33,0,49,34,53,196,112,8,25,57,0,59,1,30,1,4,63,1,99,144,51,85,54,83,66,49,142,134,48,95,3,1,38,2,47,0,57,70,34,152,98,81,58,192,24,175,139,37,97,3,66,40,13,11,28,90,1,16,94,7,41,45,3,63,74,1,2,6,59,10,62,158,16,82,20,73,16,2,89,5,0,19,0,82,24,6,0,4,7,45,118,71,124,44,0,0,2,43,0,46,11,22,131,53,0,40,58,70,33,142,160,41,80,1,2,0,0,0,4,16,1,0,24,41,17,6,27,2,18,114,95,40,56,59,33,64,68,4,48,32,2,0,18,35,107,99,11,45,128,36,0,6,0,40,1,18,99,142,33,44,88,55,30,70,126,104,56,111,112,14,87,38,67,5,12,53,10,16,0,6,24,104,86,1,84,18,4,0,13,2,70,89,11,10,10,87,70,35,116,65,68,88,15,62,91,70,8,87,147,24,70,135,124,77,130,136,93,95,76,36,82,33,124,7,38,19,103,50,76,7,0,72,10,11,86,12,2,60,6,43,10,3,14,22,8,7,5,1,2,7,0,20,82,19,3,45,65,27,4,38,174,129,82,3,7,0,83,110,0,51,16,77,61,28,2,0,0,2,134,102,3,40,9,10,0,32,0,31,0,48,40,45,228,121,7,32,79,0,70,1,30,0,4,55,0,86,138,51,81,58,75,67,46,137,138,40,104,3,2,40,4,38,0,43,64,28,163,106,81,53,180,29,168,138,40,99,4,83,39,14,26,178,99,27,69,123,124,41,77,0,76,78,0,3,3,52,7,85,165,15,55,29,95,24,23,103,4,0,37,0,82,28,11,0,19,2,36,101,57,110,36,0,0,0,31,0,35,10,25,104,52,0,33,52,72,33,150,160,41,112,1,1,0,0,0,3,11,0,0,24,33,21,18,17,0,20,79,57,22,114,63,66,75,41,64,70,3,54,30,3,0,18,34,96,102,13,42,105,42,0,1,0,44,5,12,84,133,35,98,82,40,30,70,132,102,59,112,116,9,68,36,51,4,20,52,10,18,0,9,18,136,76,0,70,16,4,0,6,2,42,84,12,2,10,69,63,26,122,44,41,95,19,0,45,75,7,19,108,23,64,75,120,92,41,109,123,91,90,76,39,79,33,124,8,40,18,106,42,74,8,0,76,11,10,89,11,1,65,7,38,12,4,14,25,7,5,4,0,2,5,0,18,79,19,4,47,60,16,5,38,181,123,76,6,12,0,78,102,1,51,18,80,60,32,3,3,0,4,133,99,3,41,12,10,0,35,0,26,0,39,46,55,212,125,8,25,50,0,59,1,32,1,2,58,2,90,139,54,81,59,73,64,48,139,139,44,106,3,2,54,0,43,0,55,63,37,164,104,77,54,184,29,95,38,23,28,3,61,17,15,31,144,32,23,70,81,124,49,74,0,79,62,0,1,7,50,6,76,176,21,42,31,90,23,23,112,4,0,44,1,76,27,9,0,19,2,36,114,54,120,51,0,0,0,34,0,38,11,24,136,52,0,49,51,68,37,148,154,39,98,1,1,1,0,0,4,13,0,0,28,31,26,22,16,0,24,76,70,125,84,61,75,39,62,70,3,55,23,4,1,18,37,94,103,12,45,118,30,0,0,0,42,5,10,86,140,33,92,78,46,36,73,135,102,59,109,129,9,61,42,56,5,29,54,12,17,0,8,24,128,69,0,54,14,4,0,11,3,53,85,13,4,12,84,83,28,148,42,37,89,21,1,44,72,7,11,98,29,62,75,119,92,119,126,94,96,68,41,88,34,136,10,40,30,104,45,78,8,0,75,9,15,74,5,37,156,14,47,12,4,9,27,7,5,4,1,2,4,0,16,82,22,3,28,61,20,10,38,131,124,81,6,10,0,82,96,0,38,14,69,60,35,2,0,0,6,155,89,4,37,12,9,0,33,0,33,0,50,43,52,214,132,7,28,68,1,65,1,36,2,4,54,0,96,139,54,84,60,76,68,45,145,137,50,91,2,3,36,2,43,0,50,72,86,131,51,187,31,151,140,39,99,1,49,38,18,26,30,92,1,28,92,7,18,43,0,84,69,0,2,9,52,9,99,172,54,89,21,106,28,21,107,4,0,41,1,98,27,6,0,3,5,47,112,82,115,45,0,0,0,38,0,48,12,18,135,48,0,43,55,74,30,145,158,43,81,0,1,0,0,0,5,15,0,0,24,39,17,2,18,3,39,85,77,101,62,31,67,62,4,52,39,2,0,17,44,93,100,10,42,130,39,0,6,0,45,6,20,102,139,32,71,77,55,32,71,130,103,64,110,118,15,77,38,53,5,12,51,11,17,0,8,25,106,87,1,70,14,4,0,9,1,70,95,12,12,12,86,89,62,129,68,58,93,32,57,90,73,4,101,150,21,68,139,123

InterPro domains:
  IPR006162 Phosphopantetheine attachment site [PS00012] (2007-2022)
  IPR009081 Phosphopantetheine binding ACP domain [PF00550] (332-397)
  IPR009081 Phosphopantetheine binding ACP domain [PF00550] (1982-2047)
  IPR009081 Phosphopantetheine binding ACP domain [PS50075] (324-401)
  IPR009081 Phosphopantetheine binding ACP domain [PS50075] (1978-2052)
  IPR013968 Polyketide synthase-like, ketoreductase domain [PF08659] (607-788)
  IPR013968 Polyketide synthase-like, ketoreductase domain [PF08659] (1706-1900)
  IPR014030 Beta-ketoacyl synthase-like, N-terminal domain [PF00109] (878-1126)
  IPR014030 Beta-ketoacyl synthase-like, N-terminal domain [PF00109] (2091-2325)
  IPR014031 Beta-ketoacyl synthase, C-terminal domain [PF02801] (1134-1251)
  IPR014031 Beta-ketoacyl synthase, C-terminal domain [PF02801] (2333-2449)
  IPR016039 Thiolase-like [G3DSA:3.40.47.10] (878-1461)
  IPR016039 Thiolase-like [G3DSA:3.40.47.10] (2086-2566)
  IPR016039 Thiolase-like [SSF53901] (874-1242)
  IPR016039 Thiolase-like [SSF53901] (2088-2446)
  IPR018201 Beta-ketoacyl synthase, active site [PS00606] (2238-2254)
  IPR020806 Polyketide synthase-like, phosphopantetheine-binding domain [SM00823] (330-401)
  IPR020806 Polyketide synthase-like, phosphopantetheine-binding domain [SM00823] (1981-2052)
  IPR020841 Polyketide synthase, beta-ketoacyl synthase domain [PS52004] (876-1304)
  IPR020841 Polyketide synthase, beta-ketoacyl synthase domain [PS52004] (2090-2500)